Protein 3TP4 (pdb70)

Structure (mmCIF, N/CA/C/O backbone):
data_3TP4
#
_entry.id   3TP4
#
_cell.length_a   88.666
_cell.length_b   113.943
_cell.length_c   116.815
_cell.angle_alpha   90.00
_cell.angle_beta   90.00
_cell.angle_gamma   90.00
#
_symmetry.space_group_name_H-M   'P 21 21 21'
#
loop_
_entity.id
_entity.type
_entity.pdbx_description
1 polymer 'computational Design of Enzyme'
2 non-polymer 'ACETIC ACID'
3 non-polymer 'MAGNESIUM ION'
4 non-polymer DI(HYDROXYETHYL)ETHER
5 water water
#
loop_
_atom_site.group_PDB
_atom_site.id
_atom_site.type_symbol
_atom_site.label_atom_id
_atom_site.label_alt_id
_atom_site.label_comp_id
_atom_site.label_asym_id
_atom_site.label_entity_id
_atom_site.label_seq_id
_atom_site.pdbx_PDB_ins_code
_atom_site.Cartn_x
_atom_site.Cartn_y
_atom_site.Cartn_z
_atom_site.occupancy
_atom_site.B_iso_or_equiv
_atom_site.auth_seq_id
_atom_site.auth_comp_id
_atom_site.auth_asym_id
_atom_site.auth_atom_id
_atom_site.pdbx_PDB_model_num
ATOM 1 N N . ASP A 1 3 ? -40.349 8.849 0.838 1.00 99.87 3 ASP A N 1
ATOM 2 C CA . ASP A 1 3 ? -40.100 8.047 -0.355 1.00 100.36 3 ASP A CA 1
ATOM 3 C C . ASP A 1 3 ? -38.598 7.944 -0.623 1.00 91.76 3 ASP A C 1
ATOM 4 O O . ASP A 1 3 ? -38.067 8.609 -1.515 1.00 90.62 3 ASP A O 1
ATOM 9 N N . GLU A 1 4 ? -37.919 7.104 0.153 1.00 81.91 4 GLU A N 1
ATOM 10 C CA . GLU A 1 4 ? -36.465 6.993 0.074 1.00 70.86 4 GLU A CA 1
ATOM 11 C C . GLU A 1 4 ? -36.030 5.653 -0.524 1.00 60.94 4 GLU A C 1
ATOM 12 O O . GLU A 1 4 ? -36.558 4.599 -0.161 1.00 54.02 4 GLU A O 1
ATOM 18 N N . THR A 1 5 ? -35.068 5.706 -1.444 1.00 58.07 5 THR A N 1
ATOM 19 C CA . THR A 1 5 ? -34.507 4.507 -2.068 1.00 52.03 5 THR A CA 1
ATOM 20 C C . THR A 1 5 ? -32.992 4.504 -1.894 1.00 44.63 5 THR A C 1
ATOM 21 O O . THR A 1 5 ? -32.335 5.511 -2.158 1.00 47.52 5 THR A O 1
ATOM 25 N N . ILE A 1 6 ? -32.426 3.383 -1.463 1.00 39.10 6 ILE A N 1
ATOM 26 C CA . ILE A 1 6 ? -30.978 3.336 -1.279 1.00 38.97 6 ILE A CA 1
ATOM 27 C C . ILE A 1 6 ? -30.310 2.103 -1.870 1.00 34.36 6 ILE A C 1
ATOM 28 O O . ILE A 1 6 ? -30.914 1.036 -1.980 1.00 34.83 6 ILE A O 1
ATOM 33 N N . ALA A 1 7 ? -29.045 2.270 -2.233 1.00 41.72 7 ALA A N 1
ATOM 34 C CA . ALA A 1 7 ? -28.222 1.161 -2.678 1.00 44.76 7 ALA A CA 1
ATOM 35 C C . ALA A 1 7 ? -27.827 0.368 -1.453 1.00 32.40 7 ALA A C 1
ATOM 36 O O . ALA A 1 7 ? -27.189 0.896 -0.541 1.00 34.73 7 ALA A O 1
ATOM 38 N N . ILE A 1 8 ? -28.234 -0.895 -1.421 1.00 27.53 8 ILE A N 1
ATOM 39 C CA . ILE A 1 8 ? -27.909 -1.771 -0.307 1.00 29.65 8 ILE A CA 1
ATOM 40 C C . ILE A 1 8 ? -27.499 -3.118 -0.873 1.00 29.69 8 ILE A C 1
ATOM 41 O O . ILE A 1 8 ? -28.104 -3.605 -1.824 1.00 30.22 8 ILE A O 1
ATOM 46 N N . VAL A 1 9 ? -26.459 -3.710 -0.297 1.00 25.87 9 VAL A N 1
ATOM 47 C CA . VAL A 1 9 ? -25.900 -4.954 -0.825 1.00 24.39 9 VAL A CA 1
ATOM 48 C C . VAL A 1 9 ? -26.946 -6.058 -0.940 1.00 30.78 9 VAL A C 1
ATOM 49 O O . VAL A 1 9 ? -27.016 -6.765 -1.950 1.00 27.77 9 VAL A O 1
ATOM 53 N N . ASP A 1 10 ? -27.760 -6.203 0.098 1.00 27.69 10 ASP A N 1
ATOM 54 C CA . ASP A 1 10 ? -28.833 -7.181 0.081 1.00 28.30 10 ASP A CA 1
ATOM 55 C C . ASP A 1 10 ? -30.157 -6.499 -0.258 1.00 35.38 10 ASP A C 1
ATOM 56 O O . ASP A 1 10 ? -30.807 -5.908 0.616 1.00 30.94 10 ASP A O 1
ATOM 61 N N . ALA A 1 11 ? -30.548 -6.578 -1.532 1.00 30.60 11 ALA A N 1
ATOM 62 C CA . ALA A 1 11 ? -31.768 -5.912 -1.995 1.00 37.42 11 ALA A CA 1
ATOM 63 C C . ALA A 1 11 ? -33.019 -6.474 -1.326 1.00 37.69 11 ALA A C 1
ATOM 64 O O . ALA A 1 11 ? -34.082 -5.850 -1.375 1.00 39.52 11 ALA A O 1
ATOM 66 N N . ASP A 1 12 ? -32.886 -7.645 -0.708 1.00 35.77 12 ASP A N 1
ATOM 67 C CA . ASP A 1 12 ? -33.993 -8.290 -0.002 1.00 33.35 12 ASP A CA 1
ATOM 68 C C . ASP A 1 12 ? -33.901 -8.156 1.524 1.00 36.42 12 ASP A C 1
ATOM 69 O O . ASP A 1 12 ? -34.591 -8.874 2.249 1.00 30.78 12 ASP A O 1
ATOM 74 N N . ALA A 1 13 ? -33.044 -7.264 2.010 1.00 31.88 13 ALA A N 1
ATOM 75 C CA . ALA A 1 13 ? -32.873 -7.072 3.451 1.00 34.16 13 ALA A CA 1
ATOM 76 C C . ALA A 1 13 ? -34.167 -6.588 4.093 1.00 34.98 13 ALA A C 1
ATOM 77 O O . ALA A 1 13 ? -34.982 -5.920 3.458 1.00 34.45 13 ALA A O 1
ATOM 79 N N . THR A 1 14 ? -34.336 -6.917 5.362 1.00 34.99 14 THR A N 1
ATOM 80 C CA . THR A 1 14 ? -35.529 -6.516 6.096 1.00 37.69 14 THR A CA 1
ATOM 81 C C . THR A 1 14 ? -35.695 -4.997 6.165 1.00 41.96 14 THR A C 1
ATOM 82 O O . THR A 1 14 ? -34.756 -4.232 5.915 1.00 37.02 14 THR A O 1
ATOM 86 N N . ALA A 1 15 ? -36.908 -4.575 6.504 1.00 37.00 15 ALA A N 1
ATOM 87 C CA . ALA A 1 15 ? -37.254 -3.172 6.615 1.00 35.31 15 ALA A CA 1
ATOM 88 C C . ALA A 1 15 ? -36.328 -2.477 7.614 1.00 27.45 15 ALA A C 1
ATOM 89 O O . ALA A 1 15 ? -35.819 -1.388 7.356 1.00 33.87 15 ALA A O 1
ATOM 91 N N . GLU A 1 16 ? -36.125 -3.116 8.760 1.00 30.27 16 GLU A N 1
ATOM 92 C CA . GLU A 1 16 ? -35.318 -2.523 9.827 1.00 32.11 16 GLU A CA 1
ATOM 93 C C . GLU A 1 16 ? -33.861 -2.378 9.390 1.00 31.28 16 GLU A C 1
ATOM 94 O O . GLU A 1 16 ? -33.183 -1.409 9.744 1.00 34.58 16 GLU A O 1
ATOM 100 N N . THR A 1 17 ? -33.403 -3.343 8.605 1.00 26.59 17 THR A N 1
ATOM 101 C CA . THR A 1 17 ? -32.033 -3.357 8.096 1.00 30.33 17 THR A CA 1
ATOM 102 C C . THR A 1 17 ? -31.804 -2.246 7.078 1.00 33.28 17 THR A C 1
ATOM 103 O O . THR A 1 17 ? -30.804 -1.527 7.153 1.00 29.85 17 THR A O 1
ATOM 107 N N . ARG A 1 18 ? -32.729 -2.108 6.128 1.00 28.96 18 ARG A N 1
ATOM 108 C CA . ARG A 1 18 ? -32.693 -0.983 5.200 1.00 25.37 18 ARG A CA 1
ATOM 109 C C . ARG A 1 18 ? -32.780 0.334 5.955 1.00 32.17 18 ARG A C 1
ATOM 110 O O . ARG A 1 18 ? -32.092 1.294 5.616 1.00 31.99 18 ARG A O 1
ATOM 118 N N . SER A 1 19 ? -33.647 0.384 6.966 1.00 29.37 19 SER A N 1
ATOM 119 C CA . SER A 1 19 ? -33.754 1.571 7.811 1.00 31.93 19 SER A CA 1
ATOM 120 C C . SER A 1 19 ? -32.400 1.929 8.431 1.00 30.31 19 SER A C 1
ATOM 121 O O . SER A 1 19 ? -31.974 3.092 8.416 1.00 32.05 19 SER A O 1
ATOM 124 N N . LEU A 1 20 ? -31.728 0.928 8.986 1.00 28.82 20 LEU A N 1
ATOM 125 C CA . LEU A 1 20 ? -30.450 1.171 9.656 1.00 28.84 20 LEU A CA 1
ATOM 126 C C . LEU A 1 20 ? -29.443 1.786 8.695 1.00 27.54 20 LEU A C 1
ATOM 127 O O . LEU A 1 20 ? -28.744 2.735 9.044 1.00 26.89 20 LEU A O 1
ATOM 132 N N . LEU A 1 21 ? -29.358 1.248 7.480 1.00 28.39 21 LEU A N 1
ATOM 133 C CA . LEU A 1 21 ? -28.393 1.787 6.517 1.00 26.45 21 LEU A CA 1
ATOM 134 C C . LEU A 1 21 ? -28.704 3.249 6.192 1.00 26.99 21 LEU A C 1
ATOM 135 O O . LEU A 1 21 ? -27.800 4.073 6.065 1.00 24.49 21 LEU A O 1
ATOM 140 N N . SER A 1 22 ? -29.991 3.571 6.075 1.00 28.82 22 SER A N 1
ATOM 141 C CA . SER A 1 22 ? -30.421 4.952 5.873 1.00 26.64 22 SER A CA 1
ATOM 142 C C . SER A 1 22 ? -30.048 5.839 7.057 1.00 23.00 22 SER A C 1
ATOM 143 O O . SER A 1 22 ? -29.597 6.966 6.881 1.00 25.34 22 SER A O 1
ATOM 146 N N . TYR A 1 23 ? -30.265 5.332 8.262 1.00 28.54 23 TYR A N 1
ATOM 147 C CA . TYR A 1 23 ? -29.957 6.088 9.466 1.00 31.22 23 TYR A CA 1
ATOM 148 C C . TYR A 1 23 ? -28.460 6.394 9.551 1.00 30.65 23 TYR A C 1
ATOM 149 O O . TYR A 1 23 ? -28.067 7.532 9.817 1.00 27.18 23 TYR A O 1
ATOM 158 N N . LEU A 1 24 ? -27.628 5.382 9.319 1.00 27.78 24 LEU A N 1
ATOM 159 C CA . LEU A 1 24 ? -26.181 5.570 9.397 1.00 25.90 24 LEU A CA 1
ATOM 160 C C . LEU A 1 24 ? -25.695 6.611 8.378 1.00 30.10 24 LEU A C 1
ATOM 161 O O . LEU A 1 24 ? -24.798 7.392 8.673 1.00 31.07 24 LEU A O 1
ATOM 166 N N . ASP A 1 25 ? -26.281 6.637 7.183 1.00 28.47 25 ASP A N 1
ATOM 167 C CA . ASP A 1 25 ? -25.889 7.661 6.212 1.00 22.03 25 ASP A CA 1
ATOM 168 C C . ASP A 1 25 ? -26.342 9.038 6.701 1.00 27.66 25 ASP A C 1
ATOM 169 O O . ASP A 1 25 ? -25.605 10.013 6.614 1.00 27.28 25 ASP A O 1
ATOM 174 N N . GLY A 1 26 ? -27.560 9.103 7.231 1.00 32.83 26 GLY A N 1
ATOM 175 C CA . GLY A 1 26 ? -28.145 10.366 7.655 1.00 29.75 26 GLY A CA 1
ATOM 176 C C . GLY A 1 26 ? -27.444 11.029 8.821 1.00 31.30 26 GLY A C 1
ATOM 177 O O . GLY A 1 26 ? -27.450 12.256 8.937 1.00 28.54 26 GLY A O 1
ATOM 178 N N . VAL A 1 27 ? -26.827 10.232 9.690 1.00 23.19 27 VAL A N 1
ATOM 179 C CA . VAL A 1 27 ? -26.149 10.800 10.847 1.00 28.78 27 VAL A CA 1
ATOM 180 C C . VAL A 1 27 ? -24.804 11.437 10.481 1.00 27.03 27 VAL A C 1
ATOM 181 O O . VAL A 1 27 ? -24.293 12.285 11.208 1.00 28.90 27 VAL A O 1
ATOM 185 N N . ARG A 1 28 ? -24.235 11.039 9.347 1.00 24.82 28 ARG A N 1
ATOM 186 C CA . ARG A 1 28 ? -22.902 11.505 8.975 1.00 24.41 28 ARG A CA 1
ATOM 187 C C . ARG A 1 28 ? -22.800 13.028 8.954 1.00 33.37 28 ARG A C 1
ATOM 188 O O . ARG A 1 28 ? -23.542 13.695 8.238 1.00 28.99 28 ARG A O 1
ATOM 196 N N . GLY A 1 29 ? -21.891 13.568 9.763 1.00 28.70 29 GLY A N 1
ATOM 197 C CA . GLY A 1 29 ? -21.724 15.006 9.879 1.00 31.91 29 GLY A CA 1
ATOM 198 C C . GLY A 1 29 ? -22.568 15.651 10.968 1.00 29.43 29 GLY A C 1
ATOM 199 O O . GLY A 1 29 ? -22.313 16.783 11.354 1.00 34.12 29 GLY A O 1
ATOM 200 N N . GLU A 1 30 ? -23.577 14.936 11.462 1.00 29.62 30 GLU A N 1
ATOM 201 C CA . GLU A 1 30 ? -24.453 15.465 12.510 1.00 35.62 30 GLU A CA 1
ATOM 202 C C . GLU A 1 30 ? -23.979 15.012 13.891 1.00 32.49 30 GLU A C 1
ATOM 203 O O . GLU A 1 30 ? -23.986 15.773 14.841 1.00 29.48 30 GLU A O 1
ATOM 209 N N . GLY A 1 31 ? -23.574 13.755 13.982 1.00 25.64 31 GLY A N 1
ATOM 210 C CA . GLY A 1 31 ? -23.009 13.207 15.197 1.00 27.72 31 GLY A CA 1
ATOM 211 C C . GLY A 1 31 ? -22.370 11.876 14.866 1.00 27.40 31 GLY A C 1
ATOM 212 O O . GLY A 1 31 ? -22.704 11.256 13.856 1.00 24.69 31 GLY A O 1
ATOM 213 N N . ILE A 1 32 ? -21.440 11.434 15.700 1.00 25.88 32 ILE A N 1
ATOM 214 C CA . ILE A 1 32 ? -20.755 10.183 15.424 1.00 26.38 32 ILE A CA 1
ATOM 215 C C . ILE A 1 32 ? -21.003 9.210 16.584 1.00 29.73 32 ILE A C 1
ATOM 216 O O . ILE A 1 32 ? -20.738 9.531 17.748 1.00 26.17 32 ILE A O 1
ATOM 221 N N . LEU A 1 33 ? -21.565 8.046 16.273 1.00 22.33 33 LEU A N 1
ATOM 222 C CA . LEU A 1 33 ? -21.889 7.084 17.318 1.00 22.68 33 LEU A CA 1
ATOM 223 C C . LEU A 1 33 ? -20.607 6.507 17.916 1.00 25.20 33 LEU A C 1
ATOM 224 O O . LEU A 1 33 ? -19.741 5.996 17.196 1.00 23.30 33 LEU A O 1
ATOM 229 N N . PHE A 1 34 ? -20.491 6.571 19.235 1.00 24.54 34 PHE A N 1
ATOM 230 C CA . PHE A 1 34 ? -19.375 5.922 19.907 1.00 26.02 34 PHE A CA 1
ATOM 231 C C . PHE A 1 34 ? -19.658 4.433 20.097 1.00 24.63 34 PHE A C 1
ATOM 232 O O . PHE A 1 34 ? -20.719 4.051 20.589 1.00 24.44 34 PHE A O 1
ATOM 240 N N . GLY A 1 35 ? -18.701 3.602 19.709 1.00 22.84 35 GLY A N 1
ATOM 241 C CA . GLY A 1 35 ? -18.832 2.160 19.862 1.00 23.57 35 GLY A CA 1
ATOM 242 C C . GLY A 1 35 ? -17.757 1.565 20.753 1.00 24.51 35 GLY A C 1
ATOM 243 O O . GLY A 1 35 ? -16.660 2.120 20.891 1.00 23.16 35 GLY A O 1
ATOM 244 N N . HIS A 1 36 ? -18.077 0.432 21.371 1.00 24.68 36 HIS A N 1
ATOM 245 C CA . HIS A 1 36 ? -17.136 -0.248 22.246 1.00 26.14 36 HIS A CA 1
ATOM 246 C C . HIS A 1 36 ? -17.285 -1.752 22.069 1.00 25.46 36 HIS A C 1
ATOM 247 O O . HIS A 1 36 ? -18.403 -2.274 22.025 1.00 25.95 36 HIS A O 1
ATOM 254 N N . HIS A 1 37 ? -16.149 -2.430 21.957 1.00 25.40 37 HIS A N 1
ATOM 255 C CA . HIS A 1 37 ? -16.106 -3.871 21.694 1.00 28.00 37 HIS A CA 1
ATOM 256 C C . HIS A 1 37 ? -16.328 -4.680 22.971 1.00 28.56 37 HIS A C 1
ATOM 257 O O . HIS A 1 37 ? -15.689 -4.421 24.001 1.00 28.09 37 HIS A O 1
ATOM 264 N N . GLY A 1 38 ? -17.243 -5.643 22.899 1.00 31.02 38 GLY A N 1
ATOM 265 C CA . GLY A 1 38 ? -17.568 -6.503 24.025 1.00 34.21 38 GLY A CA 1
ATOM 266 C C . GLY A 1 38 ? -17.956 -5.683 25.237 1.00 30.23 38 GLY A C 1
ATOM 267 O O . GLY A 1 38 ? -17.499 -5.937 26.355 1.00 30.00 38 GLY A O 1
ATOM 268 N N . THR A 1 39 ? -18.809 -4.690 25.022 1.00 29.80 39 THR A N 1
ATOM 269 C CA . THR A 1 39 ? -18.965 -3.643 26.021 1.00 29.54 39 THR A CA 1
ATOM 270 C C . THR A 1 39 ? -19.719 -4.121 27.256 1.00 29.10 39 THR A C 1
ATOM 271 O O . THR A 1 39 ? -19.488 -3.615 28.349 1.00 29.68 39 THR A O 1
ATOM 275 N N . THR A 1 40 ? -20.612 -5.093 27.072 1.00 33.43 40 THR A N 1
ATOM 276 C CA . THR A 1 40 ? -21.352 -5.679 28.184 1.00 33.41 40 THR A CA 1
ATOM 277 C C . THR A 1 40 ? -20.852 -7.079 28.545 1.00 36.19 40 THR A C 1
ATOM 278 O O . THR A 1 40 ? -21.472 -7.768 29.351 1.00 38.03 40 THR A O 1
ATOM 282 N N . SER A 1 41 ? -19.729 -7.485 27.962 1.00 38.19 41 SER A N 1
ATOM 283 C CA . SER A 1 41 ? -19.209 -8.835 28.163 1.00 41.91 41 SER A CA 1
ATOM 284 C C . SER A 1 41 ? -17.836 -8.843 28.838 1.00 39.74 41 SER A C 1
ATOM 285 O O . SER A 1 41 ? -17.460 -9.823 29.476 1.00 39.70 41 SER A O 1
ATOM 288 N N . SER A 1 42 ? -17.092 -7.749 28.694 1.00 32.44 42 SER A N 1
ATOM 289 C CA . SER A 1 42 ? -15.806 -7.579 29.371 1.00 28.84 42 SER A CA 1
ATOM 290 C C . SER A 1 42 ? -15.771 -6.206 30.032 1.00 36.38 42 SER A C 1
ATOM 291 O O . SER A 1 42 ? -15.982 -5.204 29.362 1.00 31.53 42 SER A O 1
ATOM 294 N N . GLY A 1 43 ? -15.523 -6.160 31.341 1.00 30.26 43 GLY A N 1
ATOM 295 C CA . GLY A 1 43 ? -15.457 -4.896 32.060 1.00 35.07 43 GLY A CA 1
ATOM 296 C C . GLY A 1 43 ? -14.524 -4.938 33.259 1.00 36.34 43 GLY A C 1
ATOM 297 O O . GLY A 1 43 ? -14.336 -5.992 33.868 1.00 40.34 43 GLY A O 1
ATOM 298 N N . LEU A 1 44 ? -13.937 -3.795 33.598 1.00 35.05 44 LEU A N 1
ATOM 299 C CA . LEU A 1 44 ? -13.093 -3.692 34.787 1.00 30.99 44 LEU A CA 1
ATOM 300 C C . LEU A 1 44 ? -13.873 -3.151 35.972 1.00 35.62 44 LEU A C 1
ATOM 301 O O . LEU A 1 44 ? -13.416 -3.244 37.105 1.00 35.55 44 LEU A O 1
ATOM 306 N N . THR A 1 45 ? -15.044 -2.576 35.723 1.00 35.18 45 THR A N 1
ATOM 307 C CA . THR A 1 45 ? -15.810 -1.970 36.812 1.00 39.42 45 THR A CA 1
ATOM 308 C C . THR A 1 45 ? -17.134 -2.684 37.023 1.00 38.48 45 THR A C 1
ATOM 309 O O . THR A 1 45 ? -17.909 -2.313 37.898 1.00 39.80 45 THR A O 1
ATOM 313 N N . THR A 1 46 ? -17.395 -3.703 36.212 1.00 34.65 46 THR A N 1
ATOM 314 C CA . THR A 1 46 ? -18.702 -4.354 36.199 1.00 37.62 46 THR A CA 1
ATOM 315 C C . THR A 1 46 ? -18.782 -5.566 37.115 1.00 44.80 46 THR A C 1
ATOM 316 O O . THR A 1 46 ? -19.874 -6.009 37.470 1.00 42.34 46 THR A O 1
ATOM 320 N N . GLY A 1 47 ? -17.629 -6.116 37.478 1.00 48.43 47 GLY A N 1
ATOM 321 C CA . GLY A 1 47 ? -17.603 -7.448 38.055 1.00 52.11 47 GLY A CA 1
ATOM 322 C C . GLY A 1 47 ? -18.085 -8.422 36.990 1.00 49.84 47 GLY A C 1
ATOM 323 O O . GLY A 1 47 ? -18.031 -8.104 35.804 1.00 44.26 47 GLY A O 1
ATOM 324 N N . PRO A 1 48 ? -18.561 -9.608 37.402 1.00 50.55 48 PRO A N 1
ATOM 325 C CA . PRO A 1 48 ? -19.077 -10.616 36.468 1.00 47.61 48 PRO A CA 1
ATOM 326 C C . PRO A 1 48 ? -20.135 -10.045 35.527 1.00 45.64 48 PRO A C 1
ATOM 327 O O . PRO A 1 48 ? -21.097 -9.428 35.983 1.00 47.61 48 PRO A O 1
ATOM 331 N N . THR A 1 49 ? -19.959 -10.260 34.227 1.00 43.49 49 THR A N 1
ATOM 332 C CA . THR A 1 49 ? -20.842 -9.662 33.229 1.00 43.68 49 THR A CA 1
ATOM 333 C C . THR A 1 49 ? -22.023 -10.566 32.881 1.00 45.66 49 THR A C 1
ATOM 334 O O . THR A 1 49 ? -21.946 -11.779 33.030 1.00 44.62 49 THR A O 1
ATOM 338 N N . ASP A 1 50 ? -23.119 -9.974 32.419 1.00 41.72 50 ASP A N 1
ATOM 339 C CA . ASP A 1 50 ? -24.276 -10.757 32.001 1.00 39.17 50 ASP A CA 1
ATOM 340 C C . ASP A 1 50 ? -24.955 -10.099 30.809 1.00 33.95 50 ASP A C 1
ATOM 341 O O . ASP A 1 50 ? -26.116 -10.380 30.511 1.00 34.82 50 ASP A O 1
ATOM 346 N N . GLY A 1 51 ? -24.231 -9.203 30.144 1.00 38.12 51 GLY A N 1
ATOM 347 C CA . GLY A 1 51 ? -24.743 -8.534 28.963 1.00 34.33 51 GLY A CA 1
ATOM 348 C C . GLY A 1 51 ? -25.644 -7.349 29.247 1.00 40.25 51 GLY A C 1
ATOM 349 O O . GLY A 1 51 ? -26.279 -6.823 28.324 1.00 38.09 51 GLY A O 1
ATOM 350 N N . THR A 1 52 ? -25.713 -6.926 30.513 1.00 32.89 52 THR A N 1
ATOM 351 C CA . THR A 1 52 ? -26.545 -5.781 30.878 1.00 29.73 52 THR A CA 1
ATOM 352 C C . THR A 1 52 ? -25.771 -4.611 31.500 1.00 31.22 52 THR A C 1
ATOM 353 O O . THR A 1 52 ? -26.356 -3.561 31.769 1.00 32.75 52 THR A O 1
ATOM 357 N N . THR A 1 53 ? -24.473 -4.783 31.733 1.00 29.49 53 THR A N 1
ATOM 358 C CA . THR A 1 53 ? -23.680 -3.716 32.335 1.00 34.59 53 THR A CA 1
ATOM 359 C C . THR A 1 53 ? -22.403 -3.475 31.543 1.00 37.21 53 THR A C 1
ATOM 360 O O . THR A 1 53 ? -21.949 -4.362 30.827 1.00 36.77 53 THR A O 1
ATOM 364 N N . SER A 1 54 ? -21.821 -2.283 31.696 1.00 30.54 54 SER A N 1
ATOM 365 C CA . SER A 1 54 ? -20.681 -1.844 30.883 1.00 25.68 54 SER A CA 1
ATOM 366 C C . SER A 1 54 ? -19.822 -0.794 31.594 1.00 26.21 54 SER A C 1
ATOM 367 O O . SER A 1 54 ? -20.354 0.084 32.271 1.00 31.83 54 SER A O 1
ATOM 370 N N . ASP A 1 55 ? -18.503 -0.868 31.432 1.00 26.83 55 ASP A N 1
ATOM 371 C CA . ASP A 1 55 ? -17.622 0.192 31.921 1.00 26.92 55 ASP A CA 1
ATOM 372 C C . ASP A 1 55 ? -18.010 1.548 31.329 1.00 28.71 55 ASP A C 1
ATOM 373 O O . ASP A 1 55 ? -17.810 2.585 31.952 1.00 28.56 55 ASP A O 1
ATOM 378 N N . VAL A 1 56 ? -18.526 1.533 30.107 1.00 29.11 56 VAL A N 1
ATOM 379 C CA . VAL A 1 56 ? -18.906 2.767 29.436 1.00 26.36 56 VAL A CA 1
ATOM 380 C C . VAL A 1 56 ? -20.073 3.418 30.161 1.00 24.09 56 VAL A C 1
ATOM 381 O O . VAL A 1 56 ? -20.082 4.621 30.381 1.00 26.72 56 VAL A O 1
ATOM 385 N N . LYS A 1 57 ? -21.061 2.610 30.521 1.00 24.82 57 LYS A N 1
ATOM 386 C CA . LYS A 1 57 ? -22.185 3.094 31.307 1.00 26.45 57 LYS A CA 1
ATOM 387 C C . LYS A 1 57 ? -21.703 3.612 32.665 1.00 30.30 57 LYS A C 1
ATOM 388 O O . LYS A 1 57 ? -22.113 4.687 33.103 1.00 29.71 57 LYS A O 1
ATOM 394 N N . ASN A 1 58 ? -20.819 2.869 33.327 1.00 33.07 58 ASN A N 1
ATOM 395 C CA . ASN A 1 58 ? -20.359 3.286 34.658 1.00 36.84 58 ASN A CA 1
ATOM 396 C C . ASN A 1 58 ? -19.536 4.568 34.632 1.00 33.46 58 ASN A C 1
ATOM 397 O O . ASN A 1 58 ? -19.633 5.387 35.541 1.00 29.50 58 ASN A O 1
ATOM 402 N N . VAL A 1 59 ? -18.722 4.748 33.596 1.00 33.08 59 VAL A N 1
ATOM 403 C CA . VAL A 1 59 ? -17.871 5.937 33.541 1.00 35.16 59 VAL A CA 1
ATOM 404 C C . VAL A 1 59 ? -18.551 7.166 32.930 1.00 31.51 59 VAL A C 1
ATOM 405 O O . VAL A 1 59 ? -18.251 8.283 33.327 1.00 27.57 59 VAL A O 1
ATOM 409 N N . THR A 1 60 ? -19.449 6.969 31.965 1.00 30.85 60 THR A N 1
ATOM 410 C CA . THR A 1 60 ? -20.062 8.110 31.271 1.00 29.47 60 THR A CA 1
ATOM 411 C C . THR A 1 60 ? -21.523 8.361 31.631 1.00 25.90 60 THR A C 1
ATOM 412 O O . THR A 1 60 ? -22.029 9.447 31.406 1.00 28.29 60 THR A O 1
ATOM 416 N N . GLY A 1 61 ? -22.211 7.352 32.153 1.00 23.49 61 GLY A N 1
ATOM 417 C CA . GLY A 1 61 ? -23.622 7.507 32.456 1.00 25.98 61 GLY A CA 1
ATOM 418 C C . GLY A 1 61 ? -24.529 6.962 31.359 1.00 29.85 61 GLY A C 1
ATOM 419 O O . GLY A 1 61 ? -25.747 6.921 31.536 1.00 31.13 61 GLY A O 1
ATOM 420 N N . ASP A 1 62 ? -23.942 6.542 30.234 1.00 28.25 62 ASP A N 1
ATOM 421 C CA . ASP A 1 62 ? -24.706 5.910 29.146 1.00 32.10 62 ASP A CA 1
ATOM 422 C C . ASP A 1 62 ? -23.947 4.750 28.484 1.00 29.97 62 ASP A C 1
ATOM 423 O O . ASP A 1 62 ? -22.722 4.688 28.523 1.00 26.07 62 ASP A O 1
ATOM 428 N N . PHE A 1 63 ? -24.685 3.829 27.874 1.00 29.50 63 PHE A N 1
ATOM 429 C CA . PHE A 1 63 ? -24.062 2.765 27.103 1.00 30.13 63 PHE A CA 1
ATOM 430 C C . PHE A 1 63 ? -23.621 3.351 25.771 1.00 25.75 63 PHE A C 1
ATOM 431 O O . PHE A 1 63 ? -24.118 4.399 25.371 1.00 24.05 63 PHE A O 1
ATOM 439 N N . PRO A 1 64 ? -22.687 2.681 25.078 1.00 30.78 64 PRO A N 1
ATOM 440 C CA . PRO A 1 64 ? -22.287 3.184 23.756 1.00 30.33 64 PRO A CA 1
ATOM 441 C C . PRO A 1 64 ? -23.436 3.058 22.770 1.00 27.87 64 PRO A C 1
ATOM 442 O O . PRO A 1 64 ? -24.350 2.255 22.989 1.00 26.92 64 PRO A O 1
ATOM 446 N N . ALA A 1 65 ? -23.394 3.843 21.700 1.00 25.72 65 ALA A N 1
ATOM 447 C CA . ALA A 1 65 ? -24.406 3.746 20.644 1.00 23.50 65 ALA A CA 1
ATOM 448 C C . ALA A 1 65 ? -24.142 2.518 19.782 1.00 29.39 65 ALA A C 1
ATOM 449 O O . ALA A 1 65 ? -25.065 1.963 19.179 1.00 27.69 65 ALA A O 1
ATOM 451 N N . VAL A 1 66 ? -22.880 2.099 19.716 1.00 25.37 66 VAL A N 1
ATOM 452 C CA . VAL A 1 66 ? -22.522 0.909 18.944 1.00 21.77 66 VAL A C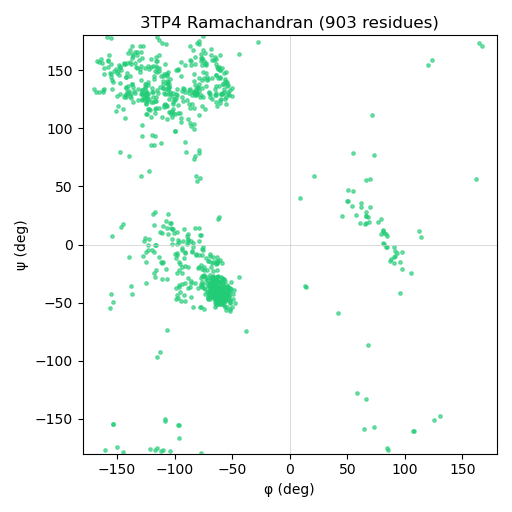A 1
ATOM 453 C C . VAL A 1 66 ? -21.917 -0.166 19.860 1.00 28.91 66 VAL A C 1
ATOM 454 O O . VAL A 1 66 ? -20.996 0.109 20.621 1.00 27.17 66 VAL A O 1
ATOM 458 N N . PHE A 1 67 ? -22.468 -1.375 19.801 1.00 28.44 67 PHE A N 1
ATOM 459 C CA . PHE A 1 67 ? -21.962 -2.514 20.567 1.00 24.19 67 PHE A CA 1
ATOM 460 C C . PHE A 1 67 ? -21.217 -3.419 19.598 1.00 25.37 67 PHE A C 1
ATOM 461 O O . PHE A 1 67 ? -21.829 -3.996 18.693 1.00 28.30 67 PHE A O 1
ATOM 469 N N . GLY A 1 68 ? -19.905 -3.551 19.766 1.00 24.21 68 GLY A N 1
ATOM 470 C CA . GLY A 1 68 ? -19.122 -4.397 18.878 1.00 23.87 68 GLY A CA 1
ATOM 471 C C . GLY A 1 68 ? -18.893 -5.788 19.462 1.00 29.27 68 GLY A C 1
ATOM 472 O O . GLY A 1 68 ? -18.840 -5.948 20.679 1.00 29.15 68 GLY A O 1
ATOM 473 N N . TRP A 1 69 ? -18.752 -6.785 18.589 1.00 30.37 69 TRP A N 1
ATOM 474 C CA . TRP A 1 69 ? -18.544 -8.176 18.989 1.00 30.71 69 TRP A CA 1
ATOM 475 C C . TRP A 1 69 ? -17.692 -8.907 17.952 1.00 34.70 69 TRP A C 1
ATOM 476 O O . TRP A 1 69 ? -17.687 -8.537 16.781 1.00 28.57 69 TRP A O 1
ATOM 487 N N . SER A 1 70 ? -16.986 -9.952 18.375 1.00 32.75 70 SER A N 1
ATOM 488 C CA . SER A 1 70 ? -16.210 -10.770 17.434 1.00 34.87 70 SER A CA 1
ATOM 489 C C . SER A 1 70 ? -16.884 -12.124 17.232 1.00 35.41 70 SER A C 1
ATOM 490 O O . SER A 1 70 ? -17.484 -12.649 18.161 1.00 30.40 70 SER A O 1
ATOM 493 N N . THR A 1 71 ? -16.787 -12.692 16.028 1.00 34.34 71 THR A N 1
ATOM 494 C CA . THR A 1 71 ? -17.341 -14.029 15.796 1.00 33.67 71 THR A CA 1
ATOM 495 C C . THR A 1 71 ? -16.607 -15.065 16.641 1.00 32.54 71 THR A C 1
ATOM 496 O O . THR A 1 71 ? -17.088 -16.173 16.847 1.00 39.90 71 THR A O 1
ATOM 500 N N . SER A 1 72 ? -15.435 -14.672 17.122 1.00 38.95 72 SER A N 1
ATOM 501 C CA . SER A 1 72 ? -14.663 -15.419 18.110 1.00 43.95 72 SER A CA 1
ATOM 502 C C . SER A 1 72 ? -15.519 -15.964 19.267 1.00 42.51 72 SER A C 1
ATOM 503 O O . SER A 1 72 ? -15.187 -16.976 19.882 1.00 40.42 72 SER A O 1
ATOM 506 N N . ILE A 1 73 ? -16.612 -15.278 19.570 1.00 36.98 73 ILE A N 1
ATOM 507 C CA . ILE A 1 73 ? -17.512 -15.697 20.638 1.00 38.24 73 ILE A CA 1
ATOM 508 C C . ILE A 1 73 ? -18.111 -17.074 20.374 1.00 42.03 73 ILE A C 1
ATOM 509 O O . ILE A 1 73 ? -18.406 -17.825 21.308 1.00 39.16 73 ILE A O 1
ATOM 514 N N . ILE A 1 74 ? -18.317 -17.393 19.102 1.00 44.21 74 ILE A N 1
ATOM 515 C CA . ILE A 1 74 ? -18.901 -18.677 18.727 1.00 40.94 74 ILE A CA 1
ATOM 516 C C . ILE A 1 74 ? -17.926 -19.812 19.038 1.00 36.09 74 ILE A C 1
ATOM 517 O O . ILE A 1 74 ? -18.333 -20.920 19.381 1.00 42.28 74 ILE A O 1
ATOM 522 N N . GLU A 1 75 ? -16.638 -19.517 18.913 1.00 37.84 75 GLU A N 1
ATOM 523 C CA . GLU A 1 75 ? -15.592 -20.497 19.153 1.00 49.59 75 GLU A CA 1
ATOM 524 C C . GLU A 1 75 ? -15.363 -20.668 20.650 1.00 51.93 75 GLU A C 1
ATOM 525 O O . GLU A 1 75 ? -14.631 -21.558 21.075 1.00 53.11 75 GLU A O 1
ATOM 531 N N . GLY A 1 76 ? -15.985 -19.801 21.443 1.00 51.04 76 GLY A N 1
ATOM 532 C CA . GLY A 1 76 ? -15.799 -19.813 22.880 1.00 47.36 76 GLY A CA 1
ATOM 533 C C . GLY A 1 76 ? -14.472 -19.193 23.272 1.00 52.75 76 GLY A C 1
ATOM 534 O O . GLY A 1 76 ? -13.979 -19.419 24.377 1.00 56.24 76 GLY A O 1
ATOM 535 N N . ASN A 1 77 ? -13.889 -18.410 22.363 1.00 49.93 77 ASN A N 1
ATOM 536 C CA . ASN A 1 77 ? -12.597 -17.771 22.609 1.00 47.85 77 ASN A CA 1
ATOM 537 C C . ASN A 1 77 ? -12.742 -16.318 23.078 1.00 48.44 77 ASN A C 1
ATOM 538 O O . ASN A 1 77 ? -11.762 -15.570 23.152 1.00 45.04 77 ASN A O 1
ATOM 543 N N . GLN A 1 78 ? -13.972 -15.930 23.395 1.00 42.37 78 GLN A N 1
ATOM 544 C CA . GLN A 1 78 ? -14.260 -14.574 23.831 1.00 46.13 78 GLN A CA 1
ATOM 545 C C . GLN A 1 78 ? -15.613 -14.599 24.521 1.00 46.86 78 GLN A C 1
ATOM 546 O O . GLN A 1 78 ? -16.561 -15.205 24.023 1.00 44.35 78 GLN A O 1
ATOM 552 N N . ARG A 1 79 ? -15.697 -13.978 25.692 1.00 48.41 79 ARG A N 1
ATOM 553 C CA . ARG A 1 79 ? -16.959 -13.927 26.414 1.00 46.57 79 ARG A CA 1
ATOM 554 C C . ARG A 1 79 ? -17.989 -13.200 25.554 1.00 37.86 79 ARG A C 1
ATOM 555 O O . ARG A 1 79 ? -17.636 -12.319 24.774 1.00 36.76 79 ARG A O 1
ATOM 563 N N . PRO A 1 80 ? -19.270 -13.549 25.699 1.00 31.95 80 PRO A N 1
ATOM 564 C CA . PRO A 1 80 ? -19.847 -14.486 26.665 1.00 38.15 80 PRO A CA 1
ATOM 565 C C . PRO A 1 80 ? -19.716 -15.929 26.199 1.00 49.88 80 PRO A C 1
ATOM 566 O O . PRO A 1 80 ? -20.384 -16.809 26.745 1.00 54.57 80 PRO A O 1
ATOM 570 N N . GLY A 1 81 ? -18.880 -16.158 25.191 1.00 50.05 81 GLY A N 1
ATOM 571 C CA . GLY A 1 81 ? -18.614 -17.503 24.722 1.00 49.23 81 GLY A CA 1
ATOM 572 C C . GLY A 1 81 ? -17.755 -18.279 25.703 1.00 51.69 81 GLY A C 1
ATOM 573 O O . GLY A 1 81 ? -16.769 -17.757 26.238 1.00 50.03 81 GLY A O 1
ATOM 574 N N . LEU A 1 82 ? -18.139 -19.533 25.931 1.00 52.39 82 LEU A N 1
ATOM 575 C CA . LEU A 1 82 ? -17.406 -20.433 26.810 1.00 59.78 82 LEU A CA 1
ATOM 576 C C . LEU A 1 82 ? -16.810 -21.594 26.016 1.00 58.21 82 LEU A C 1
ATOM 577 O O . LEU A 1 82 ? -17.507 -22.240 25.233 1.00 56.65 82 LEU A O 1
ATOM 582 N N . ALA A 1 83 ? -15.523 -21.854 26.226 1.00 60.47 83 ALA A N 1
ATOM 583 C CA . ALA A 1 83 ? -14.852 -22.991 25.598 1.00 68.41 83 ALA A CA 1
ATOM 584 C C . ALA A 1 83 ? -15.601 -24.309 25.821 1.00 68.59 83 ALA A C 1
ATOM 585 O O . ALA A 1 83 ? -15.675 -25.149 24.925 1.00 69.15 83 ALA A O 1
ATOM 587 N N . GLU A 1 84 ? -16.170 -24.481 27.010 1.00 69.25 84 GLU A N 1
ATOM 588 C CA . GLU A 1 84 ? -16.832 -25.737 27.358 1.00 76.46 84 GLU A CA 1
ATOM 589 C C . GLU A 1 84 ? -18.196 -25.895 26.686 1.00 76.69 84 GLU A C 1
ATOM 590 O O . GLU A 1 84 ? -18.842 -26.937 26.817 1.00 78.22 84 GLU A O 1
ATOM 596 N N . ASN A 1 85 ? -18.630 -24.863 25.969 1.00 69.98 85 ASN A N 1
ATOM 597 C CA . ASN A 1 85 ? -19.968 -24.846 25.390 1.00 64.81 85 ASN A CA 1
ATOM 598 C C . ASN A 1 85 ? -20.063 -25.507 24.020 1.00 56.45 85 ASN A C 1
ATOM 599 O O . ASN A 1 85 ? -19.065 -25.645 23.315 1.00 52.64 85 ASN A O 1
ATOM 604 N N . THR A 1 86 ? -21.274 -25.910 23.643 1.00 54.66 86 THR A N 1
ATOM 605 C CA . THR A 1 86 ? -21.540 -26.256 22.254 1.00 58.24 86 THR A CA 1
ATOM 606 C C . THR A 1 86 ? -21.560 -24.948 21.457 1.00 61.53 86 THR A C 1
ATOM 607 O O . THR A 1 86 ? -21.935 -23.893 21.982 1.00 55.80 86 THR A O 1
ATOM 611 N N . ARG A 1 87 ? -21.136 -25.005 20.202 1.00 58.87 87 ARG A N 1
ATOM 612 C CA . ARG A 1 87 ? -21.205 -23.828 19.352 1.00 61.90 87 ARG A CA 1
ATOM 613 C C . ARG A 1 87 ? -22.629 -23.267 19.344 1.00 63.78 87 ARG A C 1
ATOM 614 O O . ARG A 1 87 ? -22.823 -22.049 19.333 1.00 61.46 87 ARG A O 1
ATOM 622 N N . ASP A 1 88 ? -23.619 -24.157 19.385 1.00 57.17 88 ASP A N 1
ATOM 623 C CA . ASP A 1 88 ? -25.019 -23.742 19.363 1.00 60.15 88 ASP A CA 1
ATOM 624 C C . ASP A 1 88 ? -25.424 -22.899 20.574 1.00 63.94 88 ASP A C 1
ATOM 625 O O . ASP A 1 88 ? -26.310 -22.047 20.473 1.00 62.16 88 ASP A O 1
ATOM 630 N N . GLU A 1 89 ? -24.790 -23.137 21.718 1.00 59.12 89 GLU A N 1
ATOM 631 C CA . GLU A 1 89 ? -25.154 -22.395 22.920 1.00 62.81 89 GLU A CA 1
ATOM 632 C C . GLU A 1 89 ? -24.325 -21.124 23.069 1.00 55.34 89 GLU A C 1
ATOM 633 O O . GLU A 1 89 ? -24.812 -20.116 23.584 1.00 52.61 89 GLU A O 1
ATOM 639 N N . ASN A 1 90 ? -23.078 -21.175 22.613 1.00 47.22 90 ASN A N 1
ATOM 640 C CA . ASN A 1 90 ? -22.300 -19.955 22.455 1.00 52.15 90 ASN A CA 1
ATOM 641 C C . ASN A 1 90 ? -23.029 -18.999 21.510 1.00 50.45 90 ASN A C 1
ATOM 642 O O . ASN A 1 90 ? -23.029 -17.784 21.721 1.00 51.28 90 ASN A O 1
ATOM 647 N N . ILE A 1 91 ? -23.672 -19.558 20.487 1.00 43.95 91 ILE A N 1
ATOM 648 C CA . ILE A 1 91 ? -24.447 -18.770 19.532 1.00 44.18 91 ILE A CA 1
ATOM 649 C C . ILE A 1 91 ? -25.711 -18.195 20.162 1.00 48.97 91 ILE A C 1
ATOM 650 O O . ILE A 1 91 ? -26.113 -17.066 19.853 1.00 47.95 91 ILE A O 1
ATOM 655 N N . ALA A 1 92 ? -26.337 -18.965 21.049 1.00 41.15 92 ALA A N 1
ATOM 656 C CA . ALA A 1 92 ? -27.530 -18.491 21.743 1.00 39.34 92 ALA A CA 1
ATOM 657 C C . ALA A 1 92 ? -27.189 -17.358 22.711 1.00 40.20 92 ALA A C 1
ATOM 658 O O . ALA A 1 92 ? -27.958 -16.407 22.861 1.00 45.94 92 ALA A O 1
ATOM 660 N N . LEU A 1 93 ? -26.037 -17.473 23.365 1.00 31.31 93 LEU A N 1
ATOM 661 C CA . LEU A 1 93 ? -25.528 -16.425 24.242 1.00 35.16 93 LEU A CA 1
ATOM 662 C C . LEU A 1 93 ? -25.213 -15.150 23.435 1.00 37.56 93 LEU A C 1
ATOM 663 O O . LEU A 1 93 ? -25.630 -14.049 23.801 1.00 37.86 93 LEU A O 1
ATOM 668 N N . PHE A 1 94 ? -24.466 -15.325 22.349 1.00 34.17 94 PHE A N 1
ATOM 669 C CA . PHE A 1 94 ? -24.125 -14.240 21.428 1.00 31.48 94 PHE A CA 1
ATOM 670 C C . PHE A 1 94 ? -25.419 -13.523 21.079 1.00 34.87 94 PHE A C 1
ATOM 671 O O . PHE A 1 94 ? -25.546 -12.310 21.264 1.00 34.45 94 PHE A O 1
ATOM 679 N N . ALA A 1 95 ? -26.402 -14.292 20.621 1.00 33.93 95 ALA A N 1
ATOM 680 C CA . ALA A 1 95 ? -27.692 -13.739 20.234 1.00 34.06 95 ALA A CA 1
ATOM 681 C C . ALA A 1 95 ? -28.373 -13.019 21.383 1.00 34.27 95 ALA A C 1
ATOM 682 O O . ALA A 1 95 ? -29.039 -12.005 21.177 1.00 36.91 95 ALA A O 1
ATOM 684 N N . ASP A 1 96 ? -28.232 -13.562 22.589 1.00 35.94 96 ASP A N 1
ATOM 685 C CA . ASP A 1 96 ? -28.850 -12.959 23.766 1.00 39.56 96 ASP A CA 1
ATOM 686 C C . ASP A 1 96 ? -28.259 -11.572 24.055 1.00 35.18 96 ASP A C 1
ATOM 687 O O . ASP A 1 96 ? -28.984 -10.617 24.338 1.00 37.13 96 ASP A O 1
ATOM 692 N N . TYR A 1 97 ? -26.940 -11.474 23.979 1.00 36.65 97 TYR A N 1
ATOM 693 C CA . TYR A 1 97 ? -26.255 -10.208 24.215 1.00 33.21 97 TYR A CA 1
ATOM 694 C C . TYR A 1 97 ? -26.569 -9.178 23.129 1.00 36.01 97 TYR A C 1
ATOM 695 O O . TYR A 1 97 ? -26.615 -7.978 23.407 1.00 31.46 97 TYR A O 1
ATOM 704 N N . ILE A 1 98 ? -26.784 -9.645 21.900 1.00 31.93 98 ILE A N 1
ATOM 705 C CA . ILE A 1 98 ? -27.177 -8.764 20.797 1.00 32.45 98 ILE A CA 1
ATOM 706 C C . ILE A 1 98 ? -28.587 -8.248 21.038 1.00 35.44 98 ILE A C 1
ATOM 707 O O . ILE A 1 98 ? -28.885 -7.074 20.800 1.00 36.00 98 ILE A O 1
ATOM 712 N N . ARG A 1 99 ? -29.461 -9.132 21.516 1.00 35.21 99 ARG A N 1
ATOM 713 C CA . ARG A 1 99 ? -30.834 -8.745 21.847 1.00 27.16 99 ARG A CA 1
ATOM 714 C C . ARG A 1 99 ? -30.853 -7.692 22.962 1.00 29.24 99 ARG A C 1
ATOM 715 O O . ARG A 1 99 ? -31.600 -6.707 22.903 1.00 34.79 99 ARG A O 1
ATOM 723 N N . LYS A 1 100 ? -30.028 -7.916 23.979 1.00 31.22 100 LYS A N 1
ATOM 724 C CA . LYS A 1 100 ? -29.923 -6.999 25.108 1.00 38.17 100 LYS A CA 1
ATOM 725 C C . LYS A 1 100 ? -29.442 -5.625 24.653 1.00 33.60 100 LYS A C 1
ATOM 726 O O . LYS A 1 100 ? -29.907 -4.594 25.153 1.00 31.20 100 LYS A O 1
ATOM 732 N N . ALA A 1 101 ? -28.519 -5.617 23.692 1.00 27.88 101 ALA A N 1
ATOM 733 C CA . ALA A 1 101 ? -27.962 -4.366 23.203 1.00 28.71 101 ALA A CA 1
ATOM 734 C C . ALA A 1 101 ? -29.029 -3.634 22.417 1.00 31.10 101 ALA A C 1
ATOM 735 O O . ALA A 1 101 ? -29.185 -2.418 22.535 1.00 31.96 101 ALA A O 1
ATOM 737 N N . ASP A 1 102 ? -29.768 -4.382 21.603 1.00 28.36 102 ASP A N 1
ATOM 738 C CA . ASP A 1 102 ? -30.858 -3.805 20.842 1.00 29.28 102 ASP A CA 1
ATOM 739 C C . ASP A 1 102 ? -31.885 -3.220 21.811 1.00 33.88 102 ASP A C 1
ATOM 740 O O . ASP A 1 102 ? -32.426 -2.144 21.573 1.00 33.40 102 ASP A O 1
ATOM 745 N N . ALA A 1 103 ? -32.151 -3.934 22.901 1.00 31.72 103 ALA A N 1
ATOM 746 C CA . ALA A 1 103 ? -33.158 -3.483 23.863 1.00 30.58 103 ALA A CA 1
ATOM 747 C C . ALA A 1 103 ? -32.668 -2.230 24.579 1.00 34.91 103 ALA A C 1
ATOM 748 O O . ALA A 1 103 ? -33.451 -1.327 24.889 1.00 35.63 103 ALA A O 1
ATOM 750 N N . ILE A 1 104 ? -31.364 -2.180 24.831 1.00 36.85 104 ILE A N 1
ATOM 751 C CA . ILE A 1 104 ? -30.754 -0.985 25.402 1.00 39.61 104 ILE A CA 1
ATOM 752 C C . ILE A 1 104 ? -30.878 0.209 24.450 1.00 40.20 104 ILE A C 1
ATOM 753 O O . ILE A 1 104 ? -30.972 1.350 24.889 1.00 34.88 104 ILE A O 1
ATOM 758 N N . GLY A 1 105 ? -30.896 -0.062 23.146 1.00 37.19 105 GLY A N 1
ATOM 759 C CA . GLY A 1 105 ? -31.025 0.994 22.155 1.00 34.69 105 GLY A CA 1
ATOM 760 C C . GLY A 1 105 ? -29.786 1.169 21.290 1.00 34.79 105 GLY A C 1
ATOM 761 O O . GLY A 1 105 ? -29.704 2.098 20.485 1.00 34.96 105 GLY A O 1
ATOM 762 N N . GLY A 1 106 ? -28.821 0.269 21.448 1.00 28.82 106 GLY A N 1
ATOM 763 C CA . GLY A 1 106 ? -27.589 0.336 20.678 1.00 30.87 106 GLY A CA 1
ATOM 764 C C . GLY A 1 106 ? -27.685 -0.306 19.300 1.00 33.05 106 GLY A C 1
ATOM 765 O O . GLY A 1 106 ? -28.653 -1.014 19.000 1.00 35.61 106 GLY A O 1
ATOM 766 N N . VAL A 1 107 ? -26.674 -0.050 18.466 1.00 29.91 107 VAL A N 1
ATOM 767 C CA . VAL A 1 107 ? -26.529 -0.684 17.152 1.00 30.38 107 VAL A CA 1
ATOM 768 C C . VAL A 1 107 ? -25.426 -1.746 17.237 1.00 27.53 107 VAL A C 1
ATOM 769 O O . VAL A 1 107 ? -24.370 -1.517 17.823 1.00 27.72 107 VAL A O 1
ATOM 773 N N . ASN A 1 108 ? -25.676 -2.914 16.664 1.00 25.23 108 ASN A N 1
ATOM 774 C CA . ASN A 1 108 ? -24.740 -4.022 16.780 1.00 24.46 108 ASN A CA 1
ATOM 775 C C . ASN A 1 108 ? -23.823 -4.164 15.572 1.00 28.70 108 ASN A C 1
ATOM 776 O O . ASN A 1 108 ? -24.277 -4.123 14.424 1.00 25.41 108 ASN A O 1
ATOM 781 N N . THR A 1 109 ? -22.535 -4.342 15.835 1.00 25.10 109 THR A N 1
ATOM 782 C CA . THR A 1 109 ? -21.604 -4.724 14.783 1.00 22.91 109 THR A CA 1
ATOM 783 C C . THR A 1 109 ? -20.860 -5.999 15.176 1.00 27.08 109 THR A C 1
ATOM 784 O O . THR A 1 109 ? -20.465 -6.170 16.334 1.00 29.76 109 THR A O 1
ATOM 788 N N . VAL A 1 110 ? -20.695 -6.894 14.204 1.00 28.76 110 VAL A N 1
ATOM 789 C CA . VAL A 1 110 ? -20.050 -8.185 14.409 1.00 27.58 110 VAL A CA 1
ATOM 790 C C . VAL A 1 110 ? -18.962 -8.351 13.361 1.00 26.59 110 VAL A C 1
ATOM 791 O O . VAL A 1 110 ? -19.221 -8.242 12.156 1.00 26.39 110 VAL A O 1
ATOM 795 N N . GLY A 1 111 ? -17.740 -8.603 13.816 1.00 23.93 111 GLY A N 1
ATOM 796 C CA . GLY A 1 111 ? -16.599 -8.696 12.917 1.00 25.27 111 GLY A CA 1
ATOM 797 C C . GLY A 1 111 ? -15.984 -10.082 12.973 1.00 32.83 111 GLY A C 1
ATOM 798 O O . GLY A 1 111 ? -15.975 -10.714 14.023 1.00 27.22 111 GLY A O 1
ATOM 799 N N . ALA A 1 112 ? -15.494 -10.569 11.840 1.00 29.32 112 ALA A N 1
ATOM 800 C CA . ALA A 1 112 ? -14.777 -11.839 11.799 1.00 32.04 112 ALA A CA 1
ATOM 801 C C . ALA A 1 112 ? -13.314 -11.551 11.501 1.00 31.70 112 ALA A C 1
ATOM 802 O O . ALA A 1 112 ? -12.972 -11.133 10.390 1.00 29.99 112 ALA A O 1
ATOM 804 N N . GLY A 1 113 ? -12.456 -11.752 12.497 1.00 33.18 113 GLY A N 1
ATOM 805 C CA . GLY A 1 113 ? -11.041 -11.474 12.346 1.00 32.03 113 GLY A CA 1
ATOM 806 C C . GLY A 1 113 ? -10.371 -12.575 11.555 1.00 32.01 113 GLY A C 1
ATOM 807 O O . GLY A 1 113 ? -11.026 -13.531 11.132 1.00 32.55 113 GLY A O 1
ATOM 808 N N . VAL A 1 114 ? -9.065 -12.461 11.347 1.00 34.37 114 VAL A N 1
ATOM 809 C CA . VAL A 1 114 ? -8.377 -13.457 10.540 1.00 28.28 114 VAL A CA 1
ATOM 810 C C . VAL A 1 114 ? -7.522 -14.431 11.368 1.00 32.22 114 VAL A C 1
ATOM 811 O O . VAL A 1 114 ? -6.571 -15.025 10.854 1.00 44.48 114 VAL A O 1
ATOM 815 N N . GLU A 1 115 ? -7.893 -14.628 12.630 0.50 17.73 115 GLU A N 1
ATOM 816 C CA . GLU A 1 115 ? -7.163 -15.550 13.498 0.50 31.99 115 GLU A CA 1
ATOM 817 C C . GLU A 1 115 ? -7.118 -16.968 12.937 0.50 40.74 115 GLU A C 1
ATOM 818 O O . GLU A 1 115 ? -6.073 -17.615 12.954 0.50 39.13 115 GLU A O 1
ATOM 824 N N . ASN A 1 116 ? -8.250 -17.450 12.433 1.00 46.38 116 ASN A N 1
ATOM 825 C CA . ASN A 1 116 ? -8.306 -18.803 11.885 1.00 47.78 116 ASN A CA 1
ATOM 826 C C . ASN A 1 116 ? -7.358 -19.025 10.716 1.00 47.42 116 ASN A C 1
ATOM 827 O O . ASN A 1 116 ? -7.123 -20.164 10.314 1.00 51.06 116 ASN A O 1
ATOM 832 N N . PHE A 1 117 ? -6.816 -17.940 10.172 1.00 43.50 117 PHE A N 1
ATOM 833 C CA . PHE A 1 117 ? -5.925 -18.025 9.023 1.00 43.47 117 PHE A CA 1
ATOM 834 C C . PHE A 1 117 ? -4.455 -18.199 9.435 1.00 56.81 117 PHE A C 1
ATOM 835 O O . PHE A 1 117 ? -3.551 -18.151 8.594 1.00 54.28 117 PHE A O 1
ATOM 843 N N . VAL A 1 118 ? -4.222 -18.401 10.729 1.00 71.43 118 VAL A N 1
ATOM 844 C CA . VAL A 1 118 ? -2.872 -18.644 11.240 1.00 84.34 118 VAL A CA 1
ATOM 845 C C . VAL A 1 118 ? -2.779 -19.986 11.976 1.00 98.24 118 VAL A C 1
ATOM 846 O O . VAL A 1 118 ? -3.747 -20.747 12.014 1.00 103.21 118 VAL A O 1
ATOM 850 N N . THR A 1 119 ? -1.613 -20.264 12.559 1.00 105.42 119 THR A N 1
ATOM 851 C CA . THR A 1 119 ? -1.307 -21.576 13.149 1.00 108.00 119 THR A CA 1
ATOM 852 C C . THR A 1 119 ? -2.470 -22.250 13.883 1.00 103.82 119 THR A C 1
ATOM 853 O O . THR A 1 119 ? -3.059 -23.206 13.379 1.00 103.96 119 THR A O 1
ATOM 857 N N . GLY A 1 120 ? -2.793 -21.755 15.073 1.00 100.80 120 GLY A N 1
ATOM 858 C CA . GLY A 1 120 ? -3.824 -22.369 15.891 1.00 100.91 120 GLY A CA 1
ATOM 859 C C . GLY A 1 120 ? -5.208 -22.344 15.265 1.00 100.31 120 GLY A C 1
ATOM 860 O O . GLY A 1 120 ? -6.131 -22.999 15.757 1.00 101.62 120 GLY A O 1
ATOM 861 N N . GLY A 1 121 ? -5.351 -21.591 14.177 1.00 92.44 121 GLY A N 1
ATOM 862 C CA . GLY A 1 121 ? -6.639 -21.400 13.535 1.00 83.07 121 GLY A CA 1
ATOM 863 C C . GLY A 1 121 ? -7.135 -22.602 12.756 1.00 74.26 121 GLY A C 1
ATOM 864 O O . GLY A 1 121 ? -6.345 -23.426 12.297 1.00 74.06 121 GLY A O 1
ATOM 865 N N . SER A 1 122 ? -8.453 -22.686 12.591 1.00 68.85 122 SER A N 1
ATOM 866 C CA . SER A 1 122 ? -9.080 -23.838 11.942 1.00 68.09 122 SER A CA 1
ATOM 867 C C . SER A 1 122 ? -9.061 -23.800 10.406 1.00 66.32 122 SER A C 1
ATOM 868 O O . SER A 1 122 ? -9.408 -24.788 9.758 1.00 70.34 122 SER A O 1
ATOM 871 N N . PHE A 1 123 ? -8.664 -22.670 9.824 1.00 58.64 123 PHE A N 1
ATOM 872 C CA . PHE A 1 123 ? -8.509 -22.581 8.370 1.00 58.64 123 PHE A CA 1
ATOM 873 C C . PHE A 1 123 ? -7.057 -22.806 7.989 1.00 60.45 123 PHE A C 1
ATOM 874 O O . PHE A 1 123 ? -6.696 -22.725 6.811 1.00 57.59 123 PHE A O 1
ATOM 882 N N . TYR A 1 124 ? -6.220 -23.073 8.987 1.00 67.22 124 TYR A N 1
ATOM 883 C CA . TYR A 1 124 ? -4.781 -23.102 8.758 1.00 73.95 124 TYR A CA 1
ATOM 884 C C . TYR A 1 124 ? -4.327 -24.204 7.803 1.00 77.35 124 TYR A C 1
ATOM 885 O O . TYR A 1 124 ? -4.579 -25.395 8.025 1.00 73.22 124 TYR A O 1
ATOM 894 N N . ASP A 1 125 ? -3.649 -23.784 6.740 1.00 75.79 125 ASP A N 1
ATOM 895 C CA . ASP A 1 125 ? -3.088 -24.705 5.769 1.00 72.94 125 ASP A CA 1
ATOM 896 C C . ASP A 1 125 ? -1.569 -24.770 5.922 1.00 73.25 125 ASP A C 1
ATOM 897 O O . ASP A 1 125 ? -0.905 -23.742 6.082 1.00 67.15 125 ASP A O 1
ATOM 902 N N . ASP A 1 129 ? -0.487 -18.519 3.043 1.00 81.18 129 ASP A N 1
ATOM 903 C CA . ASP A 1 129 ? -1.230 -18.920 1.852 1.00 78.63 129 ASP A CA 1
ATOM 904 C C . ASP A 1 129 ? -2.535 -19.633 2.200 1.00 64.82 129 ASP A C 1
ATOM 905 O O . ASP A 1 129 ? -3.073 -20.413 1.410 1.00 57.39 129 ASP A O 1
ATOM 910 N N . THR A 1 130 ? -3.050 -19.362 3.389 1.00 63.19 130 THR A N 1
ATOM 911 C CA . THR A 1 130 ? -4.300 -19.983 3.795 1.00 65.73 130 THR A CA 1
ATOM 912 C C . THR A 1 130 ? -5.479 -19.219 3.189 1.00 56.00 130 THR A C 1
ATOM 913 O O . THR A 1 130 ? -6.618 -19.667 3.262 1.00 54.06 130 THR A O 1
ATOM 917 N N . LEU A 1 131 ? -5.193 -18.078 2.566 1.00 48.91 131 LEU A N 1
ATOM 918 C CA . LEU A 1 131 ? -6.219 -17.348 1.827 1.00 49.34 131 LEU A CA 1
ATOM 919 C C . LEU A 1 131 ? -6.673 -18.204 0.640 1.00 43.29 131 LEU A C 1
ATOM 920 O O . LEU A 1 131 ? -7.860 -18.491 0.483 1.00 43.44 131 LEU A O 1
ATOM 925 N N . ARG A 1 132 ? -5.715 -18.642 -0.171 1.00 36.54 132 ARG A N 1
ATOM 926 C CA . ARG A 1 132 ? -5.991 -19.597 -1.250 1.00 44.84 132 ARG A CA 1
ATOM 927 C C . ARG A 1 132 ? -6.761 -20.834 -0.785 1.00 49.41 132 ARG A C 1
ATOM 928 O O . ARG A 1 132 ? -7.633 -21.338 -1.489 1.00 55.71 132 ARG A O 1
ATOM 936 N N . ALA A 1 133 ? -6.427 -21.324 0.404 1.00 46.91 133 ALA A N 1
ATOM 937 C CA . ALA A 1 133 ? -6.952 -22.592 0.895 1.00 41.77 133 ALA A CA 1
ATOM 938 C C . ALA A 1 133 ? -8.451 -22.593 1.183 1.00 40.70 133 ALA A C 1
ATOM 939 O O . ALA A 1 133 ? -9.098 -23.640 1.110 1.00 44.45 133 ALA A O 1
ATOM 941 N N . VAL A 1 134 ? -9.001 -21.434 1.528 1.00 31.88 134 VAL A N 1
ATOM 942 C CA . VAL A 1 134 ? -10.416 -21.350 1.886 1.00 30.76 134 VAL A CA 1
ATOM 943 C C . VAL A 1 134 ? -11.315 -21.016 0.689 1.00 30.06 134 VAL A C 1
ATOM 944 O O . VAL A 1 134 ? -12.537 -21.116 0.786 1.00 29.65 134 VAL A O 1
ATOM 948 N N . LEU A 1 135 ? -10.714 -20.623 -0.432 1.00 29.18 135 LEU A N 1
ATOM 949 C CA . LEU A 1 135 ? -11.488 -20.324 -1.643 1.00 27.57 135 LEU A CA 1
ATOM 950 C C . LEU A 1 135 ? -12.103 -21.603 -2.209 1.00 31.95 135 LEU A C 1
ATOM 951 O O . LEU A 1 135 ? -11.692 -22.706 -1.843 1.00 34.21 135 LEU A O 1
ATOM 956 N N . PRO A 1 136 ? -13.101 -21.461 -3.098 1.00 34.36 136 PRO A N 1
ATOM 957 C CA . PRO A 1 136 ? -13.737 -22.624 -3.730 1.00 36.28 136 PRO A CA 1
ATOM 958 C C . PRO A 1 136 ? -12.699 -23.535 -4.387 1.00 39.70 136 PRO A C 1
ATOM 959 O O . PRO A 1 136 ? -11.840 -23.052 -5.124 1.00 48.44 136 PRO A O 1
ATOM 963 N N . GLY A 1 137 ? -12.780 -24.832 -4.112 1.00 42.77 137 GLY A N 1
ATOM 964 C CA . GLY A 1 137 ? -11.821 -25.787 -4.633 1.00 48.60 137 GLY A CA 1
ATOM 965 C C . GLY A 1 137 ? -10.711 -26.074 -3.641 1.00 51.80 137 GLY A C 1
ATOM 966 O O . GLY A 1 137 ? -9.982 -27.054 -3.771 1.00 52.84 137 GLY A O 1
ATOM 967 N N . GLY A 1 138 ? -10.598 -25.220 -2.629 1.00 48.50 138 GLY A N 1
ATOM 968 C CA . GLY A 1 138 ? -9.489 -25.286 -1.701 1.00 44.51 138 GLY A CA 1
ATOM 969 C C . GLY A 1 138 ? -9.564 -26.395 -0.677 1.00 49.79 138 GLY A C 1
ATOM 970 O O . GLY A 1 138 ? -10.634 -26.942 -0.394 1.00 46.49 138 GLY A O 1
ATOM 971 N N . SER A 1 139 ? -8.406 -26.708 -0.106 1.00 56.29 139 SER A N 1
ATOM 972 C CA . SER A 1 139 ? -8.279 -27.767 0.887 1.00 60.18 139 SER A CA 1
ATOM 973 C C . SER A 1 139 ? -9.102 -27.482 2.135 1.00 58.66 139 SER A C 1
ATOM 974 O O . SER A 1 139 ? -9.504 -28.405 2.842 1.00 58.46 139 SER A O 1
ATOM 977 N N . HIS A 1 140 ? -9.343 -26.205 2.416 1.00 50.85 140 HIS A N 1
ATOM 978 C CA . HIS A 1 140 ? -10.115 -25.847 3.600 1.00 45.63 140 HIS A CA 1
ATOM 979 C C . HIS A 1 140 ? -11.423 -25.105 3.293 1.00 34.12 140 HIS A C 1
ATOM 980 O O . HIS A 1 140 ? -12.010 -24.502 4.182 1.00 36.24 140 HIS A O 1
ATOM 987 N N . HIS A 1 141 ? -11.891 -25.153 2.048 1.00 33.00 141 HIS A N 1
ATOM 988 C CA . HIS A 1 141 ? -13.145 -24.468 1.712 1.00 29.89 141 HIS A CA 1
ATOM 989 C C . HIS A 1 141 ? -14.297 -24.905 2.639 1.00 34.43 141 HIS A C 1
ATOM 990 O O . HIS A 1 141 ? -15.089 -24.075 3.101 1.00 33.08 141 HIS A O 1
ATOM 99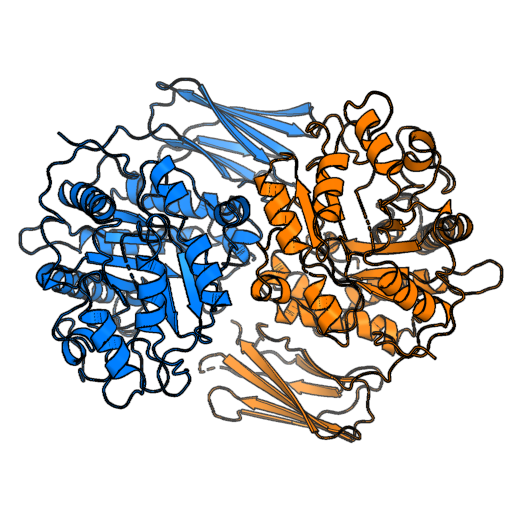7 N N . ALA A 1 142 ? -14.379 -26.200 2.932 1.00 36.22 142 ALA A N 1
ATOM 998 C CA . ALA A 1 142 ? -15.456 -26.714 3.786 1.00 39.12 142 ALA A CA 1
ATOM 999 C C . ALA A 1 142 ? -15.448 -26.096 5.186 1.00 34.55 142 ALA A C 1
ATOM 1000 O O . ALA A 1 142 ? -16.507 -25.803 5.747 1.00 35.22 142 ALA A O 1
ATOM 1002 N N . GLU A 1 143 ? -14.263 -25.899 5.754 1.00 33.37 143 GLU A N 1
ATOM 1003 C CA . GLU A 1 143 ? -14.157 -25.221 7.047 1.00 38.51 143 GLU A CA 1
ATOM 1004 C C . GLU A 1 143 ? -14.776 -23.823 6.956 1.00 31.80 143 GLU A C 1
ATOM 1005 O O . GLU A 1 143 ? -15.546 -23.407 7.831 1.00 38.34 143 GLU A O 1
ATOM 1011 N N . LEU A 1 144 ? -14.440 -23.103 5.889 1.00 33.02 144 LEU A N 1
ATOM 1012 C CA . LEU A 1 144 ? -14.984 -21.761 5.694 1.00 34.96 144 LEU A CA 1
ATOM 1013 C C . LEU A 1 144 ? -16.501 -21.815 5.661 1.00 31.60 144 LEU A C 1
ATOM 1014 O O . LEU A 1 144 ? -17.179 -21.095 6.400 1.00 29.94 144 LEU A O 1
ATOM 1019 N N . VAL A 1 145 ? -17.033 -22.697 4.821 1.00 30.62 145 VAL A N 1
ATOM 1020 C CA . VAL A 1 145 ? -18.479 -22.823 4.674 1.00 31.42 145 VAL A CA 1
ATOM 1021 C C . VAL A 1 145 ? -19.162 -23.132 6.002 1.00 28.11 145 VAL A C 1
ATOM 1022 O O . VAL A 1 145 ? -20.201 -22.567 6.312 1.00 30.37 145 VAL A O 1
ATOM 1026 N N . ALA A 1 146 ? -18.578 -24.028 6.786 1.00 31.25 146 ALA A N 1
ATOM 1027 C CA . ALA A 1 146 ? -19.162 -24.368 8.075 1.00 33.45 146 ALA A CA 1
ATOM 1028 C C . ALA A 1 146 ? -19.094 -23.155 9.006 1.00 33.26 146 ALA A C 1
ATOM 1029 O O . ALA A 1 146 ? -20.026 -22.885 9.752 1.00 32.64 146 ALA A O 1
ATOM 1031 N N . TYR A 1 147 ? -17.989 -22.422 8.955 1.00 36.86 147 TYR A N 1
ATOM 1032 C CA . TYR A 1 147 ? -17.886 -21.193 9.743 1.00 35.28 147 TYR A CA 1
ATOM 1033 C C . TYR A 1 147 ? -19.004 -20.218 9.372 1.00 32.95 147 TYR A C 1
ATOM 1034 O O . TYR A 1 147 ? -19.653 -19.636 10.244 1.00 33.44 147 TYR A O 1
ATOM 1043 N N . LEU A 1 148 ? -19.239 -20.048 8.075 1.00 30.34 148 LEU A N 1
ATOM 1044 C CA . LEU A 1 148 ? -20.326 -19.182 7.613 1.00 29.52 148 LEU A CA 1
ATOM 1045 C C . LEU A 1 148 ? -21.718 -19.677 8.032 1.00 34.27 148 LEU A C 1
ATOM 1046 O O . LEU A 1 148 ? -22.585 -18.875 8.396 1.00 28.23 148 LEU A O 1
ATOM 1051 N N . ASP A 1 149 ? -21.943 -20.987 7.968 1.00 33.55 149 ASP A N 1
ATOM 1052 C CA . ASP A 1 149 ? -23.208 -21.558 8.447 1.00 28.74 149 ASP A CA 1
ATOM 1053 C C . ASP A 1 149 ? -23.517 -21.109 9.881 1.00 32.62 149 ASP A C 1
ATOM 1054 O O . ASP A 1 149 ? -24.658 -20.775 10.211 1.00 35.25 149 ASP A O 1
ATOM 1059 N N . ASP A 1 150 ? -22.501 -21.143 10.737 1.00 27.69 150 ASP A N 1
ATOM 1060 C CA . ASP A 1 150 ? -22.649 -20.709 12.117 1.00 29.06 150 ASP A CA 1
ATOM 1061 C C . ASP A 1 150 ? -23.028 -19.232 12.169 1.00 36.06 150 ASP A C 1
ATOM 1062 O O . ASP A 1 150 ? -23.863 -18.815 12.972 1.00 34.93 150 ASP A O 1
ATOM 1067 N N . ILE A 1 151 ? -22.413 -18.434 11.305 1.00 33.64 151 ILE A N 1
ATOM 1068 C CA . ILE A 1 151 ? -22.725 -17.010 11.269 1.00 29.10 151 ILE A CA 1
ATOM 1069 C C . ILE A 1 151 ? -24.170 -16.815 10.824 1.00 27.70 151 ILE A C 1
ATOM 1070 O O . ILE A 1 151 ? -24.892 -15.973 11.367 1.00 30.66 151 ILE A O 1
ATOM 1075 N N . ALA A 1 152 ? -24.604 -17.605 9.844 1.00 29.52 152 ALA A N 1
ATOM 1076 C CA . ALA A 1 152 ? -25.985 -17.528 9.386 1.00 33.40 152 ALA A CA 1
ATOM 1077 C C . ALA A 1 152 ? -26.938 -17.903 10.534 1.00 36.08 152 ALA A C 1
ATOM 1078 O O . ALA A 1 152 ? -28.019 -17.324 10.684 1.00 32.43 152 ALA A O 1
ATOM 1080 N N . GLU A 1 153 ? -26.523 -18.870 11.344 1.00 33.99 153 GLU A N 1
ATOM 1081 C CA . GLU A 1 153 ? -27.302 -19.281 12.516 1.00 37.12 153 GLU A CA 1
ATOM 1082 C C . GLU A 1 153 ? -27.445 -18.122 13.497 1.00 34.13 153 GLU A C 1
ATOM 1083 O O . GLU A 1 153 ? -28.520 -17.870 14.038 1.00 35.39 153 GLU A O 1
ATOM 1089 N N . LEU A 1 154 ? -26.342 -17.420 13.727 1.00 30.39 154 LEU A N 1
ATOM 1090 C CA . LEU A 1 154 ? -26.351 -16.275 14.637 1.00 34.19 154 LEU A CA 1
ATOM 1091 C C . LEU A 1 154 ? -27.286 -15.203 14.106 1.00 35.87 154 LEU A C 1
ATOM 1092 O O . LEU A 1 154 ? -28.105 -14.647 14.843 1.00 33.09 154 LEU A O 1
ATOM 1097 N N . ALA A 1 155 ? -27.152 -14.912 12.817 1.00 32.43 155 ALA A N 1
ATOM 1098 C CA . ALA A 1 155 ? -28.008 -13.932 12.174 1.00 30.48 155 ALA A CA 1
ATOM 1099 C C . ALA A 1 155 ? -29.476 -14.254 12.442 1.00 34.64 155 ALA A C 1
ATOM 1100 O O . ALA A 1 155 ? -30.240 -13.387 12.867 1.00 33.19 155 ALA A O 1
ATOM 1102 N N . ASP A 1 156 ? -29.872 -15.503 12.199 1.00 34.12 156 ASP A N 1
ATOM 1103 C CA . ASP A 1 156 ? -31.282 -15.877 12.339 1.00 34.57 156 ASP A CA 1
ATOM 1104 C C . ASP A 1 156 ? -31.773 -15.855 13.795 1.00 31.99 156 ASP A C 1
ATOM 1105 O O . ASP A 1 156 ? -32.957 -15.617 14.056 1.00 34.06 156 ASP A O 1
ATOM 1110 N N . ALA A 1 157 ? -30.866 -16.101 14.736 1.00 35.74 157 ALA A N 1
ATOM 1111 C CA . ALA A 1 157 ? -31.209 -16.089 16.163 1.00 41.67 157 ALA A CA 1
ATOM 1112 C C . ALA A 1 157 ? -31.292 -14.674 16.760 1.00 45.74 157 ALA A C 1
ATOM 1113 O O . ALA A 1 157 ? -31.904 -14.459 17.811 1.00 42.17 157 ALA A O 1
ATOM 1115 N N . SER A 1 158 ? -30.675 -13.705 16.097 1.00 39.41 158 SER A N 1
ATOM 1116 C CA . SER A 1 158 ? -30.706 -12.327 16.593 1.00 35.64 158 SER A CA 1
ATOM 1117 C C . SER A 1 158 ? -32.035 -11.669 16.264 1.00 32.64 158 SER A C 1
ATOM 1118 O O . SER A 1 158 ? -32.147 -10.894 15.312 1.00 34.41 158 SER A O 1
ATOM 1121 N N . ARG A 1 159 ? -33.043 -12.000 17.066 1.00 35.68 159 ARG A N 1
ATOM 1122 C CA . ARG A 1 159 ? -34.407 -11.534 16.865 1.00 38.15 159 ARG A CA 1
ATOM 1123 C C . ARG A 1 159 ? -34.946 -10.943 18.157 1.00 40.46 159 ARG A C 1
ATOM 1124 O O . ARG A 1 159 ? -34.672 -11.452 19.240 1.00 39.21 159 ARG A O 1
ATOM 1132 N N . ARG A 1 160 ? -35.714 -9.868 18.035 1.00 36.15 160 ARG A N 1
ATOM 1133 C CA . ARG A 1 160 ? -36.418 -9.317 19.177 1.00 40.02 160 ARG A CA 1
ATOM 1134 C C . ARG A 1 160 ? -37.518 -10.276 19.631 1.00 42.62 160 ARG A C 1
ATOM 1135 O O . ARG A 1 160 ? -37.843 -11.238 18.930 1.00 41.06 160 ARG A O 1
ATOM 1143 N N . ASP A 1 161 ? -38.082 -10.012 20.806 1.00 45.97 161 ASP A N 1
ATOM 1144 C CA . ASP A 1 161 ? -39.096 -10.887 21.385 1.00 49.75 161 ASP A CA 1
ATOM 1145 C C . ASP A 1 161 ? -40.283 -11.037 20.449 1.00 49.53 161 ASP A C 1
ATOM 1146 O O . ASP A 1 161 ? -40.891 -12.102 20.362 1.00 52.14 161 ASP A O 1
ATOM 1151 N N . ASP A 1 162 ? -40.610 -9.963 19.745 1.00 48.51 162 ASP A N 1
ATOM 1152 C CA . ASP A 1 162 ? -41.708 -9.997 18.790 1.00 48.80 162 ASP A CA 1
ATOM 1153 C C . ASP A 1 162 ? -41.300 -10.677 17.481 1.00 46.47 162 ASP A C 1
ATOM 1154 O O . ASP A 1 162 ? -42.046 -10.651 16.501 1.00 45.02 162 ASP A O 1
ATOM 1159 N N . GLY A 1 163 ? -40.111 -11.277 17.463 1.00 45.85 163 GLY A N 1
ATOM 1160 C CA . GLY A 1 163 ? -39.667 -12.042 16.305 1.00 46.34 163 GLY A CA 1
ATOM 1161 C C . GLY A 1 163 ? -38.887 -11.269 15.246 1.00 48.81 163 GLY A C 1
ATOM 1162 O O . GLY A 1 163 ? -38.304 -11.862 14.331 1.00 45.50 163 GLY A O 1
ATOM 1163 N N . THR A 1 164 ? -38.875 -9.947 15.363 1.00 50.50 164 THR A N 1
ATOM 1164 C CA . THR A 1 164 ? -38.197 -9.096 14.389 1.00 48.19 164 THR A CA 1
ATOM 1165 C C . THR A 1 164 ? -36.679 -9.326 14.382 1.00 41.79 164 THR A C 1
ATOM 1166 O O . THR A 1 164 ? -36.035 -9.302 15.425 1.00 41.56 164 THR A O 1
ATOM 1170 N N . LEU A 1 165 ? -36.112 -9.557 13.202 1.00 37.65 165 LEU A N 1
ATOM 1171 C CA . LEU A 1 165 ? -34.668 -9.671 13.084 1.00 32.36 165 LEU A CA 1
ATOM 1172 C C . LEU A 1 165 ? -34.028 -8.338 13.454 1.00 32.66 165 LEU A C 1
ATOM 1173 O O . LEU A 1 165 ? -34.499 -7.281 13.038 1.00 36.32 165 LEU A O 1
ATOM 1178 N N . ILE A 1 166 ? -32.956 -8.406 14.231 1.00 29.51 166 ILE A N 1
ATOM 1179 C CA . ILE A 1 166 ? -32.167 -7.228 14.577 1.00 31.94 166 ILE A CA 1
ATOM 1180 C C . ILE A 1 166 ? -31.070 -7.016 13.526 1.00 29.66 166 ILE A C 1
ATOM 1181 O O . ILE A 1 166 ? -30.280 -7.921 13.262 1.00 30.66 166 ILE A O 1
ATOM 1186 N N . PRO A 1 167 ? -31.026 -5.827 12.910 1.00 30.20 167 PRO A N 1
ATOM 1187 C CA . PRO A 1 167 ? -29.977 -5.600 11.907 1.00 30.60 167 PRO A CA 1
ATOM 1188 C C . PRO A 1 167 ? -28.586 -5.648 12.526 1.00 28.73 167 PRO A C 1
ATOM 1189 O O . PRO A 1 167 ? -28.398 -5.253 13.678 1.00 32.84 167 PRO A O 1
ATOM 1193 N N . ILE A 1 168 ? -27.626 -6.155 11.761 1.00 30.63 168 ILE A N 1
ATOM 1194 C CA . ILE A 1 168 ? -26.257 -6.318 12.221 1.00 25.49 168 ILE A CA 1
ATOM 1195 C C . ILE A 1 168 ? -25.300 -5.818 11.141 1.00 27.78 168 ILE A C 1
ATOM 1196 O O . ILE A 1 168 ? -25.443 -6.163 9.965 1.00 27.84 168 ILE A O 1
ATOM 1201 N N . VAL A 1 169 ? -24.350 -4.981 11.530 1.00 24.43 169 VAL A N 1
ATOM 1202 C CA . VAL A 1 169 ? -23.301 -4.562 10.610 1.00 25.09 169 VAL A CA 1
ATOM 1203 C C . VAL A 1 169 ? -22.209 -5.613 10.686 1.00 28.80 169 VAL A C 1
ATOM 1204 O O . VAL A 1 169 ? -21.476 -5.694 11.682 1.00 23.89 169 VAL A O 1
ATOM 1208 N N . PHE A 1 170 ? -22.147 -6.455 9.661 1.00 26.23 170 PHE A N 1
ATOM 1209 C CA . PHE A 1 170 ? -21.244 -7.601 9.650 1.00 28.27 170 PHE A CA 1
ATOM 1210 C C . PHE A 1 170 ? -19.996 -7.262 8.860 1.00 24.75 170 PHE A C 1
ATOM 1211 O O . PHE A 1 170 ? -20.091 -6.840 7.712 1.00 25.61 170 PHE A O 1
ATOM 1219 N N . ARG A 1 171 ? -18.835 -7.444 9.480 1.00 20.04 171 ARG A N 1
ATOM 1220 C CA . ARG A 1 171 ? -17.563 -7.102 8.866 1.00 22.07 171 ARG A CA 1
ATOM 1221 C C . ARG A 1 171 ? -16.716 -8.352 8.684 1.00 24.60 171 ARG A C 1
ATOM 1222 O O . ARG A 1 171 ? -15.980 -8.752 9.594 1.00 26.29 171 ARG A O 1
ATOM 1230 N N . PRO A 1 172 ? -16.802 -8.970 7.499 1.00 26.65 172 PRO A N 1
ATOM 1231 C CA . PRO A 1 172 ? -16.117 -10.256 7.293 1.00 31.44 172 PRO A CA 1
ATOM 1232 C C . PRO A 1 172 ? -14.638 -10.144 6.893 1.00 30.00 172 PRO A C 1
ATOM 1233 O O . PRO A 1 172 ? -14.310 -9.546 5.868 1.00 27.91 172 PRO A O 1
ATOM 1237 N N . TRP A 1 173 ? -13.768 -10.729 7.716 1.00 26.98 173 TRP A N 1
ATOM 1238 C CA . TRP A 1 173 ? -12.343 -10.922 7.411 1.00 23.65 173 TRP A CA 1
ATOM 1239 C C . TRP A 1 173 ? -11.505 -9.650 7.461 1.00 26.51 173 TRP A C 1
ATOM 1240 O O . TRP A 1 173 ? -11.151 -9.078 6.420 1.00 26.88 173 TRP A O 1
ATOM 1251 N N . HIS A 1 174 ? -11.188 -9.212 8.680 1.00 26.08 174 HIS A N 1
ATOM 1252 C CA . HIS A 1 174 ? -10.330 -8.051 8.880 1.00 25.59 174 HIS A CA 1
ATOM 1253 C C . HIS A 1 174 ? -9.199 -8.395 9.866 1.00 25.01 174 HIS A C 1
ATOM 1254 O O . HIS A 1 174 ? -9.337 -9.285 10.704 1.00 24.74 174 HIS A O 1
ATOM 1261 N N . GLU A 1 175 ? -8.089 -7.677 9.739 1.00 28.20 175 GLU A N 1
ATOM 1262 C CA . GLU A 1 175 ? -6.865 -7.930 10.494 1.00 27.58 175 GLU A CA 1
ATOM 1263 C C . GLU A 1 175 ? -6.939 -7.325 11.881 1.00 32.39 175 GLU A C 1
ATOM 1264 O O . GLU A 1 175 ? -7.227 -6.139 12.024 1.00 32.28 175 GLU A O 1
ATOM 1270 N N . ASN A 1 176 ? -6.649 -8.123 12.905 1.00 33.02 176 ASN A N 1
ATOM 1271 C CA . ASN A 1 176 ? -6.689 -7.622 14.278 1.00 37.82 176 ASN A CA 1
ATOM 1272 C C . ASN A 1 176 ? -5.381 -7.051 14.833 1.00 34.61 176 ASN A C 1
ATOM 1273 O O . ASN A 1 176 ? -5.367 -6.487 15.917 1.00 31.62 176 ASN A O 1
ATOM 1278 N N . ALA A 1 177 ? -4.290 -7.189 14.091 1.00 34.74 177 ALA A N 1
ATOM 1279 C CA . ALA A 1 177 ? -3.041 -6.492 14.428 1.00 47.22 177 ALA A CA 1
ATOM 1280 C C . ALA A 1 177 ? -2.756 -5.468 13.322 1.00 50.42 177 ALA A C 1
ATOM 1281 O O . ALA A 1 177 ? -3.353 -5.568 12.260 1.00 69.78 177 ALA A O 1
ATOM 1283 N N . GLY A 1 178 ? -1.887 -4.474 13.532 1.00 59.58 178 GLY A N 1
ATOM 1284 C CA . GLY A 1 178 ? -1.315 -4.091 14.812 1.00 46.66 178 GLY A CA 1
ATOM 1285 C C . GLY A 1 178 ? -1.885 -2.719 15.123 1.00 46.52 178 GLY A C 1
ATOM 1286 O O . GLY A 1 178 ? -2.967 -2.640 15.695 1.00 53.13 178 GLY A O 1
ATOM 1287 N N . SER A 1 179 ? -1.188 -1.645 14.737 1.00 44.62 179 SER A N 1
ATOM 1288 C CA . SER A 1 179 ? -1.726 -0.285 14.898 1.00 36.83 179 SER A CA 1
ATOM 1289 C C . SER A 1 179 ? -2.393 0.252 13.630 1.00 41.25 179 SER A C 1
ATOM 1290 O O . SER A 1 179 ? -3.206 1.190 13.693 1.00 39.18 179 SER A O 1
ATOM 1293 N N . TRP A 1 180 ? -2.031 -0.319 12.480 1.00 32.48 180 TRP A N 1
ATOM 1294 C CA . TRP A 1 180 ? -2.630 0.100 11.215 1.00 32.16 180 TRP A CA 1
ATOM 1295 C C . TRP A 1 180 ? -3.517 -0.967 10.606 1.00 25.68 180 TRP A C 1
ATOM 1296 O O . TRP A 1 180 ? -4.264 -0.673 9.673 1.00 31.70 180 TRP A O 1
ATOM 1307 N N . PHE A 1 181 ? -3.402 -2.203 11.094 1.00 24.13 181 PHE A N 1
ATOM 1308 C CA . PHE A 1 181 ? -4.366 -3.258 10.773 1.00 24.15 181 PHE A CA 1
ATOM 1309 C C . PHE A 1 181 ? -4.476 -3.633 9.286 1.00 28.47 181 PHE A C 1
ATOM 1310 O O . PHE A 1 181 ? -5.573 -3.942 8.813 1.00 27.99 181 PHE A O 1
ATOM 1318 N N . TRP A 1 182 ? -3.376 -3.614 8.535 1.00 24.88 182 TRP A N 1
ATOM 1319 C CA . TRP A 1 182 ? -3.451 -4.112 7.164 1.00 23.75 182 TRP A CA 1
ATOM 1320 C C . TRP A 1 182 ? -3.317 -5.627 7.207 1.00 23.40 182 TRP A C 1
ATOM 1321 O O . TRP A 1 182 ? -2.421 -6.149 7.866 1.00 29.27 182 TRP A O 1
ATOM 1332 N N . TRP A 1 183 ? -4.180 -6.340 6.495 1.00 22.46 183 TRP A N 1
ATOM 1333 C CA . TRP A 1 183 ? -4.028 -7.792 6.411 1.00 25.46 183 TRP A CA 1
ATOM 1334 C C . TRP A 1 183 ? -3.003 -8.083 5.331 1.00 26.17 183 TRP A C 1
ATOM 1335 O O . TRP A 1 183 ? -3.304 -7.961 4.144 1.00 25.47 183 TRP A O 1
ATOM 1346 N N . GLY A 1 184 ? -1.784 -8.438 5.728 1.00 24.79 184 GLY A N 1
ATOM 1347 C CA . GLY A 1 184 ? -0.725 -8.669 4.755 1.00 29.45 184 GLY A CA 1
ATOM 1348 C C . GLY A 1 184 ? -1.094 -9.632 3.623 1.00 31.02 184 GLY A C 1
ATOM 1349 O O . GLY A 1 184 ? -0.744 -9.407 2.465 1.00 32.43 184 GLY A O 1
ATOM 1350 N N . ALA A 1 185 ? -1.805 -10.710 3.942 1.00 33.90 185 ALA A N 1
ATOM 1351 C CA . ALA A 1 185 ? -2.173 -11.667 2.898 1.00 35.57 185 ALA A CA 1
ATOM 1352 C C . ALA A 1 185 ? -3.095 -11.033 1.854 1.00 28.28 185 ALA A C 1
ATOM 1353 O O . ALA A 1 185 ? -2.963 -11.287 0.659 1.00 27.36 185 ALA A O 1
ATOM 1355 N N . ALA A 1 186 ? -4.015 -10.188 2.308 1.00 26.23 186 ALA A N 1
ATOM 1356 C CA . ALA A 1 186 ? -4.967 -9.545 1.399 1.00 25.32 186 ALA A CA 1
ATOM 1357 C C . ALA A 1 186 ? -4.276 -8.558 0.466 1.00 32.05 186 ALA A C 1
ATOM 1358 O O . ALA A 1 186 ? -4.579 -8.480 -0.734 1.00 29.25 186 ALA A O 1
ATOM 1360 N N . TYR A 1 187 ? -3.337 -7.795 1.011 1.00 29.72 187 TYR A N 1
ATOM 1361 C CA . TYR A 1 187 ? -2.562 -6.883 0.179 1.00 28.10 187 TYR A CA 1
ATOM 1362 C C . TYR A 1 187 ? -1.642 -7.648 -0.781 1.00 24.36 187 TYR A C 1
ATOM 1363 O O . TYR A 1 187 ? -1.403 -7.213 -1.917 1.00 29.66 187 TYR A O 1
ATOM 1372 N N . GLY A 1 188 ? -1.136 -8.787 -0.321 1.00 30.74 188 GLY A N 1
ATOM 1373 C CA . GLY A 1 188 ? -0.261 -9.605 -1.147 1.00 35.16 188 GLY A CA 1
ATOM 1374 C C . GLY A 1 188 ? -0.995 -10.251 -2.309 1.00 37.55 188 GLY A C 1
ATOM 1375 O O . GLY A 1 188 ? -0.430 -10.412 -3.393 1.00 38.60 188 GLY A O 1
ATOM 1376 N N . SER A 1 189 ? -2.259 -10.606 -2.088 1.00 32.40 189 SER A N 1
ATOM 1377 C CA . SER A 1 189 ? -3.084 -11.213 -3.136 1.00 31.27 189 SER A CA 1
ATOM 1378 C C . SER A 1 189 ? -4.509 -10.657 -3.099 1.00 25.51 189 SER A C 1
ATOM 1379 O O . SER A 1 189 ? -5.429 -11.316 -2.609 1.00 24.75 189 SER A O 1
ATOM 1382 N N . PRO A 1 190 ? -4.687 -9.433 -3.599 1.00 24.92 190 PRO A N 1
ATOM 1383 C CA . PRO A 1 190 ? -5.966 -8.737 -3.407 1.00 31.63 190 PRO A CA 1
ATOM 1384 C C . PRO A 1 190 ? -7.109 -9.396 -4.170 1.00 33.45 190 PRO A C 1
ATOM 1385 O O . PRO A 1 190 ? -8.251 -9.340 -3.718 1.00 29.51 190 PRO A O 1
ATOM 1389 N N . GLY A 1 191 ? -6.801 -10.027 -5.294 1.00 24.50 191 GLY A N 1
ATOM 1390 C CA . GLY A 1 191 ? -7.813 -10.733 -6.069 1.00 28.25 191 GLY A CA 1
ATOM 1391 C C . GLY A 1 191 ? -8.415 -11.878 -5.274 1.00 26.84 191 GLY A C 1
ATOM 1392 O O . GLY A 1 191 ? -9.609 -12.146 -5.350 1.00 27.27 191 GLY A O 1
ATOM 1393 N N . GLU A 1 192 ? -7.583 -12.559 -4.493 1.00 25.70 192 GLU A N 1
ATOM 1394 C CA . GLU A 1 192 ? -8.053 -13.675 -3.694 1.00 23.42 192 GLU A CA 1
ATOM 1395 C C . GLU A 1 192 ? -8.852 -13.157 -2.497 1.00 29.34 192 GLU A C 1
ATOM 1396 O O . GLU A 1 192 ? -9.853 -13.758 -2.095 1.00 27.07 192 GLU A O 1
ATOM 1402 N N . TYR A 1 193 ? -8.419 -12.038 -1.923 1.00 27.65 193 TYR A N 1
ATOM 1403 C CA . TYR A 1 193 ? -9.225 -11.427 -0.874 1.00 26.28 193 TYR A CA 1
ATOM 1404 C C . TYR A 1 193 ? -10.617 -11.053 -1.410 1.00 26.95 193 TYR A C 1
ATOM 1405 O O . TYR A 1 193 ? -11.637 -11.281 -0.752 1.00 23.69 193 TYR A O 1
ATOM 1414 N N . GLN A 1 194 ? -10.643 -10.462 -2.598 1.00 25.60 194 GLN A N 1
ATOM 1415 C CA . GLN A 1 194 ? -11.898 -10.026 -3.194 1.00 26.44 194 GLN A CA 1
ATOM 1416 C C . GLN A 1 194 ? -12.832 -11.212 -3.435 1.00 25.83 194 GLN A C 1
ATOM 1417 O O . GLN A 1 194 ? -14.031 -11.117 -3.190 1.00 25.92 194 GLN A O 1
ATOM 1423 N N . GLU A 1 195 ? -12.297 -12.336 -3.907 1.00 23.90 195 GLU A N 1
ATOM 1424 C CA . GLU A 1 195 ? -13.165 -13.484 -4.135 1.00 24.78 195 GLU A CA 1
ATOM 1425 C C . GLU A 1 195 ? -13.642 -14.080 -2.818 1.00 27.34 195 GLU A C 1
ATOM 1426 O O . GLU A 1 195 ? -14.766 -14.571 -2.738 1.00 23.92 195 GLU A O 1
ATOM 1432 N N . LEU A 1 196 ? -12.801 -14.023 -1.781 1.00 22.76 196 LEU A N 1
ATOM 1433 C CA . LEU A 1 196 ? -13.201 -14.523 -0.464 1.00 25.54 196 LEU A CA 1
ATOM 1434 C C . LEU A 1 196 ? -14.359 -13.684 0.074 1.00 26.32 196 LEU A C 1
ATOM 1435 O O . LEU A 1 196 ? -15.357 -14.220 0.555 1.00 25.56 196 LEU A O 1
ATOM 1440 N N . TYR A 1 197 ? -14.210 -12.364 -0.001 1.00 24.38 197 TYR A N 1
ATOM 1441 C CA . TYR A 1 197 ? -15.238 -11.461 0.514 1.00 20.51 197 TYR A CA 1
ATOM 1442 C C . TYR A 1 197 ? -16.533 -11.673 -0.279 1.00 20.29 197 TYR A C 1
ATOM 1443 O O . TYR A 1 197 ? -17.623 -11.758 0.303 1.00 23.81 197 TYR A O 1
ATOM 1452 N N . ARG A 1 198 ? -16.409 -11.746 -1.603 1.00 21.74 198 ARG A N 1
ATOM 1453 C CA . ARG A 1 198 ? -17.583 -11.867 -2.485 1.00 26.10 198 ARG A CA 1
ATOM 1454 C C . ARG A 1 198 ? -18.330 -13.173 -2.226 1.00 27.35 198 ARG A C 1
ATOM 1455 O O . ARG A 1 198 ? -19.556 -13.180 -2.098 1.00 26.76 198 ARG A O 1
ATOM 1463 N N . PHE A 1 199 ? -17.589 -14.278 -2.151 1.00 27.76 199 PHE A N 1
ATOM 1464 C CA . PHE A 1 199 ? -18.193 -15.558 -1.785 1.00 28.61 199 PHE A CA 1
ATOM 1465 C C . PHE A 1 199 ? -18.882 -15.480 -0.438 1.00 27.42 199 PHE A C 1
ATOM 1466 O O . PHE A 1 199 ? -19.972 -16.003 -0.261 1.00 23.84 199 PHE A O 1
ATOM 1474 N N . THR A 1 200 ? -18.229 -14.849 0.530 1.00 26.86 200 THR A N 1
ATOM 1475 C CA . THR A 1 200 ? -18.813 -14.733 1.859 1.00 27.65 200 THR A CA 1
ATOM 1476 C C . THR A 1 200 ? -20.191 -14.073 1.779 1.00 30.43 200 THR A C 1
ATOM 1477 O O . THR A 1 200 ? -21.165 -14.531 2.411 1.00 22.44 200 THR A O 1
ATOM 1481 N N . VAL A 1 201 ? -20.267 -12.990 1.010 1.00 20.53 201 VAL A N 1
ATOM 1482 C CA . VAL A 1 201 ? -21.516 -12.249 0.880 1.00 22.41 201 VAL A CA 1
ATOM 1483 C C . VAL A 1 201 ? -22.559 -13.097 0.161 1.00 23.87 201 VAL A C 1
ATOM 1484 O O . VAL A 1 201 ? -23.714 -13.170 0.569 1.00 23.39 201 VAL A O 1
ATOM 1488 N N . GLU A 1 202 ? -22.135 -13.748 -0.913 1.00 25.25 202 GLU A N 1
ATOM 1489 C CA . GLU A 1 202 ? -23.042 -14.546 -1.728 1.00 25.42 202 GLU A CA 1
ATOM 1490 C C . GLU A 1 202 ? -23.531 -15.791 -0.975 1.00 27.77 202 GLU A C 1
ATOM 1491 O O . GLU A 1 202 ? -24.720 -16.116 -0.997 1.00 27.34 202 GLU A O 1
ATOM 1497 N N . TYR A 1 203 ? -22.625 -16.473 -0.286 1.00 24.30 203 TYR A N 1
ATOM 1498 C CA . TYR A 1 203 ? -23.029 -17.634 0.507 1.00 26.10 203 TYR A CA 1
ATOM 1499 C C . TYR A 1 203 ? -24.062 -17.232 1.567 1.00 29.33 203 TYR A C 1
ATOM 1500 O O . TYR A 1 203 ? -25.136 -17.824 1.647 1.00 29.36 203 TYR A O 1
ATOM 1509 N N . LEU A 1 204 ? -23.757 -16.205 2.353 1.00 29.20 204 LEU A N 1
ATOM 1510 C CA . LEU A 1 204 ? -24.688 -15.762 3.393 1.00 28.86 204 LEU A CA 1
ATOM 1511 C C . LEU A 1 204 ? -26.015 -15.261 2.818 1.00 28.98 204 LEU A C 1
ATOM 1512 O O . LEU A 1 204 ? -27.085 -15.666 3.269 1.00 26.70 204 LEU A O 1
ATOM 1517 N N . ARG A 1 205 ? -25.946 -14.369 1.834 1.00 25.35 205 ARG A N 1
ATOM 1518 C CA . ARG A 1 205 ? -27.153 -13.737 1.303 1.00 25.98 205 ARG A CA 1
ATOM 1519 C C . ARG A 1 205 ? -27.927 -14.673 0.374 1.00 35.37 205 ARG A C 1
ATOM 1520 O O . ARG A 1 205 ? -29.117 -14.917 0.566 1.00 35.53 205 ARG A O 1
ATOM 1528 N N . ASP A 1 206 ? -27.246 -15.202 -0.633 1.00 28.96 206 ASP A N 1
ATOM 1529 C CA . ASP A 1 206 ? -27.944 -15.915 -1.700 1.00 32.47 206 ASP A CA 1
ATOM 1530 C C . ASP A 1 206 ? -28.151 -17.375 -1.356 1.00 31.21 206 ASP A C 1
ATOM 1531 O O . ASP A 1 206 ? -29.162 -17.969 -1.723 1.00 36.75 206 ASP A O 1
ATOM 1536 N N . VAL A 1 207 ? -27.172 -17.968 -0.692 1.00 29.50 207 VAL A N 1
ATOM 1537 C CA . VAL A 1 207 ? -27.262 -19.377 -0.350 1.00 32.79 207 VAL A CA 1
ATOM 1538 C C . VAL A 1 207 ? -28.022 -19.604 0.964 1.00 37.89 207 VAL A C 1
ATOM 1539 O O . VAL A 1 207 ? -28.875 -20.477 1.035 1.00 35.76 207 VAL A O 1
ATOM 1543 N N . LYS A 1 208 ? -27.728 -18.817 1.998 1.00 33.27 208 LYS A N 1
ATOM 1544 C CA . LYS A 1 208 ? -28.369 -19.036 3.300 1.00 32.12 208 LYS A CA 1
ATOM 1545 C C . LYS A 1 208 ? -29.611 -18.172 3.543 1.00 34.78 208 LYS A C 1
ATOM 1546 O O . LYS A 1 208 ? -30.406 -18.458 4.435 1.00 31.26 208 LYS A O 1
ATOM 1552 N N . GLY A 1 209 ? -29.776 -17.110 2.764 1.00 30.20 209 GLY A N 1
ATOM 1553 C CA . GLY A 1 209 ? -30.941 -16.253 2.911 1.00 33.31 209 GLY A CA 1
ATOM 1554 C C . GLY A 1 209 ? -30.870 -15.254 4.057 1.00 34.37 209 GLY A C 1
ATOM 1555 O O . GLY A 1 209 ? -31.899 -14.764 4.527 1.00 33.64 209 GLY A O 1
ATOM 1556 N N . VAL A 1 210 ? -29.661 -14.941 4.513 1.00 31.96 210 VAL A N 1
ATOM 1557 C CA . VAL A 1 210 ? -29.494 -13.933 5.553 1.00 30.86 210 VAL A CA 1
ATOM 1558 C C . VAL A 1 210 ? -30.053 -12.605 5.065 1.00 28.96 210 VAL A C 1
ATOM 1559 O O . VAL A 1 210 ? -29.725 -12.150 3.969 1.00 27.78 210 VAL A O 1
ATOM 1563 N N . SER A 1 211 ? -30.907 -11.982 5.872 1.00 26.81 211 SER A N 1
ATOM 1564 C CA . SER A 1 211 ? -31.580 -10.770 5.437 1.00 29.56 211 SER A CA 1
ATOM 1565 C C . SER A 1 211 ? -31.415 -9.602 6.408 1.00 25.35 211 SER A C 1
ATOM 1566 O O . SER A 1 211 ? -31.982 -8.533 6.190 1.00 32.98 211 SER A O 1
ATOM 1569 N N . ASN A 1 212 ? -30.647 -9.799 7.475 1.00 31.42 212 ASN A N 1
ATOM 1570 C CA . ASN A 1 212 ? -30.469 -8.737 8.474 1.00 28.52 212 ASN A CA 1
ATOM 1571 C C . ASN A 1 212 ? -29.014 -8.278 8.625 1.00 30.73 212 ASN A C 1
ATOM 1572 O O . ASN A 1 212 ? -28.621 -7.785 9.683 1.00 32.59 212 ASN A O 1
ATOM 1577 N N . PHE A 1 213 ? -28.227 -8.436 7.558 1.00 31.71 213 PHE A N 1
ATOM 1578 C CA . PHE A 1 213 ? -26.853 -7.941 7.529 1.00 25.02 213 PHE A CA 1
ATOM 1579 C C . PHE A 1 213 ? -26.670 -6.697 6.643 1.00 27.86 213 PHE A C 1
ATOM 1580 O O . PHE A 1 213 ? -27.221 -6.597 5.532 1.00 26.08 213 PHE A O 1
ATOM 1588 N N . LEU A 1 214 ? -25.876 -5.763 7.155 1.00 22.75 214 LEU A N 1
ATOM 1589 C CA . LEU A 1 214 ? -25.222 -4.743 6.348 1.00 24.22 214 LEU A CA 1
ATOM 1590 C C . LEU A 1 214 ? -23.753 -5.161 6.316 1.00 25.44 214 LEU A C 1
ATOM 1591 O O . LEU A 1 214 ? -23.245 -5.708 7.290 1.00 26.27 214 LEU A O 1
ATOM 1596 N N . TYR A 1 215 ? -23.079 -4.932 5.197 1.00 25.50 215 TYR A N 1
ATOM 1597 C CA . TYR A 1 215 ? -21.739 -5.476 5.011 1.00 23.94 215 TYR A CA 1
ATOM 1598 C C . TYR A 1 215 ? -20.670 -4.404 5.103 1.00 28.02 215 TYR A C 1
ATOM 1599 O O . TYR A 1 215 ? -20.675 -3.447 4.341 1.00 24.15 215 TYR A O 1
ATOM 1608 N N . ALA A 1 216 ? -19.762 -4.568 6.058 1.00 25.43 216 ALA A N 1
ATOM 1609 C CA . ALA A 1 216 ? -18.699 -3.594 6.268 1.00 25.02 216 ALA A CA 1
ATOM 1610 C C . ALA A 1 216 ? -17.355 -4.130 5.785 1.00 26.24 216 ALA A C 1
ATOM 1611 O O . ALA A 1 216 ? -17.086 -5.331 5.851 1.00 25.80 216 ALA A O 1
ATOM 1613 N N . TRP A 1 217 ? -16.526 -3.218 5.291 1.00 24.11 217 TRP A N 1
ATOM 1614 C CA . TRP A 1 217 ? -15.166 -3.514 4.860 1.00 25.02 217 TRP A CA 1
ATOM 1615 C C . TRP A 1 217 ? -14.294 -2.319 5.210 1.00 24.64 217 TRP A C 1
ATOM 1616 O O . TRP A 1 217 ? -14.617 -1.190 4.856 1.00 22.14 217 TRP A O 1
ATOM 1627 N N . GLY A 1 218 ? -13.199 -2.567 5.915 1.00 19.12 218 GLY A N 1
ATOM 1628 C CA . GLY A 1 218 ? -12.203 -1.534 6.168 1.00 22.92 218 GLY A CA 1
ATOM 1629 C C . GLY A 1 218 ? -10.830 -2.157 6.007 1.00 23.13 218 GLY A C 1
ATOM 1630 O O . GLY A 1 218 ? -10.555 -3.193 6.613 1.00 24.36 218 GLY A O 1
ATOM 1631 N N . PRO A 1 219 ? -9.963 -1.548 5.179 1.00 23.38 219 PRO A N 1
ATOM 1632 C CA . PRO A 1 219 ? -8.715 -2.229 4.826 1.00 25.99 219 PRO A CA 1
ATOM 1633 C C . PRO A 1 219 ? -7.560 -1.939 5.786 1.00 28.38 219 PRO A C 1
ATOM 1634 O O . PRO A 1 219 ? -6.469 -2.466 5.580 1.00 26.66 219 PRO A O 1
ATOM 1638 N N . GLY A 1 220 ? -7.799 -1.127 6.810 1.00 23.26 220 GLY A N 1
ATOM 1639 C CA . GLY A 1 220 ? -6.742 -0.748 7.737 1.00 27.36 220 GLY A CA 1
ATOM 1640 C C . GLY A 1 220 ? -6.724 0.763 7.921 1.00 28.48 220 GLY A C 1
ATOM 1641 O O . GLY A 1 220 ? -7.768 1.403 7.859 1.00 24.26 220 GLY A O 1
ATOM 1642 N N . GLY A 1 221 ? -5.541 1.334 8.137 1.00 23.92 221 GLY A N 1
ATOM 1643 C CA . GLY A 1 221 ? -5.411 2.773 8.299 1.00 22.54 221 GLY A CA 1
ATOM 1644 C C . GLY A 1 221 ? -4.032 3.296 7.953 1.00 28.80 221 GLY A C 1
ATOM 1645 O O . GLY A 1 221 ? -3.130 2.524 7.623 1.00 27.24 221 GLY A O 1
ATOM 1646 N N . GLY A 1 222 ? -3.875 4.616 8.043 1.00 27.22 222 GLY A N 1
ATOM 1647 C CA . GLY A 1 222 ? -2.622 5.273 7.729 1.00 20.42 222 GLY A CA 1
ATOM 1648 C C . GLY A 1 222 ? -2.317 5.219 6.249 1.00 24.92 222 GLY A C 1
ATOM 1649 O O . GLY A 1 222 ? -1.260 4.728 5.849 1.00 27.67 222 GLY A O 1
ATOM 1650 N N . PHE A 1 223 ? -3.236 5.730 5.436 1.00 18.91 223 PHE A N 1
ATOM 1651 C CA . PHE A 1 223 ? -3.072 5.704 3.987 1.00 24.06 223 PHE A CA 1
ATOM 1652 C C . PHE A 1 223 ? -2.544 7.006 3.401 1.00 28.52 223 PHE A C 1
ATOM 1653 O O . PHE A 1 223 ? -2.198 7.061 2.222 1.00 26.05 223 PHE A O 1
ATOM 1661 N N . GLY A 1 224 ? -2.467 8.057 4.220 1.00 29.75 224 GLY A N 1
ATOM 1662 C CA . GLY A 1 224 ? -2.018 9.350 3.727 1.00 28.90 224 GLY A CA 1
ATOM 1663 C C . GLY A 1 224 ? -3.017 9.899 2.729 1.00 33.04 224 GLY A C 1
ATOM 1664 O O . GLY A 1 224 ? -2.686 10.711 1.852 1.00 31.63 224 GLY A O 1
ATOM 1665 N N . GLY A 1 225 ? -4.255 9.437 2.855 1.00 25.65 225 GLY A N 1
ATOM 1666 C CA . GLY A 1 225 ? -5.320 9.886 1.978 1.00 25.26 225 GLY A CA 1
ATOM 1667 C C . GLY A 1 225 ? -5.155 9.416 0.550 1.00 30.66 225 GLY A C 1
ATOM 1668 O O . GLY A 1 225 ? -5.769 9.984 -0.358 1.00 26.24 225 GLY A O 1
ATOM 1669 N N . ASN A 1 226 ? -4.343 8.375 0.351 1.00 29.38 226 ASN A N 1
ATOM 1670 C CA . ASN A 1 226 ? -4.086 7.843 -0.992 1.00 32.56 226 ASN A CA 1
ATOM 1671 C C . ASN A 1 226 ? -5.100 6.776 -1.395 1.00 31.59 226 ASN A C 1
ATOM 1672 O O . ASN A 1 226 ? -5.065 5.658 -0.892 1.00 27.75 226 ASN A O 1
ATOM 1677 N N . ARG A 1 227 ? -5.992 7.127 -2.321 1.00 24.87 227 ARG A N 1
ATOM 1678 C CA . ARG A 1 227 ? -7.159 6.298 -2.610 1.00 26.06 227 ARG A CA 1
ATOM 1679 C C . ARG A 1 227 ? -6.833 4.942 -3.198 1.00 30.18 227 ARG A C 1
ATOM 1680 O O . ARG A 1 227 ? -7.468 3.956 -2.845 1.00 26.46 227 ARG A O 1
ATOM 1688 N N . ASP A 1 228 ? -5.853 4.890 -4.098 1.00 24.99 228 ASP A N 1
ATOM 1689 C CA . ASP A 1 228 ? -5.512 3.632 -4.750 1.00 28.52 228 ASP A CA 1
ATOM 1690 C C . ASP A 1 228 ? -4.922 2.629 -3.771 1.00 24.50 228 ASP A C 1
ATOM 1691 O O . ASP A 1 228 ? -5.106 1.428 -3.932 1.00 31.89 228 ASP A O 1
ATOM 1696 N N . VAL A 1 229 ? -4.221 3.111 -2.751 1.00 22.93 229 VAL A N 1
ATOM 1697 C CA . VAL A 1 229 ? -3.724 2.214 -1.719 1.00 22.79 229 VAL A CA 1
ATOM 1698 C C . VAL A 1 229 ? -4.903 1.699 -0.858 1.00 28.51 229 VAL A C 1
ATOM 1699 O O . VAL A 1 229 ? -5.037 0.500 -0.589 1.00 25.50 229 VAL A O 1
ATOM 1703 N N . TYR A 1 230 ? -5.769 2.616 -0.443 1.00 29.31 230 TYR A N 1
ATOM 1704 C CA . TYR A 1 230 ? -6.963 2.256 0.318 1.00 23.13 230 TYR A CA 1
ATOM 1705 C C . TYR A 1 230 ? -7.831 1.245 -0.434 1.00 26.00 230 TYR A C 1
ATOM 1706 O O . TYR A 1 230 ? -8.348 0.285 0.156 1.00 23.93 230 TYR A O 1
ATOM 1715 N N . LEU A 1 231 ? -7.984 1.443 -1.737 1.00 24.91 231 LEU A N 1
ATOM 1716 C CA . LEU A 1 231 ? -8.875 0.573 -2.514 1.00 25.39 231 LEU A CA 1
ATOM 1717 C C . LEU A 1 231 ? -8.260 -0.727 -3.031 1.00 26.81 231 LEU A C 1
ATOM 1718 O O . LEU A 1 231 ? -8.933 -1.480 -3.729 1.00 25.96 231 LEU A O 1
ATOM 1723 N N . ARG A 1 232 ? -7.005 -1.003 -2.689 1.00 25.07 232 ARG A N 1
ATOM 1724 C CA . ARG A 1 232 ? -6.343 -2.207 -3.208 1.00 31.08 232 ARG A CA 1
ATOM 1725 C C . ARG A 1 232 ? -7.182 -3.477 -3.033 1.00 33.74 232 ARG A C 1
ATOM 1726 O O . ARG A 1 232 ? -7.278 -4.295 -3.950 1.00 27.21 232 ARG A O 1
ATOM 1734 N N . THR A 1 233 ? -7.799 -3.631 -1.862 1.00 28.75 233 THR A N 1
ATOM 1735 C CA . THR A 1 233 ? -8.517 -4.854 -1.538 1.00 24.38 233 THR A CA 1
ATOM 1736 C C . THR A 1 233 ? -10.042 -4.698 -1.571 1.00 29.48 233 THR A C 1
ATOM 1737 O O . THR A 1 233 ? -10.770 -5.564 -1.080 1.00 25.88 233 THR A O 1
ATOM 1741 N N . TYR A 1 234 ? -10.520 -3.600 -2.153 1.00 25.51 234 TYR A N 1
ATOM 1742 C CA . TYR A 1 234 ? -11.948 -3.296 -2.182 1.00 28.03 234 TYR A CA 1
ATOM 1743 C C . TYR A 1 234 ? -12.755 -4.375 -2.911 1.00 29.99 234 TYR A C 1
ATOM 1744 O O . TYR A 1 234 ? -12.480 -4.677 -4.063 1.00 26.20 234 TYR A O 1
ATOM 1753 N N . PRO A 1 235 ? -13.762 -4.958 -2.243 1.00 24.42 235 PRO A N 1
ATOM 1754 C CA . PRO A 1 235 ? -14.532 -6.039 -2.875 1.00 25.26 235 PRO A CA 1
ATOM 1755 C C . PRO A 1 235 ? -15.468 -5.582 -4.001 1.00 26.46 235 PRO A C 1
ATOM 1756 O O . PRO A 1 235 ? -15.849 -6.406 -4.831 1.00 27.87 235 PRO A O 1
ATOM 1760 N N . GLY A 1 236 ? -15.842 -4.307 -4.025 1.00 27.69 236 GLY A N 1
ATOM 1761 C CA . GLY A 1 236 ? -16.715 -3.802 -5.076 1.00 26.77 236 GLY A CA 1
ATOM 1762 C C . GLY A 1 236 ? -18.020 -3.223 -4.557 1.00 24.98 236 GLY A C 1
ATOM 1763 O O . GLY A 1 236 ? -18.500 -3.616 -3.493 1.00 23.97 236 GLY A O 1
ATOM 1764 N N . ASP A 1 237 ? -18.610 -2.313 -5.330 1.00 28.88 237 ASP A N 1
ATOM 1765 C CA . ASP A 1 237 ? -19.846 -1.637 -4.939 1.00 29.52 237 ASP A CA 1
ATOM 1766 C C . ASP A 1 237 ? -21.012 -2.583 -4.662 1.00 30.48 237 ASP A C 1
ATOM 1767 O O . ASP A 1 237 ? -21.858 -2.297 -3.813 1.00 26.19 237 ASP A O 1
ATOM 1772 N N . ALA A 1 238 ? -21.074 -3.703 -5.374 1.00 28.83 238 ALA A N 1
ATOM 1773 C CA . ALA A 1 238 ? -22.182 -4.639 -5.183 1.00 27.30 238 ALA A CA 1
ATOM 1774 C C . ALA A 1 238 ? -22.033 -5.449 -3.903 1.00 26.35 238 ALA A C 1
ATOM 1775 O O . ALA A 1 238 ? -22.894 -6.263 -3.577 1.00 28.86 238 ALA A O 1
ATOM 1777 N N . PHE A 1 239 ? -20.940 -5.232 -3.179 1.00 23.93 239 PHE A N 1
ATOM 1778 C CA . PHE A 1 239 ? -20.597 -6.114 -2.059 1.00 28.21 239 PHE A CA 1
ATOM 1779 C C . PHE A 1 239 ? -20.400 -5.433 -0.706 1.00 27.01 239 PHE A C 1
ATOM 1780 O O . PHE A 1 239 ? -20.381 -6.106 0.323 1.00 25.04 239 PHE A O 1
ATOM 1788 N N . VAL A 1 240 ? -20.254 -4.112 -0.711 1.00 24.11 240 VAL A N 1
ATOM 1789 C CA . VAL A 1 240 ? -19.957 -3.357 0.508 1.00 24.37 240 VAL A CA 1
ATOM 1790 C C . VAL A 1 240 ? -21.008 -2.269 0.768 1.00 28.01 240 VAL A C 1
ATOM 1791 O O . VAL A 1 240 ? -21.323 -1.492 -0.137 1.00 28.50 240 VAL A O 1
ATOM 1795 N N . ASP A 1 241 ? -21.548 -2.221 1.988 1.00 23.76 241 ASP A N 1
ATOM 1796 C CA . ASP A 1 241 ? -22.457 -1.139 2.397 1.00 23.31 241 ASP A CA 1
ATOM 1797 C C . ASP A 1 241 ? -21.733 -0.019 3.161 1.00 25.35 241 ASP A C 1
ATOM 1798 O O . ASP A 1 241 ? -22.072 1.161 3.024 1.00 24.79 241 ASP A O 1
ATOM 1803 N N . VAL A 1 242 ? -20.754 -0.402 3.977 1.00 20.26 242 VAL A N 1
ATOM 1804 C CA . VAL A 1 242 ? -20.065 0.525 4.895 1.00 21.64 242 VAL A CA 1
ATOM 1805 C C . VAL A 1 242 ? -18.553 0.466 4.682 1.00 26.54 242 VAL A C 1
ATOM 1806 O O . VAL A 1 242 ? -17.951 -0.606 4.777 1.00 22.83 242 VAL A O 1
ATOM 1810 N N . LEU A 1 243 ? -17.948 1.623 4.417 1.00 20.35 243 LEU A N 1
ATOM 1811 C CA . LEU A 1 243 ? -16.517 1.719 4.177 1.00 23.65 243 LEU A CA 1
ATOM 1812 C C . LEU A 1 243 ? -15.834 2.177 5.449 1.00 22.62 243 LEU A C 1
ATOM 1813 O O . LEU A 1 243 ? -16.232 3.193 6.039 1.00 22.08 243 LEU A O 1
ATOM 1818 N N . GLY A 1 244 ? -14.799 1.453 5.859 1.00 23.93 244 GLY A N 1
ATOM 1819 C CA . GLY A 1 244 ? -14.184 1.686 7.156 1.00 18.54 244 GLY A CA 1
ATOM 1820 C C . GLY A 1 244 ? -12.748 2.189 7.155 1.00 22.49 244 GLY A C 1
ATOM 1821 O O . GLY A 1 244 ? -12.167 2.471 6.110 1.00 23.16 244 GLY A O 1
ATOM 1822 N N . LEU A 1 245 ? -12.189 2.295 8.357 1.00 25.64 245 LEU A N 1
ATOM 1823 C CA . LEU A 1 245 ? -10.838 2.793 8.576 1.00 23.87 245 LEU A CA 1
ATOM 1824 C C . LEU A 1 245 ? -10.464 2.424 9.996 1.00 27.93 245 LEU A C 1
ATOM 1825 O O . LEU A 1 245 ? -11.237 2.675 10.928 1.00 25.93 245 LEU A O 1
ATOM 1830 N N . ASP A 1 246 ? -9.281 1.843 10.165 1.00 26.73 246 ASP A N 1
ATOM 1831 C CA . ASP A 1 246 ? -8.818 1.388 11.474 1.00 24.19 246 ASP A CA 1
ATOM 1832 C C . ASP A 1 246 ? -7.489 2.053 11.808 1.00 30.13 246 ASP A C 1
ATOM 1833 O O . ASP A 1 246 ? -6.492 1.834 11.119 1.00 28.93 246 ASP A O 1
ATOM 1838 N N . THR A 1 247 ? -7.476 2.859 12.865 1.00 26.70 247 THR A N 1
ATOM 1839 C CA . THR A 1 247 ? -6.283 3.606 13.224 1.00 29.74 247 THR A CA 1
ATOM 1840 C C . THR A 1 247 ? -6.140 3.743 14.730 1.00 28.67 247 THR A C 1
ATOM 1841 O O . THR A 1 247 ? -6.987 4.357 15.392 1.00 25.79 247 THR A O 1
ATOM 1845 N N . TYR A 1 248 ? -5.074 3.158 15.268 1.00 27.25 248 TYR A N 1
ATOM 1846 C CA . TYR A 1 248 ? -4.721 3.341 16.668 1.00 29.80 248 TYR A CA 1
ATOM 1847 C C . TYR A 1 248 ? -3.464 4.200 16.727 1.00 32.13 248 TYR A C 1
ATOM 1848 O O . TYR A 1 248 ? -2.625 4.130 15.837 1.00 28.68 248 TYR A O 1
ATOM 1857 N N . ASP A 1 249 ? -3.352 5.031 17.758 1.00 28.60 249 ASP A N 1
ATOM 1858 C CA . ASP A 1 249 ? -2.181 5.891 17.929 1.00 27.61 249 ASP A CA 1
ATOM 1859 C C . ASP A 1 249 ? -1.957 6.134 19.410 1.00 34.67 249 ASP A C 1
ATOM 1860 O O . ASP A 1 249 ? -2.916 6.167 20.190 1.00 29.07 249 ASP A O 1
ATOM 1865 N N . SER A 1 250 ? -0.695 6.275 19.806 1.00 32.32 250 SER A N 1
ATOM 1866 C CA . SER A 1 250 ? -0.375 6.613 21.191 1.00 35.71 250 SER A CA 1
ATOM 1867 C C . SER A 1 250 ? 0.449 7.900 21.320 1.00 38.93 250 SER A C 1
ATOM 1868 O O . SER A 1 250 ? 0.857 8.260 22.425 1.00 41.00 250 SER A O 1
ATOM 1871 N N . THR A 1 251 ? 0.686 8.593 20.206 1.00 36.65 251 THR A N 1
ATOM 1872 C CA . THR A 1 251 ? 1.437 9.855 20.240 1.00 36.09 251 THR A CA 1
ATOM 1873 C C . THR A 1 251 ? 0.558 11.084 20.473 1.00 42.95 251 THR A C 1
ATOM 1874 O O . THR A 1 251 ? 0.966 12.023 21.157 1.00 46.64 251 THR A O 1
ATOM 1878 N N . GLY A 1 252 ? -0.639 11.091 19.896 1.00 37.03 252 GLY A N 1
ATOM 1879 C CA . GLY A 1 252 ? -1.491 12.266 19.968 1.00 36.33 252 GLY A CA 1
ATOM 1880 C C . GLY A 1 252 ? -0.902 13.448 19.216 1.00 40.21 252 GLY A C 1
ATOM 1881 O O . GLY A 1 252 ? -1.306 14.596 19.422 1.00 37.53 252 GLY A O 1
ATOM 1882 N N . SER A 1 253 ? 0.041 13.170 18.321 1.00 37.54 253 SER A N 1
ATOM 1883 C CA . SER A 1 253 ? 0.799 14.234 17.662 1.00 37.94 253 SER A CA 1
ATOM 1884 C C . SER A 1 253 ? -0.012 15.018 16.628 1.00 40.90 253 SER A C 1
ATOM 1885 O O . SER A 1 253 ? -0.999 14.522 16.088 1.00 35.60 253 SER A O 1
ATOM 1888 N N . ASP A 1 254 ? 0.403 16.250 16.353 1.00 38.59 254 ASP A N 1
ATOM 1889 C CA . ASP A 1 254 ? -0.234 17.025 15.292 1.00 36.94 254 ASP A CA 1
ATOM 1890 C C . ASP A 1 254 ? -0.141 16.279 13.970 1.00 36.85 254 ASP A C 1
ATOM 1891 O O . ASP A 1 254 ? -1.076 16.298 13.166 1.00 35.54 254 ASP A O 1
ATOM 1896 N N . ALA A 1 255 ? 0.999 15.631 13.748 1.00 35.44 255 ALA A N 1
ATOM 1897 C CA . ALA A 1 255 ? 1.227 14.876 12.521 1.00 38.48 255 ALA A CA 1
ATOM 1898 C C . ALA A 1 255 ? 0.261 13.699 12.410 1.00 35.80 255 ALA A C 1
ATOM 1899 O O . ALA A 1 255 ? -0.323 13.454 11.351 1.00 34.99 255 ALA A O 1
ATOM 1901 N N . PHE A 1 256 ? 0.094 12.959 13.498 1.00 37.16 256 PHE A N 1
ATOM 1902 C CA . PHE A 1 256 ? -0.858 11.863 13.467 1.00 34.22 256 PHE A CA 1
ATOM 1903 C C . PHE A 1 256 ? -2.267 12.377 13.158 1.00 31.01 256 PHE A C 1
ATOM 1904 O O . PHE A 1 256 ? -2.981 11.819 12.325 1.00 28.62 256 PHE A O 1
ATOM 1912 N N . LEU A 1 257 ? -2.664 13.440 13.840 1.00 32.61 257 LEU A N 1
ATOM 1913 C CA . LEU A 1 257 ? -3.994 13.995 13.652 1.00 33.27 257 LEU A CA 1
ATOM 1914 C C . LEU A 1 257 ? -4.220 14.418 12.210 1.00 33.41 257 LEU A C 1
ATOM 1915 O O . LEU A 1 257 ? -5.281 14.151 11.643 1.00 32.13 257 LEU A O 1
ATOM 1920 N N . ALA A 1 258 ? -3.223 15.073 11.615 1.00 30.48 258 ALA A N 1
ATOM 1921 C CA . ALA A 1 258 ? -3.325 15.480 10.218 1.00 32.70 258 ALA A CA 1
ATOM 1922 C C . ALA A 1 258 ? -3.522 14.278 9.306 1.00 28.35 258 ALA A C 1
ATOM 1923 O O . ALA A 1 258 ? -4.339 14.323 8.385 1.00 28.98 258 ALA A O 1
ATOM 1925 N N . GLY A 1 259 ? -2.768 13.210 9.553 1.00 28.37 259 GLY A N 1
ATOM 1926 C CA . GLY A 1 259 ? -2.896 11.995 8.762 1.00 31.22 259 GLY A CA 1
ATOM 1927 C C . GLY A 1 259 ? -4.262 11.338 8.928 1.00 27.40 259 GLY A C 1
ATOM 1928 O O . GLY A 1 259 ? -4.851 10.830 7.973 1.00 28.83 259 GLY A O 1
ATOM 1929 N N . LEU A 1 260 ? -4.771 11.344 10.153 1.00 27.68 260 LEU A N 1
ATOM 1930 C CA . LEU A 1 260 ? -6.075 10.759 10.420 1.00 28.20 260 LEU A CA 1
ATOM 1931 C C . LEU A 1 260 ? -7.165 11.511 9.652 1.00 25.37 260 LEU A C 1
ATOM 1932 O O . LEU A 1 260 ? -8.029 10.907 9.004 1.00 24.00 260 LEU A O 1
ATOM 1937 N N . VAL A 1 261 ? -7.114 12.839 9.726 1.00 26.27 261 VAL A N 1
ATOM 1938 C CA . VAL A 1 261 ? -8.101 13.677 9.049 1.00 22.53 261 VAL A CA 1
ATOM 1939 C C . VAL A 1 261 ? -8.101 13.465 7.540 1.00 27.13 261 VAL A C 1
ATOM 1940 O O . VAL A 1 261 ? -9.164 13.377 6.928 1.00 29.07 261 VAL A O 1
ATOM 1944 N N . ALA A 1 262 ? -6.917 13.356 6.936 1.00 27.20 262 ALA A N 1
ATOM 1945 C CA . ALA A 1 262 ? -6.837 13.077 5.495 1.00 27.07 262 ALA A CA 1
ATOM 1946 C C . ALA A 1 262 ? -7.539 11.762 5.118 1.00 23.90 262 ALA A C 1
ATOM 1947 O O . ALA A 1 262 ? -8.290 11.705 4.140 1.00 25.48 262 ALA A O 1
ATOM 1949 N N . ASP A 1 263 ? -7.292 10.707 5.890 1.00 25.05 263 ASP A N 1
ATOM 1950 C CA . ASP A 1 263 ? -7.953 9.426 5.653 1.00 23.64 263 ASP A CA 1
ATOM 1951 C C . ASP A 1 263 ? -9.458 9.489 5.909 1.00 24.70 263 ASP A C 1
ATOM 19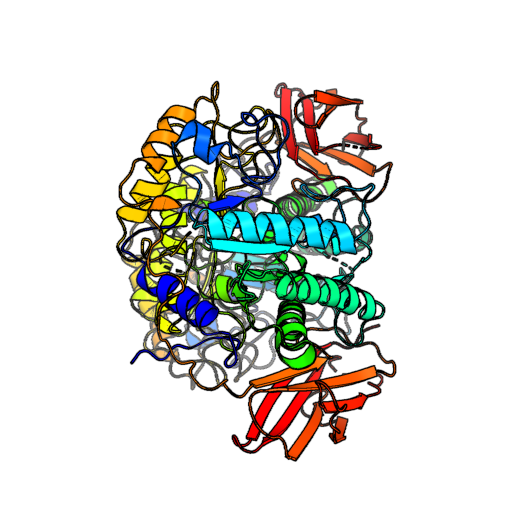52 O O . ASP A 1 263 ? -10.241 8.904 5.166 1.00 24.23 263 ASP A O 1
ATOM 1957 N N . LEU A 1 264 ? -9.864 10.173 6.975 1.00 23.74 264 LEU A N 1
ATOM 1958 C CA . LEU A 1 264 ? -11.293 10.280 7.259 1.00 22.23 264 LEU A CA 1
ATOM 1959 C C . LEU A 1 264 ? -12.012 11.072 6.169 1.00 24.90 264 LEU A C 1
ATOM 1960 O O . LEU A 1 264 ? -13.143 10.743 5.794 1.00 24.07 264 LEU A O 1
ATOM 1965 N N . ARG A 1 265 ? -11.358 12.105 5.645 1.00 25.59 265 ARG A N 1
ATOM 1966 C CA . ARG A 1 265 ? -11.928 12.848 4.528 1.00 25.51 265 ARG A CA 1
ATOM 1967 C C . ARG A 1 265 ? -12.077 11.923 3.345 1.00 25.49 265 ARG A C 1
ATOM 1968 O O . ARG A 1 265 ? -13.109 11.900 2.678 1.00 25.53 265 ARG A O 1
ATOM 1984 N N . ILE A 1 267 ? -12.300 8.568 3.071 1.00 22.52 267 ILE A N 1
ATOM 1985 C CA . ILE A 1 267 ? -13.353 7.561 3.099 1.00 24.28 267 ILE A CA 1
ATOM 1986 C C . ILE A 1 267 ? -14.756 8.167 2.966 1.00 20.45 267 ILE A C 1
ATOM 1987 O O . ILE A 1 267 ? -15.627 7.564 2.351 1.00 25.46 267 ILE A O 1
ATOM 1992 N N . ALA A 1 268 ? -14.969 9.342 3.560 1.00 22.19 268 ALA A N 1
ATOM 1993 C CA . ALA A 1 268 ? -16.245 10.040 3.447 1.00 27.84 268 ALA A CA 1
ATOM 1994 C C . ALA A 1 268 ? -16.504 10.417 1.988 1.00 23.72 268 ALA A C 1
ATOM 1995 O O . ALA A 1 268 ? -17.631 10.331 1.507 1.00 27.57 268 ALA A O 1
ATOM 1997 N N . GLU A 1 269 ? -15.447 10.847 1.299 1.00 24.84 269 GLU A N 1
ATOM 1998 C CA . GLU A 1 269 ? -15.563 11.259 -0.096 1.00 30.48 269 GLU A CA 1
ATOM 1999 C C . GLU A 1 269 ? -15.906 10.065 -0.969 1.00 32.70 269 GLU A C 1
ATOM 2000 O O . GLU A 1 269 ? -16.774 10.150 -1.840 1.00 27.99 269 GLU A O 1
ATOM 2006 N N . ILE A 1 270 ? -15.227 8.945 -0.732 1.00 24.64 270 ILE A N 1
ATOM 2007 C CA . ILE A 1 270 ? -15.501 7.733 -1.509 1.00 24.32 270 ILE A CA 1
ATOM 2008 C C . ILE A 1 270 ? -16.923 7.240 -1.247 1.00 25.66 270 ILE A C 1
ATOM 2009 O O . ILE A 1 270 ? -17.665 6.899 -2.177 1.00 29.18 270 ILE A O 1
ATOM 2014 N N . ALA A 1 271 ? -17.302 7.207 0.029 1.00 27.54 271 ALA A N 1
ATOM 2015 C CA . ALA A 1 271 ? -18.663 6.854 0.402 1.00 26.48 271 ALA A CA 1
ATOM 2016 C C . ALA A 1 271 ? -19.665 7.762 -0.328 1.00 25.58 271 ALA A C 1
ATOM 2017 O O . ALA A 1 271 ? -20.586 7.280 -0.994 1.00 29.24 271 ALA A O 1
ATOM 2019 N N . ASP A 1 272 ? -19.484 9.071 -0.204 1.00 27.24 272 ASP A N 1
ATOM 2020 C CA . ASP A 1 272 ? -20.401 10.019 -0.851 1.00 26.47 272 ASP A CA 1
ATOM 2021 C C . ASP A 1 272 ? -20.526 9.773 -2.351 1.00 31.07 272 ASP A C 1
ATOM 2022 O O . ASP A 1 272 ? -21.627 9.797 -2.899 1.00 32.61 272 ASP A O 1
ATOM 2027 N N . GLU A 1 273 ? -19.403 9.528 -3.020 1.00 29.27 273 GLU A N 1
ATOM 2028 C CA . GLU A 1 273 ? -19.449 9.292 -4.463 1.00 35.93 273 GLU A CA 1
ATOM 2029 C C . GLU A 1 273 ? -20.200 8.010 -4.801 1.00 37.89 273 GLU A C 1
ATOM 2030 O O . GLU A 1 273 ? -20.851 7.922 -5.840 1.00 33.46 273 GLU A O 1
ATOM 2036 N N . LYS A 1 274 ? -20.139 7.021 -3.914 1.00 23.47 274 LYS A N 1
ATOM 2037 C CA . LYS A 1 274 ? -20.777 5.736 -4.204 1.00 27.90 274 LYS A CA 1
ATOM 2038 C C . LYS A 1 274 ? -22.195 5.653 -3.653 1.00 33.03 274 LYS A C 1
ATOM 2039 O O . LYS A 1 274 ? -22.897 4.678 -3.895 1.00 30.56 274 LYS A O 1
ATOM 2045 N N . GLY A 1 275 ? -22.612 6.678 -2.917 1.00 31.29 275 GLY A N 1
ATOM 2046 C CA . GLY A 1 275 ? -23.905 6.658 -2.253 1.00 29.68 275 GLY A CA 1
ATOM 2047 C C . GLY A 1 275 ? -23.906 5.652 -1.114 1.00 30.61 275 GLY A C 1
ATOM 2048 O O . GLY A 1 275 ? -24.923 5.031 -0.821 1.00 34.25 275 GLY A O 1
ATOM 2049 N N . LYS A 1 276 ? -22.748 5.478 -0.485 1.00 28.35 276 LYS A N 1
ATOM 2050 C CA . LYS A 1 276 ? -22.599 4.521 0.604 1.00 25.30 276 LYS A CA 1
ATOM 2051 C C . LYS A 1 276 ? -22.363 5.233 1.932 1.00 27.52 276 LYS A C 1
ATOM 2052 O O . LYS A 1 276 ? -22.363 6.462 2.001 1.00 31.46 276 LYS A O 1
ATOM 2058 N N . VAL A 1 277 ? -22.167 4.445 2.982 1.00 27.00 277 VAL A N 1
ATOM 2059 C CA . VAL A 1 277 ? -21.863 4.964 4.311 1.00 24.70 277 VAL A CA 1
ATOM 2060 C C . VAL A 1 277 ? -20.385 4.762 4.618 1.00 25.80 277 VAL A C 1
ATOM 2061 O O . VAL A 1 277 ? -19.825 3.719 4.296 1.00 25.28 277 VAL A O 1
ATOM 2065 N N . SER A 1 278 ? -19.746 5.762 5.218 1.00 25.68 278 SER A N 1
ATOM 2066 C CA . SER A 1 278 ? -18.395 5.570 5.730 1.00 18.12 278 SER A CA 1
ATOM 2067 C C . SER A 1 278 ? -18.420 5.662 7.247 1.00 21.28 278 SER A C 1
ATOM 2068 O O . SER A 1 278 ? -19.271 6.352 7.823 1.00 25.05 278 SER A O 1
ATOM 2071 N N . ALA A 1 279 ? -17.483 4.976 7.899 1.00 21.85 279 ALA A N 1
ATOM 2072 C CA . ALA A 1 279 ? -17.412 4.994 9.360 1.00 24.15 279 ALA A CA 1
ATOM 2073 C C . ALA A 1 279 ? -15.965 4.829 9.797 1.00 24.40 279 ALA A C 1
ATOM 2074 O O . ALA A 1 279 ? -15.173 4.200 9.098 1.00 25.59 279 ALA A O 1
ATOM 2076 N N . PHE A 1 280 ? -15.619 5.416 10.937 1.00 18.92 280 PHE A N 1
ATOM 2077 C CA . PHE A 1 280 ? -14.288 5.256 11.534 1.00 22.40 280 PHE A CA 1
ATOM 2078 C C . PHE A 1 280 ? -14.308 3.934 12.327 1.00 21.59 280 PHE A C 1
ATOM 2079 O O . PHE A 1 280 ? -14.363 3.926 13.558 1.00 25.96 280 PHE A O 1
ATOM 2087 N N . THR A 1 281 ? -14.279 2.814 11.609 1.00 23.17 281 THR A N 1
ATOM 2088 C CA . THR A 1 281 ? -14.624 1.519 12.201 1.00 21.70 281 THR A CA 1
ATOM 2089 C C . THR A 1 281 ? -13.841 1.169 13.454 1.00 24.67 281 THR A C 1
ATOM 2090 O O . THR A 1 281 ? -14.392 0.594 14.388 1.00 25.42 281 THR A O 1
ATOM 2094 N N . ARG A 1 282 ? -12.560 1.503 13.484 1.00 21.61 282 ARG A N 1
ATOM 2095 C CA . ARG A 1 282 ? -11.772 1.231 14.673 1.00 23.50 282 ARG A CA 1
ATOM 2096 C C . ARG A 1 282 ? -10.852 2.381 15.026 1.00 23.11 282 ARG A C 1
ATOM 2097 O O . ARG A 1 282 ? -10.106 2.884 14.176 1.00 22.58 282 ARG A O 1
ATOM 2105 N N . PHE A 1 283 ? -10.914 2.794 16.286 1.00 20.74 283 PHE A N 1
ATOM 2106 C CA . PHE A 1 283 ? -10.038 3.837 16.792 1.00 23.63 283 PHE A CA 1
ATOM 2107 C C . PHE A 1 283 ? -9.651 3.517 18.226 1.00 23.70 283 PHE A C 1
ATOM 2108 O O . PHE A 1 283 ? -10.385 2.824 18.934 1.00 28.61 283 PHE A O 1
ATOM 2116 N N . GLY A 1 284 ? -8.512 4.040 18.669 1.00 26.15 284 GLY A N 1
ATOM 2117 C CA . GLY A 1 284 ? -8.114 3.857 20.058 1.00 25.19 284 GLY A CA 1
ATOM 2118 C C . GLY A 1 284 ? -6.662 4.230 20.313 1.00 28.26 284 GLY A C 1
ATOM 2119 O O . GLY A 1 284 ? -5.912 4.495 19.375 1.00 27.77 284 GLY A O 1
ATOM 2120 N N . VAL A 1 285 ? -6.276 4.275 21.584 1.00 28.08 285 VAL A N 1
ATOM 2121 C CA . VAL A 1 285 ? -4.876 4.473 21.949 1.00 31.18 285 VAL A CA 1
ATOM 2122 C C . VAL A 1 285 ? -4.108 3.166 21.716 1.00 27.07 285 VAL A C 1
ATOM 2123 O O . VAL A 1 285 ? -4.517 2.115 22.200 1.00 26.09 285 VAL A O 1
ATOM 2127 N N . SER A 1 286 ? -3.012 3.224 20.965 1.00 25.12 286 SER A N 1
ATOM 2128 C CA . SER A 1 286 ? -2.219 2.012 20.715 1.00 31.38 286 SER A CA 1
ATOM 2129 C C . SER A 1 286 ? -1.799 1.395 22.036 1.00 34.11 286 SER A C 1
ATOM 2130 O O . SER A 1 286 ? -1.196 2.064 22.871 1.00 37.42 286 SER A O 1
ATOM 2133 N N . GLY A 1 287 ? -2.126 0.122 22.221 1.00 30.15 287 GLY A N 1
ATOM 2134 C CA . GLY A 1 287 ? -1.788 -0.593 23.433 1.00 35.90 287 GLY A CA 1
ATOM 2135 C C . GLY A 1 287 ? -2.787 -0.360 24.549 1.00 37.76 287 GLY A C 1
ATOM 2136 O O . GLY A 1 287 ? -2.649 -0.924 25.631 1.00 34.59 287 GLY A O 1
ATOM 2137 N N . GLY A 1 288 ? -3.794 0.472 24.298 1.00 31.32 288 GLY A N 1
ATOM 2138 C CA . GLY A 1 288 ? -4.812 0.717 25.300 1.00 30.72 288 GLY A CA 1
ATOM 2139 C C . GLY A 1 288 ? -4.403 1.814 26.264 1.00 31.56 288 GLY A C 1
ATOM 2140 O O . GLY A 1 288 ? -3.348 2.416 26.108 1.00 33.50 288 GLY A O 1
ATOM 2141 N N . VAL A 1 289 ? -5.244 2.072 27.259 1.00 31.90 289 VAL A N 1
ATOM 2142 C CA . VAL A 1 289 ? -5.009 3.153 28.202 1.00 33.73 289 VAL A CA 1
ATOM 2143 C C . VAL A 1 289 ? -4.724 2.611 29.598 1.00 38.93 289 VAL A C 1
ATOM 2144 O O . VAL A 1 289 ? -4.713 3.360 30.573 1.00 34.28 289 VAL A O 1
ATOM 2148 N N . GLY A 1 290 ? -4.506 1.304 29.689 1.00 40.81 290 GLY A N 1
ATOM 2149 C CA . GLY A 1 290 ? -4.208 0.676 30.962 1.00 40.37 290 GLY A CA 1
ATOM 2150 C C . GLY A 1 290 ? -2.717 0.505 31.193 1.00 44.88 290 GLY A C 1
ATOM 2151 O O . GLY A 1 290 ? -1.903 1.221 30.616 1.00 39.54 290 GLY A O 1
ATOM 2152 N N . THR A 1 291 ? -2.375 -0.467 32.036 1.00 49.93 291 THR A N 1
ATOM 2153 C CA . THR A 1 291 ? -1.006 -0.713 32.491 1.00 50.84 291 THR A CA 1
ATOM 2154 C C . THR A 1 291 ? 0.013 -0.838 31.369 1.00 49.59 291 THR A C 1
ATOM 2155 O O . THR A 1 291 ? 1.069 -0.209 31.399 1.00 54.99 291 THR A O 1
ATOM 2159 N N . ASN A 1 292 ? -0.303 -1.665 30.381 1.00 47.47 292 ASN A N 1
ATOM 2160 C CA . ASN A 1 292 ? 0.614 -1.911 29.281 1.00 50.40 292 ASN A CA 1
ATOM 2161 C C . ASN A 1 292 ? 0.425 -0.900 28.159 1.00 51.00 292 ASN A C 1
ATOM 2162 O O . ASN A 1 292 ? 1.005 -1.036 27.081 1.00 47.26 292 ASN A O 1
ATOM 2167 N N . GLY A 1 293 ? -0.385 0.122 28.420 1.00 47.78 293 GLY A N 1
ATOM 2168 C CA . GLY A 1 293 ? -0.694 1.102 27.400 1.00 53.52 293 GLY A CA 1
ATOM 2169 C C . GLY A 1 293 ? -0.037 2.445 27.635 1.00 53.40 293 GLY A C 1
ATOM 2170 O O . GLY A 1 293 ? 1.027 2.538 28.252 1.00 49.27 293 GLY A O 1
ATOM 2171 N N . SER A 1 294 ? -0.684 3.491 27.136 1.00 45.72 294 SER A N 1
ATOM 2172 C CA . SER A 1 294 ? -0.181 4.849 27.269 1.00 45.34 294 SER A CA 1
ATOM 2173 C C . SER A 1 294 ? -1.313 5.778 27.689 1.00 42.18 294 SER A C 1
ATOM 2174 O O . SER A 1 294 ? -2.494 5.417 27.605 1.00 34.58 294 SER A O 1
ATOM 2177 N N . SER A 1 295 ? -0.950 6.979 28.125 1.00 37.10 295 SER A N 1
ATOM 2178 C CA . SER A 1 295 ? -1.939 7.993 28.462 1.00 37.51 295 SER A CA 1
ATOM 2179 C C . SER A 1 295 ? -1.606 9.303 27.761 1.00 40.47 295 SER A C 1
ATOM 2180 O O . SER A 1 295 ? -1.406 10.330 28.404 1.00 39.13 295 SER A O 1
ATOM 2183 N N . PRO A 1 296 ? -1.547 9.275 26.424 1.00 33.27 296 PRO A N 1
ATOM 2184 C CA . PRO A 1 296 ? -1.289 10.538 25.730 1.00 35.21 296 PRO A CA 1
ATOM 2185 C C . PRO A 1 296 ? -2.315 11.590 26.180 1.00 42.62 296 PRO A C 1
ATOM 2186 O O . PRO A 1 296 ? -3.521 11.313 26.180 1.00 33.05 296 PRO A O 1
ATOM 2190 N N . ALA A 1 297 ? -1.841 12.771 26.574 1.00 44.09 297 ALA A N 1
ATOM 2191 C CA . ALA A 1 297 ? -2.701 13.788 27.184 1.00 37.02 297 ALA A CA 1
ATOM 2192 C C . ALA A 1 297 ? -3.849 14.243 26.283 1.00 32.17 297 ALA A C 1
ATOM 2193 O O . ALA A 1 297 ? -3.635 14.590 25.120 1.00 29.55 297 ALA A O 1
ATOM 2195 N N . GLN A 1 298 ? -5.057 14.234 26.844 1.00 31.29 298 GLN A N 1
ATOM 2196 C CA . GLN A 1 298 ? -6.268 14.682 26.154 1.00 32.12 298 GLN A CA 1
ATOM 2197 C C . GLN A 1 298 ? -6.448 14.046 24.779 1.00 29.60 298 GLN A C 1
ATOM 2198 O O . GLN A 1 298 ? -6.920 14.692 23.844 1.00 29.75 298 GLN A O 1
ATOM 2204 N N . TRP A 1 299 ? -6.079 12.776 24.666 1.00 30.99 299 TRP A N 1
ATOM 2205 C CA . TRP A 1 299 ? -6.062 12.107 23.372 1.00 25.93 299 TRP A CA 1
ATOM 2206 C C . TRP A 1 299 ? -7.469 12.027 22.766 1.00 23.71 299 TRP A C 1
ATOM 2207 O O . TRP A 1 299 ? -7.659 12.344 21.603 1.00 25.98 299 TRP A O 1
ATOM 2218 N N . PHE A 1 300 ? -8.460 11.635 23.569 1.00 26.38 300 PHE A N 1
ATOM 2219 C CA . PHE A 1 300 ? -9.826 11.509 23.057 1.00 26.67 300 PHE A CA 1
ATOM 2220 C C . PHE A 1 300 ? -10.412 12.832 22.554 1.00 25.42 300 PHE A C 1
ATOM 2221 O O . PHE A 1 300 ? -10.924 12.908 21.441 1.00 23.77 300 PHE A O 1
ATOM 2229 N N . THR A 1 301 ? -10.352 13.877 23.370 1.00 25.99 301 THR A N 1
ATOM 2230 C CA . THR A 1 301 ? -10.887 15.167 22.932 1.00 28.75 301 THR A CA 1
ATOM 2231 C C . THR A 1 301 ? -10.070 15.794 21.803 1.00 27.03 301 THR A C 1
ATOM 2232 O O . THR A 1 301 ? -10.611 16.511 20.979 1.00 28.47 301 THR A O 1
ATOM 2236 N N . LYS A 1 302 ? -8.769 15.532 21.768 1.00 26.65 302 LYS A N 1
ATOM 2237 C CA . LYS A 1 302 ? -7.957 16.006 20.648 1.00 24.13 302 LYS A CA 1
ATOM 2238 C C . LYS A 1 302 ? -8.348 15.323 19.332 1.00 24.09 302 LYS A C 1
ATOM 2239 O O . LYS A 1 302 ? -8.466 15.979 18.282 1.00 24.00 302 LYS A O 1
ATOM 2245 N N . VAL A 1 303 ? -8.548 14.008 19.385 1.00 26.33 303 VAL A N 1
ATOM 2246 C CA . VAL A 1 303 ? -9.001 13.270 18.205 1.00 26.36 303 VAL A CA 1
ATOM 2247 C C . VAL A 1 303 ? -10.358 13.787 17.735 1.00 25.71 303 VAL A C 1
ATOM 2248 O O . VAL A 1 303 ? -10.528 14.137 16.574 1.00 28.41 303 VAL A O 1
ATOM 2252 N N . LEU A 1 304 ? -11.310 13.864 18.662 1.00 28.59 304 LEU A N 1
ATOM 2253 C CA . LEU A 1 304 ? -12.641 14.366 18.344 1.00 26.20 304 LEU A CA 1
ATOM 2254 C C . LEU A 1 304 ? -12.618 15.794 17.785 1.00 23.34 304 LEU A C 1
ATOM 2255 O O . LEU A 1 304 ? -13.336 16.095 16.841 1.00 24.15 304 LEU A O 1
ATOM 2260 N N . ALA A 1 305 ? -11.823 16.681 18.377 1.00 22.90 305 ALA A N 1
ATOM 2261 C CA . ALA A 1 305 ? -11.781 18.070 17.892 1.00 28.72 305 ALA A CA 1
ATOM 2262 C C . ALA A 1 305 ? -11.209 18.183 16.466 1.00 31.35 305 ALA A C 1
ATOM 2263 O O . ALA A 1 305 ? -11.624 19.037 15.673 1.00 28.31 305 ALA A O 1
ATOM 2265 N N . ALA A 1 306 ? -10.255 17.321 16.138 1.00 25.85 306 ALA A N 1
ATOM 2266 C CA . ALA A 1 306 ? -9.690 17.290 14.783 1.00 29.63 306 ALA A CA 1
ATOM 2267 C C . ALA A 1 306 ? -10.743 16.847 13.776 1.00 32.85 306 ALA A C 1
ATOM 2268 O O . ALA A 1 306 ? -10.855 17.403 12.675 1.00 29.11 306 ALA A O 1
ATOM 2270 N N . ILE A 1 307 ? -11.513 15.833 14.152 1.00 28.17 307 ILE A N 1
ATOM 2271 C CA . ILE A 1 307 ? -12.577 15.327 13.292 1.00 24.22 307 ILE A CA 1
ATOM 2272 C C . ILE A 1 307 ? -13.627 16.424 13.104 1.00 31.56 307 ILE A C 1
ATOM 2273 O O . ILE A 1 307 ? -13.991 16.767 11.973 1.00 28.85 307 ILE A O 1
ATOM 2278 N N . LYS A 1 308 ? -14.098 16.986 14.219 1.00 27.86 308 LYS A N 1
ATOM 2279 C CA . LYS A 1 308 ? -15.169 17.978 14.177 1.00 30.52 308 LYS A CA 1
ATOM 2280 C C . LYS A 1 308 ? -14.783 19.187 13.335 1.00 34.60 308 LYS A C 1
ATOM 2281 O O . LYS A 1 308 ? -15.611 19.736 12.614 1.00 34.59 308 LYS A O 1
ATOM 2287 N N . ALA A 1 309 ? -13.519 19.584 13.419 1.00 37.24 309 ALA A N 1
ATOM 2288 C CA . ALA A 1 309 ? -13.033 20.769 12.719 1.00 35.58 309 ALA A CA 1
ATOM 2289 C C . ALA A 1 309 ? -13.046 20.635 11.198 1.00 39.78 309 ALA A C 1
ATOM 2290 O O . ALA A 1 309 ? -12.850 21.621 10.498 1.00 34.85 309 ALA A O 1
ATOM 2292 N N . ASP A 1 310 ? -13.270 19.427 10.685 1.00 30.54 310 ASP A N 1
ATOM 2293 C CA . ASP A 1 310 ? -13.257 19.211 9.241 1.00 28.25 310 ASP A CA 1
ATOM 2294 C C . ASP A 1 310 ? -14.625 18.771 8.733 1.00 33.16 310 ASP A C 1
ATOM 2295 O O . ASP A 1 310 ? -15.112 17.700 9.103 1.00 32.49 310 ASP A O 1
ATOM 2300 N N . PRO A 1 311 ? -15.245 19.579 7.858 1.00 30.68 311 PRO A N 1
ATOM 2301 C CA . PRO A 1 311 ? -16.625 19.273 7.463 1.00 29.90 311 PRO A CA 1
ATOM 2302 C C . PRO A 1 311 ? -16.751 17.990 6.645 1.00 32.68 311 PRO A C 1
ATOM 2303 O O . PRO A 1 311 ? -17.852 17.460 6.496 1.00 36.17 311 PRO A O 1
ATOM 2307 N N . VAL A 1 312 ? -15.645 17.489 6.119 1.00 25.51 312 VAL A N 1
ATOM 2308 C CA . VAL A 1 312 ? -15.709 16.266 5.331 1.00 24.24 312 VAL A CA 1
ATOM 2309 C C . VAL A 1 312 ? -15.312 15.054 6.169 1.00 22.71 312 VAL A C 1
ATOM 2310 O O . VAL A 1 312 ? -15.989 14.033 6.144 1.00 28.14 312 VAL A O 1
ATOM 2314 N N . ALA A 1 313 ? -14.207 15.172 6.907 1.00 23.75 313 ALA A N 1
ATOM 2315 C CA . ALA A 1 313 ? -13.788 14.109 7.826 1.00 22.09 313 ALA A CA 1
ATOM 2316 C C . ALA A 1 313 ? -14.859 13.806 8.886 1.00 23.01 313 ALA A C 1
ATOM 2317 O O . ALA A 1 313 ? -14.953 12.691 9.390 1.00 23.63 313 ALA A O 1
ATOM 2319 N N . SER A 1 314 ? -15.655 14.803 9.244 1.00 23.82 314 SER A N 1
ATOM 2320 C CA . SER A 1 314 ? -16.726 14.574 10.225 1.00 23.28 314 SER A CA 1
ATOM 2321 C C . SER A 1 314 ? -17.885 13.757 9.631 1.00 27.10 314 SER A C 1
ATOM 2322 O O . SER A 1 314 ? -18.759 13.291 10.366 1.00 25.58 314 SER A O 1
ATOM 2325 N N . ARG A 1 315 ? -17.886 13.576 8.307 1.00 24.72 315 ARG A N 1
ATOM 2326 C CA . ARG A 1 315 ? -18.930 12.769 7.645 1.00 23.23 315 ARG A CA 1
ATOM 2327 C C . ARG A 1 315 ? -18.703 11.258 7.801 1.00 27.87 315 ARG A C 1
ATOM 2328 O O . ARG A 1 315 ? -18.634 10.497 6.829 1.00 24.71 315 ARG A O 1
ATOM 2336 N N . ASN A 1 316 ? -18.624 10.841 9.057 1.00 29.70 316 ASN A N 1
ATOM 2337 C CA . ASN A 1 316 ? -18.402 9.448 9.406 1.00 29.32 316 ASN A CA 1
ATOM 2338 C C . ASN A 1 316 ? -19.331 8.985 10.531 1.00 29.47 316 ASN A C 1
ATOM 2339 O O . ASN A 1 316 ? -19.488 9.665 11.538 1.00 24.75 316 ASN A O 1
ATOM 2344 N N . ALA A 1 317 ? -19.955 7.832 10.328 1.00 25.43 317 ALA A N 1
ATOM 2345 C CA . ALA A 1 317 ? -21.141 7.442 11.092 1.00 25.38 317 ALA A CA 1
ATOM 2346 C C . ALA A 1 317 ? -20.884 6.959 12.514 1.00 19.09 317 ALA A C 1
ATOM 2347 O O . ALA A 1 317 ? -21.695 7.203 13.403 1.00 23.94 317 ALA A O 1
ATOM 2349 N N . TYR A 1 318 ? -19.783 6.245 12.717 1.00 21.14 318 TYR A N 1
ATOM 2350 C CA . TYR A 1 318 ? -19.439 5.745 14.047 1.00 24.86 318 TYR A CA 1
ATOM 2351 C C . TYR A 1 318 ? -17.942 5.540 14.215 1.00 22.58 318 TYR A C 1
ATOM 2352 O O . TYR A 1 318 ? -17.177 5.597 13.242 1.00 21.20 318 TYR A O 1
ATOM 2369 N N . GLU A 1 320 ? -15.525 2.941 16.812 1.00 22.67 320 GLU A N 1
ATOM 2370 C CA . GLU A 1 320 ? -15.547 1.913 17.843 1.00 22.67 320 GLU A CA 1
ATOM 2371 C C . GLU A 1 320 ? -14.143 1.698 18.403 1.00 20.68 320 GLU A C 1
ATOM 2372 O O . GLU A 1 320 ? -13.173 1.599 17.644 1.00 24.72 320 GLU A O 1
ATOM 2378 N N . THR A 1 321 ? -14.023 1.640 19.726 1.00 25.30 321 THR A N 1
ATOM 2379 C CA . THR A 1 321 ? -12.728 1.361 20.345 1.00 22.81 321 THR A CA 1
ATOM 2380 C C . THR A 1 321 ? -12.732 -0.022 21.007 1.00 29.01 321 THR A C 1
ATOM 2381 O O . THR A 1 321 ? -13.772 -0.678 21.089 1.00 24.55 321 THR A O 1
ATOM 2385 N N . GLY A 1 322 ? -11.569 -0.452 21.482 1.00 26.20 322 GLY A N 1
ATOM 2386 C CA . GLY A 1 322 ? -11.353 -1.854 21.797 1.00 28.13 322 GLY A CA 1
ATOM 2387 C C . GLY A 1 322 ? -11.910 -2.388 23.109 1.00 31.37 322 GLY A C 1
ATOM 2388 O O . GLY A 1 322 ? -12.422 -1.648 23.955 1.00 29.72 322 GLY A O 1
ATOM 2389 N N . GLU A 1 323 ? -11.773 -3.698 23.285 1.00 27.31 323 GLU A N 1
ATOM 2390 C CA . GLU A 1 323 ? -12.346 -4.393 24.434 1.00 26.99 323 GLU A CA 1
ATOM 2391 C C . GLU A 1 323 ? -11.635 -4.066 25.756 1.00 25.47 323 GLU A C 1
ATOM 2392 O O . GLU A 1 323 ? -10.415 -3.922 25.804 1.00 31.58 323 GLU A O 1
ATOM 2398 N N . ASN A 1 324 ? -12.404 -3.958 26.832 1.00 28.37 324 ASN A N 1
ATOM 2399 C CA . ASN A 1 324 ? -11.824 -3.754 28.155 1.00 29.18 324 ASN A CA 1
ATOM 2400 C C . ASN A 1 324 ? -11.543 -5.097 28.861 1.00 28.62 324 ASN A C 1
ATOM 2401 O O . ASN A 1 324 ? -12.318 -5.533 29.700 1.00 30.24 324 ASN A O 1
ATOM 2406 N N . ALA A 1 325 ? -10.440 -5.745 28.503 1.00 32.59 325 ALA A N 1
ATOM 2407 C CA . ALA A 1 325 ? -10.166 -7.097 28.992 1.00 38.20 325 ALA A CA 1
ATOM 2408 C C . ALA A 1 325 ? -9.719 -7.102 30.449 1.00 42.09 325 ALA A C 1
ATOM 2409 O O . ALA A 1 325 ? -10.320 -7.774 31.284 1.00 46.45 325 ALA A O 1
ATOM 2411 N N . ASP A 1 326 ? -8.671 -6.344 30.754 1.00 41.19 326 ASP A N 1
ATOM 2412 C CA . ASP A 1 326 ? -8.150 -6.289 32.116 1.00 45.83 326 ASP A CA 1
ATOM 2413 C C . ASP A 1 326 ? -7.339 -5.018 32.353 1.00 42.02 326 ASP A C 1
ATOM 2414 O O . ASP A 1 326 ? -7.160 -4.211 31.442 1.00 36.50 326 ASP A O 1
ATOM 2419 N N . ALA A 1 327 ? -6.838 -4.857 33.575 1.00 40.56 327 ALA A N 1
ATOM 2420 C CA . ALA A 1 327 ? -6.107 -3.651 33.955 1.00 45.23 327 ALA A CA 1
ATOM 2421 C C . ALA A 1 327 ? -4.971 -3.344 32.991 1.00 38.69 327 ALA A C 1
ATOM 2422 O O . ALA A 1 327 ? -4.708 -2.182 32.669 1.00 33.94 327 ALA A O 1
ATOM 2424 N N . GLY A 1 328 ? -4.280 -4.387 32.553 1.00 37.52 328 GLY A N 1
ATOM 2425 C CA . GLY A 1 328 ? -3.163 -4.213 31.641 1.00 36.60 328 GLY A CA 1
ATOM 2426 C C . GLY A 1 328 ? -3.612 -3.790 30.255 1.00 34.59 328 GLY A C 1
ATOM 2427 O O . GLY A 1 328 ? -2.985 -2.941 29.623 1.00 36.86 328 GLY A O 1
ATOM 2428 N N . GLN A 1 329 ? -4.699 -4.389 29.775 1.00 35.31 329 GLN A N 1
ATOM 2429 C CA . GLN A 1 329 ? -5.174 -4.106 28.420 1.00 37.46 329 GLN A CA 1
ATOM 2430 C C . GLN A 1 329 ? -6.650 -3.723 28.389 1.00 34.33 329 GLN A C 1
ATOM 2431 O O . GLN A 1 329 ? -7.537 -4.574 28.485 1.00 36.08 329 GLN A O 1
ATOM 2437 N N . HIS A 1 330 ? -6.908 -2.431 28.252 1.00 32.54 330 HIS A N 1
ATOM 2438 C CA . HIS A 1 330 ? -8.272 -1.957 28.094 1.00 31.42 330 HIS A CA 1
ATOM 2439 C C . HIS A 1 330 ? -8.257 -0.617 27.368 1.00 30.74 330 HIS A C 1
ATOM 2440 O O . HIS A 1 330 ? -7.249 0.091 27.379 1.00 32.51 330 HIS A O 1
ATOM 2447 N N . PHE A 1 331 ? -9.359 -0.281 26.709 1.00 25.88 331 PHE A N 1
ATOM 2448 C CA . PHE A 1 331 ? -9.337 0.855 25.792 1.00 28.36 331 PHE A CA 1
ATOM 2449 C C . PHE A 1 331 ? -10.251 2.002 26.199 1.00 25.47 331 PHE A C 1
ATOM 2450 O O . PHE A 1 331 ? -10.037 3.139 25.785 1.00 26.63 331 PHE A O 1
ATOM 2458 N N . VAL A 1 332 ? -11.258 1.695 27.010 1.00 24.55 332 VAL A N 1
ATOM 2459 C CA . VAL A 1 332 ? -12.056 2.735 27.667 1.00 27.01 332 VAL A CA 1
ATOM 2460 C C . VAL A 1 332 ? -11.522 2.948 29.085 1.00 30.27 332 VAL A C 1
ATOM 2461 O O . VAL A 1 332 ? -11.508 2.018 29.882 1.00 32.46 332 VAL A O 1
ATOM 2465 N N . PRO A 1 333 ? -11.078 4.175 29.403 1.00 30.43 333 PRO A N 1
ATOM 2466 C CA . PRO A 1 333 ? -10.546 4.465 30.744 1.00 32.57 333 PRO A CA 1
ATOM 2467 C C . PRO A 1 333 ? -11.553 4.159 31.846 1.00 33.26 333 PRO A C 1
ATOM 2468 O O . PRO A 1 333 ? -12.757 4.302 31.643 1.00 28.82 333 PRO A O 1
ATOM 2472 N N . VAL A 1 334 ? -11.050 3.743 33.005 1.00 30.50 334 VAL A N 1
ATOM 2473 C CA . VAL A 1 334 ? -11.881 3.462 34.165 1.00 32.65 334 VAL A CA 1
ATOM 2474 C C . VAL A 1 334 ? -11.266 4.213 35.342 1.00 31.18 334 VAL A C 1
ATOM 2475 O O . VAL A 1 334 ? -10.188 4.795 35.198 1.00 33.24 334 VAL A O 1
ATOM 2479 N N . PRO A 1 335 ? -11.966 4.262 36.486 1.00 35.53 335 PRO A N 1
ATOM 2480 C CA . PRO A 1 335 ? -11.402 5.057 37.581 1.00 36.23 335 PRO A CA 1
ATOM 2481 C C . PRO A 1 335 ? -9.983 4.586 37.875 1.00 40.58 335 PRO A C 1
ATOM 2482 O O . PRO A 1 335 ? -9.717 3.386 37.882 1.00 36.62 335 PRO A O 1
ATOM 2486 N N . GLY A 1 336 ? -9.071 5.523 38.078 1.00 41.22 336 GLY A N 1
ATOM 2487 C CA . GLY A 1 336 ? -7.684 5.169 38.281 1.00 40.66 336 GLY A CA 1
ATOM 2488 C C . GLY A 1 336 ? -6.829 5.461 37.068 1.00 38.10 336 GLY A C 1
ATOM 2489 O O . GLY A 1 336 ? -5.623 5.644 37.206 1.00 35.88 336 GLY A O 1
ATOM 2490 N N . ASP A 1 337 ? -7.443 5.497 35.882 1.00 29.61 337 ASP A N 1
ATOM 2491 C CA . ASP A 1 337 ? -6.709 5.784 34.656 1.00 30.66 337 ASP A CA 1
ATOM 2492 C C . ASP A 1 337 ? -6.555 7.272 34.459 1.00 33.82 337 ASP A C 1
ATOM 2493 O O . ASP A 1 337 ? -7.486 8.038 34.712 1.00 35.73 337 ASP A O 1
ATOM 2498 N N . ALA A 1 338 ? -5.388 7.682 33.977 1.00 32.64 338 ALA A N 1
ATOM 2499 C CA . ALA A 1 338 ? -5.124 9.098 33.776 1.00 33.57 338 ALA A CA 1
ATOM 2500 C C . ALA A 1 338 ? -6.057 9.720 32.722 1.00 36.43 338 ALA A C 1
ATOM 2501 O O . ALA A 1 338 ? -6.385 10.912 32.797 1.00 31.10 338 ALA A O 1
ATOM 2503 N N . LEU A 1 339 ? -6.481 8.922 31.743 1.00 31.92 339 LEU A N 1
ATOM 2504 C CA . LEU A 1 339 ? -7.297 9.452 30.647 1.00 29.72 339 LEU A CA 1
ATOM 2505 C C . LEU A 1 339 ? -8.806 9.434 30.943 1.00 30.90 339 LEU A C 1
ATOM 2506 O O . LEU A 1 339 ? -9.623 9.774 30.071 1.00 28.42 339 LEU A O 1
ATOM 2511 N N . LEU A 1 340 ? -9.177 9.053 32.162 1.00 28.57 340 LEU A N 1
ATOM 2512 C CA . LEU A 1 340 ? -10.593 8.955 32.510 1.00 27.92 340 LEU A CA 1
ATOM 2513 C C . LEU A 1 340 ? -11.344 10.273 32.300 1.00 27.56 340 LEU A C 1
ATOM 2514 O O . LEU A 1 340 ? -12.369 10.311 31.627 1.00 26.29 340 LEU A O 1
ATOM 2519 N N . GLU A 1 341 ? -10.824 11.358 32.858 1.00 24.80 341 GLU A N 1
ATOM 2520 C CA . GLU A 1 341 ? -11.489 12.654 32.727 1.00 31.49 341 GLU A CA 1
ATOM 2521 C C . GLU A 1 341 ? -11.648 13.069 31.264 1.00 29.93 341 GLU A C 1
ATOM 2522 O O . GLU A 1 341 ? -12.699 13.572 30.861 1.00 27.13 341 GLU A O 1
ATOM 2528 N N . ASP A 1 342 ? -10.617 12.845 30.455 1.00 29.46 342 ASP A N 1
ATOM 2529 C CA . ASP A 1 342 ? -10.694 13.247 29.066 1.00 29.76 342 ASP A CA 1
ATOM 2530 C C . ASP A 1 342 ? -11.747 12.429 28.325 1.00 31.25 342 ASP A C 1
ATOM 2531 O O . ASP A 1 342 ? -12.477 12.961 27.490 1.00 26.72 342 ASP A O 1
ATOM 2536 N N . PHE A 1 343 ? -11.824 11.138 28.624 1.00 25.71 343 PHE A N 1
ATOM 2537 C CA . PHE A 1 343 ? -12.820 10.305 27.967 1.00 28.44 343 PHE A CA 1
ATOM 2538 C C . PHE A 1 343 ? -14.230 10.751 28.357 1.00 27.62 343 PHE A C 1
ATOM 2539 O O . PHE A 1 343 ? -15.118 10.834 27.510 1.00 29.00 343 PHE A O 1
ATOM 2547 N N . GLN A 1 344 ? -14.430 11.058 29.631 1.00 27.59 344 GLN A N 1
ATOM 2548 C CA . GLN A 1 344 ? -15.708 11.606 30.079 1.00 22.43 344 GLN A CA 1
ATOM 2549 C C . GLN A 1 344 ? -16.072 12.866 29.294 1.00 28.31 344 GLN A C 1
ATOM 2550 O O . GLN A 1 344 ? -17.234 13.067 28.950 1.00 23.61 344 GLN A O 1
ATOM 2556 N N . ALA A 1 345 ? -15.079 13.711 29.015 1.00 27.15 345 ALA A N 1
ATOM 2557 C CA . ALA A 1 345 ? -15.320 14.947 28.266 1.00 22.61 345 ALA A CA 1
ATOM 2558 C C . ALA A 1 345 ? -15.654 14.623 26.814 1.00 24.79 345 ALA A C 1
ATOM 2559 O O . ALA A 1 345 ? -16.554 15.214 26.209 1.00 27.15 345 ALA A O 1
ATOM 2561 N N . TYR A 1 346 ? -14.899 13.690 26.251 1.00 23.87 346 TYR A N 1
ATOM 2562 C CA . TYR A 1 346 ? -15.208 13.150 24.942 1.00 26.34 346 TYR A CA 1
ATOM 2563 C C . TYR A 1 346 ? -16.665 12.681 24.872 1.00 25.75 346 TYR A C 1
ATOM 2564 O O . TYR A 1 346 ? -17.376 12.989 23.918 1.00 24.43 346 TYR A O 1
ATOM 2573 N N . ALA A 1 347 ? -17.093 11.927 25.886 1.00 22.64 347 ALA A N 1
ATOM 2574 C CA . ALA A 1 347 ? -18.453 11.392 25.942 1.00 25.81 347 ALA A CA 1
ATOM 2575 C C . ALA A 1 347 ? -19.533 12.461 26.111 1.00 27.02 347 ALA A C 1
ATOM 2576 O O . ALA A 1 347 ? -20.624 12.328 25.553 1.00 25.38 347 ALA A O 1
ATOM 2578 N N . ALA A 1 348 ? -19.238 13.502 26.890 1.00 25.41 348 ALA A N 1
ATOM 2579 C CA . ALA A 1 348 ? -20.198 14.584 27.118 1.00 25.79 348 ALA A CA 1
ATOM 2580 C C . ALA A 1 348 ? -20.332 15.515 25.910 1.00 26.02 348 ALA A C 1
ATOM 2581 O O . ALA A 1 348 ? -21.323 16.218 25.767 1.00 28.68 348 ALA A O 1
ATOM 2583 N N . ASP A 1 349 ? -19.345 15.498 25.025 1.00 22.32 349 ASP A N 1
ATOM 2584 C CA . ASP A 1 349 ? -19.394 16.355 23.842 1.00 26.16 349 ASP A CA 1
ATOM 2585 C C . ASP A 1 349 ? -20.688 16.065 23.092 1.00 25.79 349 ASP A C 1
ATOM 2586 O O . ASP A 1 349 ? -21.089 14.907 22.974 1.00 24.84 349 ASP A O 1
ATOM 2591 N N . PRO A 1 350 ? -21.348 17.110 22.584 1.00 30.06 350 PRO A N 1
ATOM 2592 C CA . PRO A 1 350 ? -22.615 16.902 21.874 1.00 32.29 350 PRO A CA 1
ATOM 2593 C C . PRO A 1 350 ? -22.427 16.134 20.573 1.00 29.36 350 PRO A C 1
ATOM 2594 O O . PRO A 1 350 ? -23.371 15.522 20.072 1.00 28.84 350 PRO A O 1
ATOM 2598 N N . PHE A 1 351 ? -21.226 16.158 20.012 1.00 25.15 351 PHE A N 1
ATOM 2599 C CA . PHE A 1 351 ? -21.049 15.506 18.728 1.00 23.52 351 PHE A CA 1
ATOM 2600 C C . PHE A 1 351 ? -21.019 13.972 18.844 1.00 26.67 351 PHE A C 1
ATOM 2601 O O . PHE A 1 351 ? -21.385 13.278 17.905 1.00 27.92 351 PHE A O 1
ATOM 2609 N N . THR A 1 352 ? -20.620 13.438 19.999 1.00 25.73 352 THR A N 1
ATOM 2610 C CA . THR A 1 352 ? -20.592 11.980 20.177 1.00 24.18 352 THR A CA 1
ATOM 2611 C C . THR A 1 352 ? -21.925 11.427 20.654 1.00 27.35 352 THR A C 1
ATOM 2612 O O . THR A 1 352 ? -22.486 11.924 21.627 1.00 29.14 352 THR A O 1
ATOM 2616 N N . LEU A 1 353 ? -22.421 10.388 19.983 1.00 23.17 353 LEU A N 1
ATOM 2617 C CA . LEU A 1 353 ? -23.726 9.836 20.330 1.00 27.45 353 LEU A CA 1
ATOM 2618 C C . LEU A 1 353 ? -23.597 8.528 21.082 1.00 28.70 353 LEU A C 1
ATOM 2619 O O . LEU A 1 353 ? -22.807 7.655 20.719 1.00 23.23 353 LEU A O 1
ATOM 2624 N N . PHE A 1 354 ? -24.383 8.411 22.143 1.00 24.72 354 PHE A N 1
ATOM 2625 C CA . PHE A 1 354 ? -24.435 7.189 22.926 1.00 28.83 354 PHE A CA 1
ATOM 2626 C C . PHE A 1 354 ? -25.836 6.578 22.814 1.00 27.56 354 PHE A C 1
ATOM 2627 O O . PHE A 1 354 ? -26.706 7.142 22.145 1.00 28.93 354 PHE A O 1
ATOM 2635 N N . ALA A 1 355 ? -26.042 5.430 23.451 1.00 27.05 355 ALA A N 1
ATOM 2636 C CA . ALA A 1 355 ? -27.278 4.658 23.306 1.00 29.42 355 ALA A CA 1
ATOM 2637 C C . ALA A 1 355 ? -28.568 5.462 23.428 1.00 36.89 355 ALA A C 1
ATOM 2638 O O . ALA A 1 355 ? -29.464 5.329 22.587 1.00 29.81 355 ALA A O 1
ATOM 2640 N N . SER A 1 356 ? -28.688 6.264 24.483 1.00 32.60 356 SER A N 1
ATOM 2641 C CA . SER A 1 356 ? -29.929 7.004 24.684 1.00 33.90 356 SER A CA 1
ATOM 2642 C C . SER A 1 356 ? -30.125 8.098 23.631 1.00 37.91 356 SER A C 1
ATOM 2643 O O . SER A 1 356 ? -31.194 8.690 23.538 1.00 40.97 356 SER A O 1
ATOM 2646 N N . GLU A 1 357 ? -29.104 8.366 22.826 1.00 31.29 357 GLU A N 1
ATOM 2647 C CA . GLU A 1 357 ? -29.261 9.361 21.772 1.00 27.16 357 GLU A CA 1
ATOM 2648 C C . GLU A 1 357 ? -29.568 8.754 20.402 1.00 30.93 357 GLU A C 1
ATOM 2649 O O . GLU A 1 357 ? -29.707 9.475 19.420 1.00 31.50 357 GLU A O 1
ATOM 2655 N N . VAL A 1 358 ? -29.666 7.432 20.334 1.00 29.55 358 VAL A N 1
ATOM 2656 C CA . VAL A 1 358 ? -29.993 6.780 19.066 1.00 31.24 358 VAL A CA 1
ATOM 2657 C C . VAL A 1 358 ? -31.501 6.726 18.909 1.00 33.23 358 VAL A C 1
ATOM 2658 O O . VAL A 1 358 ? -32.186 6.091 19.707 1.00 31.84 358 VAL A O 1
ATOM 2662 N N . THR A 1 359 ? -32.015 7.394 17.883 1.00 28.59 359 THR A N 1
ATOM 2663 C CA . THR A 1 359 ? -33.450 7.434 17.655 1.00 33.93 359 THR A CA 1
ATOM 2664 C C . THR A 1 359 ? -33.761 7.373 16.156 1.00 35.42 359 THR A C 1
ATOM 2665 O O . THR A 1 359 ? -33.017 7.914 15.332 1.00 35.51 359 THR A O 1
ATOM 2669 N N . GLY A 1 360 ? -34.850 6.692 15.809 1.00 33.59 360 GLY A N 1
ATOM 2670 C CA . GLY A 1 360 ? -35.258 6.540 14.416 1.00 32.94 360 GLY A CA 1
ATOM 2671 C C . GLY A 1 360 ? -34.323 5.675 13.567 1.00 37.89 360 GLY A C 1
ATOM 2672 O O . GLY A 1 360 ? -34.293 5.800 12.341 1.00 36.53 360 GLY A O 1
ATOM 2673 N N . ALA A 1 361 ? -33.574 4.784 14.205 1.00 36.06 361 ALA A N 1
ATOM 2674 C CA . ALA A 1 361 ? -32.616 3.957 13.474 1.00 35.70 361 ALA A CA 1
ATOM 2675 C C . ALA A 1 361 ? -33.292 2.839 12.691 1.00 37.14 361 ALA A C 1
ATOM 2676 O O . ALA A 1 361 ? -32.838 2.483 11.601 1.00 31.97 361 ALA A O 1
ATOM 2678 N N . PHE A 1 362 ? -34.384 2.298 13.230 1.00 27.12 362 PHE A N 1
ATOM 2679 C CA . PHE A 1 362 ? -34.938 1.058 12.686 1.00 29.90 362 PHE A CA 1
ATOM 2680 C C . PHE A 1 362 ? -36.352 1.153 12.121 1.00 33.76 362 PHE A C 1
ATOM 2681 O O . PHE A 1 362 ? -36.832 0.193 11.514 1.00 38.77 362 PHE A O 1
ATOM 2689 N N . ASP A 1 363 ? -37.005 2.297 12.290 0.50 21.14 363 ASP A N 1
ATOM 2690 C CA . ASP A 1 363 ? -38.424 2.390 11.986 0.50 25.07 363 ASP A CA 1
ATOM 2691 C C . ASP A 1 363 ? -38.691 3.240 10.762 0.50 26.82 363 ASP A C 1
ATOM 2692 O O . ASP A 1 363 ? -39.819 3.648 10.521 0.50 26.96 363 ASP A O 1
ATOM 2697 N N . ARG A 1 364 ? -37.648 3.494 9.979 1.00 32.36 364 ARG A N 1
ATOM 2698 C CA . ARG A 1 364 ? -37.796 4.270 8.758 1.00 39.21 364 ARG A CA 1
ATOM 2699 C C . ARG A 1 364 ? -38.434 3.435 7.648 1.00 38.68 364 ARG A C 1
ATOM 2700 O O . ARG A 1 364 ? -38.369 2.205 7.661 1.00 36.70 364 ARG A O 1
ATOM 2708 N N . THR A 1 365 ? -39.079 4.114 6.710 1.00 36.74 365 THR A N 1
ATOM 2709 C CA . THR A 1 365 ? -39.609 3.462 5.523 1.00 43.91 365 THR A CA 1
ATOM 2710 C C . THR A 1 365 ? -38.672 3.751 4.358 1.00 40.58 365 THR A C 1
ATOM 2711 O O . THR A 1 365 ? -38.583 4.888 3.882 1.00 40.77 365 THR A O 1
ATOM 2715 N N . VAL A 1 366 ? -37.962 2.721 3.915 1.00 38.52 366 VAL A N 1
ATOM 2716 C CA . VAL A 1 366 ? -36.968 2.887 2.862 1.00 39.85 366 VAL A CA 1
ATOM 2717 C C . VAL A 1 366 ? -36.877 1.635 1.997 1.00 37.52 366 VAL A C 1
ATOM 2718 O O . VAL A 1 366 ? -36.759 0.518 2.507 1.00 41.86 366 VAL A O 1
ATOM 2722 N N . ALA A 1 367 ? -36.962 1.831 0.687 1.00 36.79 367 ALA A N 1
ATOM 2723 C CA . ALA A 1 367 ? -36.905 0.717 -0.254 1.00 38.34 367 ALA A CA 1
ATOM 2724 C C . ALA A 1 367 ? -35.504 0.528 -0.820 1.00 37.57 367 ALA A C 1
ATOM 2725 O O . ALA A 1 367 ? -34.724 1.478 -0.950 1.00 41.15 367 ALA A O 1
ATOM 2727 N N . ALA A 1 368 ? -35.197 -0.718 -1.143 1.00 41.13 368 ALA A N 1
ATOM 2728 C CA . ALA A 1 368 ? -33.930 -1.074 -1.753 1.00 42.64 368 ALA A CA 1
ATOM 2729 C C . ALA A 1 368 ? -33.935 -0.805 -3.256 1.00 42.83 368 ALA A C 1
ATOM 2730 O O . ALA A 1 368 ? -34.851 -1.213 -3.970 1.00 45.79 368 ALA A O 1
ATOM 2732 N N . ALA A 1 369 ? -32.912 -0.107 -3.731 1.00 44.44 369 ALA A N 1
ATOM 2733 C CA . ALA A 1 369 ? -32.638 -0.077 -5.158 1.00 41.58 369 ALA A CA 1
ATOM 2734 C C . ALA A 1 369 ? -32.490 -1.517 -5.630 1.00 39.26 369 ALA A C 1
ATOM 2735 O O . ALA A 1 369 ? -32.041 -2.384 -4.870 1.00 39.92 369 ALA A O 1
ATOM 2737 N N . PRO A 1 370 ? -32.876 -1.790 -6.883 1.00 43.65 370 PRO A N 1
ATOM 2738 C CA . PRO A 1 370 ? -32.730 -3.151 -7.408 1.00 44.31 370 PRO A CA 1
ATOM 2739 C C . PRO A 1 370 ? -31.262 -3.563 -7.393 1.00 40.12 370 PRO A C 1
ATOM 2740 O O . PRO A 1 370 ? -30.408 -2.708 -7.639 1.00 37.17 370 PRO A O 1
ATOM 2744 N N . ALA A 1 371 ? -30.978 -4.832 -7.104 1.00 38.33 371 ALA A N 1
ATOM 2745 C CA . ALA A 1 371 ? -29.598 -5.323 -7.043 1.00 42.73 371 ALA A CA 1
ATOM 2746 C C . ALA A 1 371 ? -28.863 -5.062 -8.355 1.00 40.35 371 ALA A C 1
ATOM 2747 O O . ALA A 1 371 ? -29.453 -5.167 -9.428 1.00 46.00 371 ALA A O 1
ATOM 2749 N N . GLN A 1 372 ? -27.587 -4.709 -8.285 1.00 39.47 372 GLN A N 1
ATOM 2750 C CA . GLN A 1 372 ? -26.845 -4.476 -9.520 1.00 39.16 372 GLN A CA 1
ATOM 2751 C C . GLN A 1 372 ? -26.332 -5.796 -10.094 1.00 35.26 372 GLN A C 1
ATOM 2752 O O . GLN A 1 372 ? -25.754 -6.611 -9.375 1.00 31.09 372 GLN A O 1
ATOM 2758 N N . PRO A 1 373 ? -26.581 -6.031 -11.389 1.00 33.12 373 PRO A N 1
ATOM 2759 C CA . PRO A 1 373 ? -26.018 -7.238 -12.010 1.00 26.25 373 PRO A CA 1
ATOM 2760 C C . PRO A 1 373 ? -24.489 -7.232 -11.864 1.00 29.71 373 PRO A C 1
ATOM 2761 O O . PRO A 1 373 ? -23.859 -6.187 -12.010 1.00 30.93 373 PRO A O 1
ATOM 2765 N N . VAL A 1 374 ? -23.904 -8.383 -11.552 1.00 29.69 374 VAL A N 1
ATOM 2766 C CA . VAL A 1 374 ? -22.459 -8.470 -11.368 1.00 28.95 374 VAL A CA 1
ATOM 2767 C C . VAL A 1 374 ? -21.915 -9.790 -11.924 1.00 31.73 374 VAL A C 1
ATOM 2768 O O . VAL A 1 374 ? -22.584 -10.819 -11.861 1.00 26.89 374 VAL A O 1
ATOM 2772 N N . VAL A 1 375 ? -20.719 -9.755 -12.503 1.00 29.87 375 VAL A N 1
ATOM 2773 C CA . VAL A 1 375 ? -20.046 -10.986 -12.883 1.00 27.23 375 VAL A CA 1
ATOM 2774 C C . VAL A 1 375 ? -18.634 -10.980 -12.303 1.00 28.37 375 VAL A C 1
ATOM 2775 O O . VAL A 1 375 ? -17.919 -9.975 -12.364 1.00 25.39 375 VAL A O 1
ATOM 2779 N N . HIS A 1 376 ? -18.246 -12.091 -11.695 1.00 22.51 376 HIS A N 1
ATOM 2780 C CA . HIS A 1 376 ? -16.862 -12.240 -11.267 1.00 22.82 376 HIS A CA 1
ATOM 2781 C C . HIS A 1 376 ? -16.419 -13.698 -11.353 1.00 24.38 376 HIS A C 1
ATOM 2782 O O . HIS A 1 376 ? -17.232 -14.625 -11.277 1.00 21.18 376 HIS A O 1
ATOM 2789 N N . ILE A 1 377 ? -15.121 -13.884 -11.539 1.00 25.86 377 ILE A N 1
ATOM 2790 C CA . ILE A 1 377 ? -14.535 -15.214 -11.633 1.00 27.98 377 ILE A CA 1
ATOM 2791 C C . ILE A 1 377 ? -14.023 -15.631 -10.262 1.00 27.00 377 ILE A C 1
ATOM 2792 O O . ILE A 1 377 ? -13.002 -15.130 -9.802 1.00 25.77 377 ILE A O 1
ATOM 2797 N N . ALA A 1 378 ? -14.746 -16.535 -9.607 1.00 26.98 378 ALA A N 1
ATOM 2798 C CA . ALA A 1 378 ? -14.391 -16.978 -8.259 1.00 23.69 378 ALA A CA 1
ATOM 2799 C C . ALA A 1 378 ? -13.151 -17.855 -8.274 1.00 29.15 378 ALA A C 1
ATOM 2800 O O . ALA A 1 378 ? -12.411 -17.907 -7.289 1.00 30.17 378 ALA A O 1
ATOM 2802 N N . SER A 1 379 ? -12.956 -18.580 -9.373 1.00 24.54 379 SER A N 1
ATOM 2803 C CA . SER A 1 379 ? -11.729 -19.345 -9.557 1.00 26.31 379 SER A CA 1
ATOM 2804 C C . SER A 1 379 ? -11.440 -19.555 -11.030 1.00 24.34 379 SER A C 1
ATOM 2805 O O . SER A 1 379 ? -12.333 -19.908 -11.810 1.00 29.52 379 SER A O 1
ATOM 2808 N N . PRO A 1 380 ? -10.183 -19.319 -11.433 1.00 29.55 380 PRO A N 1
ATOM 2809 C CA . PRO A 1 380 ? -9.098 -18.871 -10.555 1.00 26.91 380 PRO A CA 1
ATOM 2810 C C . PRO A 1 380 ? -9.197 -17.370 -10.270 1.00 23.05 380 PRO A C 1
ATOM 2811 O O . PRO A 1 380 ? -9.468 -16.595 -11.182 1.00 32.69 380 PRO A O 1
ATOM 2815 N N . ALA A 1 381 ? -8.972 -16.977 -9.022 1.00 28.27 381 ALA A N 1
ATOM 2816 C CA . ALA A 1 381 ? -9.090 -15.576 -8.619 1.00 28.19 381 ALA A CA 1
ATOM 2817 C C . ALA A 1 381 ? -8.049 -14.709 -9.333 1.00 33.46 381 ALA A C 1
ATOM 2818 O O . ALA A 1 381 ? -6.997 -15.200 -9.727 1.00 33.35 381 ALA A O 1
ATOM 2820 N N . ASP A 1 382 ? -8.340 -13.419 -9.476 1.00 29.68 382 ASP A N 1
ATOM 2821 C CA . ASP A 1 382 ? -7.419 -12.502 -10.135 1.00 28.79 382 ASP A CA 1
ATOM 2822 C C . ASP A 1 382 ? -6.079 -12.510 -9.400 1.00 34.72 382 ASP A C 1
ATOM 2823 O O . ASP A 1 382 ? -6.029 -12.380 -8.183 1.00 27.45 382 ASP A O 1
ATOM 2828 N N . GLY A 1 383 ? -4.996 -12.681 -10.146 1.00 34.03 383 GLY A N 1
ATOM 2829 C CA . GLY A 1 383 ? -3.666 -12.649 -9.567 1.00 40.68 383 GLY A CA 1
ATOM 2830 C C . GLY A 1 383 ? -3.243 -13.958 -8.925 1.00 43.32 383 GLY A C 1
ATOM 2831 O O . GLY A 1 383 ? -2.141 -14.061 -8.392 1.00 48.10 383 GLY A O 1
ATOM 2832 N N . ALA A 1 384 ? -4.116 -14.961 -8.968 1.00 42.97 384 ALA A N 1
ATOM 2833 C CA . ALA A 1 384 ? -3.801 -16.261 -8.373 1.00 43.76 384 ALA A CA 1
ATOM 2834 C C . ALA A 1 384 ? -2.882 -17.087 -9.282 1.00 38.97 384 ALA A C 1
ATOM 2835 O O . ALA A 1 384 ? -2.620 -16.704 -10.418 1.00 36.72 384 ALA A O 1
ATOM 2837 N N . ARG A 1 385 ? -2.400 -18.218 -8.773 1.00 40.41 385 ARG A N 1
ATOM 2838 C CA . ARG A 1 385 ? -1.604 -19.146 -9.570 1.00 49.14 385 ARG A CA 1
ATOM 2839 C C . ARG A 1 385 ? -2.233 -20.541 -9.558 1.00 56.41 385 ARG A C 1
ATOM 2840 O O . ARG A 1 385 ? -2.440 -21.125 -8.496 1.00 61.07 385 ARG A O 1
ATOM 2848 N N . VAL A 1 386 ? -2.535 -21.070 -10.740 1.00 49.73 386 VAL A N 1
ATOM 2849 C CA . VAL A 1 386 ? -3.187 -22.374 -10.848 1.00 54.96 386 VAL A CA 1
ATOM 2850 C C . VAL A 1 386 ? -2.173 -23.515 -10.751 1.00 63.23 386 VAL A C 1
ATOM 2851 O O . VAL A 1 386 ? -1.173 -23.534 -11.471 1.00 60.41 386 VAL A O 1
ATOM 2855 N N . ALA A 1 387 ? -2.449 -24.472 -9.870 1.00 73.55 387 ALA A N 1
ATOM 2856 C CA . ALA A 1 387 ? -1.480 -25.512 -9.529 1.00 78.91 387 ALA A CA 1
ATOM 2857 C C . ALA A 1 387 ? -1.587 -26.767 -10.390 1.00 80.97 387 ALA A C 1
ATOM 2858 O O . ALA A 1 387 ? -0.584 -27.274 -10.892 1.00 82.80 387 ALA A O 1
ATOM 2860 N N . SER A 1 388 ? -2.802 -27.276 -10.548 1.00 79.99 388 SER A N 1
ATOM 2861 C CA . SER A 1 388 ? -2.998 -28.539 -11.244 1.00 74.92 388 SER A CA 1
ATOM 2862 C C . SER A 1 388 ? -3.896 -28.400 -12.465 1.00 70.05 388 SER A C 1
ATOM 2863 O O . SER A 1 388 ? -4.665 -27.444 -12.588 1.00 67.73 388 SER A O 1
ATOM 2866 N N . ALA A 1 389 ? -3.785 -29.363 -13.371 1.00 64.34 389 ALA A N 1
ATOM 2867 C CA . ALA A 1 389 ? -4.677 -29.445 -14.510 1.00 59.60 389 ALA A CA 1
ATOM 2868 C C . ALA A 1 389 ? -5.347 -30.812 -14.496 1.00 61.86 389 ALA A C 1
ATOM 2869 O O . ALA A 1 389 ? -4.704 -31.819 -14.205 1.00 65.08 389 ALA A O 1
ATOM 2871 N N . PRO A 1 390 ? -6.656 -30.846 -14.777 1.00 58.25 390 PRO A N 1
ATOM 2872 C CA . PRO A 1 390 ? -7.428 -29.629 -15.026 1.00 53.13 390 PRO A CA 1
ATOM 2873 C C . PRO A 1 390 ? -7.724 -28.900 -13.719 1.00 47.96 390 PRO A C 1
ATOM 2874 O O . PRO A 1 390 ? -7.658 -29.488 -12.636 1.00 47.72 390 PRO A O 1
ATOM 2878 N N . THR A 1 391 ? -8.031 -27.616 -13.826 1.00 43.72 391 THR A N 1
ATOM 2879 C CA . THR A 1 391 ? -8.539 -26.877 -12.687 1.00 39.26 391 THR A CA 1
ATOM 2880 C C . THR A 1 391 ? -9.954 -26.443 -13.056 1.00 33.94 391 THR A C 1
ATOM 2881 O O . THR A 1 391 ? -10.311 -26.432 -14.227 1.00 43.31 391 THR A O 1
ATOM 2885 N N . THR A 1 392 ? -10.760 -26.087 -12.070 1.00 31.20 392 THR A N 1
ATOM 2886 C CA . THR A 1 392 ? -12.145 -25.740 -12.354 1.00 29.19 392 THR A CA 1
ATOM 2887 C C . THR A 1 392 ? -12.304 -24.230 -12.403 1.00 26.60 392 THR A C 1
ATOM 2888 O O . THR A 1 392 ? -11.940 -23.548 -11.454 1.00 27.32 392 THR A O 1
ATOM 2892 N N . VAL A 1 393 ? -12.830 -23.720 -13.515 1.00 25.32 393 VAL A N 1
ATOM 2893 C CA . VAL A 1 393 ? -13.187 -22.312 -13.612 1.00 25.11 393 VAL A CA 1
ATOM 2894 C C . VAL A 1 393 ? -14.589 -22.141 -13.040 1.00 28.48 393 VAL A C 1
ATOM 2895 O O . VAL A 1 393 ? -15.516 -22.876 -13.407 1.00 25.35 393 VAL A O 1
ATOM 2899 N N . ARG A 1 394 ? -14.740 -21.192 -12.125 1.00 23.45 394 ARG A N 1
ATOM 2900 C CA . ARG A 1 394 ? -16.048 -20.911 -11.540 1.00 22.29 394 ARG A CA 1
ATOM 2901 C C . ARG A 1 394 ? -16.369 -19.449 -11.763 1.00 26.25 394 ARG A C 1
ATOM 2902 O O . ARG A 1 394 ? -15.597 -18.577 -11.381 1.00 23.92 394 ARG A O 1
ATOM 2910 N N . VAL A 1 395 ? -17.514 -19.187 -12.378 1.00 22.75 395 VAL A N 1
ATOM 2911 C CA . VAL A 1 395 ? -17.986 -17.828 -12.554 1.00 22.40 395 VAL A CA 1
ATOM 2912 C C . VAL A 1 395 ? -19.321 -17.631 -11.836 1.00 24.06 395 VAL A C 1
ATOM 2913 O O . VAL A 1 395 ? -20.251 -18.442 -11.974 1.00 27.35 395 VAL A O 1
ATOM 2917 N N . ARG A 1 396 ? -19.398 -16.552 -11.069 1.00 23.05 396 ARG A N 1
ATOM 2918 C CA . ARG A 1 396 ? -20.634 -16.127 -10.418 1.00 17.93 396 ARG A CA 1
ATOM 2919 C C . ARG A 1 396 ? -21.248 -14.969 -11.221 1.00 23.07 396 ARG A C 1
ATOM 2920 O O . ARG A 1 396 ? -20.607 -13.942 -11.450 1.00 25.66 396 ARG A O 1
ATOM 2928 N N . VAL A 1 397 ? -22.483 -15.148 -11.666 1.00 26.38 397 VAL A N 1
ATOM 2929 C CA . VAL A 1 397 ? -23.229 -14.037 -12.241 1.00 30.08 397 VAL A CA 1
ATOM 2930 C C . VAL A 1 397 ? -24.438 -13.807 -11.354 1.00 30.89 397 VAL A C 1
ATOM 2931 O O . VAL A 1 397 ? -25.299 -14.682 -11.236 1.00 30.03 397 VAL A O 1
ATOM 2935 N N . GLY A 1 398 ? -24.505 -12.637 -10.731 1.00 28.71 398 GLY A N 1
ATOM 2936 C CA . GLY A 1 398 ? -25.598 -12.330 -9.825 1.00 29.78 398 GLY A CA 1
ATOM 2937 C C . GLY A 1 398 ? -26.477 -11.171 -10.273 1.00 34.14 398 GLY A C 1
ATOM 2938 O O . GLY A 1 398 ? -26.072 -10.312 -11.065 1.00 28.52 398 GLY A O 1
ATOM 2939 N N . GLY A 1 399 ? -27.694 -11.143 -9.752 1.00 32.08 399 GLY A N 1
ATOM 2940 C CA . GLY A 1 399 ? -28.570 -10.007 -9.947 1.00 34.44 399 GLY A CA 1
ATOM 2941 C C . GLY A 1 399 ? -29.264 -9.951 -11.294 1.00 31.24 399 GLY A C 1
ATOM 2942 O O . GLY A 1 399 ? -29.888 -8.951 -11.614 1.00 33.49 399 GLY A O 1
ATOM 2943 N N . THR A 1 400 ? -29.168 -11.008 -12.094 1.00 27.42 400 THR A N 1
ATOM 2944 C CA . THR A 1 400 ? -29.923 -11.050 -13.354 1.00 24.91 400 THR A CA 1
ATOM 2945 C C . THR A 1 400 ? -30.105 -12.500 -13.763 1.00 32.71 400 THR A C 1
ATOM 2946 O O . THR A 1 400 ? -29.401 -13.366 -13.252 1.00 31.13 400 THR A O 1
ATOM 2950 N N . ASP A 1 401 ? -31.046 -12.768 -14.668 1.00 27.22 401 ASP A N 1
ATOM 2951 C CA . ASP A 1 401 ? -31.192 -14.099 -15.262 1.00 30.72 401 ASP A CA 1
ATOM 2952 C C . ASP A 1 401 ? -30.097 -14.321 -16.299 1.00 31.46 401 ASP A C 1
ATOM 2953 O O . ASP A 1 401 ? -29.767 -13.411 -17.059 1.00 32.72 401 ASP A O 1
ATOM 2958 N N . VAL A 1 402 ? -29.561 -15.536 -16.357 1.00 28.96 402 VAL A N 1
ATOM 2959 C CA . VAL A 1 402 ? -28.405 -15.808 -17.206 1.00 27.14 402 VAL A CA 1
ATOM 2960 C C . VAL A 1 402 ? -28.700 -16.928 -18.174 1.00 30.67 402 VAL A C 1
ATOM 2961 O O . VAL A 1 402 ? -29.153 -17.991 -17.757 1.00 33.80 402 VAL A O 1
ATOM 2965 N N . GLN A 1 403 ? -28.413 -16.726 -19.461 1.00 27.19 403 GLN A N 1
ATOM 2966 C CA . GLN A 1 403 ? -28.654 -17.787 -20.439 1.00 32.09 403 GLN A CA 1
ATOM 2967 C C . GLN A 1 403 ? -27.407 -18.602 -20.719 1.00 31.25 403 GLN A C 1
ATOM 2968 O O . GLN A 1 403 ? -27.496 -19.796 -20.962 1.00 31.17 403 GLN A O 1
ATOM 2974 N N . SER A 1 404 ? -26.246 -17.962 -20.700 1.00 24.53 404 SER A N 1
ATOM 2975 C CA . SER A 1 404 ? -25.020 -18.676 -21.012 1.00 24.78 404 SER A CA 1
ATOM 2976 C C . SER A 1 404 ? -23.818 -17.884 -20.550 1.00 31.45 404 SER A C 1
ATOM 2977 O O . SER A 1 404 ? -23.904 -16.678 -20.325 1.00 29.43 404 SER A O 1
ATOM 2980 N N . VAL A 1 405 ? -22.702 -18.581 -20.389 1.00 28.85 405 VAL A N 1
ATOM 2981 C CA . VAL A 1 405 ? -21.453 -17.961 -19.987 1.00 25.47 405 VAL A CA 1
ATOM 2982 C C . VAL A 1 405 ? -20.359 -18.698 -20.742 1.00 29.53 405 VAL A C 1
ATOM 2983 O O . VAL A 1 405 ? -20.303 -19.932 -20.736 1.00 30.29 405 VAL A O 1
ATOM 2987 N N . THR A 1 406 ? -19.507 -17.939 -21.409 1.00 23.81 406 THR A N 1
ATOM 2988 C CA . THR A 1 406 ? -18.356 -18.509 -22.094 1.00 25.26 406 THR A CA 1
ATOM 2989 C C . THR A 1 406 ? -17.115 -17.879 -21.504 1.00 27.11 406 THR A C 1
ATOM 2990 O O . THR A 1 406 ? -17.154 -16.767 -20.965 1.00 30.06 406 THR A O 1
ATOM 2994 N N . VAL A 1 407 ? -16.013 -18.605 -21.557 1.00 26.26 407 VAL A N 1
ATOM 2995 C CA . VAL A 1 407 ? -14.768 -18.094 -21.022 1.00 24.29 407 VAL A CA 1
ATOM 2996 C C . VAL A 1 407 ? -13.744 -18.178 -22.136 1.00 31.68 407 VAL A C 1
ATOM 2997 O O . VAL A 1 407 ? -13.683 -19.170 -22.870 1.00 31.44 407 VAL A O 1
ATOM 3001 N N . GLU A 1 408 ? -12.969 -17.116 -22.290 1.00 27.81 408 GLU A N 1
ATOM 3002 C CA . GLU A 1 408 ? -11.930 -17.094 -23.294 1.00 27.70 408 GLU A CA 1
ATOM 3003 C C . GLU A 1 408 ? -10.600 -16.957 -22.575 1.00 30.47 408 GLU A C 1
ATOM 3004 O O . GLU A 1 408 ? -10.401 -16.039 -21.781 1.00 31.41 408 GLU A O 1
ATOM 3010 N N . VAL A 1 409 ? -9.702 -17.897 -22.827 1.00 26.28 409 VAL A N 1
ATOM 3011 C CA . VAL A 1 409 ? -8.391 -17.872 -22.200 1.00 23.90 409 VAL A CA 1
ATOM 3012 C C . VAL A 1 409 ? -7.378 -17.408 -23.220 1.00 29.61 409 VAL A C 1
ATOM 3013 O O . VAL A 1 409 ? -7.337 -17.928 -24.338 1.00 30.34 409 VAL A O 1
ATOM 3017 N N . ALA A 1 410 ? -6.575 -16.417 -22.849 1.00 33.21 410 ALA A N 1
ATOM 3018 C CA . ALA A 1 410 ? -5.622 -15.850 -23.802 1.00 37.47 410 ALA A CA 1
ATOM 3019 C C . ALA A 1 410 ? -4.261 -15.679 -23.164 1.00 37.45 410 ALA A C 1
ATOM 3020 O O . ALA A 1 410 ? -4.142 -15.567 -21.950 1.00 38.85 410 ALA A O 1
ATOM 3022 N N . GLN A 1 411 ? -3.230 -15.658 -23.996 1.00 45.08 411 GLN A N 1
ATOM 3023 C CA . GLN A 1 411 ? -1.872 -15.498 -23.513 1.00 47.90 411 GLN A CA 1
ATOM 3024 C C . GLN A 1 411 ? -1.113 -14.617 -24.488 1.00 57.23 411 GLN A C 1
ATOM 3025 O O . GLN A 1 411 ? -1.224 -14.783 -25.707 1.00 51.42 411 GLN A O 1
ATOM 3031 N N . GLY A 1 412 ? -0.349 -13.673 -23.950 1.00 65.92 412 GLY A N 1
ATOM 3032 C CA . GLY A 1 412 ? 0.220 -12.624 -24.769 1.00 70.91 412 GLY A CA 1
ATOM 3033 C C . GLY A 1 412 ? -0.930 -11.766 -25.253 1.00 75.29 412 GLY A C 1
ATOM 3034 O O . GLY A 1 412 ? -1.283 -10.771 -24.627 1.00 83.29 412 GLY A O 1
ATOM 3035 N N . GLY A 1 413 ? -1.529 -12.170 -26.364 1.00 74.29 413 GLY A N 1
ATOM 3036 C CA . GLY A 1 413 ? -2.715 -11.514 -26.878 1.00 69.90 413 GLY A CA 1
ATOM 3037 C C . GLY A 1 413 ? -3.504 -12.500 -27.710 1.00 65.45 413 GLY A C 1
ATOM 3038 O O . GLY A 1 413 ? -4.485 -12.151 -28.363 1.00 70.07 413 GLY A O 1
ATOM 3039 N N . THR A 1 414 ? -3.068 -13.752 -27.675 1.00 55.19 414 THR A N 1
ATOM 3040 C CA . THR A 1 414 ? -3.665 -14.784 -28.507 1.00 53.96 414 THR A CA 1
ATOM 3041 C C . THR A 1 414 ? -4.588 -15.703 -27.710 1.00 43.77 414 THR A C 1
ATOM 3042 O O . THR A 1 414 ? -4.223 -16.192 -26.643 1.00 38.30 414 THR A O 1
ATOM 3046 N N . VAL A 1 415 ? -5.787 -15.931 -28.235 1.00 43.48 415 VAL A N 1
ATOM 3047 C CA . VAL A 1 415 ? -6.717 -16.842 -27.593 1.00 39.30 415 VAL A CA 1
ATOM 3048 C C . VAL A 1 415 ? -6.172 -18.253 -27.675 1.00 46.58 415 VAL A C 1
ATOM 3049 O O . VAL A 1 415 ? -5.852 -18.750 -28.752 1.00 50.99 415 VAL A O 1
ATOM 3053 N N . VAL A 1 416 ? -6.069 -18.889 -26.521 1.00 41.02 416 VAL A N 1
ATOM 3054 C CA . VAL A 1 416 ? -5.533 -20.234 -26.413 1.00 45.10 416 VAL A CA 1
ATOM 3055 C C . VAL A 1 416 ? -6.650 -21.246 -26.134 1.00 48.50 416 VAL A C 1
ATOM 3056 O O . VAL A 1 416 ? -6.560 -22.408 -26.521 1.00 48.17 416 VAL A O 1
ATOM 3060 N N . ASP A 1 417 ? -7.706 -20.804 -25.459 1.00 40.89 417 ASP A N 1
ATOM 3061 C CA . ASP A 1 417 ? -8.791 -21.712 -25.113 1.00 41.59 417 ASP A CA 1
ATOM 3062 C C . ASP A 1 417 ? -10.123 -20.979 -25.080 1.00 41.21 417 ASP A C 1
ATOM 3063 O O . ASP A 1 417 ? -10.188 -19.808 -24.714 1.00 39.62 417 ASP A O 1
ATOM 3068 N N . THR A 1 418 ? -11.181 -21.676 -25.472 1.00 37.93 418 THR A N 1
ATOM 3069 C CA . THR A 1 418 ? -12.537 -21.162 -25.335 1.00 37.16 418 THR A CA 1
ATOM 3070 C C . THR A 1 418 ? -13.419 -22.195 -24.618 1.00 36.32 418 THR A C 1
ATOM 3071 O O . THR A 1 418 ? -13.501 -23.351 -25.039 1.00 31.14 418 THR A O 1
ATOM 3075 N N . LEU A 1 419 ? -14.063 -21.785 -23.527 1.00 33.58 419 LEU A N 1
ATOM 3076 C CA . LEU A 1 419 ? -14.855 -22.711 -22.714 1.00 35.10 419 LEU A CA 1
ATOM 3077 C C . LEU A 1 419 ? -16.316 -22.299 -22.653 1.00 34.78 419 LEU A C 1
ATOM 3078 O O . LEU A 1 419 ? -16.627 -21.131 -22.460 1.00 35.25 419 LEU A O 1
ATOM 3083 N N . ASP A 1 420 ? -17.206 -23.265 -22.823 1.00 27.44 420 ASP A N 1
ATOM 3084 C CA . ASP A 1 420 ? -18.629 -23.039 -22.634 1.00 30.76 420 ASP A CA 1
ATOM 3085 C C . ASP A 1 420 ? -19.009 -23.556 -21.234 1.00 30.21 420 ASP A C 1
ATOM 3086 O O . ASP A 1 420 ? -18.943 -24.751 -20.982 1.00 26.02 420 ASP A O 1
ATOM 3091 N N . LEU A 1 421 ? -19.375 -22.661 -20.320 1.00 24.63 421 LEU A N 1
ATOM 3092 C CA . LEU A 1 421 ? -19.598 -23.063 -18.936 1.00 27.63 421 LEU A CA 1
ATOM 3093 C C . LEU A 1 421 ? -21.013 -23.570 -18.712 1.00 31.23 421 LEU A C 1
ATOM 3094 O O . LEU A 1 421 ? -21.943 -23.256 -19.467 1.00 26.92 421 LEU A O 1
ATOM 3099 N N . ALA A 1 422 ? -21.166 -24.356 -17.659 1.00 27.23 422 ALA A N 1
ATOM 3100 C CA . ALA A 1 422 ? -22.444 -24.986 -17.353 1.00 29.92 422 ALA A CA 1
ATOM 3101 C C . ALA A 1 422 ? -22.856 -24.647 -15.930 1.00 24.15 422 ALA A C 1
ATOM 3102 O O . ALA A 1 422 ? -22.041 -24.705 -14.996 1.00 22.81 422 ALA A O 1
ATOM 3104 N N . TYR A 1 423 ? -24.118 -24.275 -15.753 1.00 18.98 423 TYR A N 1
ATOM 3105 C CA . TYR A 1 423 ? -24.586 -23.884 -14.431 1.00 22.76 423 TYR A CA 1
ATOM 3106 C C . TYR A 1 423 ? -24.661 -25.099 -13.499 1.00 24.53 423 TYR A C 1
ATOM 3107 O O . TYR A 1 423 ? -25.212 -26.139 -13.869 1.00 23.86 423 TYR A O 1
ATOM 3116 N N . ASP A 1 424 ? -24.104 -24.956 -12.300 1.00 23.26 424 ASP A N 1
ATOM 3117 C CA . ASP A 1 424 ? -23.982 -26.074 -11.366 1.00 25.22 424 ASP A CA 1
ATOM 3118 C C . ASP A 1 424 ? -25.240 -26.329 -10.525 1.00 29.66 424 ASP A C 1
ATOM 3119 O O . ASP A 1 424 ? -25.274 -27.266 -9.734 1.00 28.19 424 ASP A O 1
ATOM 3124 N N . GLY A 1 425 ? -26.270 -25.506 -10.693 1.00 26.46 425 GLY A N 1
ATOM 3125 C CA . GLY A 1 425 ? -27.516 -25.728 -9.980 1.00 25.59 425 GLY A CA 1
ATOM 3126 C C . GLY A 1 425 ? -27.600 -25.024 -8.636 1.00 28.26 425 GLY A C 1
ATOM 3127 O O . GLY A 1 425 ? -28.630 -25.101 -7.950 1.00 32.49 425 GLY A O 1
ATOM 3128 N N . ALA A 1 426 ? -26.532 -24.338 -8.241 1.00 28.11 426 ALA A N 1
ATOM 3129 C CA . ALA A 1 426 ? -26.519 -23.727 -6.915 1.00 31.03 426 ALA A CA 1
ATOM 3130 C C . ALA A 1 426 ? -25.952 -22.311 -6.843 1.00 32.91 426 ALA A C 1
ATOM 3131 O O . ALA A 1 426 ? -26.498 -21.459 -6.138 1.00 36.74 426 ALA A O 1
ATOM 3133 N N . LEU A 1 427 ? -24.849 -22.059 -7.542 1.00 32.65 427 LEU A N 1
ATOM 3134 C CA . LEU A 1 427 ? -24.116 -20.810 -7.346 1.00 23.41 427 LEU A CA 1
ATOM 3135 C C . LEU A 1 427 ? -23.272 -20.379 -8.558 1.00 24.73 427 LEU A C 1
ATOM 3136 O O . LEU A 1 427 ? -23.260 -19.199 -8.931 1.00 30.79 427 LEU A O 1
ATOM 3141 N N . TRP A 1 428 ? -22.577 -21.329 -9.177 1.00 23.70 428 TRP A N 1
ATOM 3142 C CA . TRP A 1 428 ? -21.603 -21.004 -10.226 1.00 26.30 428 TRP A CA 1
ATOM 3143 C C . TRP A 1 428 ? -21.859 -21.677 -11.575 1.00 24.09 428 TRP A C 1
ATOM 3144 O O . TRP A 1 428 ? -22.398 -22.784 -11.647 1.00 23.76 428 TRP A O 1
ATOM 3155 N N . TRP A 1 429 ? -21.419 -20.993 -12.628 1.00 25.82 429 TRP A N 1
ATOM 3156 C CA . TRP A 1 429 ? -21.246 -21.559 -13.952 1.00 22.40 429 TRP A CA 1
ATOM 3157 C C . TRP A 1 429 ? -19.812 -22.049 -13.986 1.00 19.36 429 TRP A C 1
ATOM 3158 O O . TRP A 1 429 ? -18.911 -21.320 -13.573 1.00 26.03 429 TRP A O 1
ATOM 3169 N N . THR A 1 430 ? -19.591 -23.286 -14.430 1.00 25.65 430 THR A N 1
ATOM 3170 C CA . THR A 1 430 ? -18.262 -23.888 -14.327 1.00 24.06 430 THR A CA 1
ATOM 3171 C C . THR A 1 430 ? -17.851 -24.644 -15.578 1.00 23.80 430 THR A C 1
ATOM 3172 O O . THR A 1 430 ? -18.688 -25.010 -16.391 1.00 24.66 430 THR A O 1
ATOM 3176 N N . ALA A 1 431 ? -16.543 -24.862 -15.714 1.00 23.16 431 ALA A N 1
ATOM 3177 C CA . ALA A 1 431 ? -15.971 -25.708 -16.759 1.00 24.29 431 ALA A CA 1
ATOM 3178 C C . ALA A 1 431 ? -14.569 -26.095 -16.325 1.00 24.50 431 ALA A C 1
ATOM 3179 O O . ALA A 1 431 ? -13.923 -25.360 -15.572 1.00 25.91 431 ALA A O 1
ATOM 3181 N N . PRO A 1 432 ? -14.090 -27.255 -16.786 1.00 24.75 432 PRO A N 1
ATOM 3182 C CA . PRO A 1 432 ? -12.707 -27.632 -16.484 1.00 26.28 432 PRO A CA 1
ATOM 3183 C C . PRO A 1 432 ? -11.755 -26.806 -17.358 1.00 28.08 432 PRO A C 1
ATOM 3184 O O . PRO A 1 432 ? -12.133 -26.436 -18.463 1.00 30.17 432 PRO A O 1
ATOM 3188 N N . TRP A 1 433 ? -10.556 -26.503 -16.867 1.00 28.65 433 TRP A N 1
ATOM 3189 C CA . TRP A 1 433 ? -9.558 -25.803 -17.676 1.00 32.73 433 TRP A CA 1
ATOM 3190 C C . TRP A 1 433 ? -8.180 -26.448 -17.508 1.00 36.39 433 TRP A C 1
ATOM 3191 O O . TRP A 1 433 ? -7.674 -26.556 -16.399 1.00 35.94 433 TRP A O 1
ATOM 3202 N N . SER A 1 434 ? -7.585 -26.879 -18.616 1.00 43.11 434 SER A N 1
ATOM 3203 C CA . SER A 1 434 ? -6.254 -27.483 -18.586 1.00 49.23 434 SER A CA 1
ATOM 3204 C C . SER A 1 434 ? -5.252 -26.563 -19.277 1.00 49.36 434 SER A C 1
ATOM 3205 O O . SER A 1 434 ? -5.010 -26.699 -20.472 1.00 53.98 434 SER A O 1
ATOM 3208 N N . PRO A 1 435 ? -4.672 -25.619 -18.526 1.00 48.69 435 PRO A N 1
ATOM 3209 C CA . PRO A 1 435 ? -3.788 -24.604 -19.114 1.00 54.92 435 PRO A CA 1
ATOM 3210 C C . PRO A 1 435 ? -2.799 -25.186 -20.130 1.00 59.91 435 PRO A C 1
ATOM 3211 O O . PRO A 1 435 ? -1.916 -25.958 -19.752 1.00 62.82 435 PRO A O 1
ATOM 3215 N N . THR A 1 444 ? -2.787 -19.114 -21.046 1.00 59.48 444 THR A N 1
ATOM 3216 C CA . THR A 1 444 ? -2.952 -19.468 -19.647 1.00 56.94 444 THR A CA 1
ATOM 3217 C C . THR A 1 444 ? -2.632 -18.284 -18.747 1.00 57.13 444 THR A C 1
ATOM 3218 O O . THR A 1 444 ? -1.784 -18.396 -17.868 1.00 67.60 444 THR A O 1
ATOM 3222 N N . TYR A 1 445 ? -3.309 -17.156 -18.952 1.00 52.24 445 TYR A N 1
ATOM 3223 C CA . TYR A 1 445 ? -2.852 -15.903 -18.354 1.00 41.30 445 TYR A CA 1
ATOM 3224 C C . TYR A 1 445 ? -3.954 -14.855 -18.165 1.00 36.17 445 TYR A C 1
ATOM 3225 O O . TYR A 1 445 ? -4.144 -14.375 -17.062 1.00 35.79 445 TYR A O 1
ATOM 3234 N N . THR A 1 446 ? -4.676 -14.497 -19.224 1.00 39.40 446 THR A N 1
ATOM 3235 C CA . THR A 1 446 ? -5.896 -13.705 -19.038 1.00 40.58 446 THR A CA 1
ATOM 3236 C C . THR A 1 446 ? -7.138 -14.574 -19.252 1.00 33.36 446 THR A C 1
ATOM 3237 O O . THR A 1 446 ? -7.258 -15.289 -20.248 1.00 37.86 446 THR A O 1
ATOM 3241 N N . VAL A 1 447 ? -8.051 -14.510 -18.296 1.00 32.55 447 VAL A N 1
ATOM 3242 C CA . VAL A 1 447 ? -9.251 -15.339 -18.293 1.00 31.27 447 VAL A CA 1
ATOM 3243 C C . VAL A 1 447 ? -10.471 -14.416 -18.298 1.00 31.22 447 VAL A C 1
ATOM 3244 O O . VAL A 1 447 ? -10.729 -13.722 -17.316 1.00 27.45 447 VAL A O 1
ATOM 3248 N N . THR A 1 448 ? -11.191 -14.384 -19.415 1.00 32.62 448 THR A N 1
ATOM 3249 C CA . THR A 1 448 ? -12.289 -13.441 -19.582 1.00 33.30 448 THR A CA 1
ATOM 3250 C C . THR A 1 448 ? -13.628 -14.160 -19.662 1.00 30.93 448 THR A C 1
ATOM 3251 O O . THR A 1 448 ? -13.857 -14.955 -20.574 1.00 27.45 448 THR A O 1
ATOM 3255 N N . ALA A 1 449 ? -14.494 -13.883 -18.688 1.00 28.39 449 ALA A N 1
ATOM 3256 C CA . ALA A 1 449 ? -15.835 -14.450 -18.654 1.00 28.27 449 ALA A CA 1
ATOM 3257 C C . ALA A 1 449 ? -16.821 -13.512 -19.320 1.00 26.08 449 ALA A C 1
ATOM 3258 O O . ALA A 1 449 ? -16.851 -12.313 -19.020 1.00 25.39 449 ALA A O 1
ATOM 3260 N N . THR A 1 450 ? -17.639 -14.062 -20.209 1.00 25.06 450 THR A N 1
ATOM 3261 C CA . THR A 1 450 ? -18.667 -13.278 -20.865 1.00 29.14 450 THR A CA 1
ATOM 3262 C C . THR A 1 450 ? -20.024 -13.930 -20.642 1.00 27.25 450 THR A C 1
ATOM 3263 O O . THR A 1 450 ? -20.300 -15.029 -21.144 1.00 28.67 450 THR A O 1
ATOM 3267 N N . ALA A 1 451 ? -20.871 -13.245 -19.882 1.00 26.17 451 ALA A N 1
ATOM 3268 C CA . ALA A 1 451 ? -22.202 -13.751 -19.577 1.00 24.95 451 ALA A CA 1
ATOM 3269 C C . ALA A 1 451 ? -23.269 -13.086 -20.444 1.00 28.63 451 ALA A C 1
ATOM 3270 O O . ALA A 1 451 ? -23.311 -11.863 -20.563 1.00 27.08 451 ALA A O 1
ATOM 3272 N N . THR A 1 452 ? -24.123 -13.905 -21.051 1.00 27.23 452 THR A N 1
ATOM 3273 C CA . THR A 1 452 ? -25.274 -13.414 -21.799 1.00 29.03 452 THR A CA 1
ATOM 3274 C C . THR A 1 452 ? -26.489 -13.442 -20.879 1.00 26.00 452 THR A C 1
ATOM 3275 O O . THR A 1 452 ? -26.939 -14.515 -20.452 1.00 27.03 452 THR A O 1
ATOM 3279 N N . THR A 1 453 ? -27.001 -12.260 -20.551 1.00 25.27 453 THR A N 1
ATOM 3280 C CA . THR A 1 453 ? -28.019 -12.128 -19.511 1.00 27.13 453 THR A CA 1
ATOM 3281 C C . THR A 1 453 ? -29.172 -11.185 -19.852 1.00 33.41 453 THR A C 1
ATOM 3282 O O . THR A 1 453 ? -29.127 -10.441 -20.842 1.00 30.88 453 THR A O 1
ATOM 3286 N N . ALA A 1 454 ? -30.190 -11.210 -18.993 1.00 27.74 454 ALA A N 1
ATOM 3287 C CA . ALA A 1 454 ? -31.355 -10.345 -19.119 1.00 35.45 454 ALA A CA 1
ATOM 3288 C C . ALA A 1 454 ? -30.994 -8.868 -18.906 1.00 25.82 454 ALA A C 1
ATOM 3289 O O . ALA A 1 454 ? -31.770 -7.974 -19.260 1.00 32.62 454 ALA A O 1
ATOM 3291 N N . ALA A 1 455 ? -29.817 -8.624 -18.344 1.00 27.74 455 ALA A N 1
ATOM 3292 C CA . ALA A 1 455 ? -29.328 -7.264 -18.136 1.00 28.18 455 ALA A CA 1
ATOM 3293 C C . ALA A 1 455 ? -28.314 -6.874 -19.213 1.00 26.03 455 ALA A C 1
ATOM 3294 O O . ALA A 1 455 ? -27.646 -5.837 -19.113 1.00 30.48 455 ALA A O 1
ATOM 3296 N N . GLY A 1 456 ? -28.197 -7.707 -20.238 1.00 29.11 456 GLY A 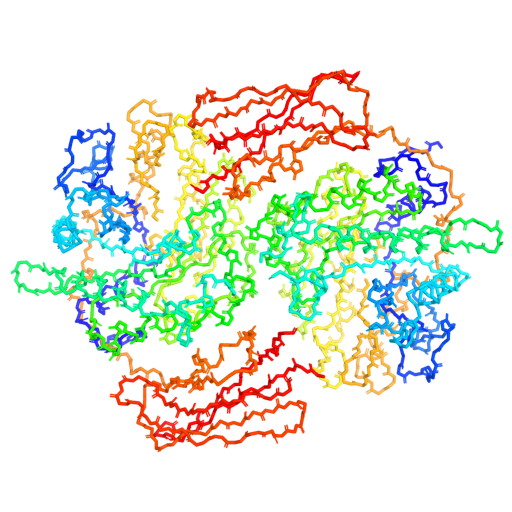N 1
ATOM 3297 C CA . GLY A 1 456 ? -27.239 -7.468 -21.308 1.00 28.42 456 GLY A CA 1
ATOM 3298 C C . GLY A 1 456 ? -26.070 -8.432 -21.225 1.00 29.52 456 GLY A C 1
ATOM 3299 O O . GLY A 1 456 ? -26.174 -9.486 -20.610 1.00 28.96 456 GLY A O 1
ATOM 3300 N N . THR A 1 457 ? -24.959 -8.079 -21.858 1.00 27.10 457 THR A N 1
ATOM 3301 C CA . THR A 1 457 ? -23.785 -8.933 -21.847 1.00 26.85 457 THR A CA 1
ATOM 3302 C C . THR A 1 457 ? -22.810 -8.359 -20.835 1.00 35.98 457 THR A C 1
ATOM 3303 O O . THR A 1 457 ? -22.410 -7.201 -20.951 1.00 29.59 457 THR A O 1
ATOM 3307 N N . LEU A 1 458 ? -22.457 -9.156 -19.825 1.00 24.90 458 LEU A N 1
ATOM 3308 C CA . LEU A 1 458 ? -21.556 -8.711 -18.778 1.00 31.81 458 LEU A CA 1
ATOM 3309 C C . LEU A 1 458 ? -20.239 -9.445 -18.925 1.00 30.27 458 LEU A C 1
ATOM 3310 O O . LEU A 1 458 ? -20.225 -10.638 -19.230 1.00 29.47 458 LEU A O 1
ATOM 3315 N N . ASP A 1 459 ? -19.126 -8.751 -18.710 1.00 27.65 459 ASP A N 1
ATOM 3316 C CA . ASP A 1 459 ? -17.845 -9.445 -18.720 1.00 31.45 459 ASP A CA 1
ATOM 3317 C C . ASP A 1 459 ? -16.887 -8.990 -17.638 1.00 30.66 459 ASP A C 1
ATOM 3318 O O . ASP A 1 459 ? -17.102 -7.976 -16.985 1.00 25.87 459 ASP A O 1
ATOM 3323 N N . VAL A 1 460 ? -15.836 -9.776 -17.461 1.00 28.94 460 VAL A N 1
ATOM 3324 C CA . VAL A 1 460 ? -14.843 -9.533 -16.437 1.00 29.16 460 VAL A CA 1
ATOM 3325 C C . VAL A 1 460 ? -13.613 -10.320 -16.854 1.00 31.56 460 VAL A C 1
ATOM 3326 O O . VAL A 1 460 ? -13.738 -11.379 -17.480 1.00 28.48 460 VAL A O 1
ATOM 3330 N N . THR A 1 461 ? -12.434 -9.788 -16.535 1.00 34.33 461 THR A N 1
ATOM 3331 C CA . THR A 1 461 ? -11.163 -10.433 -16.855 1.00 34.93 461 THR A CA 1
ATOM 3332 C C . THR A 1 461 ? -10.302 -10.620 -15.609 1.00 37.05 461 THR A C 1
ATOM 3333 O O . THR A 1 461 ? -10.070 -9.672 -14.855 1.00 38.19 461 THR A O 1
ATOM 3337 N N . ASN A 1 462 ? -9.862 -11.854 -15.377 1.00 33.27 462 ASN A N 1
ATOM 3338 C CA . ASN A 1 462 ? -8.873 -12.138 -14.348 1.00 28.44 462 ASN A CA 1
ATOM 3339 C C . ASN A 1 462 ? -7.528 -12.444 -14.993 1.00 36.37 462 ASN A C 1
ATOM 3340 O O . ASN A 1 462 ? -7.459 -13.126 -16.020 1.00 40.46 462 ASN A O 1
ATOM 3345 N N . GLU A 1 463 ? -6.459 -11.960 -14.379 1.00 38.36 463 GLU A N 1
ATOM 3346 C CA . GLU A 1 463 ? -5.112 -12.250 -14.858 1.00 44.41 463 GLU A CA 1
ATOM 3347 C C . GLU A 1 463 ? -4.442 -13.236 -13.909 1.00 40.13 463 GLU A C 1
ATOM 3348 O O . GLU A 1 463 ? -4.289 -12.959 -12.726 1.00 43.46 463 GLU A O 1
ATOM 3354 N N . VAL A 1 464 ? -4.068 -14.404 -14.416 1.00 33.52 464 VAL A N 1
ATOM 3355 C CA . VAL A 1 464 ? -3.544 -15.450 -13.541 1.00 38.67 464 VAL A CA 1
ATOM 3356 C C . VAL A 1 464 ? -2.263 -16.084 -14.082 1.00 43.50 464 VAL A C 1
ATOM 3357 O O . VAL A 1 464 ? -1.915 -15.913 -15.242 1.00 41.09 464 VAL A O 1
ATOM 3361 N N . ALA A 1 465 ? -1.562 -16.825 -13.236 1.00 49.43 465 ALA A N 1
ATOM 3362 C CA . ALA A 1 465 ? -0.350 -17.501 -13.679 1.00 51.44 465 ALA A CA 1
ATOM 3363 C C . ALA A 1 465 ? -0.557 -19.001 -13.634 1.00 52.96 465 ALA A C 1
ATOM 3364 O O . ALA A 1 465 ? -1.321 -19.496 -12.812 1.00 48.55 465 ALA A O 1
ATOM 3366 N N . ALA A 1 466 ? 0.103 -19.729 -14.530 1.00 59.60 466 ALA A N 1
ATOM 3367 C CA . ALA A 1 466 ? 0.089 -21.186 -14.454 1.00 71.92 466 ALA A CA 1
ATOM 3368 C C . ALA A 1 466 ? 1.461 -21.702 -14.053 1.00 83.25 466 ALA A C 1
ATOM 3369 O O . ALA A 1 466 ? 2.481 -21.208 -14.532 1.00 87.45 466 ALA A O 1
ATOM 3371 N N . ALA A 1 467 ? 1.478 -22.691 -13.165 1.00 89.31 467 ALA A N 1
ATOM 3372 C CA . ALA A 1 467 ? 2.727 -23.268 -12.689 1.00 95.57 467 ALA A CA 1
ATOM 3373 C C . ALA A 1 467 ? 3.460 -23.995 -13.814 1.00 103.45 467 ALA A C 1
ATOM 3374 O O . ALA A 1 467 ? 3.952 -23.379 -14.762 1.00 103.43 467 ALA A O 1
ATOM 3376 N N . ASP B 1 3 ? 37.707 12.694 4.375 1.00 105.03 3 ASP B N 1
ATOM 3377 C CA . ASP B 1 3 ? 37.815 11.729 5.464 1.00 105.51 3 ASP B CA 1
ATOM 3378 C C . ASP B 1 3 ? 36.446 11.127 5.795 1.00 96.29 3 ASP B C 1
ATOM 3379 O O . ASP B 1 3 ? 36.016 11.116 6.951 1.00 93.89 3 ASP B O 1
ATOM 3384 N N . GLU B 1 4 ? 35.770 10.621 4.769 1.00 86.72 4 GLU B N 1
ATOM 3385 C CA . GLU B 1 4 ? 34.416 10.100 4.922 1.00 73.07 4 GLU B CA 1
ATOM 3386 C C . GLU B 1 4 ? 34.413 8.682 5.492 1.00 55.98 4 GLU B C 1
ATOM 3387 O O . GLU B 1 4 ? 35.200 7.830 5.074 1.00 45.40 4 GLU B O 1
ATOM 3393 N N . THR B 1 5 ? 33.539 8.449 6.467 1.00 56.28 5 THR B N 1
ATOM 3394 C CA . THR B 1 5 ? 33.300 7.109 6.996 1.00 52.01 5 THR B CA 1
ATOM 3395 C C . THR B 1 5 ? 31.807 6.814 6.896 1.00 48.72 5 THR B C 1
ATOM 3396 O O . THR B 1 5 ? 30.982 7.634 7.308 1.00 41.33 5 THR B O 1
ATOM 3400 N N . ILE B 1 6 ? 31.457 5.651 6.348 1.00 39.88 6 ILE B N 1
ATOM 3401 C CA . ILE B 1 6 ? 30.054 5.344 6.103 1.00 35.71 6 ILE B CA 1
ATOM 3402 C C . ILE B 1 6 ? 29.600 4.028 6.730 1.00 33.39 6 ILE B C 1
ATOM 3403 O O . ILE B 1 6 ? 30.387 3.105 6.912 1.00 31.93 6 ILE B O 1
ATOM 3408 N N . ALA B 1 7 ? 28.314 3.957 7.050 1.00 36.38 7 ALA B N 1
ATOM 3409 C CA . ALA B 1 7 ? 27.704 2.719 7.503 1.00 37.60 7 ALA B CA 1
ATOM 3410 C C . ALA B 1 7 ? 27.549 1.803 6.299 1.00 32.89 7 ALA B C 1
ATOM 3411 O O . ALA B 1 7 ? 26.821 2.125 5.363 1.00 32.19 7 ALA B O 1
ATOM 3413 N N . ILE B 1 8 ? 28.234 0.665 6.316 1.00 25.71 8 ILE B N 1
ATOM 3414 C CA . ILE B 1 8 ? 28.133 -0.280 5.209 1.00 28.68 8 ILE B CA 1
ATOM 3415 C C . ILE B 1 8 ? 28.011 -1.709 5.749 1.00 27.95 8 ILE B C 1
ATOM 3416 O O . ILE B 1 8 ? 28.698 -2.076 6.702 1.00 27.31 8 ILE B O 1
ATOM 3421 N N . VAL B 1 9 ? 27.128 -2.509 5.151 1.00 24.83 9 VAL B N 1
ATOM 3422 C CA . VAL B 1 9 ? 26.818 -3.842 5.694 1.00 24.81 9 VAL B CA 1
ATOM 3423 C C . VAL B 1 9 ? 28.056 -4.720 5.848 1.00 30.03 9 VAL B C 1
ATOM 3424 O O . VAL B 1 9 ? 28.238 -5.404 6.862 1.00 25.49 9 VAL B O 1
ATOM 3428 N N . ASP B 1 10 ? 28.896 -4.703 4.822 1.00 27.33 10 ASP B N 1
ATOM 3429 C CA . ASP B 1 10 ? 30.156 -5.425 4.827 1.00 27.03 10 ASP B CA 1
ATOM 3430 C C . ASP B 1 10 ? 31.291 -4.450 5.157 1.00 33.54 10 ASP B C 1
ATOM 3431 O O . ASP B 1 10 ? 31.788 -3.725 4.283 1.00 32.54 10 ASP B O 1
ATOM 3436 N N . ALA B 1 11 ? 31.691 -4.426 6.424 1.00 33.17 11 ALA B N 1
ATOM 3437 C CA . ALA B 1 11 ? 32.753 -3.530 6.862 1.00 34.22 11 ALA B CA 1
ATOM 3438 C C . ALA B 1 11 ? 34.087 -3.855 6.194 1.00 36.34 11 ALA B C 1
ATOM 3439 O O . ALA B 1 11 ? 35.018 -3.051 6.243 1.00 41.82 11 ALA B O 1
ATOM 3441 N N . ASP B 1 12 ? 34.185 -5.027 5.575 1.00 35.01 12 ASP B N 1
ATOM 3442 C CA . ASP B 1 12 ? 35.415 -5.405 4.892 1.00 37.98 12 ASP B CA 1
ATOM 3443 C C . ASP B 1 12 ? 35.326 -5.287 3.375 1.00 32.04 12 ASP B C 1
ATOM 3444 O O . ASP B 1 12 ? 36.131 -5.873 2.654 1.00 36.34 12 ASP B O 1
ATOM 3449 N N . ALA B 1 13 ? 34.351 -4.524 2.892 1.00 33.56 13 ALA B N 1
ATOM 3450 C CA . ALA B 1 13 ? 34.158 -4.344 1.457 1.00 30.54 13 ALA B CA 1
ATOM 3451 C C . ALA B 1 13 ? 35.379 -3.684 0.806 1.00 33.69 13 ALA B C 1
ATOM 3452 O O . ALA B 1 13 ? 36.112 -2.926 1.451 1.00 34.02 13 ALA B O 1
ATOM 3454 N N . THR B 1 14 ? 35.591 -3.965 -0.476 1.00 36.03 14 THR B N 1
ATOM 3455 C CA . THR B 1 14 ? 36.715 -3.369 -1.195 1.00 35.50 14 THR B CA 1
ATOM 3456 C C . THR B 1 14 ? 36.552 -1.856 -1.272 1.00 35.79 14 THR B C 1
ATOM 3457 O O . THR B 1 14 ? 35.447 -1.324 -1.101 1.00 30.20 14 THR B O 1
ATOM 3461 N N . ALA B 1 15 ? 37.660 -1.165 -1.517 1.00 33.23 15 ALA B N 1
ATOM 3462 C CA . ALA B 1 15 ? 37.639 0.282 -1.631 1.00 32.58 15 ALA B CA 1
ATOM 3463 C C . ALA B 1 15 ? 36.613 0.750 -2.662 1.00 31.50 15 ALA B C 1
ATOM 3464 O O . ALA B 1 15 ? 35.880 1.702 -2.415 1.00 40.53 15 ALA B O 1
ATOM 3466 N N . GLU B 1 16 ? 36.560 0.084 -3.812 1.00 30.15 16 GLU B N 1
ATOM 3467 C CA . GLU B 1 16 ? 35.635 0.490 -4.871 1.00 31.74 16 GLU B CA 1
ATOM 3468 C C . GLU B 1 16 ? 34.181 0.342 -4.418 1.00 35.08 16 GLU B C 1
ATOM 3469 O O . GLU B 1 16 ? 33.305 1.132 -4.781 1.00 35.17 16 GLU B O 1
ATOM 3475 N N . THR B 1 17 ? 33.934 -0.689 -3.627 1.00 32.31 17 THR B N 1
ATOM 3476 C CA . THR B 1 17 ? 32.589 -1.000 -3.186 1.00 30.90 17 THR B CA 1
ATOM 3477 C C . THR B 1 17 ? 32.135 0.057 -2.188 1.00 31.19 17 THR B C 1
ATOM 3478 O O . THR B 1 17 ? 31.009 0.564 -2.264 1.00 30.36 17 THR B O 1
ATOM 3482 N N . ARG B 1 18 ? 33.016 0.391 -1.251 1.00 30.68 18 ARG B N 1
ATOM 3483 C CA . ARG B 1 18 ? 32.736 1.477 -0.322 1.00 26.16 18 ARG B CA 1
ATOM 3484 C C . ARG B 1 18 ? 32.560 2.777 -1.095 1.00 27.22 18 ARG B C 1
ATOM 3485 O O . ARG B 1 18 ? 31.676 3.589 -0.778 1.00 27.06 18 ARG B O 1
ATOM 3493 N N . SER B 1 19 ? 33.384 2.974 -2.123 1.00 27.39 19 SER B N 1
ATOM 3494 C CA . SER B 1 19 ? 33.254 4.174 -2.947 1.00 32.51 19 SER B CA 1
ATOM 3495 C C . SER B 1 19 ? 31.863 4.259 -3.577 1.00 28.83 19 SER B C 1
ATOM 3496 O O . SER B 1 19 ? 31.217 5.310 -3.557 1.00 33.88 19 SER B O 1
ATOM 3499 N N . LEU B 1 20 ? 31.399 3.146 -4.132 1.00 30.25 20 LEU B N 1
ATOM 3500 C CA . LEU B 1 20 ? 30.095 3.136 -4.797 1.00 28.01 20 LEU B CA 1
ATOM 3501 C C . LEU B 1 20 ? 28.975 3.563 -3.843 1.00 27.69 20 LEU B C 1
ATOM 3502 O O . LEU B 1 20 ? 28.085 4.341 -4.210 1.00 27.88 20 LEU B O 1
ATOM 3507 N N . LEU B 1 21 ? 29.008 3.055 -2.618 1.00 26.84 21 LEU B N 1
ATOM 3508 C CA . LEU B 1 21 ? 27.915 3.335 -1.691 1.00 24.77 21 LEU B CA 1
ATOM 3509 C C . LEU B 1 21 ? 27.916 4.823 -1.320 1.00 27.62 21 LEU B C 1
ATOM 3510 O O . LEU B 1 21 ? 26.856 5.472 -1.237 1.00 25.85 21 LEU B O 1
ATOM 3515 N N . SER B 1 22 ? 29.116 5.362 -1.112 1.00 29.92 22 SER B N 1
ATOM 3516 C CA . SER B 1 22 ? 29.301 6.797 -0.958 1.00 31.22 22 SER B CA 1
ATOM 3517 C C . SER B 1 22 ? 28.750 7.563 -2.160 1.00 28.07 22 SER B C 1
ATOM 3518 O O . SER B 1 22 ? 28.024 8.547 -2.004 1.00 28.42 22 SER B O 1
ATOM 3521 N N . TYR B 1 23 ? 29.105 7.123 -3.361 1.00 29.50 23 TYR B N 1
ATOM 3522 C CA . TYR B 1 23 ? 28.653 7.807 -4.572 1.00 29.43 23 TYR B CA 1
ATOM 3523 C C . TYR B 1 23 ? 27.133 7.808 -4.685 1.00 28.73 23 TYR B C 1
ATOM 3524 O O . TYR B 1 23 ? 26.530 8.821 -5.034 1.00 29.13 23 TYR B O 1
ATOM 3533 N N . LEU B 1 24 ? 26.521 6.657 -4.412 1.00 27.28 24 LEU B N 1
ATOM 3534 C CA . LEU B 1 24 ? 25.071 6.525 -4.509 1.00 30.63 24 LEU B CA 1
ATOM 3535 C C . LEU B 1 24 ? 24.344 7.423 -3.507 1.00 28.61 24 LEU B C 1
ATOM 3536 O O . LEU B 1 24 ? 23.247 7.905 -3.782 1.00 28.99 24 LEU B O 1
ATOM 3541 N N . ASP B 1 25 ? 24.946 7.647 -2.343 1.00 26.61 25 ASP B N 1
ATOM 3542 C CA . ASP B 1 25 ? 24.330 8.560 -1.374 1.00 26.67 25 ASP B CA 1
ATOM 3543 C C . ASP B 1 25 ? 24.500 9.985 -1.872 1.00 32.00 25 ASP B C 1
ATOM 3544 O O . ASP B 1 25 ? 23.574 10.788 -1.824 1.00 28.65 25 ASP B O 1
ATOM 3549 N N . GLY B 1 26 ? 25.692 10.284 -2.379 1.00 32.90 26 GLY B N 1
ATOM 3550 C CA . GLY B 1 26 ? 26.015 11.635 -2.796 1.00 32.91 26 GLY B CA 1
ATOM 3551 C C . GLY B 1 26 ? 25.179 12.135 -3.951 1.00 35.78 26 GLY B C 1
ATOM 3552 O O . GLY B 1 26 ? 24.915 13.330 -4.062 1.00 33.35 26 GLY B O 1
ATOM 3553 N N . VAL B 1 27 ? 24.752 11.224 -4.821 1.00 31.03 27 VAL B N 1
ATOM 3554 C CA . VAL B 1 27 ? 24.023 11.631 -6.010 1.00 26.76 27 VAL B CA 1
ATOM 3555 C C . VAL B 1 27 ? 22.562 11.987 -5.694 1.00 25.09 27 VAL B C 1
ATOM 3556 O O . VAL B 1 27 ? 21.894 12.665 -6.474 1.00 24.96 27 VAL B O 1
ATOM 3560 N N . ARG B 1 28 ? 22.072 11.547 -4.539 1.00 26.38 28 ARG B N 1
ATOM 3561 C CA . ARG B 1 28 ? 20.665 11.742 -4.198 1.00 28.18 28 ARG B CA 1
ATOM 3562 C C . ARG B 1 28 ? 20.275 13.219 -4.167 1.00 35.62 28 ARG B C 1
ATOM 3563 O O . ARG B 1 28 ? 20.906 14.022 -3.476 1.00 31.80 28 ARG B O 1
ATOM 3571 N N . GLY B 1 29 ? 19.246 13.575 -4.935 1.00 30.26 29 GLY B N 1
ATOM 3572 C CA . GLY B 1 29 ? 18.785 14.950 -5.001 1.00 31.59 29 GLY B CA 1
ATOM 3573 C C . GLY B 1 29 ? 19.499 15.775 -6.064 1.00 32.21 29 GLY B C 1
ATOM 3574 O O . GLY B 1 29 ? 19.066 16.879 -6.389 1.00 34.22 29 GLY B O 1
ATOM 3575 N N . GLU B 1 30 ? 20.593 15.240 -6.602 1.00 26.88 30 GLU B N 1
ATOM 3576 C CA . GLU B 1 30 ? 21.334 15.897 -7.684 1.00 35.18 30 GLU B CA 1
ATOM 3577 C C . GLU B 1 30 ? 20.950 15.319 -9.046 1.00 35.67 30 GLU B C 1
ATOM 3578 O O . GLU B 1 30 ? 20.769 16.042 -10.024 1.00 34.45 30 GLU B O 1
ATOM 3584 N N . GLY B 1 31 ? 20.842 13.999 -9.108 1.00 33.23 31 GLY B N 1
ATOM 3585 C CA . GLY B 1 31 ? 20.412 13.336 -10.319 1.00 33.04 31 GLY B CA 1
ATOM 3586 C C . GLY B 1 31 ? 20.051 11.901 -9.989 1.00 32.09 31 GLY B C 1
ATOM 3587 O O . GLY B 1 31 ? 20.516 11.362 -8.985 1.00 28.90 31 GLY B O 1
ATOM 3588 N N . ILE B 1 32 ? 19.224 11.283 -10.826 1.00 26.85 32 ILE B N 1
ATOM 3589 C CA . ILE B 1 32 ? 18.791 9.910 -10.572 1.00 28.16 32 ILE B CA 1
ATOM 3590 C C . ILE B 1 32 ? 19.259 9.026 -11.725 1.00 29.14 32 ILE B C 1
ATOM 3591 O O . ILE B 1 32 ? 18.972 9.306 -12.893 1.00 28.54 32 ILE B O 1
ATOM 3596 N N . LEU B 1 33 ? 20.032 7.990 -11.405 1.00 24.89 33 LEU B N 1
ATOM 3597 C CA . LEU B 1 33 ? 20.573 7.125 -12.441 1.00 22.37 33 LEU B CA 1
ATOM 3598 C C . LEU B 1 33 ? 19.430 6.324 -13.049 1.00 28.16 33 LEU B C 1
ATOM 3599 O O . LEU B 1 33 ? 18.630 5.720 -12.325 1.00 27.01 33 LEU B O 1
ATOM 3604 N N . PHE B 1 34 ? 19.340 6.323 -14.373 1.00 28.00 34 PHE B N 1
ATOM 3605 C CA . PHE B 1 34 ? 18.361 5.478 -15.039 1.00 24.21 34 PHE B CA 1
ATOM 3606 C C . PHE B 1 34 ? 18.917 4.071 -15.222 1.00 26.41 34 PHE B C 1
ATOM 3607 O O . PHE B 1 34 ? 20.042 3.888 -15.698 1.00 28.36 34 PHE B O 1
ATOM 3615 N N . GLY B 1 35 ? 18.115 3.083 -14.836 1.00 29.17 35 GLY B N 1
ATOM 3616 C CA . GLY B 1 35 ? 18.493 1.688 -14.914 1.00 23.57 35 GLY B CA 1
ATOM 3617 C C . GLY B 1 35 ? 17.611 0.878 -15.853 1.00 28.30 35 GLY B C 1
ATOM 3618 O O . GLY B 1 35 ? 16.425 1.164 -16.030 1.00 28.73 35 GLY B O 1
ATOM 3619 N N . HIS B 1 36 ? 18.197 -0.143 -16.463 1.00 25.98 36 HIS B N 1
ATOM 3620 C CA . HIS B 1 36 ? 17.436 -1.019 -17.347 1.00 27.88 36 HIS B CA 1
ATOM 3621 C C . HIS B 1 36 ? 17.851 -2.471 -17.145 1.00 28.78 36 HIS B C 1
ATOM 3622 O O . HIS B 1 36 ? 19.043 -2.788 -17.110 1.00 27.97 36 HIS B O 1
ATOM 3629 N N . HIS B 1 37 ? 16.860 -3.346 -16.999 1.00 27.70 37 HIS B N 1
ATOM 3630 C CA . HIS B 1 37 ? 17.112 -4.769 -16.792 1.00 26.89 37 HIS B CA 1
ATOM 3631 C C . HIS B 1 37 ? 17.518 -5.497 -18.087 1.00 30.65 37 HIS B C 1
ATOM 3632 O O . HIS B 1 37 ? 16.897 -5.311 -19.131 1.00 32.88 37 HIS B O 1
ATOM 3639 N N . GLY B 1 38 ? 18.559 -6.322 -17.997 1.00 31.93 38 GLY B N 1
ATOM 3640 C CA . GLY B 1 38 ? 19.054 -7.092 -19.126 1.00 32.11 38 GLY B CA 1
ATOM 3641 C C . GLY B 1 38 ? 19.261 -6.198 -20.333 1.00 34.42 38 GLY B C 1
ATOM 3642 O O . GLY B 1 38 ? 18.849 -6.529 -21.442 1.00 32.47 38 GLY B O 1
ATOM 3643 N N . THR B 1 39 ? 19.904 -5.057 -20.121 1.00 30.66 39 THR B N 1
ATOM 3644 C CA . THR B 1 39 ? 19.880 -4.016 -21.133 1.00 28.34 39 THR B CA 1
ATOM 3645 C C . THR B 1 39 ? 20.720 -4.378 -22.361 1.00 30.73 39 THR B C 1
ATOM 3646 O O . THR B 1 39 ? 20.373 -3.996 -23.474 1.00 31.82 39 THR B O 1
ATOM 3650 N N . THR B 1 40 ? 21.811 -5.114 -22.161 1.00 29.90 40 THR B N 1
ATOM 3651 C CA . THR B 1 40 ? 22.658 -5.533 -23.288 1.00 26.95 40 THR B CA 1
ATOM 3652 C C . THR B 1 40 ? 22.419 -6.995 -23.671 1.00 35.80 40 THR B C 1
ATOM 3653 O O . THR B 1 40 ? 23.115 -7.535 -24.534 1.00 31.85 40 THR B O 1
ATOM 3657 N N . SER B 1 41 ? 21.438 -7.627 -23.026 1.00 33.04 41 SER B N 1
ATOM 3658 C CA . SER B 1 41 ? 21.162 -9.040 -23.251 1.00 36.65 41 SER B CA 1
ATOM 3659 C C . SER B 1 41 ? 19.837 -9.277 -23.972 1.00 35.20 41 SER B C 1
ATOM 3660 O O . SER B 1 41 ? 19.688 -10.259 -24.691 1.00 41.56 41 SER B O 1
ATOM 3663 N N . SER B 1 42 ? 18.870 -8.388 -23.770 1.00 29.94 42 SER B N 1
ATOM 3664 C CA . SER B 1 42 ? 17.592 -8.472 -24.481 1.00 35.81 42 SER B CA 1
ATOM 3665 C C . SER B 1 42 ? 17.268 -7.128 -25.136 1.00 37.07 42 SER B C 1
ATOM 3666 O O . SER B 1 42 ? 17.287 -6.084 -24.479 1.00 33.72 42 SER B O 1
ATOM 3669 N N . GLY B 1 43 ? 16.945 -7.157 -26.422 1.00 32.89 43 GLY B N 1
ATOM 3670 C CA . GLY B 1 43 ? 16.691 -5.935 -27.167 1.00 39.09 43 GLY B CA 1
ATOM 3671 C C . GLY B 1 43 ? 15.808 -6.176 -28.373 1.00 42.56 43 GLY B C 1
ATOM 3672 O O . GLY B 1 43 ? 15.852 -7.249 -28.973 1.00 40.84 43 GLY B O 1
ATOM 3673 N N . LEU B 1 44 ? 14.995 -5.182 -28.717 1.00 38.78 44 LEU B N 1
ATOM 3674 C CA . LEU B 1 44 ? 14.123 -5.272 -29.877 1.00 39.07 44 LEU B CA 1
ATOM 3675 C C . LEU B 1 44 ? 14.726 -4.549 -31.076 1.00 46.85 44 LEU B C 1
ATOM 3676 O O . LEU B 1 44 ? 14.237 -4.693 -32.195 1.00 41.28 44 LEU B O 1
ATOM 3681 N N . THR B 1 45 ? 15.778 -3.768 -30.838 1.00 42.83 45 THR B N 1
ATOM 3682 C CA . THR B 1 45 ? 16.417 -3.004 -31.907 1.00 39.57 45 THR B CA 1
ATOM 3683 C C . THR B 1 45 ? 17.858 -3.445 -32.120 1.00 42.42 45 THR B C 1
ATOM 3684 O O . THR B 1 45 ? 18.556 -2.919 -32.990 1.00 44.63 45 THR B O 1
ATOM 3688 N N . THR B 1 46 ? 18.302 -4.408 -31.323 1.00 40.35 46 THR B N 1
ATOM 3689 C CA . THR B 1 46 ? 19.712 -4.772 -31.286 1.00 40.84 46 THR B CA 1
ATOM 3690 C C . THR B 1 46 ? 20.049 -5.924 -32.231 1.00 46.77 46 THR B C 1
ATOM 3691 O O . THR B 1 46 ? 21.189 -6.065 -32.665 1.00 47.45 46 THR B O 1
ATOM 3695 N N . GLY B 1 47 ? 19.060 -6.748 -32.544 1.00 47.13 47 GLY B N 1
ATOM 3696 C CA . GLY B 1 47 ? 19.341 -8.013 -33.193 1.00 55.70 47 GLY B CA 1
ATOM 3697 C C . GLY B 1 47 ? 19.948 -8.926 -32.144 1.00 57.75 47 GLY B C 1
ATOM 3698 O O . GLY B 1 47 ? 19.741 -8.715 -30.948 1.00 52.73 47 GLY B O 1
ATOM 3699 N N . PRO B 1 48 ? 20.699 -9.945 -32.582 1.00 56.05 48 PRO B N 1
ATOM 3700 C CA . PRO B 1 48 ? 21.363 -10.870 -31.656 1.00 53.67 48 PRO B CA 1
ATOM 3701 C C . PRO B 1 48 ? 22.291 -10.120 -30.704 1.00 51.31 48 PRO B C 1
ATOM 3702 O O . PRO B 1 48 ? 23.093 -9.307 -31.159 1.00 49.98 48 PRO B O 1
ATOM 3706 N N . THR B 1 49 ? 22.198 -10.400 -29.405 1.00 41.62 49 THR B N 1
ATOM 3707 C CA . THR B 1 49 ? 22.932 -9.617 -28.416 1.00 37.77 49 THR B CA 1
ATOM 3708 C C . THR B 1 49 ? 24.276 -10.225 -28.030 1.00 39.04 49 THR B C 1
ATOM 3709 O O . THR B 1 49 ? 24.486 -11.426 -28.182 1.00 41.97 49 THR B O 1
ATOM 3713 N N . ASP B 1 50 ? 25.184 -9.386 -27.534 1.00 34.66 50 ASP B N 1
ATOM 3714 C CA . ASP B 1 50 ? 26.519 -9.838 -27.126 1.00 38.58 50 ASP B CA 1
ATOM 3715 C C . ASP B 1 50 ? 27.059 -9.046 -25.935 1.00 41.42 50 ASP B C 1
ATOM 3716 O O . ASP B 1 50 ? 28.261 -9.072 -25.641 1.00 37.78 50 ASP B O 1
ATOM 3721 N N . GLY B 1 51 ? 26.166 -8.324 -25.263 1.00 44.56 51 GLY B N 1
ATOM 3722 C CA . GLY B 1 51 ? 26.541 -7.547 -24.094 1.00 44.47 51 GLY B CA 1
ATOM 3723 C C . GLY B 1 51 ? 27.113 -6.169 -24.384 1.00 42.09 51 GLY B C 1
ATOM 3724 O O . GLY B 1 51 ? 27.610 -5.506 -23.474 1.00 39.39 51 GLY B O 1
ATOM 3725 N N . THR B 1 52 ? 27.042 -5.725 -25.639 1.00 41.07 52 THR B N 1
ATOM 3726 C CA . THR B 1 52 ? 27.661 -4.452 -26.018 1.00 36.36 52 THR B CA 1
ATOM 3727 C C . THR B 1 52 ? 26.692 -3.469 -26.675 1.00 36.21 52 T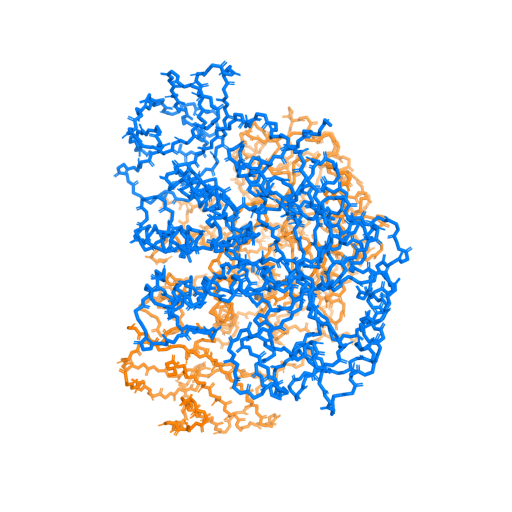HR B C 1
ATOM 3728 O O . THR B 1 52 ? 27.058 -2.328 -26.950 1.00 37.55 52 THR B O 1
ATOM 3732 N N . THR B 1 53 ? 25.471 -3.904 -26.950 1.00 33.98 53 THR B N 1
ATOM 3733 C CA . THR B 1 53 ? 24.494 -3.006 -27.555 1.00 34.47 53 THR B CA 1
ATOM 3734 C C . THR B 1 53 ? 23.221 -3.043 -26.734 1.00 37.14 53 THR B C 1
ATOM 3735 O O . THR B 1 53 ? 23.001 -3.992 -25.992 1.00 37.45 53 THR B O 1
ATOM 3739 N N . SER B 1 54 ? 22.382 -2.019 -26.877 1.00 35.02 54 SER B N 1
ATOM 3740 C CA . SER B 1 54 ? 21.198 -1.873 -26.034 1.00 29.08 54 SER B CA 1
ATOM 3741 C C . SER B 1 54 ? 20.115 -1.053 -26.701 1.00 31.20 54 SER B C 1
ATOM 3742 O O . SER B 1 54 ? 20.402 -0.088 -27.415 1.00 36.56 54 SER B O 1
ATOM 3745 N N . ASP B 1 55 ? 18.864 -1.421 -26.460 1.00 29.61 55 ASP B N 1
ATOM 3746 C CA . ASP B 1 55 ? 17.755 -0.593 -26.908 1.00 28.37 55 ASP B CA 1
ATOM 3747 C C . ASP B 1 55 ? 17.878 0.830 -26.344 1.00 33.72 55 ASP B C 1
ATOM 3748 O O . ASP B 1 55 ? 17.523 1.805 -27.012 1.00 35.78 55 ASP B O 1
ATOM 3753 N N . VAL B 1 56 ? 18.364 0.947 -25.110 1.00 29.39 56 VAL B N 1
ATOM 3754 C CA . VAL B 1 56 ? 18.491 2.267 -24.477 1.00 29.94 56 VAL B CA 1
ATOM 3755 C C . VAL B 1 56 ? 19.502 3.119 -25.252 1.00 33.09 56 VAL B C 1
ATOM 3756 O O . VAL B 1 56 ? 19.272 4.303 -25.519 1.00 31.57 56 VAL B O 1
ATOM 3760 N N . LYS B 1 57 ? 20.622 2.506 -25.612 1.00 33.59 57 LYS B N 1
ATOM 3761 C CA . LYS B 1 57 ? 21.653 3.194 -26.381 1.00 31.51 57 LYS B CA 1
ATOM 3762 C C . LYS B 1 57 ? 21.090 3.647 -27.720 1.00 34.98 57 LYS B C 1
ATOM 3763 O O . LYS B 1 57 ? 21.246 4.797 -28.098 1.00 36.89 57 LYS B O 1
ATOM 3769 N N . ASN B 1 58 ? 20.415 2.741 -28.425 1.00 38.33 58 ASN B N 1
ATOM 3770 C CA . ASN B 1 58 ? 19.877 3.045 -29.744 1.00 39.96 58 ASN B CA 1
ATOM 3771 C C . ASN B 1 58 ? 18.775 4.111 -29.734 1.00 40.32 58 ASN B C 1
ATOM 3772 O O . ASN B 1 58 ? 18.685 4.925 -30.663 1.00 37.00 58 ASN B O 1
ATOM 3777 N N . VAL B 1 59 ? 17.938 4.129 -28.698 1.00 36.44 59 VAL B N 1
ATOM 3778 C CA . VAL B 1 59 ? 16.866 5.128 -28.674 1.00 30.54 59 VAL B CA 1
ATOM 3779 C C . VAL B 1 59 ? 17.252 6.460 -28.029 1.00 31.56 59 VAL B C 1
ATOM 3780 O O . VAL B 1 59 ? 16.698 7.492 -28.399 1.00 36.81 59 VAL B O 1
ATOM 3784 N N . THR B 1 60 ? 18.187 6.453 -27.076 1.00 32.87 60 THR B N 1
ATOM 3785 C CA . THR B 1 60 ? 18.542 7.702 -26.376 1.00 30.36 60 THR B CA 1
ATOM 3786 C C . THR B 1 60 ? 19.933 8.250 -26.719 1.00 35.74 60 THR B C 1
ATOM 3787 O O . THR B 1 60 ? 20.239 9.397 -26.406 1.00 32.22 60 THR B O 1
ATOM 3791 N N . GLY B 1 61 ? 20.780 7.431 -27.333 1.00 30.71 61 GLY B N 1
ATOM 3792 C CA . GLY B 1 61 ? 22.154 7.840 -27.576 1.00 36.29 61 GLY B CA 1
ATOM 3793 C C . GLY B 1 61 ? 23.154 7.477 -26.482 1.00 34.98 61 GLY B C 1
ATOM 3794 O O . GLY B 1 61 ? 24.355 7.689 -26.651 1.00 34.97 61 GLY B O 1
ATOM 3795 N N . ASP B 1 62 ? 22.676 6.933 -25.362 1.00 31.33 62 ASP B N 1
ATOM 3796 C CA . ASP B 1 62 ? 23.569 6.509 -24.285 1.00 30.03 62 ASP B CA 1
ATOM 3797 C C . ASP B 1 62 ? 23.054 5.239 -23.602 1.00 33.46 62 ASP B C 1
ATOM 3798 O O . ASP B 1 62 ? 21.856 4.936 -23.640 1.00 32.16 62 ASP B O 1
ATOM 3803 N N . PHE B 1 63 ? 23.965 4.501 -22.974 1.00 33.57 63 PHE B N 1
ATOM 3804 C CA . PHE B 1 63 ? 23.596 3.329 -22.191 1.00 33.00 63 PHE B CA 1
ATOM 3805 C C . PHE B 1 63 ? 23.023 3.794 -20.853 1.00 29.59 63 PHE B C 1
ATOM 3806 O O . PHE B 1 63 ? 23.283 4.921 -20.429 1.00 29.23 63 PHE B O 1
ATOM 3814 N N . PRO B 1 64 ? 22.227 2.940 -20.189 1.00 27.58 64 PRO B N 1
ATOM 3815 C CA . PRO B 1 64 ? 21.704 3.351 -18.878 1.00 27.59 64 PRO B CA 1
ATOM 3816 C C . PRO B 1 64 ? 22.848 3.477 -17.885 1.00 31.64 64 PRO B C 1
ATOM 3817 O O . PRO B 1 64 ? 23.914 2.903 -18.125 1.00 34.25 64 PRO B O 1
ATOM 3821 N N . ALA B 1 65 ? 22.645 4.231 -16.809 1.00 28.02 65 ALA B N 1
ATOM 3822 C CA . ALA B 1 65 ? 23.667 4.359 -15.775 1.00 28.27 65 ALA B CA 1
ATOM 3823 C C . ALA B 1 65 ? 23.688 3.098 -14.904 1.00 24.59 65 ALA B C 1
ATOM 3824 O O . ALA B 1 65 ? 24.727 2.721 -14.364 1.00 29.14 65 ALA B O 1
ATOM 3826 N N . VAL B 1 66 ? 22.538 2.438 -14.796 1.00 25.10 66 VAL B N 1
ATOM 3827 C CA . VAL B 1 66 ? 22.433 1.192 -14.045 1.00 22.96 66 VAL B CA 1
ATOM 3828 C C . VAL B 1 66 ? 22.060 0.037 -14.969 1.00 30.43 66 VAL B C 1
ATOM 3829 O O . VAL B 1 66 ? 21.082 0.131 -15.716 1.00 31.57 66 VAL B O 1
ATOM 3833 N N . PHE B 1 67 ? 22.865 -1.028 -14.924 1.00 27.85 67 PHE B N 1
ATOM 3834 C CA . PHE B 1 67 ? 22.611 -2.266 -15.668 1.00 27.07 67 PHE B CA 1
ATOM 3835 C C . PHE B 1 67 ? 22.025 -3.291 -14.706 1.00 28.00 67 PHE B C 1
ATOM 3836 O O . PHE B 1 67 ? 22.715 -3.747 -13.795 1.00 27.63 67 PHE B O 1
ATOM 3844 N N . GLY B 1 68 ? 20.768 -3.662 -14.908 1.00 25.79 68 GLY B N 1
ATOM 3845 C CA . GLY B 1 68 ? 20.134 -4.651 -14.049 1.00 29.40 68 GLY B CA 1
ATOM 3846 C C . GLY B 1 68 ? 20.226 -6.069 -14.599 1.00 32.75 68 GLY B C 1
ATOM 3847 O O . GLY B 1 68 ? 20.164 -6.265 -15.813 1.00 30.71 68 GLY B O 1
ATOM 3848 N N . TRP B 1 69 ? 20.372 -7.049 -13.704 1.00 30.35 69 TRP B N 1
ATOM 3849 C CA . TRP B 1 69 ? 20.468 -8.462 -14.090 1.00 29.51 69 TRP B CA 1
ATOM 3850 C C . TRP B 1 69 ? 19.764 -9.365 -13.073 1.00 37.39 69 TRP B C 1
ATOM 3851 O O . TRP B 1 69 ? 19.630 -9.004 -11.904 1.00 31.63 69 TRP B O 1
ATOM 3862 N N . SER B 1 70 ? 19.336 -10.549 -13.511 1.00 38.08 70 SER B N 1
ATOM 3863 C CA . SER B 1 70 ? 18.744 -11.535 -12.603 1.00 36.50 70 SER B CA 1
ATOM 3864 C C . SER B 1 70 ? 19.630 -12.770 -12.424 1.00 31.86 70 SER B C 1
ATOM 3865 O O . SER B 1 70 ? 20.282 -13.224 -13.361 1.00 34.60 70 SER B O 1
ATOM 3868 N N . THR B 1 71 ? 19.628 -13.334 -11.219 1.00 30.71 71 THR B N 1
ATOM 3869 C CA . THR B 1 71 ? 20.421 -14.523 -10.943 1.00 27.86 71 THR B CA 1
ATOM 3870 C C . THR B 1 71 ? 19.954 -15.727 -11.791 1.00 32.08 71 THR B C 1
ATOM 3871 O O . THR B 1 71 ? 20.668 -16.714 -11.920 1.00 32.43 71 THR B O 1
ATOM 3875 N N . SER B 1 72 ? 18.757 -15.619 -12.359 1.00 34.40 72 SER B N 1
ATOM 3876 C CA . SER B 1 72 ? 18.206 -16.615 -13.272 1.00 41.72 72 SER B CA 1
ATOM 3877 C C . SER B 1 72 ? 19.184 -16.948 -14.380 1.00 46.64 72 SER B C 1
ATOM 3878 O O . SER B 1 72 ? 19.199 -18.068 -14.882 1.00 46.62 72 SER B O 1
ATOM 3881 N N . ILE B 1 73 ? 19.981 -15.957 -14.774 1.00 39.86 73 ILE B N 1
ATOM 3882 C CA . ILE B 1 73 ? 20.970 -16.136 -15.829 1.00 39.05 73 ILE B CA 1
ATOM 3883 C C . ILE B 1 73 ? 21.797 -17.388 -15.593 1.00 46.41 73 ILE B C 1
ATOM 3884 O O . ILE B 1 73 ? 22.131 -18.113 -16.533 1.00 43.84 73 ILE B O 1
ATOM 3889 N N . ILE B 1 74 ? 22.127 -17.627 -14.330 1.00 46.28 74 ILE B N 1
ATOM 3890 C CA . ILE B 1 74 ? 22.953 -18.760 -13.944 1.00 41.17 74 ILE B CA 1
ATOM 3891 C C . ILE B 1 74 ? 22.260 -20.086 -14.279 1.00 41.49 74 ILE B C 1
ATOM 3892 O O . ILE B 1 74 ? 22.922 -21.063 -14.608 1.00 45.12 74 ILE B O 1
ATOM 3897 N N . GLU B 1 75 ? 20.930 -20.108 -14.209 1.00 38.29 75 GLU B N 1
ATOM 3898 C CA . GLU B 1 75 ? 20.174 -21.321 -14.507 1.00 49.45 75 GLU B CA 1
ATOM 3899 C C . GLU B 1 75 ? 19.743 -21.414 -15.972 1.00 53.39 75 GLU B C 1
ATOM 3900 O O . GLU B 1 75 ? 18.893 -22.237 -16.322 1.00 54.56 75 GLU B O 1
ATOM 3906 N N . GLY B 1 76 ? 20.320 -20.571 -16.822 1.00 48.58 76 GLY B N 1
ATOM 3907 C CA . GLY B 1 76 ? 20.001 -20.585 -18.237 1.00 49.46 76 GLY B CA 1
ATOM 3908 C C . GLY B 1 76 ? 18.568 -20.183 -18.530 1.00 54.32 76 GLY B C 1
ATOM 3909 O O . GLY B 1 76 ? 18.056 -20.450 -19.614 1.00 59.83 76 GLY B O 1
ATOM 3910 N N . ASN B 1 77 ? 17.916 -19.540 -17.567 1.00 52.94 77 ASN B N 1
ATOM 3911 C CA . ASN B 1 77 ? 16.531 -19.107 -17.743 1.00 57.46 77 ASN B CA 1
ATOM 3912 C C . ASN B 1 77 ? 16.415 -17.675 -18.259 1.00 57.16 77 ASN B C 1
ATOM 3913 O O . ASN B 1 77 ? 15.313 -17.143 -18.405 1.00 53.65 77 ASN B O 1
ATOM 3918 N N . GLN B 1 78 ? 17.555 -17.051 -18.534 1.00 59.85 78 GLN B N 1
ATOM 3919 C CA . GLN B 1 78 ? 17.568 -15.665 -18.977 1.00 56.87 78 GLN B CA 1
ATOM 3920 C C . GLN B 1 78 ? 18.904 -15.376 -19.643 1.00 57.40 78 GLN B C 1
ATOM 3921 O O . GLN B 1 78 ? 19.952 -15.769 -19.131 1.00 53.07 78 GLN B O 1
ATOM 3927 N N . ARG B 1 79 ? 18.866 -14.722 -20.803 1.00 62.08 79 ARG B N 1
ATOM 3928 C CA . ARG B 1 79 ? 20.095 -14.346 -21.496 1.00 58.14 79 ARG B CA 1
ATOM 3929 C C . ARG B 1 79 ? 20.893 -13.394 -20.613 1.00 44.49 79 ARG B C 1
ATOM 3930 O O . ARG B 1 79 ? 20.311 -12.642 -19.834 1.00 43.00 79 ARG B O 1
ATOM 3938 N N . PRO B 1 80 ? 22.225 -13.406 -20.746 1.00 45.83 80 PRO B N 1
ATOM 3939 C CA . PRO B 1 80 ? 22.984 -14.176 -21.739 1.00 52.36 80 PRO B CA 1
ATOM 3940 C C . PRO B 1 80 ? 23.091 -15.651 -21.374 1.00 60.08 80 PRO B C 1
ATOM 3941 O O . PRO B 1 80 ? 23.836 -16.394 -22.018 1.00 63.07 80 PRO B O 1
ATOM 3945 N N . GLY B 1 81 ? 22.366 -16.065 -20.342 1.00 58.23 81 GLY B N 1
ATOM 3946 C CA . GLY B 1 81 ? 22.369 -17.455 -19.936 1.00 58.72 81 GLY B CA 1
ATOM 3947 C C . GLY B 1 81 ? 21.608 -18.314 -20.928 1.00 53.26 81 GLY B C 1
ATOM 3948 O O . GLY B 1 81 ? 20.567 -17.913 -21.456 1.00 53.50 81 GLY B O 1
ATOM 3949 N N . LEU B 1 82 ? 22.126 -19.506 -21.177 1.00 50.62 82 LEU B N 1
ATOM 3950 C CA . LEU B 1 82 ? 21.483 -20.437 -22.097 1.00 57.43 82 LEU B CA 1
ATOM 3951 C C . LEU B 1 82 ? 21.169 -21.768 -21.424 1.00 60.58 82 LEU B C 1
ATOM 3952 O O . LEU B 1 82 ? 21.970 -22.282 -20.644 1.00 57.20 82 LEU B O 1
ATOM 3957 N N . ALA B 1 83 ? 20.001 -22.320 -21.736 1.00 65.86 83 ALA B N 1
ATOM 3958 C CA . ALA B 1 83 ? 19.606 -23.624 -21.219 1.00 69.47 83 ALA B CA 1
ATOM 3959 C C . ALA B 1 83 ? 20.658 -24.685 -21.532 1.00 68.07 83 ALA B C 1
ATOM 3960 O O . ALA B 1 83 ? 21.060 -25.453 -20.660 1.00 68.18 83 ALA B O 1
ATOM 3962 N N . GLU B 1 84 ? 21.112 -24.713 -22.780 1.00 72.53 84 GLU B N 1
ATOM 3963 C CA . GLU B 1 84 ? 22.070 -25.722 -23.221 1.00 77.39 84 GLU B CA 1
ATOM 3964 C C . GLU B 1 84 ? 23.402 -25.627 -22.473 1.00 79.78 84 GLU B C 1
ATOM 3965 O O . GLU B 1 84 ? 24.216 -26.552 -22.519 1.00 80.35 84 GLU B O 1
ATOM 3971 N N . ASN B 1 85 ? 23.614 -24.508 -21.783 1.00 77.19 85 ASN B N 1
ATOM 3972 C CA . ASN B 1 85 ? 24.863 -24.260 -21.065 1.00 71.06 85 ASN B CA 1
ATOM 3973 C C . ASN B 1 85 ? 24.880 -24.841 -19.653 1.00 59.31 85 ASN B C 1
ATOM 3974 O O . ASN B 1 85 ? 23.830 -25.016 -19.028 1.00 56.99 85 ASN B O 1
ATOM 3979 N N . THR B 1 86 ? 26.079 -25.126 -19.150 1.00 49.35 86 THR B N 1
ATOM 3980 C CA . THR B 1 86 ? 26.252 -25.486 -17.747 1.00 49.60 86 THR B CA 1
ATOM 3981 C C . THR B 1 86 ? 26.187 -24.227 -16.881 1.00 60.28 86 THR B C 1
ATOM 3982 O O . THR B 1 86 ? 26.317 -23.111 -17.389 1.00 59.42 86 THR B O 1
ATOM 3986 N N . ARG B 1 87 ? 25.997 -24.405 -15.576 1.00 59.23 87 ARG B N 1
ATOM 3987 C CA . ARG B 1 87 ? 25.935 -23.269 -14.659 1.00 62.03 87 ARG B CA 1
ATOM 3988 C C . ARG B 1 87 ? 27.239 -22.475 -14.651 1.00 60.92 87 ARG B C 1
ATOM 3989 O O . ARG B 1 87 ? 27.223 -21.247 -14.774 1.00 56.61 87 ARG B O 1
ATOM 3997 N N . ASP B 1 88 ? 28.365 -23.171 -14.528 1.00 56.22 88 ASP B N 1
ATOM 3998 C CA . ASP B 1 88 ? 29.660 -22.497 -14.534 1.00 63.06 88 ASP B CA 1
ATOM 3999 C C . ASP B 1 88 ? 29.868 -21.610 -15.767 1.00 65.92 88 ASP B C 1
ATOM 4000 O O . ASP B 1 88 ? 30.507 -20.561 -15.682 1.00 66.63 88 ASP B O 1
ATOM 4005 N N . GLU B 1 89 ? 29.342 -22.027 -16.914 1.00 61.34 89 GLU B N 1
ATOM 4006 C CA . GLU B 1 89 ? 29.543 -21.241 -18.129 1.00 62.76 89 GLU B CA 1
ATOM 4007 C C . GLU B 1 89 ? 28.551 -20.078 -18.250 1.00 55.07 89 GLU B C 1
ATOM 4008 O O . GLU B 1 89 ? 28.895 -19.020 -18.782 1.00 45.98 89 GLU B O 1
ATOM 4014 N N . ASN B 1 90 ? 27.335 -20.272 -17.747 1.00 44.20 90 ASN B N 1
ATOM 4015 C CA . ASN B 1 90 ? 26.389 -19.172 -17.632 1.00 48.16 90 ASN B CA 1
ATOM 4016 C C . ASN B 1 90 ? 26.907 -18.104 -16.670 1.00 44.71 90 ASN B C 1
ATOM 4017 O O . ASN B 1 90 ? 26.574 -16.924 -16.802 1.00 42.81 90 ASN B O 1
ATOM 4022 N N . ILE B 1 91 ? 27.731 -18.528 -15.714 1.00 39.30 91 ILE B N 1
ATOM 4023 C CA . ILE B 1 91 ? 28.342 -17.620 -14.750 1.00 44.17 91 ILE B CA 1
ATOM 4024 C C . ILE B 1 91 ? 29.453 -16.796 -15.388 1.00 48.19 91 ILE B C 1
ATOM 4025 O O . ILE B 1 91 ? 29.615 -15.608 -15.091 1.00 42.75 91 ILE B O 1
ATOM 4030 N N . ALA B 1 92 ? 30.221 -17.423 -16.272 1.00 43.43 92 ALA B N 1
ATOM 4031 C CA . ALA B 1 92 ? 31.272 -16.707 -16.978 1.00 39.21 92 ALA B CA 1
ATOM 4032 C C . ALA B 1 92 ? 30.670 -15.724 -17.978 1.00 38.36 92 ALA B C 1
ATOM 4033 O O . ALA B 1 92 ? 31.208 -14.642 -18.193 1.00 44.35 92 ALA B O 1
ATOM 4035 N N . LEU B 1 93 ? 29.558 -16.111 -18.593 1.00 37.41 93 LEU B N 1
ATOM 4036 C CA . LEU B 1 93 ? 28.833 -15.205 -19.468 1.00 38.97 93 LEU B CA 1
ATOM 4037 C C . LEU B 1 93 ? 28.360 -14.017 -18.644 1.00 41.10 93 LEU B C 1
ATOM 4038 O O . LEU B 1 93 ? 28.514 -12.862 -19.053 1.00 35.24 93 LEU B O 1
ATOM 4043 N N . PHE B 1 94 ? 27.787 -14.325 -17.481 1.00 38.85 94 PHE B N 1
ATOM 4044 C CA . PHE B 1 94 ? 27.253 -13.323 -16.563 1.00 38.83 94 PHE B CA 1
ATOM 4045 C C . PHE B 1 94 ? 28.342 -12.315 -16.196 1.00 38.34 94 PHE B C 1
ATOM 4046 O O . PHE B 1 94 ? 28.161 -11.093 -16.341 1.00 35.03 94 PHE B O 1
ATOM 4054 N N . ALA B 1 95 ? 29.478 -12.825 -15.725 1.00 37.28 95 ALA B N 1
ATOM 4055 C CA . ALA B 1 95 ? 30.580 -11.958 -15.316 1.00 38.07 95 ALA B CA 1
ATOM 4056 C C . ALA B 1 95 ? 31.088 -11.143 -16.492 1.00 39.85 95 ALA B C 1
ATOM 4057 O O . ALA B 1 95 ? 31.550 -10.012 -16.320 1.00 36.36 95 ALA B O 1
ATOM 4059 N N . ASP B 1 96 ? 31.000 -11.719 -17.687 1.00 43.23 96 ASP B N 1
ATOM 4060 C CA . ASP B 1 96 ? 31.462 -11.023 -18.883 1.00 43.14 96 ASP B CA 1
ATOM 4061 C C . ASP B 1 96 ? 30.618 -9.782 -19.144 1.00 37.58 96 ASP B C 1
ATOM 4062 O O . ASP B 1 96 ? 31.158 -8.715 -19.395 1.00 39.24 96 ASP B O 1
ATOM 4067 N N . TYR B 1 97 ? 29.295 -9.928 -19.078 1.00 36.93 97 TYR B N 1
ATOM 4068 C CA . TYR B 1 97 ? 28.387 -8.799 -19.310 1.00 39.53 97 TYR B CA 1
ATOM 4069 C C . TYR B 1 97 ? 28.513 -7.728 -18.233 1.00 37.33 97 TYR B C 1
ATOM 4070 O O . TYR B 1 97 ? 28.326 -6.537 -18.501 1.00 33.02 97 TYR B O 1
ATOM 4079 N N . ILE B 1 98 ? 28.825 -8.160 -17.015 1.00 36.89 98 ILE B N 1
ATOM 4080 C CA . ILE B 1 98 ? 29.030 -7.233 -15.903 1.00 34.28 98 ILE B CA 1
ATOM 4081 C C . ILE B 1 98 ? 30.306 -6.428 -16.134 1.00 35.79 98 ILE B C 1
ATOM 4082 O O . ILE B 1 98 ? 30.352 -5.227 -15.882 1.00 38.69 98 ILE B O 1
ATOM 4087 N N . ARG B 1 99 ? 31.339 -7.099 -16.633 1.00 36.72 99 ARG B N 1
ATOM 4088 C CA . ARG B 1 99 ? 32.601 -6.445 -16.965 1.00 38.20 99 ARG B CA 1
ATOM 4089 C C . ARG B 1 99 ? 32.387 -5.429 -18.081 1.00 36.20 99 ARG B C 1
ATOM 4090 O O . ARG B 1 99 ? 32.922 -4.323 -18.042 1.00 40.77 99 ARG B O 1
ATOM 4098 N N . LYS B 1 100 ? 31.616 -5.827 -19.084 1.00 32.64 100 LYS B N 1
ATOM 4099 C CA . LYS B 1 100 ? 31.328 -4.963 -20.218 1.00 35.88 100 LYS B CA 1
ATOM 4100 C C . LYS B 1 100 ? 30.511 -3.762 -19.783 1.00 37.65 100 LYS B C 1
ATOM 4101 O O . LYS B 1 100 ? 30.748 -2.649 -20.237 1.00 35.97 100 LYS B O 1
ATOM 4107 N N . ALA B 1 101 ? 29.548 -3.989 -18.896 1.00 29.42 101 ALA B N 1
ATOM 4108 C CA . ALA B 1 101 ? 28.738 -2.899 -18.378 1.00 23.27 101 ALA B CA 1
ATOM 4109 C C . ALA B 1 101 ? 29.606 -1.913 -17.603 1.00 28.24 101 ALA B C 1
ATOM 4110 O O . ALA B 1 101 ? 29.448 -0.700 -17.718 1.00 35.61 101 ALA B O 1
ATOM 4112 N N . ASP B 1 102 ? 30.529 -2.442 -16.809 1.00 25.71 102 ASP B N 1
ATOM 4113 C CA . ASP B 1 102 ? 31.435 -1.616 -16.019 1.00 30.17 102 ASP B CA 1
ATOM 4114 C C . ASP B 1 102 ? 32.386 -0.822 -16.916 1.00 34.01 102 ASP B C 1
ATOM 4115 O O . ASP B 1 102 ? 32.718 0.322 -16.623 1.00 31.59 102 ASP B O 1
ATOM 4120 N N . ALA B 1 103 ? 32.833 -1.438 -18.004 1.00 36.20 103 ALA B N 1
ATOM 4121 C CA . ALA B 1 103 ? 33.762 -0.760 -18.903 1.00 38.73 103 ALA B CA 1
ATOM 4122 C C . ALA B 1 103 ? 33.038 0.352 -19.650 1.00 38.33 103 ALA B C 1
ATOM 4123 O O . ALA B 1 103 ? 33.608 1.406 -19.929 1.00 42.31 103 ALA B O 1
ATOM 4125 N N . ILE B 1 104 ? 31.776 0.108 -19.973 1.00 35.17 104 ILE B N 1
ATOM 4126 C CA . ILE B 1 104 ? 30.933 1.139 -20.568 1.00 37.65 104 ILE B CA 1
ATOM 4127 C C . ILE B 1 104 ? 30.747 2.300 -19.595 1.00 45.49 104 ILE B C 1
ATOM 4128 O O . ILE B 1 104 ? 30.536 3.441 -20.005 1.00 44.59 104 ILE B O 1
ATOM 4133 N N . GLY B 1 105 ? 30.831 2.007 -18.300 1.00 38.13 105 GLY B N 1
ATOM 4134 C CA . GLY B 1 105 ? 30.695 3.037 -17.281 1.00 34.94 105 GLY B CA 1
ATOM 4135 C C . GLY B 1 105 ? 29.445 2.920 -16.419 1.00 36.46 105 GLY B C 1
ATOM 4136 O O . GLY B 1 105 ? 29.109 3.841 -15.667 1.00 36.03 105 GLY B O 1
ATOM 4137 N N . GLY B 1 106 ? 28.751 1.791 -16.510 1.00 32.95 106 GLY B N 1
ATOM 4138 C CA . GLY B 1 106 ? 27.533 1.612 -15.739 1.00 34.46 106 GLY B CA 1
ATOM 4139 C C . GLY B 1 106 ? 27.756 1.077 -14.329 1.00 31.79 106 GLY B C 1
ATOM 4140 O O . GLY B 1 106 ? 28.864 0.682 -13.974 1.00 36.70 106 GLY B O 1
ATOM 4141 N N . VAL B 1 107 ? 26.691 1.082 -13.529 1.00 30.62 107 VAL B N 1
ATOM 4142 C CA . VAL B 1 107 ? 26.684 0.456 -12.208 1.00 30.38 107 VAL B CA 1
ATOM 4143 C C . VAL B 1 107 ? 25.818 -0.802 -12.307 1.00 29.55 107 VAL B C 1
ATOM 4144 O O . VAL B 1 107 ? 24.706 -0.746 -12.813 1.00 30.23 107 VAL B O 1
ATOM 4148 N N . ASN B 1 108 ? 26.337 -1.935 -11.845 1.00 25.73 108 ASN B N 1
ATOM 4149 C CA . ASN B 1 108 ? 25.616 -3.201 -11.953 1.00 19.99 108 ASN B CA 1
ATOM 4150 C C . ASN B 1 108 ? 24.779 -3.513 -10.733 1.00 25.18 108 ASN B C 1
ATOM 4151 O O . ASN B 1 108 ? 25.238 -3.374 -9.597 1.00 30.19 108 ASN B O 1
ATOM 4156 N N . THR B 1 109 ? 23.547 -3.940 -10.967 1.00 29.21 109 THR B N 1
ATOM 4157 C CA . THR B 1 109 ? 22.733 -4.464 -9.884 1.00 29.52 109 THR B CA 1
ATOM 4158 C C . THR B 1 109 ? 22.251 -5.854 -10.271 1.00 29.82 109 THR B C 1
ATOM 4159 O O . THR B 1 109 ? 21.880 -6.093 -11.421 1.00 31.20 109 THR B O 1
ATOM 4163 N N . VAL B 1 110 ? 22.290 -6.774 -9.314 1.00 28.73 110 VAL B N 1
ATOM 4164 C CA . VAL B 1 110 ? 21.882 -8.157 -9.547 1.00 27.20 110 VAL B CA 1
ATOM 4165 C C . VAL B 1 110 ? 20.836 -8.543 -8.511 1.00 26.52 110 VAL B C 1
ATOM 4166 O O . VAL B 1 110 ? 21.053 -8.364 -7.315 1.00 28.30 110 VAL B O 1
ATOM 4170 N N . GLY B 1 111 ? 19.698 -9.046 -8.977 1.00 23.65 111 GLY B N 1
ATOM 4171 C CA . GLY B 1 111 ? 18.609 -9.424 -8.100 1.00 29.74 111 GLY B CA 1
ATOM 4172 C C . GLY B 1 111 ? 18.290 -10.903 -8.196 1.00 31.38 111 GLY B C 1
ATOM 4173 O O . GLY B 1 111 ? 18.359 -11.501 -9.268 1.00 28.43 111 GLY B O 1
ATOM 4174 N N . ALA B 1 112 ? 17.955 -11.503 -7.059 1.00 28.33 112 ALA B N 1
ATOM 4175 C CA . ALA B 1 112 ? 17.432 -12.871 -7.033 1.00 28.77 112 ALA B CA 1
ATOM 4176 C C . ALA B 1 112 ? 15.934 -12.797 -6.791 1.00 31.94 112 ALA B C 1
ATOM 4177 O O . ALA B 1 112 ? 15.495 -12.351 -5.727 1.00 26.32 112 ALA B O 1
ATOM 4179 N N . GLY B 1 113 ? 15.143 -13.205 -7.779 1.00 30.20 113 GLY B N 1
ATOM 4180 C CA . GLY B 1 113 ? 13.697 -13.222 -7.616 1.00 29.23 113 GLY B CA 1
ATOM 4181 C C . GLY B 1 113 ? 13.265 -14.390 -6.736 1.00 28.50 113 GLY B C 1
ATOM 4182 O O . GLY B 1 113 ? 14.092 -15.185 -6.284 1.00 29.31 113 GLY B O 1
ATOM 4183 N N . VAL B 1 114 ? 11.965 -14.509 -6.498 1.00 32.85 114 VAL B N 1
ATOM 4184 C CA . VAL B 1 114 ? 11.471 -15.610 -5.680 1.00 34.72 114 VAL B CA 1
ATOM 4185 C C . VAL B 1 114 ? 10.822 -16.738 -6.491 1.00 32.74 114 VAL B C 1
ATOM 4186 O O . VAL B 1 114 ? 10.086 -17.559 -5.936 1.00 29.42 114 VAL B O 1
ATOM 4190 N N . GLU B 1 115 ? 11.102 -16.788 -7.791 0.50 13.97 115 GLU B N 1
ATOM 4191 C CA . GLU B 1 115 ? 10.520 -17.828 -8.640 0.50 21.67 115 GLU B CA 1
ATOM 4192 C C . GLU B 1 115 ? 10.847 -19.250 -8.161 0.50 27.61 115 GLU B C 1
ATOM 4193 O O . GLU B 1 115 ? 10.066 -20.170 -8.363 0.50 20.42 115 GLU B O 1
ATOM 4199 N N . ASN B 1 116 ? 11.998 -19.428 -7.522 1.00 35.24 116 ASN B N 1
ATOM 4200 C CA . ASN B 1 116 ? 12.399 -20.750 -7.048 1.00 34.37 116 ASN B CA 1
ATOM 4201 C C . ASN B 1 116 ? 11.577 -21.226 -5.862 1.00 36.88 116 ASN B C 1
ATOM 4202 O O . ASN B 1 116 ? 11.628 -22.403 -5.503 1.00 41.41 116 ASN B O 1
ATOM 4207 N N . PHE B 1 117 ? 10.835 -20.314 -5.242 1.00 36.17 117 PHE B N 1
ATOM 4208 C CA . PHE B 1 117 ? 10.028 -20.677 -4.082 1.00 37.44 117 PHE B CA 1
ATOM 4209 C C . PHE B 1 117 ? 8.655 -21.250 -4.468 1.00 43.23 117 PHE B C 1
ATOM 4210 O O . PHE B 1 117 ? 7.896 -21.706 -3.606 1.00 42.62 117 PHE B O 1
ATOM 4218 N N . VAL B 1 118 ? 8.337 -21.245 -5.757 1.00 44.38 118 VAL B N 1
ATOM 4219 C CA . VAL B 1 118 ? 7.010 -21.691 -6.193 1.00 50.41 118 VAL B CA 1
ATOM 4220 C C . VAL B 1 118 ? 7.036 -22.835 -7.210 1.00 54.09 118 VAL B C 1
ATOM 4221 O O . VAL B 1 118 ? 8.099 -23.337 -7.576 1.00 59.54 118 VAL B O 1
ATOM 4225 N N . GLY B 1 121 ? 10.997 -24.226 -8.756 1.00 69.17 121 GLY B N 1
ATOM 4226 C CA . GLY B 1 121 ? 12.431 -24.161 -8.528 1.00 75.17 121 GLY B CA 1
ATOM 4227 C C . GLY B 1 121 ? 12.947 -25.352 -7.741 1.00 81.92 121 GLY B C 1
ATOM 4228 O O . GLY B 1 121 ? 14.018 -25.889 -8.035 1.00 82.59 121 GLY B O 1
ATOM 4229 N N . SER B 1 122 ? 12.176 -25.740 -6.727 1.00 87.55 122 SER B N 1
ATOM 4230 C CA . SER B 1 122 ? 12.410 -26.932 -5.900 1.00 90.37 122 SER B CA 1
ATOM 4231 C C . SER B 1 122 ? 13.825 -27.532 -5.847 1.00 84.64 122 SER B C 1
ATOM 4232 O O . SER B 1 122 ? 14.009 -28.705 -6.195 1.00 82.50 122 SER B O 1
ATOM 4235 N N . PHE B 1 123 ? 14.822 -26.757 -5.422 1.00 75.48 123 PHE B N 1
ATOM 4236 C CA . PHE B 1 123 ? 14.734 -25.313 -5.237 1.00 66.41 123 PHE B CA 1
ATOM 4237 C C . PHE B 1 123 ? 15.870 -24.755 -6.087 1.00 65.40 123 PHE B C 1
ATOM 4238 O O . PHE B 1 123 ? 15.766 -23.677 -6.671 1.00 63.18 123 PHE B O 1
ATOM 4246 N N . TYR B 1 124 ? 16.954 -25.523 -6.155 1.00 59.96 124 TYR B N 1
ATOM 4247 C CA . TYR B 1 124 ? 18.091 -25.191 -6.996 1.00 59.71 124 TYR B CA 1
ATOM 4248 C C . TYR B 1 124 ? 18.623 -26.452 -7.666 1.00 63.51 124 TYR B C 1
ATOM 4249 O O . TYR B 1 124 ? 19.324 -27.240 -7.035 1.00 65.10 124 TYR B O 1
ATOM 4258 N N . GLY B 1 128 ? 6.452 -20.247 5.958 1.00 86.52 128 GLY B N 1
ATOM 4259 C CA . GLY B 1 128 ? 6.027 -21.619 5.746 1.00 85.08 128 GLY B CA 1
ATOM 4260 C C . GLY B 1 128 ? 6.323 -22.117 4.342 1.00 83.53 128 GLY B C 1
ATOM 4261 O O . GLY B 1 128 ? 6.781 -21.361 3.480 1.00 81.64 128 GLY B O 1
ATOM 4262 N N . ASP B 1 129 ? 6.060 -23.401 4.120 1.00 80.03 129 ASP B N 1
ATOM 4263 C CA . ASP B 1 129 ? 6.267 -24.035 2.818 1.00 71.73 129 ASP B CA 1
ATOM 4264 C C . ASP B 1 129 ? 7.716 -23.958 2.308 1.00 55.31 129 ASP B C 1
ATOM 4265 O O . ASP B 1 129 ? 8.630 -24.355 3.025 1.00 51.13 129 ASP B O 1
ATOM 4270 N N . THR B 1 130 ? 7.935 -23.477 1.084 1.00 42.04 130 THR B N 1
ATOM 4271 C CA . THR B 1 130 ? 9.291 -23.471 0.524 1.00 43.17 130 THR B CA 1
ATOM 4272 C C . THR B 1 130 ? 10.233 -22.545 1.313 1.00 39.50 130 THR B C 1
ATOM 4273 O O . THR B 1 130 ? 11.392 -22.884 1.541 1.00 36.79 130 THR B O 1
ATOM 4277 N N . LEU B 1 131 ? 9.730 -21.388 1.729 1.00 37.92 131 LEU B N 1
ATOM 4278 C CA . LEU B 1 131 ? 10.496 -20.491 2.602 1.00 39.24 131 LEU B CA 1
ATOM 4279 C C . LEU B 1 131 ? 11.013 -21.259 3.829 1.00 42.56 131 LEU B C 1
ATOM 4280 O O . LEU B 1 131 ? 12.216 -21.288 4.099 1.00 32.99 131 LEU B O 1
ATOM 4285 N N . ARG B 1 132 ? 10.091 -21.891 4.551 1.00 38.86 132 ARG B N 1
ATOM 4286 C CA . ARG B 1 132 ? 10.418 -22.736 5.704 1.00 41.33 132 ARG B CA 1
ATOM 4287 C C . ARG B 1 132 ? 11.460 -23.800 5.364 1.00 39.72 132 ARG B C 1
ATOM 4288 O O . ARG B 1 132 ? 12.402 -24.041 6.123 1.00 39.07 132 ARG B O 1
ATOM 4296 N N . ALA B 1 133 ? 11.273 -24.449 4.220 1.00 34.94 133 ALA B N 1
ATOM 4297 C CA . ALA B 1 133 ? 12.103 -25.580 3.836 1.00 33.79 133 ALA B CA 1
ATOM 4298 C C . ALA B 1 133 ? 13.560 -25.219 3.553 1.00 32.59 133 ALA B C 1
ATOM 4299 O O . ALA B 1 133 ? 14.448 -26.050 3.718 1.00 34.66 133 ALA B O 1
ATOM 4301 N N . VAL B 1 134 ? 13.818 -23.992 3.119 1.00 25.99 134 VAL B N 1
ATOM 4302 C CA . VAL B 1 134 ? 15.197 -23.610 2.816 1.00 30.05 134 VAL B CA 1
ATOM 4303 C C . VAL B 1 134 ? 15.908 -22.849 3.943 1.00 26.70 134 VAL B C 1
ATOM 4304 O O . VAL B 1 134 ? 17.116 -22.605 3.854 1.00 27.28 134 VAL B O 1
ATOM 4308 N N . LEU B 1 135 ? 15.173 -22.483 4.994 1.00 23.46 135 LEU B N 1
ATOM 4309 C CA . LEU B 1 135 ? 15.788 -21.831 6.155 1.00 20.80 135 LEU B CA 1
ATOM 4310 C C . LEU B 1 135 ? 16.749 -22.788 6.844 1.00 29.09 135 LEU B C 1
ATOM 4311 O O . LEU B 1 135 ? 16.673 -23.998 6.637 1.00 24.80 135 LEU B O 1
ATOM 4316 N N . PRO B 1 136 ? 17.668 -22.250 7.662 1.00 30.32 136 PRO B N 1
ATOM 4317 C CA . PRO B 1 136 ? 18.535 -23.143 8.438 1.00 26.93 136 PRO B CA 1
ATOM 4318 C C . PRO B 1 136 ? 17.679 -24.157 9.193 1.00 26.76 136 PRO B C 1
ATOM 4319 O O . PRO B 1 136 ? 16.684 -23.782 9.814 1.00 28.31 136 PRO B O 1
ATOM 4323 N N . GLY B 1 137 ? 18.057 -25.425 9.133 1.00 28.52 137 GLY B N 1
ATOM 4324 C CA . GLY B 1 137 ? 17.304 -26.465 9.804 1.00 31.58 137 GLY B CA 1
ATOM 4325 C C . GLY B 1 137 ? 16.237 -27.093 8.926 1.00 31.57 137 GLY B C 1
ATOM 4326 O O . GLY B 1 137 ? 15.638 -28.104 9.297 1.00 26.95 137 GLY B O 1
ATOM 4327 N N . GLY B 1 138 ? 16.001 -26.493 7.762 1.00 33.05 138 GLY B N 1
ATOM 4328 C CA . GLY B 1 138 ? 14.963 -26.952 6.856 1.00 27.49 138 GLY B CA 1
ATOM 4329 C C . GLY B 1 138 ? 15.422 -28.109 5.992 1.00 33.15 138 GLY B C 1
ATOM 4330 O O . GLY B 1 138 ? 16.623 -28.278 5.751 1.00 32.33 138 GLY B O 1
ATOM 4331 N N . SER B 1 139 ? 14.474 -28.911 5.519 1.00 32.89 139 SER B N 1
ATOM 4332 C CA . SER B 1 139 ? 14.836 -30.113 4.770 1.00 39.63 139 SER B CA 1
ATOM 4333 C C . SER B 1 139 ? 15.640 -29.764 3.518 1.00 41.17 139 SER B C 1
ATOM 4334 O O . SER B 1 139 ? 16.520 -30.526 3.110 1.00 40.81 139 SER B O 1
ATOM 4337 N N . HIS B 1 140 ? 15.360 -28.595 2.939 1.00 32.06 140 HIS B N 1
ATOM 4338 C CA . HIS B 1 140 ? 15.988 -28.179 1.679 1.00 39.83 140 HIS B CA 1
ATOM 4339 C C . HIS B 1 140 ? 17.033 -27.078 1.827 1.00 32.84 140 HIS B C 1
ATOM 4340 O O . HIS B 1 140 ? 17.350 -26.394 0.862 1.00 34.06 140 HIS B O 1
ATOM 4347 N N . HIS B 1 141 ? 17.560 -26.897 3.027 1.00 29.60 141 HIS B N 1
ATOM 4348 C CA . HIS B 1 141 ? 18.533 -25.834 3.258 1.00 28.16 141 HIS B CA 1
ATOM 4349 C C . HIS B 1 141 ? 19.782 -25.966 2.381 1.00 31.15 141 HIS B C 1
ATOM 4350 O O . HIS B 1 141 ? 20.315 -24.965 1.905 1.00 27.88 141 HIS B O 1
ATOM 4357 N N . ALA B 1 142 ? 20.262 -27.188 2.166 1.00 27.77 142 ALA B N 1
ATOM 4358 C CA . ALA B 1 142 ? 21.465 -27.366 1.345 1.00 26.16 142 ALA B CA 1
ATOM 4359 C C . ALA B 1 142 ? 21.312 -26.801 -0.081 1.00 27.95 142 ALA B C 1
ATOM 4360 O O . ALA B 1 142 ? 22.295 -26.387 -0.697 1.00 26.12 142 ALA B O 1
ATOM 4362 N N . GLU B 1 143 ? 20.092 -26.795 -0.607 1.00 26.60 143 GLU B N 1
ATOM 4363 C CA . GLU B 1 143 ? 19.843 -26.220 -1.932 1.00 29.44 143 GLU B CA 1
ATOM 4364 C C . GLU B 1 143 ? 19.998 -24.694 -1.956 1.00 31.46 143 GLU B C 1
ATOM 4365 O O . GLU B 1 143 ? 20.523 -24.115 -2.917 1.00 28.49 143 GLU B O 1
ATOM 4371 N N . LEU B 1 144 ? 19.551 -24.041 -0.893 1.00 26.73 144 LEU B N 1
ATOM 4372 C CA . LEU B 1 144 ? 19.753 -22.597 -0.769 1.00 25.82 144 LEU B CA 1
ATOM 4373 C C . LEU B 1 144 ? 21.247 -22.341 -0.695 1.00 26.91 144 LEU B C 1
ATOM 4374 O O . LEU B 1 144 ? 21.767 -21.446 -1.350 1.00 30.56 144 LEU B O 1
ATOM 4379 N N . VAL B 1 145 ? 21.945 -23.149 0.101 1.00 27.84 145 VAL B N 1
ATOM 4380 C CA . VAL B 1 145 ? 23.394 -23.001 0.249 1.00 28.97 145 VAL B CA 1
ATOM 4381 C C . VAL B 1 145 ? 24.111 -23.144 -1.097 1.00 29.87 145 VAL B C 1
ATOM 4382 O O . VAL B 1 145 ? 25.001 -22.356 -1.428 1.00 32.78 145 VAL B O 1
ATOM 4386 N N . ALA B 1 146 ? 23.716 -24.141 -1.882 1.00 31.11 146 ALA B N 1
ATOM 4387 C CA . ALA B 1 146 ? 24.292 -24.338 -3.214 1.00 30.54 146 ALA B CA 1
ATOM 4388 C C . ALA B 1 146 ? 23.987 -23.157 -4.134 1.00 32.15 146 ALA B C 1
ATOM 4389 O O . ALA B 1 146 ? 24.818 -22.742 -4.949 1.00 31.21 146 ALA B O 1
ATOM 4391 N N . TYR B 1 147 ? 22.780 -22.628 -4.016 1.00 30.67 147 TYR B N 1
ATOM 4392 C CA . TYR B 1 147 ? 22.390 -21.449 -4.783 1.00 36.06 147 TYR B CA 1
ATOM 4393 C C . TYR B 1 147 ? 23.313 -20.273 -4.450 1.00 35.00 147 TYR B C 1
ATOM 4394 O O . TYR B 1 147 ? 23.793 -19.561 -5.340 1.00 30.90 147 TYR B O 1
ATOM 4403 N N . LEU B 1 148 ? 23.560 -20.072 -3.159 1.00 29.37 148 LEU B N 1
ATOM 4404 C CA . LEU B 1 148 ? 24.405 -18.969 -2.712 1.00 30.83 148 LEU B CA 1
ATOM 4405 C C . LEU B 1 148 ? 25.877 -19.139 -3.105 1.00 33.89 148 LEU B C 1
ATOM 4406 O O . LEU B 1 148 ? 26.570 -18.148 -3.377 1.00 25.47 148 LEU B O 1
ATOM 4411 N N . ASP B 1 149 ? 26.356 -20.382 -3.125 1.00 32.06 149 ASP B N 1
ATOM 4412 C CA . ASP B 1 149 ? 27.724 -20.645 -3.558 1.00 30.35 149 ASP B CA 1
ATOM 4413 C C . ASP B 1 149 ? 27.935 -20.130 -4.976 1.00 34.02 149 ASP B C 1
ATOM 4414 O O . ASP B 1 149 ? 28.969 -19.540 -5.284 1.00 38.52 149 ASP B O 1
ATOM 4419 N N . ASP B 1 150 ? 26.963 -20.382 -5.845 1.00 34.06 150 ASP B N 1
ATOM 4420 C CA . ASP B 1 150 ? 27.049 -19.914 -7.220 1.00 36.62 150 ASP B CA 1
ATOM 4421 C C . ASP B 1 150 ? 27.074 -18.389 -7.278 1.00 35.18 150 ASP B C 1
ATOM 4422 O O . ASP B 1 150 ? 27.819 -17.803 -8.066 1.00 34.56 150 ASP B O 1
ATOM 4427 N N . ILE B 1 151 ? 26.262 -17.746 -6.444 1.00 29.94 151 ILE B N 1
ATOM 4428 C CA . ILE B 1 151 ? 26.281 -16.281 -6.362 1.00 25.02 151 ILE B CA 1
ATOM 4429 C C . ILE B 1 151 ? 27.662 -15.779 -5.926 1.00 28.59 151 ILE B C 1
ATOM 4430 O O . ILE B 1 151 ? 28.177 -14.801 -6.472 1.00 29.39 151 ILE B O 1
ATOM 4435 N N . ALA B 1 152 ? 28.277 -16.468 -4.965 1.00 29.16 152 ALA B N 1
ATOM 4436 C CA . ALA B 1 152 ? 29.609 -16.083 -4.505 1.00 31.26 152 ALA B CA 1
ATOM 4437 C C . ALA B 1 152 ? 30.641 -16.262 -5.622 1.00 38.93 152 ALA B C 1
ATOM 4438 O O . ALA B 1 152 ? 31.590 -15.480 -5.738 1.00 34.58 152 ALA B O 1
ATOM 4440 N N . GLU B 1 153 ? 30.454 -17.294 -6.441 1.00 40.13 153 GLU B N 1
ATOM 4441 C CA . GLU B 1 153 ? 31.329 -17.500 -7.595 1.00 42.20 153 GLU B CA 1
ATOM 4442 C C . GLU B 1 153 ? 31.166 -16.337 -8.555 1.00 36.27 153 GLU B C 1
ATOM 4443 O O . GLU B 1 153 ? 32.150 -15.773 -9.030 1.00 33.51 153 GLU B O 1
ATOM 4449 N N . LEU B 1 154 ? 29.918 -15.976 -8.844 1.00 31.51 154 LEU B N 1
ATOM 4450 C CA . LEU B 1 154 ? 29.667 -14.851 -9.739 1.00 34.78 154 LEU B CA 1
ATOM 4451 C C . LEU B 1 154 ? 30.360 -13.587 -9.239 1.00 39.64 154 LEU B C 1
ATOM 4452 O O . LEU B 1 154 ? 30.995 -12.860 -10.016 1.00 36.34 154 LEU B O 1
ATOM 4457 N N . ALA B 1 155 ? 30.240 -13.320 -7.943 1.00 38.52 155 ALA B N 1
ATOM 4458 C CA . ALA B 1 155 ? 30.814 -12.108 -7.379 1.00 33.60 155 ALA B CA 1
ATOM 4459 C C . ALA B 1 155 ? 32.316 -12.103 -7.587 1.00 35.22 155 ALA B C 1
ATOM 4460 O O . ALA B 1 155 ? 32.890 -11.086 -7.955 1.00 31.77 155 ALA B O 1
ATOM 4462 N N . ASP B 1 156 ? 32.956 -13.245 -7.353 1.00 36.19 156 ASP B N 1
ATOM 4463 C CA . ASP B 1 156 ? 34.410 -13.316 -7.459 1.00 37.14 156 ASP B CA 1
ATOM 4464 C C . ASP B 1 156 ? 34.902 -13.254 -8.909 1.00 36.56 156 ASP B C 1
ATOM 4465 O O . ASP B 1 156 ? 36.016 -12.811 -9.178 1.00 40.51 156 ASP B O 1
ATOM 4470 N N . ALA B 1 157 ? 34.074 -13.702 -9.840 1.00 35.96 157 ALA B N 1
ATOM 4471 C CA . ALA B 1 157 ? 34.439 -13.648 -11.252 1.00 41.83 157 ALA B CA 1
ATOM 4472 C C . ALA B 1 157 ? 34.252 -12.247 -11.838 1.00 44.59 157 ALA B C 1
ATOM 4473 O O . ALA B 1 157 ? 34.823 -11.916 -12.887 1.00 36.33 157 ALA B O 1
ATOM 4475 N N . SER B 1 158 ? 33.456 -11.422 -11.161 1.00 40.37 158 SER B N 1
ATOM 4476 C CA . SER B 1 158 ? 33.190 -10.068 -11.640 1.00 37.26 158 SER B CA 1
ATOM 4477 C C . SER B 1 158 ? 34.346 -9.128 -11.333 1.00 39.79 158 SER B C 1
ATOM 4478 O O . SER B 1 158 ? 34.308 -8.365 -10.358 1.00 33.92 158 SER B O 1
ATOM 4481 N N . ARG B 1 159 ? 35.371 -9.192 -12.185 1.00 38.16 159 ARG B N 1
ATOM 4482 C CA . ARG B 1 159 ? 36.598 -8.426 -12.010 1.00 41.50 159 ARG B CA 1
ATOM 4483 C C . ARG B 1 159 ? 36.962 -7.697 -13.293 1.00 39.05 159 ARG B C 1
ATOM 4484 O O . ARG B 1 159 ? 36.634 -8.145 -14.386 1.00 40.04 159 ARG B O 1
ATOM 4492 N N . ARG B 1 160 ? 37.638 -6.566 -13.150 1.00 37.84 160 ARG B N 1
ATOM 4493 C CA . ARG B 1 160 ? 38.163 -5.859 -14.308 1.00 42.60 160 ARG B CA 1
ATOM 4494 C C . ARG B 1 160 ? 39.393 -6.606 -14.808 1.00 45.12 160 ARG B C 1
ATOM 4495 O O . ARG B 1 160 ? 39.911 -7.480 -14.118 1.00 44.78 160 ARG B O 1
ATOM 4503 N N . ASP B 1 161 ? 39.864 -6.265 -16.002 1.00 52.93 161 ASP B N 1
ATOM 4504 C CA . ASP B 1 161 ? 41.043 -6.923 -16.553 1.00 51.18 161 ASP B CA 1
ATOM 4505 C C . ASP B 1 161 ? 42.222 -6.866 -15.582 1.00 48.46 161 ASP B C 1
ATOM 4506 O O . ASP B 1 161 ? 42.994 -7.820 -15.476 1.00 58.76 161 ASP B O 1
ATOM 4511 N N . ASP B 1 162 ? 42.351 -5.753 -14.867 1.00 40.72 162 ASP B N 1
ATOM 4512 C CA . ASP B 1 162 ? 43.432 -5.587 -13.898 1.00 45.54 162 ASP B CA 1
ATOM 4513 C C . ASP B 1 162 ? 43.171 -6.304 -12.563 1.00 49.50 162 ASP B C 1
ATOM 4514 O O . ASP B 1 162 ? 43.847 -6.036 -11.567 1.00 56.20 162 ASP B O 1
ATOM 4519 N N . GLY B 1 163 ? 42.190 -7.205 -12.544 1.00 46.90 163 GLY B N 1
ATOM 4520 C CA . GLY B 1 163 ? 41.892 -7.997 -11.360 1.00 50.29 163 GLY B CA 1
ATOM 4521 C C . GLY B 1 163 ? 40.934 -7.381 -10.343 1.00 48.08 163 GLY B C 1
ATOM 4522 O O . GLY B 1 163 ? 40.440 -8.081 -9.462 1.00 44.11 163 GLY B O 1
ATOM 4523 N N . THR B 1 164 ? 40.668 -6.081 -10.463 1.00 43.08 164 THR B N 1
ATOM 4524 C CA . THR B 1 164 ? 39.841 -5.362 -9.493 1.00 46.81 164 THR B CA 1
ATOM 4525 C C . THR B 1 164 ? 38.388 -5.863 -9.459 1.00 39.20 164 THR B C 1
ATOM 4526 O O . THR B 1 164 ? 37.727 -5.971 -10.495 1.00 39.23 164 THR B O 1
ATOM 4530 N N . LEU B 1 165 ? 37.896 -6.179 -8.267 1.00 37.37 165 LEU B N 1
ATOM 4531 C CA . LEU B 1 165 ? 36.510 -6.608 -8.133 1.00 32.20 165 LEU B CA 1
ATOM 4532 C C . LEU B 1 165 ? 35.571 -5.469 -8.502 1.00 34.40 165 LEU B C 1
ATOM 4533 O O . LEU B 1 165 ? 35.752 -4.332 -8.060 1.00 35.95 165 LEU B O 1
ATOM 4538 N N . ILE B 1 166 ? 34.566 -5.786 -9.312 1.00 37.03 166 ILE B N 1
ATOM 4539 C CA . ILE B 1 166 ? 33.529 -4.834 -9.687 1.00 38.65 166 ILE B CA 1
ATOM 4540 C C . ILE B 1 166 ? 32.397 -4.847 -8.653 1.00 36.28 166 ILE B C 1
ATOM 4541 O O . ILE B 1 166 ? 31.780 -5.886 -8.433 1.00 34.08 166 ILE B O 1
ATOM 4546 N N . PRO B 1 167 ? 32.119 -3.696 -8.013 1.00 29.08 167 PRO B N 1
ATOM 4547 C CA . PRO B 1 167 ? 31.034 -3.671 -7.020 1.00 28.02 167 PRO B CA 1
ATOM 4548 C C . PRO B 1 167 ? 29.688 -3.989 -7.651 1.00 27.90 167 PRO B C 1
ATOM 4549 O O . PRO B 1 167 ? 29.425 -3.579 -8.783 1.00 26.61 167 PRO B O 1
ATOM 4553 N N . ILE B 1 168 ? 28.846 -4.713 -6.917 1.00 28.28 168 ILE B N 1
ATOM 4554 C CA . ILE B 1 168 ? 27.527 -5.083 -7.393 1.00 27.83 168 ILE B CA 1
ATOM 4555 C C . ILE B 1 168 ? 26.493 -4.771 -6.314 1.00 27.21 168 ILE B C 1
ATOM 4556 O O . ILE B 1 168 ? 26.703 -5.082 -5.146 1.00 31.11 168 ILE B O 1
ATOM 4561 N N . VAL B 1 169 ? 25.386 -4.145 -6.702 1.00 27.76 169 VAL B N 1
ATOM 4562 C CA . VAL B 1 169 ? 24.291 -3.938 -5.773 1.00 25.98 169 VAL B CA 1
ATOM 4563 C C . VAL B 1 169 ? 23.445 -5.204 -5.827 1.00 26.63 169 VAL B C 1
ATOM 4564 O O . VAL B 1 169 ? 22.696 -5.420 -6.783 1.00 25.79 169 VAL B O 1
ATOM 4568 N N . PHE B 1 170 ? 23.615 -6.056 -4.825 1.00 25.12 170 PHE B N 1
ATOM 4569 C CA . PHE B 1 170 ? 22.951 -7.355 -4.789 1.00 23.27 170 PHE B CA 1
ATOM 4570 C C . PHE B 1 170 ? 21.647 -7.240 -4.009 1.00 25.64 170 PHE B C 1
ATOM 4571 O O . PHE B 1 170 ? 21.624 -6.731 -2.884 1.00 26.47 170 PHE B O 1
ATOM 4579 N N . ARG B 1 171 ? 20.561 -7.681 -4.632 1.00 22.93 171 ARG B N 1
ATOM 4580 C CA . ARG B 1 171 ? 19.236 -7.590 -4.040 1.00 20.91 171 ARG B CA 1
ATOM 4581 C C . ARG B 1 171 ? 18.634 -8.979 -3.880 1.00 24.13 171 ARG B C 1
ATOM 4582 O O . ARG B 1 171 ? 18.044 -9.524 -4.827 1.00 29.12 171 ARG B O 1
ATOM 4590 N N . PRO B 1 172 ? 18.800 -9.572 -2.693 1.00 24.94 172 PRO B N 1
ATOM 4591 C CA . PRO B 1 172 ? 18.332 -10.949 -2.470 1.00 31.53 172 PRO B CA 1
ATOM 4592 C C . PRO B 1 172 ? 16.829 -11.080 -2.187 1.00 34.01 172 PRO B C 1
ATOM 4593 O O . PRO B 1 172 ? 16.284 -10.312 -1.408 1.00 39.22 172 PRO B O 1
ATOM 4597 N N . TRP B 1 173 ? 16.196 -12.057 -2.833 1.00 27.61 173 TRP B N 1
ATOM 4598 C CA . TRP B 1 173 ? 14.817 -12.490 -2.562 1.00 26.30 173 TRP B CA 1
ATOM 4599 C C . TRP B 1 173 ? 13.751 -11.394 -2.630 1.00 29.78 173 TRP B C 1
ATOM 4600 O O . TRP B 1 173 ? 13.298 -10.873 -1.620 1.00 30.70 173 TRP B O 1
ATOM 4611 N N . HIS B 1 174 ? 13.354 -11.050 -3.847 1.00 33.24 174 HIS B N 1
ATOM 4612 C CA . HIS B 1 174 ? 12.320 -10.048 -4.049 1.00 38.76 174 HIS B CA 1
ATOM 4613 C C . HIS B 1 174 ? 11.286 -10.547 -5.064 1.00 36.18 174 HIS B C 1
ATOM 4614 O O . HIS B 1 174 ? 11.600 -11.366 -5.933 1.00 28.71 174 HIS B O 1
ATOM 4621 N N . GLU B 1 175 ? 10.052 -10.069 -4.932 1.00 34.81 175 GLU B N 1
ATOM 4622 C CA . GLU B 1 175 ? 8.946 -10.554 -5.757 1.00 39.70 175 GLU B CA 1
ATOM 4623 C C . GLU B 1 175 ? 8.892 -9.856 -7.118 1.00 37.65 175 GLU B C 1
ATOM 4624 O O . GLU B 1 175 ? 8.951 -8.635 -7.204 1.00 42.82 175 GLU B O 1
ATOM 4630 N N . ASN B 1 176 ? 8.771 -10.643 -8.180 1.00 39.42 176 ASN B N 1
ATOM 4631 C CA . ASN B 1 176 ? 8.701 -10.104 -9.531 1.00 40.37 176 ASN B CA 1
ATOM 4632 C C . ASN B 1 176 ? 7.286 -9.815 -10.053 1.00 38.98 176 ASN B C 1
ATOM 4633 O O . ASN B 1 176 ? 7.138 -9.260 -11.130 1.00 41.98 176 ASN B O 1
ATOM 4638 N N . ALA B 1 177 ? 6.252 -10.194 -9.306 1.00 42.37 177 ALA B N 1
ATOM 4639 C CA . ALA B 1 177 ? 4.868 -9.919 -9.728 1.00 66.20 177 ALA B CA 1
ATOM 4640 C C . ALA B 1 177 ? 3.899 -9.678 -8.561 1.00 79.04 177 ALA B C 1
ATOM 4641 O O . ALA B 1 177 ? 3.935 -10.400 -7.565 1.00 85.47 177 ALA B O 1
ATOM 4643 N N . GLY B 1 178 ? 3.000 -8.701 -8.698 1.00 84.67 178 GLY B N 1
ATOM 4644 C CA . GLY B 1 178 ? 2.792 -7.977 -9.943 1.00 81.26 178 GLY B CA 1
ATOM 4645 C C . GLY B 1 178 ? 3.123 -6.493 -9.924 1.00 76.28 178 GLY B C 1
ATOM 4646 O O . GLY B 1 178 ? 4.279 -6.124 -10.094 1.00 77.45 178 GLY B O 1
ATOM 4647 N N . SER B 1 179 ? 2.114 -5.643 -9.724 1.00 72.15 179 SER B N 1
ATOM 4648 C CA . SER B 1 179 ? 2.267 -4.185 -9.877 1.00 64.42 179 SER B CA 1
ATOM 4649 C C . SER B 1 179 ? 2.662 -3.458 -8.582 1.00 54.99 179 SER B C 1
ATOM 4650 O O . SER B 1 179 ? 3.140 -2.301 -8.605 1.00 36.03 179 SER B O 1
ATOM 4653 N N . TRP B 1 180 ? 2.446 -4.136 -7.457 1.00 51.98 180 TRP B N 1
ATOM 4654 C CA . TRP B 1 180 ? 2.888 -3.634 -6.162 1.00 49.70 180 TRP B CA 1
ATOM 4655 C C . TRP B 1 180 ? 4.029 -4.494 -5.619 1.00 39.03 180 TRP B C 1
ATOM 4656 O O . TRP B 1 180 ? 4.720 -4.086 -4.700 1.00 30.68 180 TRP B O 1
ATOM 4667 N N . PHE B 1 181 ? 4.206 -5.687 -6.184 1.00 34.22 181 PHE B N 1
ATOM 4668 C CA . PHE B 1 181 ? 5.404 -6.484 -5.937 1.00 35.04 181 PHE B CA 1
ATOM 4669 C C . PHE B 1 181 ? 5.577 -6.882 -4.472 1.00 33.82 181 PHE B C 1
ATOM 4670 O O . PHE B 1 181 ? 6.706 -6.997 -3.989 1.00 36.18 181 PHE B O 1
ATOM 4678 N N . TRP B 1 182 ? 4.476 -7.089 -3.753 1.00 35.96 182 TRP B N 1
ATOM 4679 C CA . TRP B 1 182 ? 4.571 -7.611 -2.387 1.00 32.70 182 TRP B CA 1
ATOM 4680 C C . TRP B 1 182 ? 4.840 -9.112 -2.422 1.00 32.21 182 TRP B C 1
ATOM 4681 O O . TRP B 1 182 ? 4.113 -9.852 -3.093 1.00 32.65 182 TRP B O 1
ATOM 4692 N N . TRP B 1 183 ? 5.865 -9.575 -1.705 1.00 29.34 183 TRP B N 1
ATOM 4693 C CA . TRP B 1 183 ? 6.043 -11.022 -1.552 1.00 28.79 183 TRP B CA 1
ATOM 4694 C C . TRP B 1 183 ? 5.087 -11.553 -0.490 1.00 38.68 183 TRP B C 1
ATOM 4695 O O . TRP B 1 183 ? 5.232 -11.252 0.706 1.00 35.24 183 TRP B O 1
ATOM 4706 N N . GLY B 1 184 ? 4.105 -12.334 -0.938 1.00 43.89 184 GLY B N 1
ATOM 4707 C CA . GLY B 1 184 ? 3.091 -12.892 -0.056 1.00 44.94 184 GLY B CA 1
ATOM 4708 C C . GLY B 1 184 ? 3.660 -13.621 1.151 1.00 34.22 184 GLY B C 1
ATOM 4709 O O . GLY B 1 184 ? 3.343 -13.286 2.291 1.00 33.83 184 GLY B O 1
ATOM 4710 N N . ALA B 1 185 ? 4.499 -14.618 0.896 1.00 43.76 185 ALA B N 1
ATOM 4711 C CA . ALA B 1 185 ? 5.097 -15.413 1.969 1.00 42.34 185 ALA B CA 1
ATOM 4712 C C . ALA B 1 185 ? 5.819 -14.536 2.991 1.00 45.35 185 ALA B C 1
ATOM 4713 O O . ALA B 1 185 ? 5.735 -14.786 4.199 1.00 45.18 185 ALA B O 1
ATOM 4715 N N . ALA B 1 186 ? 6.515 -13.502 2.514 1.00 40.07 186 ALA B N 1
ATOM 4716 C CA . ALA B 1 186 ? 7.274 -12.625 3.413 1.00 32.96 186 ALA B CA 1
ATOM 4717 C C . ALA B 1 186 ? 6.388 -11.869 4.397 1.00 36.49 186 ALA B C 1
ATOM 4718 O O . ALA B 1 186 ? 6.670 -11.835 5.602 1.00 32.49 186 ALA B O 1
ATOM 4720 N N . TYR B 1 187 ? 5.326 -11.246 3.897 1.00 36.76 187 TYR B N 1
ATOM 4721 C CA . TYR B 1 187 ? 4.429 -10.498 4.779 1.00 34.24 187 TYR B CA 1
ATOM 4722 C C . TYR B 1 187 ? 3.648 -11.447 5.699 1.00 31.55 187 TYR B C 1
ATOM 4723 O O . TYR B 1 187 ? 3.224 -11.060 6.791 1.00 39.96 187 TYR B O 1
ATOM 4732 N N . GLY B 1 188 ? 3.459 -12.683 5.238 1.00 39.91 188 GLY B N 1
ATOM 4733 C CA . GLY B 1 188 ? 2.776 -13.701 6.021 1.00 49.57 188 GLY B CA 1
ATOM 4734 C C . GLY B 1 188 ? 3.625 -14.248 7.159 1.00 51.20 188 GLY B C 1
ATOM 4735 O O . GLY B 1 188 ? 3.103 -14.702 8.176 1.00 52.07 188 GLY B O 1
ATOM 4736 N N . SER B 1 189 ? 4.941 -14.208 6.985 1.00 45.94 189 SER B N 1
ATOM 4737 C CA . SER B 1 189 ? 5.857 -14.691 8.009 1.00 41.45 189 SER B CA 1
ATOM 4738 C C . SER B 1 189 ? 7.140 -13.863 7.989 1.00 33.95 189 SER B C 1
ATOM 4739 O O . SER B 1 189 ? 8.156 -14.296 7.416 1.00 27.61 189 SER B O 1
ATOM 4742 N N . PRO B 1 190 ? 7.089 -12.668 8.594 1.00 36.24 190 PRO B N 1
ATOM 4743 C CA . PRO B 1 190 ? 8.173 -11.680 8.494 1.00 35.71 190 PRO B CA 1
ATOM 4744 C C . PRO B 1 190 ? 9.461 -12.140 9.176 1.00 26.67 190 PRO B C 1
ATOM 4745 O O . PRO B 1 190 ? 10.543 -11.890 8.639 1.00 26.49 190 PRO B O 1
ATOM 4749 N N . GLY B 1 191 ? 9.338 -12.808 10.317 1.00 25.54 191 GLY B N 1
ATOM 4750 C CA . GLY B 1 191 ? 10.484 -13.388 11.009 1.00 26.29 191 GLY B CA 1
ATOM 4751 C C . GLY B 1 191 ? 11.231 -14.375 10.126 1.00 29.94 191 GLY B C 1
ATOM 4752 O O . GLY B 1 191 ? 12.456 -14.406 10.102 1.00 27.79 191 GLY B O 1
ATOM 4753 N N . GLU B 1 192 ? 10.495 -15.184 9.376 1.00 27.54 192 GLU B N 1
ATOM 4754 C CA . GLU B 1 192 ? 11.140 -16.164 8.518 1.00 26.07 192 GLU B CA 1
ATOM 4755 C C . GLU B 1 192 ? 11.829 -15.496 7.316 1.00 24.89 192 GLU B C 1
ATOM 4756 O O . GLU B 1 192 ? 12.945 -15.867 6.934 1.00 23.16 192 GLU B O 1
ATOM 4762 N N . TYR B 1 193 ? 11.176 -14.506 6.724 1.00 20.95 193 TYR B N 1
ATOM 4763 C CA . TYR B 1 193 ? 11.838 -13.727 5.686 1.00 25.33 193 TYR B CA 1
ATOM 4764 C C . TYR B 1 193 ? 13.098 -13.042 6.237 1.00 24.10 193 TYR B C 1
ATOM 4765 O O . TYR B 1 193 ? 14.136 -12.994 5.568 1.00 23.87 193 TYR B O 1
ATOM 4774 N N . GLN B 1 194 ? 12.992 -12.490 7.443 1.00 21.22 194 GLN B N 1
ATOM 4775 C CA . GLN B 1 194 ? 14.125 -11.785 8.040 1.00 25.25 194 GLN B CA 1
ATOM 4776 C C . GLN B 1 194 ? 15.313 -12.719 8.210 1.00 24.55 194 GLN B C 1
ATOM 4777 O O . GLN B 1 194 ? 16.434 -12.378 7.822 1.00 24.11 194 GLN B O 1
ATOM 4783 N N . GLU B 1 195 ? 15.075 -13.916 8.749 1.00 25.68 195 GLU B N 1
ATOM 4784 C CA . GLU B 1 195 ? 16.178 -14.864 8.876 1.00 22.73 195 GLU B CA 1
ATOM 4785 C C . GLU B 1 195 ? 16.706 -15.337 7.514 1.00 24.17 195 GLU B C 1
ATOM 4786 O O . GLU B 1 195 ? 17.902 -15.587 7.384 1.00 23.91 195 GLU B O 1
ATOM 4792 N N . LEU B 1 196 ? 15.832 -15.466 6.505 1.00 22.55 196 LEU B N 1
ATOM 4793 C CA . LEU B 1 196 ? 16.300 -15.820 5.160 1.00 19.65 196 LEU B CA 1
ATOM 4794 C C . LEU B 1 196 ? 17.265 -14.752 4.634 1.00 21.90 196 LEU B C 1
ATOM 4795 O O . LEU B 1 196 ? 18.342 -15.054 4.105 1.00 23.35 196 LEU B O 1
ATOM 4800 N N . TYR B 1 197 ? 16.860 -13.497 4.766 1.00 21.85 197 TYR B N 1
ATOM 4801 C CA . TYR B 1 197 ? 17.677 -12.389 4.284 1.00 20.95 197 TYR B CA 1
ATOM 4802 C C . TYR B 1 197 ? 18.981 -12.308 5.080 1.00 20.80 197 TYR B C 1
ATOM 4803 O O . TYR B 1 197 ? 20.074 -12.181 4.513 1.00 21.47 197 TYR B O 1
ATOM 4812 N N . ARG B 1 198 ? 18.866 -12.387 6.402 1.00 19.72 198 ARG B N 1
ATOM 4813 C CA . ARG B 1 198 ? 20.046 -12.295 7.257 1.00 22.13 198 ARG B CA 1
ATOM 4814 C C . ARG B 1 198 ? 21.041 -13.413 6.979 1.00 22.16 198 ARG B C 1
ATOM 4815 O O . ARG B 1 198 ? 22.239 -13.164 6.883 1.00 27.81 198 ARG B O 1
ATOM 4823 N N . PHE B 1 199 ? 20.558 -14.650 6.861 1.00 23.76 199 PHE B N 1
ATOM 4824 C CA . PHE B 1 199 ? 21.456 -15.749 6.517 1.00 24.56 199 PHE B CA 1
ATOM 4825 C C . PHE B 1 199 ? 22.112 -15.557 5.149 1.00 24.25 199 PHE B C 1
ATOM 4826 O O . PHE B 1 199 ? 23.276 -15.915 4.953 1.00 23.24 199 PHE B O 1
ATOM 4834 N N . THR B 1 200 ? 21.363 -15.005 4.198 1.00 24.25 200 THR B N 1
ATOM 4835 C CA . THR B 1 200 ? 21.920 -14.733 2.874 1.00 23.47 200 THR B CA 1
ATOM 4836 C C . THR B 1 200 ? 23.111 -13.780 2.982 1.00 26.63 200 THR B C 1
ATOM 4837 O O . THR B 1 200 ? 24.184 -14.049 2.444 1.00 23.80 200 THR B O 1
ATOM 4841 N N . VAL B 1 201 ? 22.928 -12.668 3.682 1.00 19.90 201 VAL B N 1
ATOM 4842 C CA . VAL B 1 201 ? 24.027 -11.730 3.869 1.00 21.03 201 VAL B CA 1
ATOM 4843 C C . VAL B 1 201 ? 25.206 -12.382 4.597 1.00 25.74 201 VAL B C 1
ATOM 4844 O O . VAL B 1 201 ? 26.370 -12.270 4.191 1.00 26.61 201 VAL B O 1
ATOM 4848 N N . GLU B 1 202 ? 24.898 -13.056 5.691 1.00 21.27 202 GLU B N 1
ATOM 4849 C CA . GLU B 1 202 ? 25.927 -13.666 6.531 1.00 24.66 202 GLU B CA 1
ATOM 4850 C C . GLU B 1 202 ? 26.667 -14.810 5.826 1.00 28.30 202 GLU B C 1
ATOM 4851 O O . GLU B 1 202 ? 27.886 -14.942 5.948 1.00 27.56 202 GLU B O 1
ATOM 4857 N N . TYR B 1 203 ? 25.945 -15.640 5.085 1.00 22.60 203 TYR B N 1
ATOM 4858 C CA . TYR B 1 203 ? 26.622 -16.730 4.382 1.00 25.33 203 TYR B CA 1
ATOM 4859 C C . TYR B 1 203 ? 27.574 -16.149 3.334 1.00 25.91 203 TYR B C 1
ATOM 4860 O O . TYR B 1 203 ? 28.737 -16.534 3.235 1.00 28.74 203 TYR B O 1
ATOM 4869 N N . LEU B 1 204 ? 27.084 -15.187 2.571 1.00 24.59 204 LEU B N 1
ATOM 4870 C CA . LEU B 1 204 ? 27.908 -14.557 1.543 1.00 30.01 204 LEU B CA 1
ATOM 4871 C C . LEU B 1 204 ? 29.105 -13.786 2.117 1.00 28.38 204 LEU B C 1
ATOM 4872 O O . LEU B 1 204 ? 30.244 -13.943 1.658 1.00 28.57 204 LEU B O 1
ATOM 4877 N N . ARG B 1 205 ? 28.842 -12.941 3.107 1.00 30.19 205 ARG B N 1
ATOM 4878 C CA . ARG B 1 205 ? 29.879 -12.082 3.673 1.00 33.70 205 ARG B CA 1
ATOM 4879 C C . ARG B 1 205 ? 30.787 -12.853 4.626 1.00 36.41 205 ARG B C 1
ATOM 4880 O O . ARG B 1 205 ? 32.004 -12.848 4.477 1.00 35.30 205 ARG B O 1
ATOM 4888 N N . ASP B 1 206 ? 30.186 -13.520 5.605 1.00 31.49 206 ASP B N 1
ATOM 4889 C CA . ASP B 1 206 ? 30.956 -14.091 6.698 1.00 31.24 206 ASP B CA 1
ATOM 4890 C C . ASP B 1 206 ? 31.513 -15.480 6.384 1.00 34.93 206 ASP B C 1
ATOM 4891 O O . ASP B 1 206 ? 32.566 -15.853 6.890 1.00 38.63 206 ASP B O 1
ATOM 4896 N N . VAL B 1 207 ? 30.802 -16.256 5.571 1.00 29.71 207 VAL B N 1
ATOM 4897 C CA . VAL B 1 207 ? 31.272 -17.593 5.241 1.00 31.71 207 VAL B CA 1
ATOM 4898 C C . VAL B 1 207 ? 32.055 -17.600 3.937 1.00 38.34 207 VAL B C 1
ATOM 4899 O O . VAL B 1 207 ? 33.157 -18.134 3.884 1.00 38.16 207 VAL B O 1
ATOM 4903 N N . LYS B 1 208 ? 31.508 -16.982 2.893 1.00 38.00 208 LYS B N 1
ATOM 4904 C CA . LYS B 1 208 ? 32.137 -17.058 1.575 1.00 39.33 208 LYS B CA 1
ATOM 4905 C C . LYS B 1 208 ? 33.170 -15.963 1.335 1.00 39.08 208 LYS B C 1
ATOM 4906 O O . LYS B 1 208 ? 34.009 -16.092 0.451 1.00 34.59 208 LYS B O 1
ATOM 4912 N N . GLY B 1 209 ? 33.105 -14.883 2.107 1.00 34.30 209 GLY B N 1
ATOM 4913 C CA . GLY B 1 209 ? 34.102 -13.834 1.991 1.00 36.95 209 GLY B CA 1
ATOM 4914 C C . GLY B 1 209 ? 33.869 -12.861 0.847 1.00 40.09 209 GLY B C 1
ATOM 4915 O O . GLY B 1 209 ? 34.758 -12.076 0.513 1.00 34.54 209 GLY B O 1
ATOM 4916 N N . VAL B 1 210 ? 32.679 -12.901 0.251 1.00 35.45 210 VAL B N 1
ATOM 4917 C CA . VAL B 1 210 ? 32.304 -11.917 -0.765 1.00 39.26 210 VAL B CA 1
ATOM 4918 C C . VAL B 1 210 ? 32.577 -10.509 -0.257 1.00 35.46 210 VAL B C 1
ATOM 4919 O O . VAL B 1 210 ? 32.121 -10.137 0.823 1.00 31.12 210 VAL B O 1
ATOM 4923 N N . SER B 1 211 ? 33.310 -9.715 -1.035 1.00 33.20 211 SER B N 1
ATOM 4924 C CA . SER B 1 211 ? 33.707 -8.386 -0.579 1.00 31.39 211 SER B CA 1
ATOM 4925 C C . SER B 1 211 ? 33.259 -7.255 -1.507 1.00 30.17 211 SER B C 1
ATOM 4926 O O . SER B 1 211 ? 33.528 -6.080 -1.233 1.00 31.98 211 SER B O 1
ATOM 4929 N N . ASN B 1 212 ? 32.578 -7.596 -2.601 1.00 30.79 212 ASN B N 1
ATOM 4930 C CA . ASN B 1 212 ? 32.172 -6.568 -3.569 1.00 33.94 212 ASN B CA 1
ATOM 4931 C C . ASN B 1 212 ? 30.664 -6.400 -3.733 1.00 26.23 212 ASN B C 1
ATOM 4932 O O . ASN B 1 212 ? 30.200 -5.985 -4.796 1.00 31.86 212 ASN B O 1
ATOM 4937 N N . PHE B 1 213 ? 29.911 -6.712 -2.677 1.00 28.99 213 PHE B N 1
ATOM 4938 C CA . PHE B 1 213 ? 28.461 -6.501 -2.654 1.00 27.77 213 PHE B CA 1
ATOM 4939 C C . PHE B 1 213 ? 28.017 -5.311 -1.782 1.00 29.36 213 PHE B C 1
ATOM 4940 O O . PHE B 1 213 ? 28.530 -5.092 -0.676 1.00 28.22 213 PHE B O 1
ATOM 4948 N N . LEU B 1 214 ? 27.041 -4.569 -2.292 1.00 27.48 214 LEU B N 1
ATOM 4949 C CA . LEU B 1 214 ? 26.186 -3.732 -1.468 1.00 27.36 214 LEU B CA 1
ATOM 4950 C C . LEU B 1 214 ? 24.854 -4.476 -1.410 1.00 27.09 214 LEU B C 1
ATOM 4951 O O . LEU B 1 214 ? 24.492 -5.168 -2.360 1.00 32.48 214 LEU B O 1
ATOM 4956 N N . TYR B 1 215 ? 24.131 -4.349 -0.303 1.00 25.63 215 TYR B N 1
ATOM 4957 C CA . TYR B 1 215 ? 22.916 -5.146 -0.101 1.00 26.21 215 TYR B CA 1
ATOM 4958 C C . TYR B 1 215 ? 21.653 -4.293 -0.202 1.00 26.84 215 TYR B C 1
ATOM 4959 O O . TYR B 1 215 ? 21.474 -3.322 0.544 1.00 24.09 215 TYR B O 1
ATOM 4968 N N . ALA B 1 216 ? 20.789 -4.650 -1.149 1.00 20.68 216 ALA B N 1
ATOM 4969 C CA . ALA B 1 216 ? 19.568 -3.894 -1.378 1.00 21.94 216 ALA B CA 1
ATOM 4970 C C . ALA B 1 216 ? 18.349 -4.681 -0.939 1.00 19.48 216 ALA B C 1
ATOM 4971 O O . ALA B 1 216 ? 18.293 -5.905 -1.104 1.00 24.46 216 ALA B O 1
ATOM 4973 N N . TRP B 1 217 ? 17.365 -3.959 -0.426 1.00 23.74 217 TRP B N 1
ATOM 4974 C CA . TRP B 1 217 ? 16.078 -4.525 -0.042 1.00 29.39 217 TRP B CA 1
ATOM 4975 C C . TRP B 1 217 ? 14.957 -3.553 -0.388 1.00 24.30 217 TRP B C 1
ATOM 4976 O O . TRP B 1 217 ? 15.013 -2.374 -0.037 1.00 25.14 217 TRP B O 1
ATOM 4987 N N . GLY B 1 218 ? 13.947 -4.052 -1.088 1.00 26.32 218 GLY B N 1
ATOM 4988 C CA . GLY B 1 218 ? 12.741 -3.285 -1.358 1.00 23.85 218 GLY B CA 1
ATOM 4989 C C . GLY B 1 218 ? 11.546 -4.206 -1.166 1.00 23.47 218 GLY B C 1
ATOM 4990 O O . GLY B 1 218 ? 11.497 -5.274 -1.772 1.00 31.56 218 GLY B O 1
ATOM 4991 N N . PRO B 1 219 ? 10.577 -3.804 -0.326 1.00 21.93 219 PRO B N 1
ATOM 4992 C CA . PRO B 1 219 ? 9.491 -4.725 0.031 1.00 26.64 219 PRO B CA 1
ATOM 4993 C C . PRO B 1 219 ? 8.303 -4.676 -0.935 1.00 37.26 219 PRO B C 1
ATOM 4994 O O . PRO B 1 219 ? 7.307 -5.365 -0.695 1.00 39.11 219 PRO B O 1
ATOM 4998 N N . GLY B 1 220 ? 8.390 -3.872 -1.989 1.00 26.63 220 GLY B N 1
ATOM 4999 C CA . GLY B 1 220 ? 7.269 -3.733 -2.908 1.00 27.24 220 GLY B CA 1
ATOM 5000 C C . GLY B 1 220 ? 6.895 -2.272 -3.038 1.00 34.76 220 GLY B C 1
ATOM 5001 O O . GLY B 1 220 ? 7.759 -1.411 -2.892 1.00 29.19 220 GLY B O 1
ATOM 5002 N N . GLY B 1 221 ? 5.620 -1.986 -3.315 1.00 27.14 221 GLY B N 1
ATOM 5003 C CA . GLY B 1 221 ? 5.176 -0.606 -3.488 1.00 26.15 221 GLY B CA 1
ATOM 5004 C C . GLY B 1 221 ? 3.769 -0.374 -2.973 1.00 32.75 221 GLY B C 1
ATOM 5005 O O . GLY B 1 221 ? 3.136 -1.292 -2.437 1.00 33.04 221 GLY B O 1
ATOM 5006 N N . GLY B 1 222 ? 3.285 0.856 -3.125 1.00 30.94 222 GLY B N 1
ATOM 5007 C CA . GLY B 1 222 ? 1.941 1.222 -2.703 1.00 29.69 222 GLY B CA 1
ATOM 5008 C C . GLY B 1 222 ? 1.684 1.187 -1.201 1.00 33.72 222 GLY B C 1
ATOM 5009 O O . GLY B 1 222 ? 0.744 0.521 -0.739 1.00 28.70 222 GLY B O 1
ATOM 5010 N N . PHE B 1 223 ? 2.502 1.929 -0.452 1.00 25.96 223 PHE B N 1
ATOM 5011 C CA . PHE B 1 223 ? 2.418 1.975 1.009 1.00 26.72 223 PHE B CA 1
ATOM 5012 C C . PHE B 1 223 ? 1.691 3.202 1.526 1.00 27.85 223 PHE B C 1
ATOM 5013 O O . PHE B 1 223 ? 1.407 3.291 2.718 1.00 26.33 223 PHE B O 1
ATOM 5021 N N . GLY B 1 224 ? 1.386 4.140 0.634 1.00 25.61 224 GLY B N 1
ATOM 5022 C CA . GLY B 1 224 ? 0.736 5.382 1.033 1.00 31.15 224 GLY B CA 1
ATOM 5023 C C . GLY B 1 224 ? 1.515 6.184 2.074 1.00 33.37 224 GLY B C 1
ATOM 5024 O O . GLY B 1 224 ? 0.938 6.961 2.836 1.00 30.54 224 GLY B O 1
ATOM 5025 N N . GLY B 1 225 ? 2.830 5.989 2.106 1.00 30.91 225 GLY B N 1
ATOM 5026 C CA . GLY B 1 225 ? 3.699 6.712 3.022 1.00 31.72 225 GLY B CA 1
ATOM 5027 C C . GLY B 1 225 ? 3.794 6.085 4.401 1.00 28.90 225 GLY B C 1
ATOM 5028 O O . GLY B 1 225 ? 4.389 6.650 5.304 1.00 34.16 225 GLY B O 1
ATOM 5029 N N . ASN B 1 226 ? 3.207 4.906 4.562 1.00 26.11 226 ASN B N 1
ATOM 5030 C CA . ASN B 1 226 ? 3.102 4.267 5.864 1.00 28.88 226 ASN B CA 1
ATOM 5031 C C . ASN B 1 226 ? 4.387 3.513 6.213 1.00 28.70 226 ASN B C 1
ATOM 5032 O O . ASN B 1 226 ? 4.612 2.392 5.752 1.00 26.75 226 ASN B O 1
ATOM 5037 N N . ARG B 1 227 ? 5.223 4.150 7.031 1.00 28.46 227 ARG B N 1
ATOM 5038 C CA . ARG B 1 227 ? 6.538 3.616 7.395 1.00 28.61 227 ARG B CA 1
ATOM 5039 C C . ARG B 1 227 ? 6.434 2.263 8.045 1.00 28.57 227 ARG B C 1
ATOM 5040 O O . ARG B 1 227 ? 7.240 1.365 7.775 1.00 27.11 227 ARG B O 1
ATOM 5048 N N . ASP B 1 228 ? 5.441 2.110 8.919 1.00 28.80 228 ASP B N 1
ATOM 5049 C CA . ASP B 1 228 ? 5.316 0.877 9.679 1.00 25.26 228 ASP B CA 1
ATOM 5050 C C . ASP B 1 228 ? 5.014 -0.332 8.810 1.00 27.62 228 ASP B C 1
ATOM 5051 O O . ASP B 1 228 ? 5.554 -1.430 9.019 1.00 26.00 228 ASP B O 1
ATOM 5056 N N . VAL B 1 229 ? 4.148 -0.150 7.825 1.00 24.54 229 VAL B N 1
ATOM 5057 C CA . VAL B 1 229 ? 3.861 -1.249 6.916 1.00 22.52 229 VAL B CA 1
ATOM 5058 C C . VAL B 1 229 ? 5.092 -1.543 6.054 1.00 21.08 229 VAL B C 1
ATOM 5059 O O . VAL B 1 229 ? 5.434 -2.707 5.826 1.00 22.52 229 VAL B O 1
ATOM 5063 N N . TYR B 1 230 ? 5.754 -0.477 5.591 1.00 24.09 230 TYR B N 1
ATOM 5064 C CA . TYR B 1 230 ? 6.955 -0.595 4.757 1.00 25.96 230 TYR B CA 1
ATOM 5065 C C . TYR B 1 230 ? 8.036 -1.389 5.488 1.00 24.15 230 TYR B C 1
ATOM 5066 O O . TYR B 1 230 ? 8.686 -2.251 4.903 1.00 22.82 230 TYR B O 1
ATOM 5075 N N . LEU B 1 231 ? 8.210 -1.104 6.771 1.00 25.66 231 LEU B N 1
ATOM 5076 C CA . LEU B 1 231 ? 9.309 -1.703 7.540 1.00 28.42 231 LEU B CA 1
ATOM 5077 C C . LEU B 1 231 ? 9.007 -3.104 8.096 1.00 29.46 231 LEU B C 1
ATOM 5078 O O . LEU B 1 231 ? 9.860 -3.718 8.738 1.00 28.84 231 LEU B O 1
ATOM 5083 N N . ARG B 1 232 ? 7.819 -3.636 7.815 1.00 27.67 232 ARG B N 1
ATOM 5084 C CA . ARG B 1 232 ? 7.424 -4.916 8.420 1.00 29.92 232 ARG B CA 1
ATOM 5085 C C . ARG B 1 232 ? 8.383 -6.077 8.127 1.00 33.62 232 ARG B C 1
ATOM 5086 O O . ARG B 1 232 ? 8.663 -6.888 9.009 1.00 30.03 232 ARG B O 1
ATOM 5094 N N . THR B 1 233 ? 8.885 -6.160 6.899 1.00 28.57 233 THR B N 1
ATOM 5095 C CA . THR B 1 233 ? 9.817 -7.225 6.528 1.00 26.29 233 THR B CA 1
ATOM 5096 C C . THR B 1 233 ? 11.280 -6.761 6.506 1.00 28.71 233 THR B C 1
ATOM 5097 O O . THR B 1 233 ? 12.151 -7.459 5.979 1.00 26.94 233 THR B O 1
ATOM 5101 N N . TYR B 1 234 ? 11.542 -5.587 7.073 1.00 24.90 234 TYR B N 1
ATOM 5102 C CA . TYR B 1 234 ? 12.885 -5.007 7.073 1.00 26.54 234 TYR B CA 1
ATOM 5103 C C . TYR B 1 234 ? 13.883 -5.917 7.785 1.00 26.26 234 TYR B C 1
ATOM 5104 O O . TYR B 1 234 ? 13.689 -6.246 8.943 1.00 25.20 234 TYR B O 1
ATOM 5113 N N . PRO B 1 235 ? 14.954 -6.337 7.086 1.00 22.63 235 PRO B N 1
ATOM 5114 C CA . PRO B 1 235 ? 15.950 -7.224 7.710 1.00 27.23 235 PRO B CA 1
ATOM 5115 C C . PRO B 1 235 ? 16.760 -6.594 8.855 1.00 23.27 235 PRO B C 1
ATOM 5116 O O . PRO B 1 235 ? 17.254 -7.329 9.711 1.00 28.64 235 PRO B O 1
ATOM 5120 N N . GLY B 1 236 ? 16.929 -5.272 8.846 1.00 24.99 236 GLY B N 1
ATOM 5121 C CA . GLY B 1 236 ? 17.633 -4.579 9.925 1.00 24.53 236 GLY B CA 1
ATOM 5122 C C . GLY B 1 236 ? 18.818 -3.764 9.428 1.00 28.29 236 GLY B C 1
ATOM 5123 O O . GLY B 1 236 ? 19.362 -4.032 8.349 1.00 24.55 236 GLY B O 1
ATOM 5124 N N . ASP B 1 237 ? 19.238 -2.784 10.225 1.00 20.07 237 ASP B N 1
ATOM 5125 C CA . ASP B 1 237 ? 20.282 -1.837 9.815 1.00 25.82 237 ASP B CA 1
ATOM 5126 C C . ASP B 1 237 ? 21.614 -2.498 9.504 1.00 27.20 237 ASP B C 1
ATOM 5127 O O . ASP B 1 237 ? 22.362 -2.006 8.665 1.00 25.87 237 ASP B O 1
ATOM 5132 N N . ALA B 1 238 ? 21.930 -3.591 10.195 1.00 27.44 238 ALA B N 1
ATOM 5133 C CA . ALA B 1 238 ? 23.210 -4.266 9.987 1.00 25.26 238 ALA B CA 1
ATOM 5134 C C . ALA B 1 238 ? 23.212 -5.139 8.731 1.00 27.87 238 ALA B C 1
ATOM 5135 O O . ALA B 1 238 ? 24.190 -5.826 8.443 1.00 29.00 238 ALA B O 1
ATOM 5137 N N . PHE B 1 239 ? 22.117 -5.117 7.986 1.00 21.58 239 PHE B N 1
ATOM 5138 C CA . PHE B 1 239 ? 21.962 -6.027 6.843 1.00 19.00 239 PHE B CA 1
ATOM 5139 C C . PHE B 1 239 ? 21.586 -5.361 5.509 1.00 26.20 239 PHE B C 1
ATOM 5140 O O . PHE B 1 239 ? 21.592 -6.018 4.474 1.00 24.60 239 PHE B O 1
ATOM 5148 N N . VAL B 1 240 ? 21.242 -4.080 5.529 1.00 27.76 240 VAL B N 1
ATOM 5149 C CA . VAL B 1 240 ? 20.758 -3.411 4.317 1.00 22.88 240 VAL B CA 1
ATOM 5150 C C . VAL B 1 240 ? 21.531 -2.115 4.060 1.00 27.04 240 VAL B C 1
ATOM 5151 O O . VAL B 1 240 ? 21.691 -1.300 4.974 1.00 27.24 240 VAL B O 1
ATOM 5155 N N . ASP B 1 241 ? 22.027 -1.939 2.831 1.00 20.79 241 ASP B N 1
ATOM 5156 C CA . ASP B 1 241 ? 22.704 -0.695 2.426 1.00 22.62 241 ASP B CA 1
ATOM 5157 C C . ASP B 1 241 ? 21.772 0.235 1.647 1.00 23.44 241 ASP B C 1
ATOM 5158 O O . ASP B 1 241 ? 21.838 1.465 1.781 1.00 23.65 241 ASP B O 1
ATOM 5163 N N . VAL B 1 242 ? 20.921 -0.361 0.818 1.00 22.37 242 VAL B N 1
ATOM 5164 C CA . VAL B 1 242 ? 20.020 0.381 -0.072 1.00 23.11 242 VAL B CA 1
ATOM 5165 C C . VAL B 1 242 ? 18.565 0.003 0.197 1.00 22.62 242 VAL B C 1
ATOM 5166 O O . VAL B 1 242 ? 18.196 -1.184 0.157 1.00 21.61 242 VAL B O 1
ATOM 5170 N N . LEU B 1 243 ? 17.746 1.013 0.476 1.00 18.51 243 LEU B N 1
ATOM 5171 C CA . LEU B 1 243 ? 16.318 0.816 0.691 1.00 24.49 243 LEU B CA 1
ATOM 5172 C C . LEU B 1 243 ? 15.577 1.143 -0.600 1.00 19.82 243 LEU B C 1
ATOM 5173 O O . LEU B 1 243 ? 15.765 2.218 -1.178 1.00 24.00 243 LEU B O 1
ATOM 5178 N N . GLY B 1 244 ? 14.723 0.222 -1.032 1.00 21.13 244 GLY B N 1
ATOM 5179 C CA . GLY B 1 244 ? 14.069 0.341 -2.319 1.00 23.16 244 GLY B CA 1
ATOM 5180 C C . GLY B 1 244 ? 12.564 0.470 -2.259 1.00 27.61 244 GLY B C 1
ATOM 5181 O O . GLY B 1 244 ? 11.952 0.514 -1.180 1.00 26.73 244 GLY B O 1
ATOM 5182 N N . LEU B 1 245 ? 11.983 0.507 -3.448 1.00 29.31 245 LEU B N 1
ATOM 5183 C CA . LEU B 1 245 ? 10.554 0.672 -3.670 1.00 26.53 245 LEU B CA 1
ATOM 5184 C C . LEU B 1 245 ? 10.300 0.210 -5.090 1.00 31.52 245 LEU B C 1
ATOM 5185 O O . LEU B 1 245 ? 11.014 0.620 -6.020 1.00 25.15 245 LEU B O 1
ATOM 5190 N N . ASP B 1 246 ? 9.291 -0.639 -5.255 1.00 22.57 246 ASP B N 1
ATOM 5191 C CA . ASP B 1 246 ? 8.918 -1.169 -6.564 1.00 25.92 246 ASP B CA 1
ATOM 5192 C C . ASP B 1 246 ? 7.471 -0.814 -6.833 1.00 26.33 246 ASP B C 1
ATOM 5193 O O . ASP B 1 246 ? 6.575 -1.253 -6.109 1.00 26.79 246 ASP B O 1
ATOM 5198 N N . THR B 1 247 ? 7.242 -0.017 -7.868 1.00 25.08 247 THR B N 1
ATOM 5199 C CA . THR B 1 247 ? 5.902 0.456 -8.171 1.00 30.52 247 THR B CA 1
ATOM 5200 C C . THR B 1 247 ? 5.749 0.650 -9.671 1.00 29.22 247 THR B C 1
ATOM 5201 O O . THR B 1 247 ? 6.476 1.444 -10.272 1.00 29.63 247 THR B O 1
ATOM 5205 N N . TYR B 1 248 ? 4.814 -0.091 -10.265 1.00 26.02 248 TYR B N 1
ATOM 5206 C CA . TYR B 1 248 ? 4.424 0.094 -11.658 1.00 28.99 248 TYR B CA 1
ATOM 5207 C C . TYR B 1 248 ? 3.037 0.709 -11.720 1.00 32.14 248 TYR B C 1
ATOM 5208 O O . TYR B 1 248 ? 2.249 0.553 -10.792 1.00 34.07 248 TYR B O 1
ATOM 5217 N N . ASP B 1 249 ? 2.738 1.389 -12.823 1.00 27.41 249 ASP B N 1
ATOM 5218 C CA . ASP B 1 249 ? 1.445 2.041 -13.010 1.00 29.44 249 ASP B CA 1
ATOM 5219 C C . ASP B 1 249 ? 1.125 2.143 -14.495 1.00 40.54 249 ASP B C 1
ATOM 5220 O O . ASP B 1 249 ? 2.030 2.264 -15.325 1.00 36.14 249 ASP B O 1
ATOM 5225 N N . SER B 1 250 ? -0.157 2.104 -14.838 1.00 39.57 250 SER B N 1
ATOM 5226 C CA . SER B 1 250 ? -0.560 2.314 -16.225 1.00 33.11 250 SER B CA 1
ATOM 5227 C C . SER B 1 250 ? -1.595 3.427 -16.367 1.00 37.88 250 SER B C 1
ATOM 5228 O O . SER B 1 250 ? -2.106 3.668 -17.466 1.00 36.32 250 SER B O 1
ATOM 5231 N N . THR B 1 251 ? -1.892 4.115 -15.265 1.00 38.75 251 THR B N 1
ATOM 5232 C CA . THR B 1 251 ? -2.918 5.154 -15.270 1.00 41.08 251 THR B CA 1
ATOM 5233 C C . THR B 1 251 ? -2.371 6.554 -15.522 1.00 38.18 251 THR B C 1
ATOM 5234 O O . THR B 1 251 ? -3.048 7.381 -16.120 1.00 39.82 251 THR B O 1
ATOM 5238 N N . GLY B 1 252 ? -1.162 6.830 -15.040 1.00 41.97 252 GLY B N 1
ATOM 5239 C CA . GLY B 1 252 ? -0.598 8.171 -15.129 1.00 36.76 252 GLY B CA 1
ATOM 5240 C C . GLY B 1 252 ? -1.424 9.217 -14.389 1.00 42.41 252 GLY B C 1
ATOM 5241 O O . GLY B 1 252 ? -1.287 10.417 -14.630 1.00 40.31 252 GLY B O 1
ATOM 5242 N N . SER B 1 253 ? -2.280 8.771 -13.474 1.00 40.38 253 SER B N 1
ATOM 5243 C CA . SER B 1 253 ? -3.205 9.686 -12.803 1.00 40.91 253 SER B CA 1
ATOM 5244 C C . SER B 1 253 ? -2.518 10.596 -11.786 1.00 41.94 253 SER B C 1
ATOM 5245 O O . SER B 1 253 ? -1.470 10.258 -11.2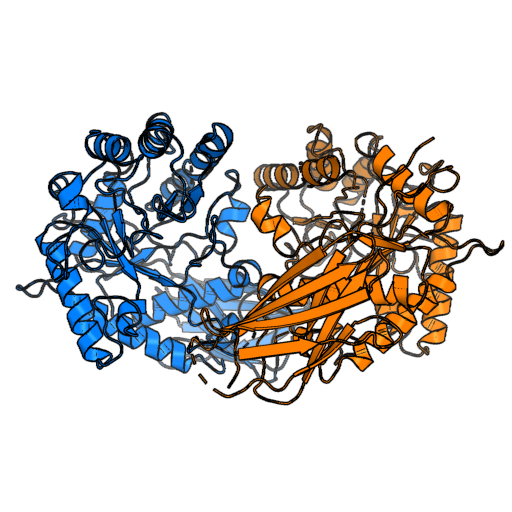38 1.00 40.10 253 SER B O 1
ATOM 5248 N N . ASP B 1 254 ? -3.115 11.755 -11.536 1.00 42.75 254 ASP B N 1
ATOM 5249 C CA . ASP B 1 254 ? -2.603 12.657 -10.516 1.00 47.83 254 ASP B CA 1
ATOM 5250 C C . ASP B 1 254 ? -2.564 11.948 -9.169 1.00 47.78 254 ASP B C 1
ATOM 5251 O O . ASP B 1 254 ? -1.685 12.208 -8.342 1.00 46.67 254 ASP B O 1
ATOM 5256 N N . ALA B 1 255 ? -3.523 11.049 -8.963 1.00 44.38 255 ALA B N 1
ATOM 5257 C CA . ALA B 1 255 ? -3.640 10.307 -7.716 1.00 45.08 255 ALA B CA 1
ATOM 5258 C C . ALA B 1 255 ? -2.486 9.330 -7.544 1.00 47.27 255 ALA B C 1
ATOM 5259 O O . ALA B 1 255 ? -1.901 9.236 -6.462 1.00 43.64 255 ALA B O 1
ATOM 5261 N N . PHE B 1 256 ? -2.160 8.594 -8.602 1.00 44.13 256 PHE B N 1
ATOM 5262 C CA . PHE B 1 256 ? -1.066 7.633 -8.525 1.00 35.78 256 PHE B CA 1
ATOM 5263 C C . PHE B 1 256 ? 0.268 8.319 -8.266 1.00 33.42 256 PHE B C 1
ATOM 5264 O O . PHE B 1 256 ? 1.098 7.817 -7.512 1.00 31.11 256 PHE B O 1
ATOM 5272 N N . LEU B 1 257 ? 0.476 9.464 -8.899 1.00 31.62 257 LEU B N 1
ATOM 5273 C CA . LEU B 1 257 ? 1.729 10.191 -8.747 1.00 33.40 257 LEU B CA 1
ATOM 5274 C C . LEU B 1 257 ? 1.880 10.698 -7.318 1.00 31.69 257 LEU B C 1
ATOM 5275 O O . LEU B 1 257 ? 2.963 10.619 -6.723 1.00 33.38 257 LEU B O 1
ATOM 5280 N N . ALA B 1 258 ? 0.783 11.200 -6.758 1.00 31.33 258 ALA B N 1
ATOM 5281 C CA . ALA B 1 258 ? 0.781 11.685 -5.384 1.00 31.99 258 ALA B CA 1
ATOM 5282 C C . ALA B 1 258 ? 1.168 10.571 -4.407 1.00 30.55 258 ALA B C 1
ATOM 5283 O O . ALA B 1 258 ? 1.930 10.789 -3.462 1.00 33.20 258 ALA B O 1
ATOM 5285 N N . GLY B 1 259 ? 0.618 9.386 -4.626 1.00 28.40 259 GLY B N 1
ATOM 5286 C CA . GLY B 1 259 ? 0.951 8.224 -3.814 1.00 28.89 259 GLY B CA 1
ATOM 5287 C C . GLY B 1 259 ? 2.390 7.772 -4.004 1.00 32.93 259 GLY B C 1
ATOM 5288 O O . GLY B 1 259 ? 3.059 7.405 -3.040 1.00 29.29 259 GLY B O 1
ATOM 5289 N N . LEU B 1 260 ? 2.874 7.800 -5.246 1.00 26.45 260 LEU B N 1
ATOM 5290 C CA . LEU B 1 260 ? 4.263 7.439 -5.526 1.00 27.28 260 LEU B CA 1
ATOM 5291 C C . LEU B 1 260 ? 5.219 8.384 -4.802 1.00 28.14 260 LEU B C 1
ATOM 5292 O O . LEU B 1 260 ? 6.199 7.956 -4.187 1.00 28.95 260 LEU B O 1
ATOM 5297 N N . VAL B 1 261 ? 4.917 9.673 -4.886 1.00 29.52 261 VAL B N 1
ATOM 5298 C CA . VAL B 1 261 ? 5.732 10.698 -4.262 1.00 27.76 261 VAL B CA 1
ATOM 5299 C C . VAL B 1 261 ? 5.772 10.528 -2.744 1.00 29.39 261 VAL B C 1
ATOM 5300 O O . VAL B 1 261 ? 6.813 10.716 -2.127 1.00 29.65 261 VAL B O 1
ATOM 5304 N N . ALA B 1 262 ? 4.645 10.150 -2.147 1.00 27.37 262 ALA B N 1
ATOM 5305 C CA . ALA B 1 262 ? 4.605 9.935 -0.709 1.00 25.23 262 ALA B CA 1
ATOM 5306 C C . ALA B 1 262 ? 5.535 8.785 -0.327 1.00 24.29 262 ALA B C 1
ATOM 5307 O O . ALA B 1 262 ? 6.243 8.856 0.667 1.00 25.96 262 ALA B O 1
ATOM 5309 N N . ASP B 1 263 ? 5.539 7.723 -1.125 1.00 24.25 263 ASP B N 1
ATOM 5310 C CA . ASP B 1 263 ? 6.424 6.596 -0.840 1.00 25.54 263 ASP B CA 1
ATOM 5311 C C . ASP B 1 263 ? 7.899 6.917 -1.070 1.00 25.17 263 ASP B C 1
ATOM 5312 O O . ASP B 1 263 ? 8.753 6.506 -0.294 1.00 27.50 263 ASP B O 1
ATOM 5317 N N . LEU B 1 264 ? 8.194 7.654 -2.138 1.00 23.10 264 LEU B N 1
ATOM 5318 C CA . LEU B 1 264 ? 9.562 8.067 -2.412 1.00 23.74 264 LEU B CA 1
ATOM 5319 C C . LEU B 1 264 ? 10.081 9.036 -1.339 1.00 27.06 264 LEU B C 1
ATOM 5320 O O . LEU B 1 264 ? 11.249 8.979 -0.967 1.00 28.41 264 LEU B O 1
ATOM 5325 N N . ARG B 1 265 ? 9.220 9.913 -0.829 1.00 28.24 265 ARG B N 1
ATOM 5326 C CA . ARG B 1 265 ? 9.623 10.754 0.311 1.00 26.14 265 ARG B CA 1
ATOM 5327 C C . ARG B 1 265 ? 9.951 9.876 1.517 1.00 26.07 265 ARG B C 1
ATOM 5328 O O . ARG B 1 265 ? 10.960 10.062 2.214 1.00 25.02 265 ARG B O 1
ATOM 5344 N N . ILE B 1 267 ? 10.905 6.631 1.772 1.00 22.05 267 ILE B N 1
ATOM 5345 C CA . ILE B 1 267 ? 12.160 5.887 1.747 1.00 24.57 267 ILE B CA 1
ATOM 5346 C C . ILE B 1 267 ? 13.383 6.795 1.885 1.00 22.99 267 ILE B C 1
ATOM 5347 O O . ILE B 1 267 ? 14.372 6.426 2.523 1.00 24.04 267 ILE B O 1
ATOM 5352 N N . ALA B 1 268 ? 13.309 7.990 1.307 1.00 22.91 268 ALA B N 1
ATOM 5353 C CA . ALA B 1 268 ? 14.413 8.938 1.408 1.00 26.51 268 ALA B CA 1
ATOM 5354 C C . ALA B 1 268 ? 14.591 9.398 2.857 1.00 24.54 268 ALA B C 1
ATOM 5355 O O . ALA B 1 268 ? 15.713 9.579 3.314 1.00 24.48 268 ALA B O 1
ATOM 5357 N N . GLU B 1 269 ? 13.480 9.596 3.567 1.00 26.26 269 GLU B N 1
ATOM 5358 C CA . GLU B 1 269 ? 13.544 10.014 4.976 1.00 28.81 269 GLU B CA 1
ATOM 5359 C C . GLU B 1 269 ? 14.105 8.893 5.830 1.00 29.15 269 GLU B C 1
ATOM 5360 O O . GLU B 1 269 ? 14.961 9.115 6.683 1.00 26.53 269 GLU B O 1
ATOM 5366 N N . ILE B 1 270 ? 13.638 7.670 5.591 1.00 22.75 270 ILE B N 1
ATOM 5367 C CA . ILE B 1 270 ? 14.162 6.531 6.338 1.00 24.73 270 ILE B CA 1
ATOM 5368 C C . ILE B 1 270 ? 15.665 6.366 6.105 1.00 24.66 270 ILE B C 1
ATOM 5369 O O . ILE B 1 270 ? 16.439 6.205 7.051 1.00 29.53 270 ILE B O 1
ATOM 5374 N N . ALA B 1 271 ? 16.070 6.417 4.842 1.00 25.48 271 ALA B N 1
ATOM 5375 C CA . ALA B 1 271 ? 17.473 6.291 4.488 1.00 25.18 271 ALA B CA 1
ATOM 5376 C C . ALA B 1 271 ? 18.291 7.389 5.158 1.00 21.59 271 ALA B C 1
ATOM 5377 O O . ALA B 1 271 ? 19.318 7.111 5.785 1.00 29.51 271 ALA B O 1
ATOM 5379 N N . ASP B 1 272 ? 17.836 8.633 5.045 1.00 26.66 272 ASP B N 1
ATOM 5380 C CA . ASP B 1 272 ? 18.573 9.731 5.674 1.00 27.56 272 ASP B CA 1
ATOM 5381 C C . ASP B 1 272 ? 18.752 9.490 7.173 1.00 30.97 272 ASP B C 1
ATOM 5382 O O . ASP B 1 272 ? 19.854 9.656 7.693 1.00 30.57 272 ASP B O 1
ATOM 5387 N N . GLU B 1 273 ? 17.676 9.085 7.856 1.00 29.20 273 GLU B N 1
ATOM 5388 C CA . GLU B 1 273 ? 17.742 8.801 9.291 1.00 34.00 273 GLU B CA 1
ATOM 5389 C C . GLU B 1 273 ? 18.785 7.749 9.628 1.00 34.31 273 GLU B C 1
ATOM 5390 O O . GLU B 1 273 ? 19.440 7.839 10.663 1.00 30.34 273 GLU B O 1
ATOM 5396 N N . LYS B 1 274 ? 18.928 6.753 8.756 1.00 29.05 274 LYS B N 1
ATOM 5397 C CA . LYS B 1 274 ? 19.802 5.611 9.017 1.00 29.06 274 LYS B CA 1
ATOM 5398 C C . LYS B 1 274 ? 21.216 5.782 8.439 1.00 30.20 274 LYS B C 1
ATOM 5399 O O . LYS B 1 274 ? 22.066 4.906 8.601 1.00 29.81 274 LYS B O 1
ATOM 5405 N N . GLY B 1 275 ? 21.459 6.888 7.744 1.00 28.79 275 GLY B N 1
ATOM 5406 C CA . GLY B 1 275 ? 22.723 7.075 7.051 1.00 31.28 275 GLY B CA 1
ATOM 5407 C C . GLY B 1 275 ? 22.906 6.091 5.898 1.00 30.47 275 GLY B C 1
ATOM 5408 O O . GLY B 1 275 ? 24.027 5.748 5.518 1.00 30.47 275 GLY B O 1
ATOM 5409 N N . LYS B 1 276 ? 21.792 5.654 5.320 1.00 26.29 276 LYS B N 1
ATOM 5410 C CA . LYS B 1 276 ? 21.831 4.721 4.209 1.00 20.93 276 LYS B CA 1
ATOM 5411 C C . LYS B 1 276 ? 21.410 5.398 2.910 1.00 29.80 276 LYS B C 1
ATOM 5412 O O . LYS B 1 276 ? 21.140 6.600 2.869 1.00 28.00 276 LYS B O 1
ATOM 5418 N N . VAL B 1 277 ? 21.346 4.600 1.853 1.00 29.95 277 VAL B N 1
ATOM 5419 C CA . VAL B 1 277 ? 20.954 5.067 0.536 1.00 33.25 277 VAL B CA 1
ATOM 5420 C C . VAL B 1 277 ? 19.534 4.613 0.260 1.00 28.63 277 VAL B C 1
ATOM 5421 O O . VAL B 1 277 ? 19.158 3.517 0.660 1.00 27.23 277 VAL B O 1
ATOM 5425 N N . SER B 1 278 ? 18.736 5.456 -0.393 1.00 23.62 278 SER B N 1
ATOM 5426 C CA . SER B 1 278 ? 17.451 5.013 -0.920 1.00 25.89 278 SER B CA 1
ATOM 5427 C C . SER B 1 278 ? 17.448 5.088 -2.451 1.00 23.02 278 SER B C 1
ATOM 5428 O O . SER B 1 278 ? 18.119 5.943 -3.036 1.00 26.21 278 SER B O 1
ATOM 5431 N N . ALA B 1 279 ? 16.696 4.184 -3.086 1.00 21.08 279 ALA B N 1
ATOM 5432 C CA . ALA B 1 279 ? 16.530 4.170 -4.531 1.00 26.94 279 ALA B CA 1
ATOM 5433 C C . ALA B 1 279 ? 15.132 3.694 -4.923 1.00 29.01 279 ALA B C 1
ATOM 5434 O O . ALA B 1 279 ? 14.504 2.911 -4.208 1.00 29.59 279 ALA B O 1
ATOM 5436 N N . PHE B 1 280 ? 14.657 4.185 -6.059 1.00 26.67 280 PHE B N 1
ATOM 5437 C CA . PHE B 1 280 ? 13.391 3.750 -6.647 1.00 22.48 280 PHE B CA 1
ATOM 5438 C C . PHE B 1 280 ? 13.720 2.461 -7.392 1.00 25.44 280 PHE B C 1
ATOM 5439 O O . PHE B 1 280 ? 13.857 2.459 -8.618 1.00 29.38 280 PHE B O 1
ATOM 5447 N N . THR B 1 281 ? 13.896 1.369 -6.643 1.00 23.30 281 THR B N 1
ATOM 5448 C CA . THR B 1 281 ? 14.501 0.167 -7.212 1.00 21.67 281 THR B CA 1
ATOM 5449 C C . THR B 1 281 ? 13.820 -0.366 -8.480 1.00 30.78 281 THR B C 1
ATOM 5450 O O . THR B 1 281 ? 14.500 -0.845 -9.381 1.00 31.47 281 THR B O 1
ATOM 5454 N N . ARG B 1 282 ? 12.495 -0.280 -8.562 1.00 24.03 282 ARG B N 1
ATOM 5455 C CA . ARG B 1 282 ? 11.821 -0.659 -9.808 1.00 24.43 282 ARG B CA 1
ATOM 5456 C C . ARG B 1 282 ? 10.654 0.246 -10.142 1.00 26.73 282 ARG B C 1
ATOM 5457 O O . ARG B 1 282 ? 9.798 0.509 -9.297 1.00 27.25 282 ARG B O 1
ATOM 5465 N N . PHE B 1 283 ? 10.626 0.715 -11.383 1.00 25.01 283 PHE B N 1
ATOM 5466 C CA . PHE B 1 283 ? 9.533 1.541 -11.880 1.00 26.63 283 PHE B CA 1
ATOM 5467 C C . PHE B 1 283 ? 9.184 1.124 -13.303 1.00 26.87 283 PHE B C 1
ATOM 5468 O O . PHE B 1 283 ? 10.006 0.546 -14.018 1.00 28.00 283 PHE B O 1
ATOM 5476 N N . GLY B 1 284 ? 7.964 1.422 -13.719 1.00 27.91 284 GLY B N 1
ATOM 5477 C CA . GLY B 1 284 ? 7.595 1.192 -15.104 1.00 32.39 284 GLY B CA 1
ATOM 5478 C C . GLY B 1 284 ? 6.101 1.231 -15.322 1.00 30.48 284 GLY B C 1
ATOM 5479 O O . GLY B 1 284 ? 5.323 1.338 -14.365 1.00 28.83 284 GLY B O 1
ATOM 5480 N N . VAL B 1 285 ? 5.712 1.170 -16.590 1.00 34.88 285 VAL B N 1
ATOM 5481 C CA . VAL B 1 285 ? 4.315 1.080 -16.980 1.00 32.51 285 VAL B CA 1
ATOM 5482 C C . VAL B 1 285 ? 3.862 -0.371 -16.768 1.00 33.77 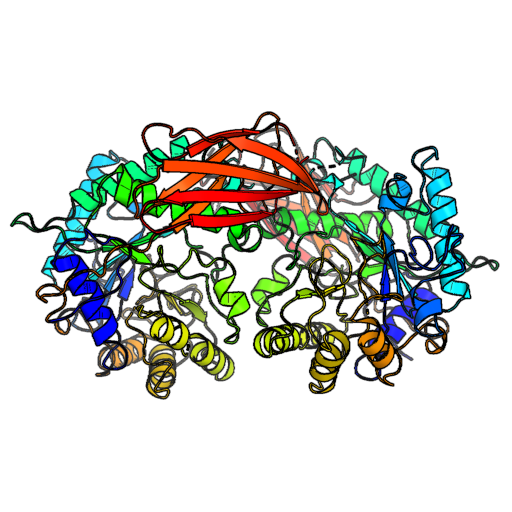285 VAL B C 1
ATOM 5483 O O . VAL B 1 285 ? 4.504 -1.299 -17.251 1.00 29.75 285 VAL B O 1
ATOM 5487 N N . SER B 1 286 ? 2.773 -0.565 -16.030 1.00 28.37 286 SER B N 1
ATOM 5488 C CA . SER B 1 286 ? 2.259 -1.911 -15.798 1.00 31.98 286 SER B CA 1
ATOM 5489 C C . SER B 1 286 ? 2.017 -2.608 -17.118 1.00 34.46 286 SER B C 1
ATOM 5490 O O . SER B 1 286 ? 1.341 -2.072 -17.994 1.00 35.95 286 SER B O 1
ATOM 5493 N N . GLY B 1 287 ? 2.586 -3.798 -17.256 1.00 30.18 287 GLY B N 1
ATOM 5494 C CA . GLY B 1 287 ? 2.435 -4.575 -18.471 1.00 35.86 287 GLY B CA 1
ATOM 5495 C C . GLY B 1 287 ? 3.379 -4.141 -19.579 1.00 42.02 287 GLY B C 1
ATOM 5496 O O . GLY B 1 287 ? 3.341 -4.695 -20.672 1.00 33.38 287 GLY B O 1
ATOM 5497 N N . GLY B 1 288 ? 4.227 -3.150 -19.309 1.00 35.93 288 GLY B N 1
ATOM 5498 C CA . GLY B 1 288 ? 5.161 -2.680 -20.321 1.00 31.26 288 GLY B CA 1
ATOM 5499 C C . GLY B 1 288 ? 4.556 -1.657 -21.268 1.00 33.51 288 GLY B C 1
ATOM 5500 O O . GLY B 1 288 ? 3.411 -1.239 -21.099 1.00 34.80 288 GLY B O 1
ATOM 5501 N N . VAL B 1 289 ? 5.329 -1.256 -22.275 1.00 29.84 289 VAL B N 1
ATOM 5502 C CA . VAL B 1 289 ? 4.891 -0.230 -23.217 1.00 32.60 289 VAL B CA 1
ATOM 5503 C C . VAL B 1 289 ? 4.641 -0.809 -24.614 1.00 38.26 289 VAL B C 1
ATOM 5504 O O . VAL B 1 289 ? 4.448 -0.076 -25.586 1.00 35.30 289 VAL B O 1
ATOM 5508 N N . GLY B 1 290 ? 4.656 -2.131 -24.706 1.00 39.12 290 GLY B N 1
ATOM 5509 C CA . GLY B 1 290 ? 4.463 -2.799 -25.975 1.00 38.21 290 GLY B CA 1
ATOM 5510 C C . GLY B 1 290 ? 3.036 -3.262 -26.185 1.00 44.53 290 GLY B C 1
ATOM 5511 O O . GLY B 1 290 ? 2.093 -2.724 -25.596 1.00 42.41 290 GLY B O 1
ATOM 5512 N N . THR B 1 291 ? 2.893 -4.281 -27.024 1.00 47.36 291 THR B N 1
ATOM 5513 C CA . THR B 1 291 ? 1.596 -4.785 -27.460 1.00 53.60 291 THR B CA 1
ATOM 5514 C C . THR B 1 291 ? 0.696 -5.254 -26.324 1.00 53.61 291 THR B C 1
ATOM 5515 O O . THR B 1 291 ? -0.514 -5.045 -26.362 1.00 59.63 291 THR B O 1
ATOM 5519 N N . ASN B 1 292 ? 1.282 -5.902 -25.324 1.00 48.44 292 ASN B N 1
ATOM 5520 C CA . ASN B 1 292 ? 0.505 -6.391 -24.187 1.00 51.85 292 ASN B CA 1
ATOM 5521 C C . ASN B 1 292 ? 0.296 -5.332 -23.107 1.00 52.65 292 ASN B C 1
ATOM 5522 O O . ASN B 1 292 ? -0.441 -5.557 -22.151 1.00 52.10 292 ASN B O 1
ATOM 5527 N N . GLY B 1 293 ? 0.943 -4.179 -23.258 1.00 45.44 293 GLY B N 1
ATOM 5528 C CA . GLY B 1 293 ? 0.894 -3.157 -22.229 1.00 43.46 293 GLY B CA 1
ATOM 5529 C C . GLY B 1 293 ? 0.073 -1.947 -22.615 1.00 47.96 293 GLY B C 1
ATOM 5530 O O . GLY B 1 293 ? -0.881 -2.048 -23.384 1.00 45.42 293 GLY B O 1
ATOM 5531 N N . SER B 1 294 ? 0.452 -0.789 -22.083 1.00 45.78 294 SER B N 1
ATOM 5532 C CA . SER B 1 294 ? -0.288 0.437 -22.333 1.00 39.46 294 SER B CA 1
ATOM 5533 C C . SER B 1 294 ? 0.664 1.564 -22.702 1.00 39.78 294 SER B C 1
ATOM 5534 O O . SER B 1 294 ? 1.869 1.492 -22.432 1.00 36.25 294 SER B O 1
ATOM 5537 N N . SER B 1 295 ? 0.111 2.616 -23.292 1.00 39.56 295 SER B N 1
ATOM 5538 C CA . SER B 1 295 ? 0.873 3.823 -23.582 1.00 44.03 295 SER B CA 1
ATOM 5539 C C . SER B 1 295 ? 0.251 5.045 -22.911 1.00 36.91 295 SER B C 1
ATOM 5540 O O . SER B 1 295 ? -0.189 5.971 -23.593 1.00 40.87 295 SER B O 1
ATOM 5543 N N . PRO B 1 296 ? 0.207 5.057 -21.571 1.00 32.80 296 PRO B N 1
ATOM 5544 C CA . PRO B 1 296 ? -0.363 6.231 -20.904 1.00 33.32 296 PRO B CA 1
ATOM 5545 C C . PRO B 1 296 ? 0.395 7.475 -21.337 1.00 41.47 296 PRO B C 1
ATOM 5546 O O . PRO B 1 296 ? 1.626 7.460 -21.353 1.00 40.85 296 PRO B O 1
ATOM 5550 N N . ALA B 1 297 ? -0.331 8.531 -21.681 1.00 34.66 297 ALA B N 1
ATOM 5551 C CA . ALA B 1 297 ? 0.272 9.683 -22.341 1.00 37.62 297 ALA B CA 1
ATOM 5552 C C . ALA B 1 297 ? 1.296 10.389 -21.459 1.00 33.87 297 ALA B C 1
ATOM 5553 O O . ALA B 1 297 ? 1.012 10.712 -20.312 1.00 33.24 297 ALA B O 1
ATOM 5555 N N . GLN B 1 298 ? 2.479 10.630 -22.021 1.00 31.49 298 GLN B N 1
ATOM 5556 C CA . GLN B 1 298 ? 3.558 11.348 -21.348 1.00 26.81 298 GLN B CA 1
ATOM 5557 C C . GLN B 1 298 ? 3.923 10.759 -19.989 1.00 27.47 298 GLN B C 1
ATOM 5558 O O . GLN B 1 298 ? 4.335 11.481 -19.078 1.00 29.48 298 GLN B O 1
ATOM 5564 N N . TRP B 1 299 ? 3.804 9.438 -19.871 1.00 30.03 299 TRP B N 1
ATOM 5565 C CA . TRP B 1 299 ? 3.979 8.778 -18.582 1.00 28.00 299 TRP B CA 1
ATOM 5566 C C . TRP B 1 299 ? 5.362 9.022 -17.972 1.00 31.15 299 TRP B C 1
ATOM 5567 O O . TRP B 1 299 ? 5.467 9.393 -16.803 1.00 29.28 299 TRP B O 1
ATOM 5578 N N . PHE B 1 300 ? 6.421 8.827 -18.761 1.00 27.14 300 PHE B N 1
ATOM 5579 C CA . PHE B 1 300 ? 7.779 8.961 -18.230 1.00 27.71 300 PHE B CA 1
ATOM 5580 C C . PHE B 1 300 ? 8.081 10.377 -17.750 1.00 29.92 300 PHE B C 1
ATOM 5581 O O . PHE B 1 300 ? 8.610 10.547 -16.660 1.00 26.01 300 PHE B O 1
ATOM 5589 N N . THR B 1 301 ? 7.775 11.387 -18.566 1.00 29.12 301 THR B N 1
ATOM 5590 C CA . THR B 1 301 ? 8.056 12.761 -18.172 1.00 27.98 301 THR B CA 1
ATOM 5591 C C . THR B 1 301 ? 7.164 13.206 -17.007 1.00 29.16 301 THR B C 1
ATOM 5592 O O . THR B 1 301 ? 7.556 14.055 -16.219 1.00 30.94 301 THR B O 1
ATOM 5596 N N . LYS B 1 302 ? 5.968 12.637 -16.907 1.00 29.54 302 LYS B N 1
ATOM 5597 C CA . LYS B 1 302 ? 5.064 12.973 -15.798 1.00 32.01 302 LYS B CA 1
ATOM 5598 C C . LYS B 1 302 ? 5.561 12.400 -14.468 1.00 31.03 302 LYS B C 1
ATOM 5599 O O . LYS B 1 302 ? 5.595 13.089 -13.452 1.00 28.72 302 LYS B O 1
ATOM 5605 N N . VAL B 1 303 ? 5.958 11.138 -14.477 1.00 29.77 303 VAL B N 1
ATOM 5606 C CA . VAL B 1 303 ? 6.587 10.554 -13.296 1.00 27.51 303 VAL B CA 1
ATOM 5607 C C . VAL B 1 303 ? 7.811 11.359 -12.854 1.00 26.44 303 VAL B C 1
ATOM 5608 O O . VAL B 1 303 ? 7.957 11.702 -11.676 1.00 28.05 303 VAL B O 1
ATOM 5612 N N . LEU B 1 304 ? 8.687 11.667 -13.805 1.00 29.97 304 LEU B N 1
ATOM 5613 C CA . LEU B 1 304 ? 9.906 12.410 -13.502 1.00 29.59 304 LEU B CA 1
ATOM 5614 C C . LEU B 1 304 ? 9.606 13.808 -12.951 1.00 30.27 304 LEU B C 1
ATOM 5615 O O . LEU B 1 304 ? 10.240 14.250 -11.999 1.00 30.71 304 LEU B O 1
ATOM 5620 N N . ALA B 1 305 ? 8.644 14.506 -13.545 1.00 29.06 305 ALA B N 1
ATOM 5621 C CA . ALA B 1 305 ? 8.299 15.844 -13.062 1.00 30.92 305 ALA B CA 1
ATOM 5622 C C . ALA B 1 305 ? 7.793 15.793 -11.622 1.00 33.98 305 ALA B C 1
ATOM 5623 O O . ALA B 1 305 ? 8.090 16.679 -10.828 1.00 32.26 305 ALA B O 1
ATOM 5625 N N . ALA B 1 306 ? 7.038 14.751 -11.283 1.00 30.50 306 ALA B N 1
ATOM 5626 C CA . ALA B 1 306 ? 6.514 14.607 -9.918 1.00 29.34 306 ALA B CA 1
ATOM 5627 C C . ALA B 1 306 ? 7.632 14.369 -8.907 1.00 35.66 306 ALA B C 1
ATOM 5628 O O . ALA B 1 306 ? 7.614 14.936 -7.806 1.00 34.07 306 ALA B O 1
ATOM 5630 N N . ILE B 1 307 ? 8.601 13.533 -9.281 1.00 31.83 307 ILE B N 1
ATOM 5631 C CA . ILE B 1 307 ? 9.758 13.272 -8.428 1.00 31.99 307 ILE B CA 1
ATOM 5632 C C . ILE B 1 307 ? 10.579 14.554 -8.266 1.00 34.41 307 ILE B C 1
ATOM 5633 O O . ILE B 1 307 ? 10.956 14.925 -7.156 1.00 34.20 307 ILE B O 1
ATOM 5638 N N . LYS B 1 308 ? 10.849 15.234 -9.375 1.00 29.71 308 LYS B N 1
ATOM 5639 C CA . LYS B 1 308 ? 11.623 16.469 -9.323 1.00 31.39 308 LYS B CA 1
ATOM 5640 C C . LYS B 1 308 ? 10.950 17.601 -8.519 1.00 39.10 308 LYS B C 1
ATOM 5641 O O . LYS B 1 308 ? 11.628 18.404 -7.886 1.00 35.66 308 LYS B O 1
ATOM 5647 N N . ALA B 1 309 ? 9.623 17.663 -8.530 1.00 37.37 309 ALA B N 1
ATOM 5648 C CA . ALA B 1 309 ? 8.925 18.740 -7.832 1.00 38.30 309 ALA B CA 1
ATOM 5649 C C . ALA B 1 309 ? 9.067 18.640 -6.313 1.00 41.19 309 ALA B C 1
ATOM 5650 O O . ALA B 1 309 ? 8.860 19.616 -5.597 1.00 43.38 309 ALA B O 1
ATOM 5652 N N . ASP B 1 310 ? 9.419 17.458 -5.825 1.00 35.51 310 ASP B N 1
ATOM 5653 C CA . ASP B 1 310 ? 9.515 17.224 -4.388 1.00 33.79 310 ASP B CA 1
ATOM 5654 C C . ASP B 1 310 ? 10.966 17.064 -3.956 1.00 34.04 310 ASP B C 1
ATOM 5655 O O . ASP B 1 310 ? 11.643 16.136 -4.380 1.00 37.93 310 ASP B O 1
ATOM 5660 N N . PRO B 1 311 ? 11.441 17.959 -3.090 1.00 34.02 311 PRO B N 1
ATOM 5661 C CA . PRO B 1 311 ? 12.854 17.957 -2.703 1.00 39.96 311 PRO B CA 1
ATOM 5662 C C . PRO B 1 311 ? 13.239 16.763 -1.829 1.00 33.48 311 PRO B C 1
ATOM 5663 O O . PRO B 1 311 ? 14.424 16.505 -1.650 1.00 40.39 311 PRO B O 1
ATOM 5667 N N . VAL B 1 312 ? 12.263 16.045 -1.289 1.00 28.57 312 VAL B N 1
ATOM 5668 C CA . VAL B 1 312 ? 12.588 14.867 -0.494 1.00 26.89 312 VAL B CA 1
ATOM 5669 C C . VAL B 1 312 ? 12.462 13.625 -1.364 1.00 26.90 312 VAL B C 1
ATOM 5670 O O . VAL B 1 312 ? 13.344 12.764 -1.369 1.00 27.66 312 VAL B O 1
ATOM 5674 N N . ALA B 1 313 ? 11.366 13.545 -2.116 1.00 29.00 313 ALA B N 1
ATOM 5675 C CA . ALA B 1 313 ? 11.137 12.425 -3.017 1.00 26.82 313 ALA B CA 1
ATOM 5676 C C . ALA B 1 313 ? 12.254 12.317 -4.072 1.00 28.88 313 ALA B C 1
ATOM 5677 O O . ALA B 1 313 ? 12.552 11.226 -4.564 1.00 25.00 313 ALA B O 1
ATOM 5679 N N . SER B 1 314 ? 12.880 13.441 -4.411 1.00 24.89 314 SER B N 1
ATOM 5680 C CA . SER B 1 314 ? 13.957 13.425 -5.406 1.00 27.52 314 SER B CA 1
ATOM 5681 C C . SER B 1 314 ? 15.277 12.868 -4.848 1.00 29.00 314 SER B C 1
ATOM 5682 O O . SER B 1 314 ? 16.218 12.624 -5.608 1.00 29.09 314 SER B O 1
ATOM 5685 N N . ARG B 1 315 ? 15.341 12.659 -3.530 1.00 26.65 315 ARG B N 1
ATOM 5686 C CA . ARG B 1 315 ? 16.548 12.121 -2.885 1.00 30.59 315 ARG B CA 1
ATOM 5687 C C . ARG B 1 315 ? 16.627 10.589 -3.007 1.00 29.59 315 ARG B C 1
ATOM 5688 O O . ARG B 1 315 ? 16.699 9.844 -2.017 1.00 22.76 315 ARG B O 1
ATOM 5696 N N . ASN B 1 316 ? 16.644 10.135 -4.253 1.00 25.90 316 ASN B N 1
ATOM 5697 C CA . ASN B 1 316 ? 16.677 8.720 -4.561 1.00 23.90 316 ASN B CA 1
ATOM 5698 C C . ASN B 1 316 ? 17.691 8.475 -5.685 1.00 23.42 316 ASN B C 1
ATOM 5699 O O . ASN B 1 316 ? 17.776 9.243 -6.641 1.00 23.88 316 ASN B O 1
ATOM 5704 N N . ALA B 1 317 ? 18.501 7.440 -5.515 1.00 23.96 317 ALA B N 1
ATOM 5705 C CA . ALA B 1 317 ? 19.753 7.336 -6.249 1.00 25.94 317 ALA B CA 1
ATOM 5706 C C . ALA B 1 317 ? 19.576 6.835 -7.669 1.00 25.22 317 ALA B C 1
ATOM 5707 O O . ALA B 1 317 ? 20.293 7.256 -8.567 1.00 25.76 317 ALA B O 1
ATOM 5709 N N . TYR B 1 318 ? 18.653 5.904 -7.864 1.00 24.92 318 TYR B N 1
ATOM 5710 C CA . TYR B 1 318 ? 18.449 5.347 -9.200 1.00 25.53 318 TYR B CA 1
ATOM 5711 C C . TYR B 1 318 ? 17.027 4.839 -9.348 1.00 25.61 318 TYR B C 1
ATOM 5712 O O . TYR B 1 318 ? 16.304 4.708 -8.359 1.00 23.83 318 TYR B O 1
ATOM 5729 N N . GLU B 1 320 ? 15.134 1.794 -11.843 1.00 24.72 320 GLU B N 1
ATOM 5730 C CA . GLU B 1 320 ? 15.362 0.787 -12.884 1.00 25.81 320 GLU B CA 1
ATOM 5731 C C . GLU B 1 320 ? 14.056 0.266 -13.480 1.00 27.31 320 GLU B C 1
ATOM 5732 O O . GLU B 1 320 ? 13.138 -0.113 -12.750 1.00 27.44 320 GLU B O 1
ATOM 5738 N N . THR B 1 321 ? 13.969 0.229 -14.805 1.00 25.30 321 THR B N 1
ATOM 5739 C CA . THR B 1 321 ? 12.792 -0.368 -15.434 1.00 25.10 321 THR B CA 1
ATOM 5740 C C . THR B 1 321 ? 13.076 -1.733 -16.075 1.00 29.24 321 THR B C 1
ATOM 5741 O O . THR B 1 321 ? 14.226 -2.169 -16.161 1.00 30.27 321 THR B O 1
ATOM 5745 N N . GLY B 1 322 ? 12.017 -2.402 -16.522 1.00 29.51 322 GLY B N 1
ATOM 5746 C CA . GLY B 1 322 ? 12.082 -3.825 -16.816 1.00 28.49 322 GLY B CA 1
ATOM 5747 C C . GLY B 1 322 ? 12.679 -4.202 -18.159 1.00 33.06 322 GLY B C 1
ATOM 5748 O O . GLY B 1 322 ? 12.966 -3.355 -19.003 1.00 28.91 322 GLY B O 1
ATOM 5749 N N . GLU B 1 323 ? 12.848 -5.503 -18.352 1.00 29.93 323 GLU B N 1
ATOM 5750 C CA . GLU B 1 323 ? 13.560 -6.037 -19.502 1.00 30.51 323 GLU B CA 1
ATOM 5751 C C . GLU B 1 323 ? 12.774 -5.886 -20.814 1.00 30.28 323 GLU B C 1
ATOM 5752 O O . GLU B 1 323 ? 11.550 -5.997 -20.837 1.00 33.60 323 GLU B O 1
ATOM 5758 N N . ASN B 1 324 ? 13.488 -5.630 -21.906 1.00 29.83 324 ASN B N 1
ATOM 5759 C CA . ASN B 1 324 ? 12.863 -5.544 -23.223 1.00 33.36 324 ASN B CA 1
ATOM 5760 C C . ASN B 1 324 ? 12.867 -6.918 -23.892 1.00 34.84 324 ASN B C 1
ATOM 5761 O O . ASN B 1 324 ? 13.798 -7.261 -24.613 1.00 35.95 324 ASN B O 1
ATOM 5766 N N . ALA B 1 325 ? 11.827 -7.704 -23.626 1.00 36.57 325 ALA B N 1
ATOM 5767 C CA . ALA B 1 325 ? 11.817 -9.115 -23.996 1.00 43.39 325 ALA B CA 1
ATOM 5768 C C . ALA B 1 325 ? 11.390 -9.307 -25.441 1.00 42.19 325 ALA B C 1
ATOM 5769 O O . ALA B 1 325 ? 12.110 -9.915 -26.228 1.00 45.27 325 ALA B O 1
ATOM 5771 N N . ASP B 1 326 ? 10.233 -8.755 -25.794 1.00 43.46 326 ASP B N 1
ATOM 5772 C CA . ASP B 1 326 ? 9.725 -8.846 -27.156 1.00 43.06 326 ASP B CA 1
ATOM 5773 C C . ASP B 1 326 ? 8.687 -7.758 -27.409 1.00 42.70 326 ASP B C 1
ATOM 5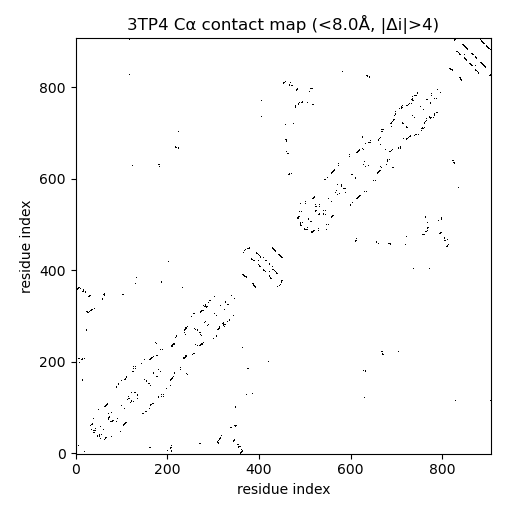774 O O . ASP B 1 326 ? 8.430 -6.928 -26.537 1.00 39.09 326 ASP B O 1
ATOM 5779 N N . ALA B 1 327 ? 8.091 -7.756 -28.599 1.00 42.32 327 ALA B N 1
ATOM 5780 C CA . ALA B 1 327 ? 7.158 -6.692 -28.976 1.00 39.47 327 ALA B CA 1
ATOM 5781 C C . ALA B 1 327 ? 5.961 -6.624 -28.033 1.00 36.55 327 ALA B C 1
ATOM 5782 O O . ALA B 1 327 ? 5.409 -5.557 -27.769 1.00 36.55 327 ALA B O 1
ATOM 5784 N N . GLY B 1 328 ? 5.543 -7.771 -27.531 1.00 38.27 328 GLY B N 1
ATOM 5785 C CA . GLY B 1 328 ? 4.423 -7.797 -26.619 1.00 36.90 328 GLY B CA 1
ATOM 5786 C C . GLY B 1 328 ? 4.857 -7.343 -25.240 1.00 38.18 328 GLY B C 1
ATOM 5787 O O . GLY B 1 328 ? 4.102 -6.697 -24.523 1.00 37.76 328 GLY B O 1
ATOM 5788 N N . GLN B 1 329 ? 6.097 -7.669 -24.893 1.00 34.70 329 GLN B N 1
ATOM 5789 C CA . GLN B 1 329 ? 6.586 -7.519 -23.530 1.00 37.30 329 GLN B CA 1
ATOM 5790 C C . GLN B 1 329 ? 7.902 -6.748 -23.486 1.00 32.35 329 GLN B C 1
ATOM 5791 O O . GLN B 1 329 ? 8.970 -7.340 -23.630 1.00 35.95 329 GLN B O 1
ATOM 5797 N N . HIS B 1 330 ? 7.829 -5.433 -23.299 1.00 33.03 330 HIS B N 1
ATOM 5798 C CA . HIS B 1 330 ? 9.047 -4.633 -23.137 1.00 35.05 330 HIS B CA 1
ATOM 5799 C C . HIS B 1 330 ? 8.744 -3.320 -22.422 1.00 36.55 330 HIS B C 1
ATOM 5800 O O . HIS B 1 330 ? 7.604 -2.850 -22.429 1.00 33.01 330 HIS B O 1
ATOM 5807 N N . PHE B 1 331 ? 9.765 -2.724 -21.810 1.00 34.85 331 PHE B N 1
ATOM 5808 C CA . PHE B 1 331 ? 9.529 -1.603 -20.896 1.00 30.74 331 PHE B CA 1
ATOM 5809 C C . PHE B 1 331 ? 10.149 -0.271 -21.329 1.00 29.11 331 PHE B C 1
ATOM 5810 O O . PHE B 1 331 ? 9.632 0.790 -20.991 1.00 28.81 331 PHE B O 1
ATOM 5818 N N . VAL B 1 332 ? 11.245 -0.331 -22.079 1.00 28.32 332 VAL B N 1
ATOM 5819 C CA . VAL B 1 332 ? 11.796 0.865 -22.715 1.00 28.96 332 VAL B CA 1
ATOM 5820 C C . VAL B 1 332 ? 11.205 0.941 -24.114 1.00 31.16 332 VAL B C 1
ATOM 5821 O O . VAL B 1 332 ? 11.312 -0.014 -24.886 1.00 31.52 332 VAL B O 1
ATOM 5825 N N . PRO B 1 333 ? 10.540 2.062 -24.431 1.00 32.67 333 PRO B N 1
ATOM 5826 C CA . PRO B 1 333 ? 9.902 2.228 -25.739 1.00 34.86 333 PRO B CA 1
ATOM 5827 C C . PRO B 1 333 ? 10.922 2.151 -26.869 1.00 35.44 333 PRO B C 1
ATOM 5828 O O . PRO B 1 333 ? 12.056 2.600 -26.703 1.00 32.87 333 PRO B O 1
ATOM 5832 N N . VAL B 1 334 ? 10.516 1.571 -27.994 1.00 37.07 334 VAL B N 1
ATOM 5833 C CA . VAL B 1 334 ? 11.364 1.460 -29.177 1.00 36.89 334 VAL B CA 1
ATOM 5834 C C . VAL B 1 334 ? 10.603 2.012 -30.387 1.00 32.30 334 VAL B C 1
ATOM 5835 O O . VAL B 1 334 ? 9.409 2.304 -30.283 1.00 33.31 334 VAL B O 1
ATOM 5839 N N . PRO B 1 335 ? 11.287 2.169 -31.531 1.00 33.63 335 PRO B N 1
ATOM 5840 C CA . PRO B 1 335 ? 10.616 2.733 -32.708 1.00 39.75 335 PRO B CA 1
ATOM 5841 C C . PRO B 1 335 ? 9.293 2.028 -33.008 1.00 36.20 335 PRO B C 1
ATOM 5842 O O . PRO B 1 335 ? 9.225 0.805 -32.978 1.00 37.23 335 PRO B O 1
ATOM 5846 N N . GLY B 1 336 ? 8.254 2.809 -33.284 1.00 33.55 336 GLY B N 1
ATOM 5847 C CA . GLY B 1 336 ? 6.920 2.265 -33.440 1.00 42.81 336 GLY B CA 1
ATOM 5848 C C . GLY B 1 336 ? 6.050 2.371 -32.196 1.00 46.04 336 GLY B C 1
ATOM 5849 O O . GLY B 1 336 ? 4.826 2.306 -32.303 1.00 43.13 336 GLY B O 1
ATOM 5850 N N . ASP B 1 337 ? 6.669 2.525 -31.022 1.00 47.41 337 ASP B N 1
ATOM 5851 C CA . ASP B 1 337 ? 5.925 2.673 -29.763 1.00 39.00 337 ASP B CA 1
ATOM 5852 C C . ASP B 1 337 ? 5.453 4.092 -29.545 1.00 39.16 337 ASP B C 1
ATOM 5853 O O . ASP B 1 337 ? 6.215 5.038 -29.741 1.00 34.41 337 ASP B O 1
ATOM 5858 N N . ALA B 1 338 ? 4.214 4.242 -29.086 1.00 34.05 338 ALA B N 1
ATOM 5859 C CA . ALA B 1 338 ? 3.663 5.570 -28.876 1.00 35.18 338 ALA B CA 1
ATOM 5860 C C . ALA B 1 338 ? 4.422 6.353 -27.800 1.00 37.05 338 ALA B C 1
ATOM 5861 O O . ALA B 1 338 ? 4.457 7.586 -27.840 1.00 32.59 338 ALA B O 1
ATOM 5863 N N . LEU B 1 339 ? 5.030 5.651 -26.845 1.00 31.78 339 LEU B N 1
ATOM 5864 C CA . LEU B 1 339 ? 5.729 6.333 -25.754 1.00 30.91 339 LEU B CA 1
ATOM 5865 C C . LEU B 1 339 ? 7.192 6.654 -26.070 1.00 34.15 339 LEU B C 1
ATOM 5866 O O . LEU B 1 339 ? 7.910 7.159 -25.209 1.00 34.79 339 LEU B O 1
ATOM 5871 N N . LEU B 1 340 ? 7.631 6.369 -27.296 1.00 35.54 340 LEU B N 1
ATOM 5872 C CA . LEU B 1 340 ? 9.027 6.601 -27.678 1.00 33.38 340 LEU B CA 1
ATOM 5873 C C . LEU B 1 340 ? 9.450 8.046 -27.446 1.00 31.53 340 LEU B C 1
ATOM 5874 O O . LEU B 1 340 ? 10.424 8.305 -26.746 1.00 30.49 340 LEU B O 1
ATOM 5879 N N . GLU B 1 341 ? 8.721 8.986 -28.041 1.00 31.23 341 GLU B N 1
ATOM 5880 C CA . GLU B 1 341 ? 9.086 10.392 -27.936 1.00 35.60 341 GLU B CA 1
ATOM 5881 C C . GLU B 1 341 ? 9.134 10.853 -26.477 1.00 34.19 341 GLU B C 1
ATOM 5882 O O . GLU B 1 341 ? 10.040 11.586 -26.073 1.00 33.24 341 GLU B O 1
ATOM 5888 N N . ASP B 1 342 ? 8.163 10.427 -25.680 1.00 35.59 342 ASP B N 1
ATOM 5889 C CA . ASP B 1 342 ? 8.161 10.826 -24.278 1.00 33.25 342 ASP B CA 1
ATOM 5890 C C . ASP B 1 342 ? 9.355 10.241 -23.521 1.00 33.80 342 ASP B C 1
ATOM 5891 O O . ASP B 1 342 ? 9.952 10.924 -22.691 1.00 30.70 342 ASP B O 1
ATOM 5896 N N . PHE B 1 343 ? 9.707 8.988 -23.803 1.00 27.68 343 PHE B N 1
ATOM 5897 C CA . PHE B 1 343 ? 10.851 8.391 -23.121 1.00 30.25 343 PHE B CA 1
ATOM 5898 C C . PHE B 1 343 ? 12.125 9.113 -23.529 1.00 31.07 343 PHE B C 1
ATOM 5899 O O . PHE B 1 343 ? 13.017 9.319 -22.703 1.00 28.91 343 PHE B O 1
ATOM 5907 N N . GLN B 1 344 ? 12.215 9.495 -24.801 1.00 33.77 344 GLN B N 1
ATOM 5908 C CA . GLN B 1 344 ? 13.381 10.248 -25.262 1.00 34.16 344 GLN B CA 1
ATOM 5909 C C . GLN B 1 344 ? 13.509 11.579 -24.519 1.00 29.83 344 GLN B C 1
ATOM 5910 O O . GLN B 1 344 ? 14.614 12.021 -24.227 1.00 36.03 344 GLN B O 1
ATOM 5916 N N . ALA B 1 345 ? 12.379 12.203 -24.200 1.00 26.96 345 ALA B N 1
ATOM 5917 C CA . ALA B 1 345 ? 12.377 13.461 -23.431 1.00 30.82 345 ALA B CA 1
ATOM 5918 C C . ALA B 1 345 ? 12.820 13.242 -21.979 1.00 33.68 345 ALA B C 1
ATOM 5919 O O . ALA B 1 345 ? 13.596 14.029 -21.415 1.00 27.21 345 ALA B O 1
ATOM 5921 N N . TYR B 1 346 ? 12.292 12.179 -21.378 1.00 27.92 346 TYR B N 1
ATOM 5922 C CA . TYR B 1 346 ? 12.715 11.714 -20.069 1.00 30.34 346 TYR B CA 1
ATOM 5923 C C . TYR B 1 346 ? 14.228 11.527 -20.022 1.00 29.01 346 TYR B C 1
ATOM 5924 O O . TYR B 1 346 ? 14.898 11.974 -19.086 1.00 27.51 346 TYR B O 1
ATOM 5933 N N . ALA B 1 347 ? 14.758 10.850 -21.034 1.00 25.74 347 ALA B N 1
ATOM 5934 C CA . ALA B 1 347 ? 16.192 10.604 -21.125 1.00 29.66 347 ALA B CA 1
ATOM 5935 C C . ALA B 1 347 ? 16.999 11.889 -21.287 1.00 33.12 347 ALA B C 1
ATOM 5936 O O . ALA B 1 347 ? 18.096 12.002 -20.752 1.00 32.49 347 ALA B O 1
ATOM 5938 N N . ALA B 1 348 ? 16.474 12.838 -22.052 1.00 27.45 348 ALA B N 1
ATOM 5939 C CA . ALA B 1 348 ? 17.194 14.083 -22.323 1.00 34.36 348 ALA B CA 1
ATOM 5940 C C . ALA B 1 348 ? 17.206 15.029 -21.117 1.00 33.56 348 ALA B C 1
ATOM 5941 O O . ALA B 1 348 ? 18.054 15.908 -21.015 1.00 34.34 348 ALA B O 1
ATOM 5943 N N . ASP B 1 349 ? 16.255 14.847 -20.208 1.00 31.83 349 ASP B N 1
ATOM 5944 C CA . ASP B 1 349 ? 16.161 15.682 -19.011 1.00 33.99 349 ASP B CA 1
ATOM 5945 C C . ASP B 1 349 ? 17.489 15.701 -18.258 1.00 29.70 349 ASP B C 1
ATOM 5946 O O . ASP B 1 349 ? 18.106 14.671 -18.084 1.00 30.65 349 ASP B O 1
ATOM 5951 N N . PRO B 1 350 ? 17.926 16.872 -17.785 1.00 36.66 350 PRO B N 1
ATOM 5952 C CA . PRO B 1 350 ? 19.201 16.901 -17.056 1.00 37.43 350 PRO B CA 1
ATOM 5953 C C . PRO B 1 350 ? 19.168 16.084 -15.762 1.00 31.66 350 PRO B C 1
ATOM 5954 O O . PRO B 1 350 ? 20.219 15.689 -15.262 1.00 29.97 350 PRO B O 1
ATOM 5958 N N . PHE B 1 351 ? 17.988 15.831 -15.212 1.00 30.99 351 PHE B N 1
ATOM 5959 C CA . PHE B 1 351 ? 17.938 15.140 -13.927 1.00 27.35 351 PHE B CA 1
ATOM 5960 C C . PHE B 1 351 ? 18.224 13.635 -14.025 1.00 27.46 351 PHE B C 1
ATOM 5961 O O . PHE B 1 351 ? 18.697 13.026 -13.062 1.00 31.05 351 PHE B O 1
ATOM 5969 N N . THR B 1 352 ? 17.940 13.030 -15.172 1.00 28.07 352 THR B N 1
ATOM 5970 C CA . THR B 1 352 ? 18.186 11.594 -15.306 1.00 33.19 352 THR B CA 1
ATOM 5971 C C . THR B 1 352 ? 19.618 11.368 -15.766 1.00 32.51 352 THR B C 1
ATOM 5972 O O . THR B 1 352 ? 20.101 12.035 -16.675 1.00 30.86 352 THR B O 1
ATOM 5976 N N . LEU B 1 353 ? 20.311 10.449 -15.112 1.00 25.77 353 LEU B N 1
ATOM 5977 C CA . LEU B 1 353 ? 21.701 10.215 -15.436 1.00 28.90 353 LEU B CA 1
ATOM 5978 C C . LEU B 1 353 ? 21.878 8.906 -16.178 1.00 24.98 353 LEU B C 1
ATOM 5979 O O . LEU B 1 353 ? 21.300 7.882 -15.807 1.00 25.41 353 LEU B O 1
ATOM 5984 N N . PHE B 1 354 ? 22.659 8.958 -17.251 1.00 28.73 354 PHE B N 1
ATOM 5985 C CA . PHE B 1 354 ? 22.968 7.780 -18.052 1.00 30.78 354 PHE B CA 1
ATOM 5986 C C . PHE B 1 354 ? 24.458 7.434 -17.934 1.00 30.97 354 PHE B C 1
ATOM 5987 O O . PHE B 1 354 ? 25.208 8.145 -17.266 1.00 30.30 354 PHE B O 1
ATOM 5995 N N . ALA B 1 355 ? 24.877 6.336 -18.553 1.00 29.26 355 ALA B N 1
ATOM 5996 C CA . ALA B 1 355 ? 26.227 5.811 -18.346 1.00 30.62 355 ALA B CA 1
ATOM 5997 C C . ALA B 1 355 ? 27.340 6.856 -18.482 1.00 33.84 355 ALA B C 1
ATOM 5998 O O . ALA B 1 355 ? 28.239 6.938 -17.632 1.00 30.33 355 ALA B O 1
ATOM 6000 N N . SER B 1 356 ? 27.282 7.652 -19.543 1.00 32.18 356 SER B N 1
ATOM 6001 C CA . SER B 1 356 ? 28.363 8.595 -19.814 1.00 42.65 356 SER B CA 1
ATOM 6002 C C . SER B 1 356 ? 28.389 9.724 -18.787 1.00 44.11 356 SER B C 1
ATOM 6003 O O . SER B 1 356 ? 29.333 10.514 -18.753 1.00 38.46 356 SER B O 1
ATOM 6006 N N . GLU B 1 357 ? 27.367 9.783 -17.935 1.00 41.56 357 GLU B N 1
ATOM 6007 C CA . GLU B 1 357 ? 27.297 10.832 -16.917 1.00 41.01 357 GLU B CA 1
ATOM 6008 C C . GLU B 1 357 ? 27.688 10.332 -15.530 1.00 39.84 357 GLU B C 1
ATOM 6009 O O . GLU B 1 357 ? 27.688 11.089 -14.550 1.00 34.36 357 GLU B O 1
ATOM 6015 N N . VAL B 1 358 ? 28.030 9.053 -15.451 1.00 36.77 358 VAL B N 1
ATOM 6016 C CA . VAL B 1 358 ? 28.509 8.480 -14.204 1.00 30.75 358 VAL B CA 1
ATOM 6017 C C . VAL B 1 358 ? 29.990 8.787 -14.075 1.00 29.26 358 VAL B C 1
ATOM 6018 O O . VAL B 1 358 ? 30.801 8.371 -14.906 1.00 36.05 358 VAL B O 1
ATOM 6022 N N . THR B 1 359 ? 30.352 9.533 -13.045 1.00 32.73 359 THR B N 1
ATOM 6023 C CA . THR B 1 359 ? 31.754 9.825 -12.815 1.00 36.25 359 THR B CA 1
ATOM 6024 C C . THR B 1 359 ? 32.058 9.803 -11.324 1.00 35.54 359 THR B C 1
ATOM 6025 O O . THR B 1 359 ? 31.202 10.143 -10.506 1.00 35.41 359 THR B O 1
ATOM 6029 N N . GLY B 1 360 ? 33.275 9.388 -10.979 1.00 33.30 360 GLY B N 1
ATOM 6030 C CA . GLY B 1 360 ? 33.721 9.377 -9.596 1.00 34.94 360 GLY B CA 1
ATOM 6031 C C . GLY B 1 360 ? 32.970 8.395 -8.711 1.00 36.25 360 GLY B C 1
ATOM 6032 O O . GLY B 1 360 ? 32.911 8.571 -7.500 1.00 34.02 360 GLY B O 1
ATOM 6033 N N . ALA B 1 361 ? 32.402 7.352 -9.305 1.00 36.17 361 ALA B N 1
ATOM 6034 C CA . ALA B 1 361 ? 31.650 6.368 -8.534 1.00 38.12 361 ALA B CA 1
ATOM 6035 C C . ALA B 1 361 ? 32.556 5.400 -7.771 1.00 39.57 361 ALA B C 1
ATOM 6036 O O . ALA B 1 361 ? 32.235 5.006 -6.656 1.00 35.03 361 ALA B O 1
ATOM 6038 N N . PHE B 1 362 ? 33.692 5.031 -8.363 1.00 38.04 362 PHE B N 1
ATOM 6039 C CA . PHE B 1 362 ? 34.505 3.936 -7.825 1.00 38.04 362 PHE B CA 1
ATOM 6040 C C . PHE B 1 362 ? 35.884 4.318 -7.272 1.00 40.33 362 PHE B C 1
ATOM 6041 O O . PHE B 1 362 ? 36.539 3.494 -6.637 1.00 39.76 362 PHE B O 1
ATOM 6049 N N . ASP B 1 363 ? 36.332 5.544 -7.516 0.50 28.27 363 ASP B N 1
ATOM 6050 C CA . ASP B 1 363 ? 37.697 5.916 -7.160 0.50 30.13 363 ASP B CA 1
ATOM 6051 C C . ASP B 1 363 ? 37.772 6.753 -5.890 0.50 31.43 363 ASP B C 1
ATOM 6052 O O . ASP B 1 363 ? 38.802 7.352 -5.597 0.50 25.73 363 ASP B O 1
ATOM 6057 N N . ARG B 1 364 ? 36.685 6.805 -5.133 1.00 37.25 364 ARG B N 1
ATOM 6058 C CA . ARG B 1 364 ? 36.698 7.574 -3.891 1.00 41.37 364 ARG B CA 1
ATOM 6059 C C . ARG B 1 364 ? 37.474 6.873 -2.780 1.00 40.81 364 ARG B C 1
ATOM 6060 O O . ARG B 1 364 ? 37.676 5.662 -2.808 1.00 37.19 364 ARG B O 1
ATOM 6068 N N . THR B 1 365 ? 37.921 7.654 -1.808 1.00 39.74 365 THR B N 1
ATOM 6069 C CA . THR B 1 365 ? 38.583 7.104 -0.635 1.00 36.49 365 THR B CA 1
ATOM 6070 C C . THR B 1 365 ? 37.615 7.216 0.529 1.00 39.26 365 THR B C 1
ATOM 6071 O O . THR B 1 365 ? 37.331 8.312 1.016 1.00 39.49 365 THR B O 1
ATOM 6075 N N . VAL B 1 366 ? 37.074 6.077 0.947 1.00 39.06 366 VAL B N 1
ATOM 6076 C CA . VAL B 1 366 ? 36.057 6.063 1.989 1.00 39.62 366 VAL B CA 1
ATOM 6077 C C . VAL B 1 366 ? 36.262 4.896 2.947 1.00 36.48 366 VAL B C 1
ATOM 6078 O O . VAL B 1 366 ? 36.535 3.774 2.523 1.00 40.76 366 VAL B O 1
ATOM 6082 N N . ALA B 1 367 ? 36.133 5.172 4.243 1.00 37.32 367 ALA B N 1
ATOM 6083 C CA . ALA B 1 367 ? 36.338 4.159 5.270 1.00 39.21 367 ALA B CA 1
ATOM 6084 C C . ALA B 1 367 ? 35.008 3.579 5.742 1.00 40.26 367 ALA B C 1
ATOM 6085 O O . ALA B 1 367 ? 33.989 4.259 5.730 1.00 34.05 367 ALA B O 1
ATOM 6087 N N . ALA B 1 368 ? 35.024 2.323 6.172 1.00 37.29 368 ALA B N 1
ATOM 6088 C CA . ALA B 1 368 ? 33.820 1.708 6.708 1.00 35.08 368 ALA B CA 1
ATOM 6089 C C . ALA B 1 368 ? 33.712 1.881 8.225 1.00 36.13 368 ALA B C 1
ATOM 6090 O O . ALA B 1 368 ? 34.675 1.654 8.950 1.00 35.31 368 ALA B O 1
ATOM 6092 N N . ALA B 1 369 ? 32.538 2.271 8.706 1.00 35.57 369 ALA B N 1
ATOM 6093 C CA . ALA B 1 369 ? 32.276 2.207 10.136 1.00 41.58 369 ALA B CA 1
ATOM 6094 C C . ALA B 1 369 ? 32.452 0.754 10.570 1.00 43.26 369 ALA B C 1
ATOM 6095 O O . ALA B 1 369 ? 32.265 -0.161 9.767 1.00 42.53 369 ALA B O 1
ATOM 6097 N N . PRO B 1 370 ? 32.824 0.528 11.838 1.00 47.31 370 PRO B N 1
ATOM 6098 C CA . PRO B 1 370 ? 32.950 -0.858 12.301 1.00 47.24 370 PRO B CA 1
ATOM 6099 C C . PRO B 1 370 ? 31.594 -1.558 12.267 1.00 37.30 370 PRO B C 1
ATOM 6100 O O . PRO B 1 370 ? 30.577 -0.914 12.502 1.00 40.53 370 PRO B O 1
ATOM 6104 N N . ALA B 1 371 ? 31.582 -2.851 11.963 1.00 37.11 371 ALA B N 1
ATOM 6105 C CA . ALA B 1 371 ? 30.338 -3.610 11.943 1.00 36.95 371 ALA B CA 1
ATOM 6106 C C . ALA B 1 371 ? 29.628 -3.448 13.281 1.00 36.61 371 ALA B C 1
ATOM 6107 O O . ALA B 1 371 ? 30.278 -3.422 14.328 1.00 39.61 371 ALA B O 1
ATOM 6109 N N . GLN B 1 372 ? 28.307 -3.309 13.249 1.00 31.19 372 GLN B N 1
ATOM 6110 C CA . GLN B 1 372 ? 27.513 -3.261 14.475 1.00 31.34 372 GLN B CA 1
ATOM 6111 C C . GLN B 1 372 ? 27.319 -4.666 15.032 1.00 33.15 372 GLN B C 1
ATOM 6112 O O . GLN B 1 372 ? 26.959 -5.576 14.289 1.00 32.76 372 GLN B O 1
ATOM 6118 N N . PRO B 1 373 ? 27.555 -4.855 16.340 1.00 33.23 373 PRO B N 1
ATOM 6119 C CA . PRO B 1 373 ? 27.261 -6.170 16.916 1.00 34.38 373 PRO B CA 1
ATOM 6120 C C . PRO B 1 373 ? 25.777 -6.490 16.776 1.00 34.06 373 PRO B C 1
ATOM 6121 O O . PRO B 1 373 ? 24.949 -5.619 17.028 1.00 30.36 373 PRO B O 1
ATOM 6125 N N . VAL B 1 374 ? 25.455 -7.720 16.376 1.00 30.76 374 VAL B N 1
ATOM 6126 C CA . VAL B 1 374 ? 24.072 -8.154 16.214 1.00 32.22 374 VAL B CA 1
ATOM 6127 C C . VAL B 1 374 ? 23.911 -9.568 16.741 1.00 24.61 374 VAL B C 1
ATOM 6128 O O . VAL B 1 374 ? 24.828 -10.380 16.645 1.00 28.06 374 VAL B O 1
ATOM 6132 N N . VAL B 1 375 ? 22.755 -9.850 17.332 1.00 29.24 375 VAL B N 1
ATOM 6133 C CA . VAL B 1 375 ? 22.402 -11.217 17.689 1.00 25.38 375 VAL B CA 1
ATOM 6134 C C . VAL B 1 375 ? 21.019 -11.503 17.129 1.00 26.59 375 VAL B C 1
ATOM 6135 O O . VAL B 1 375 ? 20.108 -10.680 17.254 1.00 29.80 375 VAL B O 1
ATOM 6139 N N . HIS B 1 376 ? 20.868 -12.653 16.484 1.00 19.52 376 HIS B N 1
ATOM 6140 C CA . HIS B 1 376 ? 19.542 -13.104 16.067 1.00 23.82 376 HIS B CA 1
ATOM 6141 C C . HIS B 1 376 ? 19.458 -14.611 16.116 1.00 24.70 376 HIS B C 1
ATOM 6142 O O . HIS B 1 376 ? 20.464 -15.301 16.013 1.00 24.46 376 HIS B O 1
ATOM 6149 N N . ILE B 1 377 ? 18.248 -15.112 16.324 1.00 23.66 377 ILE B N 1
ATOM 6150 C CA . ILE B 1 377 ? 18.028 -16.546 16.384 1.00 24.09 377 ILE B CA 1
ATOM 6151 C C . ILE B 1 377 ? 17.622 -17.022 15.004 1.00 25.74 377 ILE B C 1
ATOM 6152 O O . ILE B 1 377 ? 16.518 -16.717 14.538 1.00 24.76 377 ILE B O 1
ATOM 6157 N N . ALA B 1 378 ? 18.521 -17.751 14.342 1.00 26.42 378 ALA B N 1
ATOM 6158 C CA . ALA B 1 378 ? 18.294 -18.186 12.970 1.00 22.98 378 ALA B CA 1
ATOM 6159 C C . ALA B 1 378 ? 17.299 -19.355 12.901 1.00 26.30 378 ALA B C 1
ATOM 6160 O O . ALA B 1 378 ? 16.565 -19.494 11.932 1.00 27.35 378 ALA B O 1
ATOM 6162 N N . SER B 1 379 ? 17.303 -20.206 13.923 1.00 24.03 379 SER B N 1
ATOM 6163 C CA . SER B 1 379 ? 16.273 -21.234 14.070 1.00 22.90 379 SER B CA 1
ATOM 6164 C C . SER B 1 379 ? 16.068 -21.522 15.552 1.00 23.35 379 SER B C 1
ATOM 6165 O O . SER B 1 379 ? 17.023 -21.763 16.271 1.00 26.94 379 SER B O 1
ATOM 6168 N N . PRO B 1 380 ? 14.813 -21.473 16.017 1.00 26.30 380 PRO B N 1
ATOM 6169 C CA . PRO B 1 380 ? 13.620 -21.202 15.202 1.00 28.36 380 PRO B CA 1
ATOM 6170 C C . PRO B 1 380 ? 13.421 -19.713 14.918 1.00 28.00 380 PRO B C 1
ATOM 6171 O O . PRO B 1 380 ? 13.540 -18.883 15.819 1.00 30.55 380 PRO B O 1
ATOM 6175 N N . ALA B 1 381 ? 13.118 -19.384 13.668 1.00 28.71 381 ALA B N 1
ATOM 6176 C CA . ALA B 1 381 ? 12.843 -18.004 13.278 1.00 27.28 381 ALA B CA 1
ATOM 6177 C C . ALA B 1 381 ? 11.639 -17.457 14.035 1.00 31.15 381 ALA B C 1
ATOM 6178 O O . ALA B 1 381 ? 10.742 -18.200 14.400 1.00 29.58 381 ALA B O 1
ATOM 6180 N N . ASP B 1 382 ? 11.621 -16.152 14.278 1.00 29.30 382 ASP B N 1
ATOM 6181 C CA . ASP B 1 382 ? 10.478 -15.537 14.931 1.00 29.34 382 ASP B CA 1
ATOM 6182 C C . ASP B 1 382 ? 9.200 -15.784 14.117 1.00 32.55 382 ASP B C 1
ATOM 6183 O O . ASP B 1 382 ? 9.168 -15.557 12.898 1.00 28.80 382 ASP B O 1
ATOM 6188 N N . GLY B 1 383 ? 8.154 -16.244 14.800 1.00 34.38 383 GLY B N 1
ATOM 6189 C CA . GLY B 1 383 ? 6.880 -16.537 14.164 1.00 33.85 383 GLY B CA 1
ATOM 6190 C C . GLY B 1 383 ? 6.817 -17.924 13.549 1.00 40.28 383 GLY B C 1
ATOM 6191 O O . GLY B 1 383 ? 5.788 -18.322 13.005 1.00 41.64 383 GLY B O 1
ATOM 6192 N N . ALA B 1 384 ? 7.910 -18.675 13.622 1.00 33.58 384 ALA B N 1
ATOM 6193 C CA . ALA B 1 384 ? 7.937 -19.975 12.961 1.00 33.93 384 ALA B CA 1
ATOM 6194 C C . ALA B 1 384 ? 7.080 -20.987 13.725 1.00 34.19 384 ALA B C 1
ATOM 6195 O O . ALA B 1 384 ? 6.711 -20.753 14.864 1.00 33.57 384 ALA B O 1
ATOM 6197 N N . ARG B 1 385 ? 6.758 -22.103 13.083 1.00 42.37 385 ARG B N 1
ATOM 6198 C CA . ARG B 1 385 ? 6.020 -23.174 13.738 1.00 49.73 385 ARG B CA 1
ATOM 6199 C C . ARG B 1 385 ? 6.973 -24.342 13.961 1.00 50.57 385 ARG B C 1
ATOM 6200 O O . ARG B 1 385 ? 7.541 -24.884 13.010 1.00 55.96 385 ARG B O 1
ATOM 6208 N N . VAL B 1 386 ? 7.142 -24.725 15.220 1.00 47.00 386 VAL B N 1
ATOM 6209 C CA . VAL B 1 386 ? 8.135 -25.721 15.602 1.00 48.09 386 VAL B CA 1
ATOM 6210 C C . VAL B 1 386 ? 7.527 -27.099 15.861 1.00 49.30 386 VAL B C 1
ATOM 6211 O O . VAL B 1 386 ? 6.759 -27.275 16.807 1.00 46.94 386 VAL B O 1
ATOM 6215 N N . ALA B 1 387 ? 7.885 -28.076 15.035 1.00 51.03 387 ALA B N 1
ATOM 6216 C CA . ALA B 1 387 ? 7.468 -29.460 15.258 1.00 51.87 387 ALA B CA 1
ATOM 6217 C C . ALA B 1 387 ? 8.038 -30.015 16.563 1.00 54.23 387 ALA B C 1
ATOM 6218 O O . ALA B 1 387 ? 9.089 -29.569 17.028 1.00 45.29 387 ALA B O 1
ATOM 6220 N N . SER B 1 388 ? 7.330 -30.979 17.152 1.00 57.11 388 SER B N 1
ATOM 6221 C CA . SER B 1 388 ? 7.778 -31.656 18.370 1.00 64.23 388 SER B CA 1
ATOM 6222 C C . SER B 1 388 ? 8.807 -32.742 18.061 1.00 64.83 388 SER B C 1
ATOM 6223 O O . SER B 1 388 ? 8.637 -33.898 18.449 1.00 67.66 388 SER B O 1
ATOM 6226 N N . ALA B 1 389 ? 9.873 -32.364 17.366 1.00 58.25 389 ALA B N 1
ATOM 6227 C CA . ALA B 1 389 ? 10.876 -33.315 16.905 1.00 55.34 389 ALA B CA 1
ATOM 6228 C C . ALA B 1 389 ? 12.257 -32.720 17.131 1.00 48.10 389 ALA B C 1
ATOM 6229 O O . ALA B 1 389 ? 12.391 -31.501 17.196 1.00 48.10 389 ALA B O 1
ATOM 6231 N N . PRO B 1 390 ? 13.286 -33.576 17.268 1.00 37.69 390 PRO B N 1
ATOM 6232 C CA . PRO B 1 390 ? 14.621 -33.041 17.562 1.00 30.19 390 PRO B CA 1
ATOM 6233 C C . PRO B 1 390 ? 15.046 -32.063 16.475 1.00 29.82 390 PRO B C 1
ATOM 6234 O O . PRO B 1 390 ? 14.796 -32.294 15.295 1.00 31.95 390 PRO B O 1
ATOM 6238 N N . THR B 1 391 ? 15.653 -30.959 16.889 1.00 27.10 391 THR B N 1
ATOM 6239 C CA . THR B 1 391 ? 16.057 -29.908 15.964 1.00 19.63 391 THR B CA 1
ATOM 6240 C C . THR B 1 391 ? 17.290 -29.239 16.577 1.00 23.28 391 THR B C 1
ATOM 6241 O O . THR B 1 391 ? 17.812 -29.707 17.587 1.00 26.15 391 THR B O 1
ATOM 6245 N N . THR B 1 392 ? 17.764 -28.168 15.962 1.00 28.97 392 THR B N 1
ATOM 6246 C CA . THR B 1 392 ? 18.947 -27.468 16.442 1.00 23.46 392 THR B CA 1
ATOM 6247 C C . THR B 1 392 ? 18.557 -26.004 16.632 1.00 27.40 392 THR B C 1
ATOM 6248 O O . THR B 1 392 ? 17.992 -25.381 15.727 1.00 26.98 392 THR B O 1
ATOM 6252 N N . VAL B 1 393 ? 18.826 -25.448 17.807 1.00 23.16 393 VAL B N 1
ATOM 6253 C CA . VAL B 1 393 ? 18.687 -24.003 17.958 1.00 18.32 393 VAL B CA 1
ATOM 6254 C C . VAL B 1 393 ? 19.951 -23.361 17.409 1.00 19.65 393 VAL B C 1
ATOM 6255 O O . VAL B 1 393 ? 21.048 -23.793 17.745 1.00 24.14 393 VAL B O 1
ATOM 6259 N N . ARG B 1 394 ? 19.791 -22.350 16.560 1.00 21.13 394 ARG B N 1
ATOM 6260 C CA . ARG B 1 394 ? 20.920 -21.701 15.903 1.00 24.61 394 ARG B CA 1
ATOM 6261 C C . ARG B 1 394 ? 20.863 -20.207 16.184 1.00 24.68 394 ARG B C 1
ATOM 6262 O O . ARG B 1 394 ? 19.884 -19.546 15.849 1.00 24.95 394 ARG B O 1
ATOM 6270 N N . VAL B 1 395 ? 21.915 -19.680 16.802 1.00 23.77 395 VAL B N 1
ATOM 6271 C CA . VAL B 1 395 ? 21.993 -18.259 17.092 1.00 24.68 395 VAL B CA 1
ATOM 6272 C C . VAL B 1 395 ? 23.194 -17.635 16.395 1.00 22.44 395 VAL B C 1
ATOM 6273 O O . VAL B 1 395 ? 24.298 -18.156 16.478 1.00 26.76 395 VAL B O 1
ATOM 6277 N N . ARG B 1 396 ? 22.974 -16.522 15.705 1.00 20.65 396 ARG B N 1
ATOM 6278 C CA . ARG B 1 396 ? 24.084 -15.812 15.103 1.00 23.26 396 ARG B CA 1
ATOM 6279 C C . ARG B 1 396 ? 24.461 -14.623 15.981 1.00 24.07 396 ARG B C 1
ATOM 6280 O O . ARG B 1 396 ? 23.619 -13.799 16.315 1.00 25.26 396 ARG B O 1
ATOM 6288 N N . VAL B 1 397 ? 25.726 -14.557 16.362 1.00 25.59 397 VAL B N 1
ATOM 6289 C CA . VAL B 1 397 ? 26.264 -13.362 16.995 1.00 26.61 397 VAL B CA 1
ATOM 6290 C C . VAL B 1 397 ? 27.348 -12.813 16.078 1.00 26.99 397 VAL B C 1
ATOM 6291 O O . VAL B 1 397 ? 28.374 -13.448 15.876 1.00 29.13 397 VAL B O 1
ATOM 6295 N N . GLY B 1 398 ? 27.107 -11.644 15.498 1.00 26.34 398 GLY B N 1
ATOM 6296 C CA . GLY B 1 398 ? 28.077 -11.061 14.593 1.00 28.85 398 GLY B CA 1
ATOM 6297 C C . GLY B 1 398 ? 28.659 -9.767 15.124 1.00 30.48 398 GLY B C 1
ATOM 6298 O O . GLY B 1 398 ? 28.065 -9.105 15.975 1.00 30.46 398 GLY B O 1
ATOM 6299 N N . GLY B 1 399 ? 29.835 -9.419 14.620 1.00 30.45 399 GLY B N 1
ATOM 6300 C CA . GLY B 1 399 ? 30.432 -8.127 14.882 1.00 36.30 399 GLY B CA 1
ATOM 6301 C C . GLY B 1 399 ? 31.147 -7.989 16.216 1.00 39.68 399 GLY B C 1
ATOM 6302 O O . GLY B 1 399 ? 31.485 -6.873 16.607 1.00 35.62 399 GLY B O 1
ATOM 6303 N N . THR B 1 400 ? 31.380 -9.101 16.915 1.00 31.47 400 THR B N 1
ATOM 6304 C CA . THR B 1 400 ? 32.080 -9.056 18.205 1.00 33.81 400 THR B CA 1
ATOM 6305 C C . THR B 1 400 ? 32.582 -10.436 18.603 1.00 36.06 400 THR B C 1
ATOM 6306 O O . THR B 1 400 ? 32.049 -11.446 18.153 1.00 33.39 400 THR B O 1
ATOM 6310 N N . ASP B 1 401 ? 33.605 -10.487 19.449 1.00 38.67 401 ASP B N 1
ATOM 6311 C CA . ASP B 1 401 ? 34.065 -11.765 19.985 1.00 37.80 401 ASP B CA 1
ATOM 6312 C C . ASP B 1 401 ? 33.065 -12.223 21.023 1.00 35.48 401 ASP B C 1
ATOM 6313 O O . ASP B 1 401 ? 32.524 -11.404 21.755 1.00 37.90 401 ASP B O 1
ATOM 6318 N N . VAL B 1 402 ? 32.829 -13.532 21.088 1.00 31.69 402 VAL B N 1
ATOM 6319 C CA . VAL B 1 402 ? 31.764 -14.079 21.917 1.00 28.95 402 VAL B CA 1
ATOM 6320 C C . VAL B 1 402 ? 32.325 -15.118 22.879 1.00 29.83 402 VAL B C 1
ATOM 6321 O O . VAL B 1 402 ? 33.038 -16.025 22.452 1.00 35.99 402 VAL B O 1
ATOM 6325 N N . GLN B 1 403 ? 31.989 -14.989 24.165 1.00 34.41 403 GLN B N 1
ATOM 6326 C CA . GLN B 1 403 ? 32.416 -15.950 25.192 1.00 36.62 403 GLN B CA 1
ATOM 6327 C C . GLN B 1 403 ? 31.401 -17.070 25.403 1.00 40.24 403 GLN B C 1
ATOM 6328 O O . GLN B 1 403 ? 31.772 -18.236 25.545 1.00 41.39 403 GLN B O 1
ATOM 6334 N N . SER B 1 404 ? 30.121 -16.718 25.450 1.00 37.28 404 SER B N 1
ATOM 6335 C CA . SER B 1 404 ? 29.083 -17.720 25.671 1.00 34.91 404 SER B CA 1
ATOM 6336 C C . SER B 1 404 ? 27.720 -17.255 25.166 1.00 34.16 404 SER B C 1
ATOM 6337 O O . SER B 1 404 ? 27.482 -16.063 25.003 1.00 29.91 404 SER B O 1
ATOM 6340 N N . VAL B 1 405 ? 26.836 -18.212 24.909 1.00 31.71 405 VAL B N 1
ATOM 6341 C CA . VAL B 1 405 ? 25.458 -17.909 24.528 1.00 28.81 405 VAL B CA 1
ATOM 6342 C C . VAL B 1 405 ? 24.556 -18.921 25.215 1.00 27.63 405 VAL B C 1
ATOM 6343 O O . VAL B 1 405 ? 24.800 -20.127 25.161 1.00 32.43 405 VAL B O 1
ATOM 6347 N N . THR B 1 406 ? 23.520 -18.443 25.878 1.00 30.90 406 THR B N 1
ATOM 6348 C CA . THR B 1 406 ? 22.580 -19.361 26.488 1.00 31.36 406 THR B CA 1
ATOM 6349 C C . THR B 1 406 ? 21.208 -19.061 25.933 1.00 31.87 406 THR B C 1
ATOM 6350 O O . THR B 1 406 ? 20.938 -17.953 25.484 1.00 33.50 406 THR B O 1
ATOM 6354 N N . VAL B 1 407 ? 20.350 -20.068 25.928 1.00 36.09 407 VAL B N 1
ATOM 6355 C CA . VAL B 1 407 ? 19.018 -19.908 25.382 1.00 31.78 407 VAL B CA 1
ATOM 6356 C C . VAL B 1 407 ? 18.028 -20.421 26.422 1.00 31.69 407 VAL B C 1
ATOM 6357 O O . VAL B 1 407 ? 18.203 -21.510 26.974 1.00 32.65 407 VAL B O 1
ATOM 6361 N N . GLU B 1 408 ? 17.027 -19.610 26.729 1.00 31.56 408 GLU B N 1
ATOM 6362 C CA . GLU B 1 408 ? 15.966 -20.038 27.627 1.00 31.60 408 GLU B CA 1
ATOM 6363 C C . GLU B 1 408 ? 14.713 -20.217 26.808 1.00 32.71 408 GLU B C 1
ATOM 6364 O O . GLU B 1 408 ? 14.343 -19.341 26.031 1.00 32.89 408 GLU B O 1
ATOM 6370 N N . VAL B 1 409 ? 14.061 -21.357 26.973 1.00 32.31 409 VAL B N 1
ATOM 6371 C CA . VAL B 1 409 ? 12.793 -21.582 26.304 1.00 37.52 409 VAL B CA 1
ATOM 6372 C C . VAL B 1 409 ? 11.692 -21.502 27.350 1.00 42.97 409 VAL B C 1
ATOM 6373 O O . VAL B 1 409 ? 11.680 -22.284 28.305 1.00 40.72 409 VAL B O 1
ATOM 6377 N N . ALA B 1 410 ? 10.778 -20.556 27.170 1.00 40.83 410 ALA B N 1
ATOM 6378 C CA . ALA B 1 410 ? 9.661 -20.381 28.093 1.00 48.23 410 ALA B CA 1
ATOM 6379 C C . ALA B 1 410 ? 8.320 -20.656 27.420 1.00 57.39 410 ALA B C 1
ATOM 6380 O O . ALA B 1 410 ? 8.047 -20.173 26.314 1.00 53.29 410 ALA B O 1
ATOM 6382 N N . GLN B 1 411 ? 7.488 -21.441 28.097 1.00 62.97 411 GLN B N 1
ATOM 6383 C CA . GLN B 1 411 ? 6.154 -21.765 27.615 1.00 70.74 411 GLN B CA 1
ATOM 6384 C C . GLN B 1 411 ? 5.171 -21.222 28.638 1.00 81.23 411 GLN B C 1
ATOM 6385 O O . GLN B 1 411 ? 4.747 -21.935 29.549 1.00 85.22 411 GLN B O 1
ATOM 6391 N N . GLY B 1 412 ? 4.830 -19.946 28.498 1.00 83.81 412 GLY B N 1
ATOM 6392 C CA . GLY B 1 412 ? 4.046 -19.264 29.509 1.00 85.68 412 GLY B CA 1
ATOM 6393 C C . GLY B 1 412 ? 4.892 -19.029 30.744 1.00 85.04 412 GLY B C 1
ATOM 6394 O O . GLY B 1 412 ? 5.270 -19.978 31.431 1.00 82.60 412 GLY B O 1
ATOM 6395 N N . GLY B 1 413 ? 5.200 -17.760 31.006 1.00 87.43 413 GLY B N 1
ATOM 6396 C CA . GLY B 1 413 ? 6.000 -17.341 32.149 1.00 88.00 413 GLY B CA 1
ATOM 6397 C C . GLY B 1 413 ? 6.671 -18.430 32.967 1.00 87.63 413 GLY B C 1
ATOM 6398 O O . GLY B 1 413 ? 6.718 -18.350 34.192 1.00 90.17 413 GLY B O 1
ATOM 6399 N N . THR B 1 414 ? 7.195 -19.446 32.290 1.00 86.76 414 THR B N 1
ATOM 6400 C CA . THR B 1 414 ? 7.868 -20.549 32.968 1.00 86.99 414 THR B CA 1
ATOM 6401 C C . THR B 1 414 ? 8.945 -21.173 32.088 1.00 77.03 414 THR B C 1
ATOM 6402 O O . THR B 1 414 ? 8.651 -21.750 31.038 1.00 70.10 414 THR B O 1
ATOM 6406 N N . VAL B 1 415 ? 10.195 -21.054 32.524 1.00 69.01 415 VAL B N 1
ATOM 6407 C CA . VAL B 1 415 ? 11.313 -21.618 31.783 1.00 62.59 415 VAL B CA 1
ATOM 6408 C C . VAL B 1 415 ? 11.204 -23.140 31.710 1.00 61.03 415 VAL B C 1
ATOM 6409 O O . VAL B 1 415 ? 11.199 -23.830 32.729 1.00 68.76 415 VAL B O 1
ATOM 6413 N N . VAL B 1 416 ? 11.104 -23.657 30.493 1.00 50.29 416 VAL B N 1
ATOM 6414 C CA . VAL B 1 416 ? 10.945 -25.086 30.277 1.00 58.52 416 VAL B CA 1
ATOM 6415 C C . VAL B 1 416 ? 12.277 -25.743 29.941 1.00 58.66 416 VAL B C 1
ATOM 6416 O O . VAL B 1 416 ? 12.463 -26.936 30.163 1.00 67.14 416 VAL B O 1
ATOM 6420 N N . ASP B 1 417 ? 13.204 -24.956 29.406 1.00 51.07 417 ASP B N 1
ATOM 6421 C CA . ASP B 1 417 ? 14.495 -25.472 28.966 1.00 48.86 417 ASP B CA 1
ATOM 6422 C C . ASP B 1 417 ? 15.544 -24.373 29.024 1.00 43.83 417 ASP B C 1
ATOM 6423 O O . ASP B 1 417 ? 15.264 -23.227 28.680 1.00 39.27 417 ASP B O 1
ATOM 6428 N N . THR B 1 418 ? 16.748 -24.723 29.460 1.00 41.71 418 THR B N 1
ATOM 6429 C CA . THR B 1 418 ? 17.886 -23.816 29.368 1.00 43.75 418 THR B CA 1
ATOM 6430 C C . THR B 1 418 ? 19.020 -24.511 28.622 1.00 41.34 418 THR B C 1
ATOM 6431 O O . THR B 1 418 ? 19.474 -25.578 29.027 1.00 43.11 418 THR B O 1
ATOM 6435 N N . LEU B 1 419 ? 19.462 -23.903 27.526 1.00 35.12 419 LEU B N 1
ATOM 6436 C CA . LEU B 1 419 ? 20.474 -24.497 26.662 1.00 27.56 419 LEU B CA 1
ATOM 6437 C C . LEU B 1 419 ? 21.776 -23.699 26.698 1.00 27.67 419 LEU B C 1
ATOM 6438 O O . LEU B 1 419 ? 21.771 -22.473 26.610 1.00 30.47 419 LEU B O 1
ATOM 6443 N N . ASP B 1 420 ? 22.896 -24.397 26.798 1.00 33.91 420 ASP B N 1
ATOM 6444 C CA . ASP B 1 420 ? 24.198 -23.753 26.691 1.00 40.38 420 ASP B CA 1
ATOM 6445 C C . ASP B 1 420 ? 24.760 -24.058 25.309 1.00 36.97 420 ASP B C 1
ATOM 6446 O O . ASP B 1 420 ? 25.078 -25.208 25.014 1.00 36.66 420 ASP B O 1
ATOM 6451 N N . LEU B 1 421 ? 24.878 -23.037 24.459 1.00 33.44 421 LEU B N 1
ATOM 6452 C CA . LEU B 1 421 ? 25.311 -23.256 23.082 1.00 31.20 421 LEU B CA 1
ATOM 6453 C C . LEU B 1 421 ? 26.825 -23.353 22.926 1.00 30.46 421 LEU B C 1
ATOM 6454 O O . LEU B 1 421 ? 27.582 -22.929 23.792 1.00 32.75 421 LEU B O 1
ATOM 6459 N N . ALA B 1 422 ? 27.253 -23.926 21.808 1.00 30.70 422 ALA B N 1
ATOM 6460 C CA . ALA B 1 422 ? 28.662 -23.974 21.449 1.00 30.37 422 ALA B CA 1
ATOM 6461 C C . ALA B 1 422 ? 28.809 -23.482 20.015 1.00 33.29 422 ALA B C 1
ATOM 6462 O O . ALA B 1 422 ? 27.902 -23.672 19.195 1.00 30.17 422 ALA B O 1
ATOM 6464 N N . TYR B 1 423 ? 29.939 -22.848 19.713 1.00 29.28 423 TYR B N 1
ATOM 6465 C CA . TYR B 1 423 ? 30.188 -22.312 18.375 1.00 30.97 423 TYR B CA 1
ATOM 6466 C C . TYR B 1 423 ? 30.406 -23.458 17.391 1.00 28.99 423 TYR B C 1
ATOM 6467 O O . TYR B 1 423 ? 31.200 -24.360 17.654 1.00 28.61 423 TYR B O 1
ATOM 6476 N N . ASP B 1 424 ? 29.703 -23.420 16.262 1.00 27.77 424 ASP B N 1
ATOM 6477 C CA . ASP B 1 424 ? 29.801 -24.511 15.283 1.00 25.19 424 ASP B CA 1
ATOM 6478 C C . ASP B 1 424 ? 31.086 -24.474 14.459 1.00 32.04 424 ASP B C 1
ATOM 6479 O O . ASP B 1 424 ? 31.329 -25.359 13.646 1.00 33.12 424 ASP B O 1
ATOM 6484 N N . GLY B 1 425 ? 31.900 -23.448 14.668 1.00 33.62 425 GLY B N 1
ATOM 6485 C CA . GLY B 1 425 ? 33.163 -23.331 13.959 1.00 33.51 425 GLY B CA 1
ATOM 6486 C C . GLY B 1 425 ? 33.092 -22.511 12.677 1.00 36.28 425 GLY B C 1
ATOM 6487 O O . GLY B 1 425 ? 34.126 -22.234 12.067 1.00 34.21 425 GLY B O 1
ATOM 6488 N N . ALA B 1 426 ? 31.886 -22.125 12.258 1.00 29.92 426 ALA B N 1
ATOM 6489 C CA . ALA B 1 426 ? 31.724 -21.407 10.984 1.00 34.26 426 ALA B CA 1
ATOM 6490 C C . ALA B 1 426 ? 30.741 -20.231 10.981 1.00 31.74 426 ALA B C 1
ATOM 6491 O O . ALA B 1 426 ? 30.965 -19.237 10.283 1.00 31.88 426 ALA B O 1
ATOM 6493 N N . LEU B 1 427 ? 29.644 -20.334 11.730 1.00 27.20 427 LEU B N 1
ATOM 6494 C CA . LEU B 1 427 ? 28.608 -19.302 11.635 1.00 24.27 427 LEU B CA 1
ATOM 6495 C C . LEU B 1 427 ? 27.744 -19.111 12.885 1.00 30.09 427 LEU B C 1
ATOM 6496 O O . LEU B 1 427 ? 27.546 -17.984 13.339 1.00 32.23 427 LEU B O 1
ATOM 6501 N N . TRP B 1 428 ? 27.213 -20.207 13.426 1.00 26.75 428 TRP B N 1
ATOM 6502 C CA . TRP B 1 428 ? 26.258 -20.122 14.525 1.00 30.19 428 TRP B CA 1
ATOM 6503 C C . TRP B 1 428 ? 26.774 -20.748 15.810 1.00 29.76 428 TRP B C 1
ATOM 6504 O O . TRP B 1 428 ? 27.593 -21.666 15.783 1.00 27.67 428 TRP B O 1
ATOM 6515 N N . TRP B 1 429 ? 26.242 -20.255 16.925 1.00 27.25 429 TRP B N 1
ATOM 6516 C CA . TRP B 1 429 ? 26.269 -20.970 18.193 1.00 26.36 429 TRP B CA 1
ATOM 6517 C C . TRP B 1 429 ? 25.042 -21.868 18.191 1.00 28.72 429 TRP B C 1
ATOM 6518 O O . TRP B 1 429 ? 23.950 -21.428 17.814 1.00 26.71 429 TRP B O 1
ATOM 6529 N N . THR B 1 430 ? 25.212 -23.133 18.568 1.00 26.74 430 THR B N 1
ATOM 6530 C CA . THR B 1 430 ? 24.113 -24.081 18.457 1.00 28.73 430 THR B CA 1
ATOM 6531 C C . THR B 1 430 ? 23.969 -24.994 19.667 1.00 26.86 430 THR B C 1
ATOM 6532 O O . THR B 1 430 ? 24.877 -25.115 20.498 1.00 27.48 430 THR B O 1
ATOM 6536 N N . ALA B 1 431 ? 22.808 -25.628 19.757 1.00 25.99 431 ALA B N 1
ATOM 6537 C CA . ALA B 1 431 ? 22.570 -26.688 20.733 1.00 25.53 431 ALA B CA 1
ATOM 6538 C C . ALA B 1 431 ? 21.413 -27.546 20.245 1.00 25.33 431 ALA B C 1
ATOM 6539 O O . ALA B 1 431 ? 20.555 -27.082 19.502 1.00 23.10 431 ALA B O 1
ATOM 6541 N N . PRO B 1 432 ? 21.397 -28.809 20.657 1.00 24.82 432 PRO B N 1
ATOM 6542 C CA . PRO B 1 432 ? 20.233 -29.649 20.384 1.00 27.27 432 PRO B CA 1
ATOM 6543 C C . PRO B 1 432 ? 19.020 -29.153 21.175 1.00 27.88 432 PRO B C 1
ATOM 6544 O O . PRO B 1 432 ? 19.152 -28.681 22.298 1.00 25.59 432 PRO B O 1
ATOM 6548 N N . TRP B 1 433 ? 17.846 -29.231 20.565 1.00 24.69 433 TRP B N 1
ATOM 6549 C CA . TRP B 1 433 ? 16.618 -28.839 21.236 1.00 31.02 433 TRP B CA 1
ATOM 6550 C C . TRP B 1 433 ? 15.510 -29.802 20.825 1.00 32.85 433 TRP B C 1
ATOM 6551 O O . TRP B 1 433 ? 15.279 -30.023 19.640 1.00 29.42 433 TRP B O 1
ATOM 6562 N N . SER B 1 434 ? 14.839 -30.385 21.811 1.00 32.65 434 SER B N 1
ATOM 6563 C CA . SER B 1 434 ? 13.722 -31.283 21.545 1.00 39.68 434 SER B CA 1
ATOM 6564 C C . SER B 1 434 ? 12.452 -30.764 22.200 1.00 38.47 434 SER B C 1
ATOM 6565 O O . SER B 1 434 ? 12.125 -31.165 23.310 1.00 40.64 434 SER B O 1
ATOM 6568 N N . PRO B 1 435 ? 11.732 -29.879 21.507 1.00 38.38 435 PRO B N 1
ATOM 6569 C CA . PRO B 1 435 ? 10.505 -29.285 22.050 1.00 48.02 435 PRO B CA 1
ATOM 6570 C C . PRO B 1 435 ? 9.521 -30.384 22.441 1.00 59.71 435 PRO B C 1
ATOM 6571 O O . PRO B 1 435 ? 9.407 -31.381 21.723 1.00 52.07 435 PRO B O 1
ATOM 6575 N N . THR B 1 436 ? 8.829 -30.207 23.562 1.00 77.14 436 THR B N 1
ATOM 6576 C CA . THR B 1 436 ? 7.938 -31.243 24.074 1.00 94.59 436 THR B CA 1
ATOM 6577 C C . THR B 1 436 ? 6.467 -30.924 23.814 1.00 103.11 436 THR B C 1
ATOM 6578 O O . THR B 1 436 ? 6.143 -29.913 23.188 1.00 102.91 436 THR B O 1
ATOM 6582 N N . SER B 1 437 ? 5.586 -31.795 24.300 1.00 111.03 437 SER B N 1
ATOM 6583 C CA . SER B 1 437 ? 4.143 -31.638 24.122 1.00 116.73 437 SER B CA 1
ATOM 6584 C C . SER B 1 437 ? 3.740 -31.773 22.656 1.00 117.28 437 SER B C 1
ATOM 6585 O O . SER B 1 437 ? 3.051 -32.720 22.276 1.00 117.64 437 SER B O 1
ATOM 6588 N N . ASN B 1 442 ? -1.403 -23.102 25.957 1.00 121.01 442 ASN B N 1
ATOM 6589 C CA . ASN B 1 442 ? -0.514 -22.050 25.475 1.00 122.44 442 ASN B CA 1
ATOM 6590 C C . ASN B 1 442 ? 0.019 -22.328 24.068 1.00 117.96 442 ASN B C 1
ATOM 6591 O O . ASN B 1 442 ? -0.195 -21.537 23.146 1.00 116.14 442 ASN B O 1
ATOM 6596 N N . SER B 1 443 ? 0.707 -23.456 23.912 1.00 112.41 443 SER B N 1
ATOM 6597 C CA . SER B 1 443 ? 1.266 -23.857 22.622 1.00 106.62 443 SER B CA 1
ATOM 6598 C C . SER B 1 443 ? 2.071 -22.740 21.952 1.00 100.80 443 SER B C 1
ATOM 6599 O O . SER B 1 443 ? 2.033 -22.589 20.730 1.00 103.29 443 SER B O 1
ATOM 6602 N N . THR B 1 444 ? 2.795 -21.964 22.756 1.00 90.30 444 THR B N 1
ATOM 6603 C CA . THR B 1 444 ? 3.644 -20.889 22.243 1.00 84.28 444 THR B CA 1
ATOM 6604 C C . THR B 1 444 ? 4.935 -20.762 23.049 1.00 79.25 444 THR B C 1
ATOM 6605 O O . THR B 1 444 ? 4.917 -20.321 24.199 1.00 84.11 444 THR B O 1
ATOM 6609 N N . TYR B 1 445 ? 6.055 -21.149 22.448 1.00 62.40 445 TYR B N 1
ATOM 6610 C CA . TYR B 1 445 ? 7.345 -20.937 23.087 1.00 51.14 445 TYR B CA 1
ATOM 6611 C C . TYR B 1 445 ? 7.800 -19.481 22.913 1.00 47.81 445 TYR B C 1
ATOM 6612 O O . TYR B 1 445 ? 7.552 -18.866 21.879 1.00 45.05 445 TYR B O 1
ATOM 6621 N N . THR B 1 446 ? 8.446 -18.926 23.932 1.00 42.47 446 THR B N 1
ATOM 6622 C CA . THR B 1 446 ? 9.311 -17.774 23.716 1.00 46.16 446 THR B CA 1
ATOM 6623 C C . THR B 1 446 ? 10.722 -18.325 23.823 1.00 43.17 446 THR B C 1
ATOM 6624 O O . THR B 1 446 ? 11.003 -19.143 24.696 1.00 38.64 446 THR B O 1
ATOM 6628 N N . VAL B 1 447 ? 11.587 -17.932 22.895 1.00 34.89 447 VAL B N 1
ATOM 6629 C CA . VAL B 1 447 ? 12.951 -18.439 22.868 1.00 30.54 447 VAL B CA 1
ATOM 6630 C C . VAL B 1 447 ? 13.862 -17.232 22.976 1.00 32.64 447 VAL B C 1
ATOM 6631 O O . VAL B 1 447 ? 13.855 -16.369 22.099 1.00 28.97 447 VAL B O 1
ATOM 6635 N N . THR B 1 448 ? 14.623 -17.156 24.063 1.00 32.65 448 THR B N 1
ATOM 6636 C CA . THR B 1 448 ? 15.463 -15.987 24.322 1.00 32.93 448 THR B CA 1
ATOM 6637 C C . THR B 1 448 ? 16.941 -16.342 24.331 1.00 31.77 448 THR B C 1
ATOM 6638 O O . THR B 1 448 ? 17.373 -17.205 25.093 1.00 33.99 448 THR B O 1
ATOM 6642 N N . ALA B 1 449 ? 17.721 -15.671 23.483 1.00 27.79 449 ALA B N 1
ATOM 6643 C CA . ALA B 1 449 ? 19.160 -15.926 23.410 1.00 27.69 449 ALA B CA 1
ATOM 6644 C C . ALA B 1 449 ? 19.916 -14.782 24.062 1.00 28.95 449 ALA B C 1
ATOM 6645 O O . ALA B 1 449 ? 19.634 -13.619 23.778 1.00 27.61 449 ALA B O 1
ATOM 6647 N N . THR B 1 450 ? 20.879 -15.119 24.914 1.00 32.62 450 THR B N 1
ATOM 6648 C CA . THR B 1 450 ? 21.693 -14.131 25.610 1.00 32.03 450 THR B CA 1
ATOM 6649 C C . THR B 1 450 ? 23.170 -14.392 25.352 1.00 28.58 450 THR B C 1
ATOM 6650 O O . THR B 1 450 ? 23.716 -15.405 25.772 1.00 33.60 450 THR B O 1
ATOM 6654 N N . ALA B 1 451 ? 23.809 -13.478 24.630 1.00 32.36 451 ALA B N 1
ATOM 6655 C CA . ALA B 1 451 ? 25.216 -13.627 24.298 1.00 28.96 451 ALA B CA 1
ATOM 6656 C C . ALA B 1 451 ? 26.090 -12.741 25.194 1.00 29.79 451 ALA B C 1
ATOM 6657 O O . ALA B 1 451 ? 25.855 -11.542 25.310 1.00 32.77 451 ALA B O 1
ATOM 6659 N N . THR B 1 452 ? 27.089 -13.349 25.817 1.00 33.85 452 THR B N 1
ATOM 6660 C CA . THR B 1 452 ? 28.073 -12.629 26.624 1.00 33.22 452 THR B CA 1
ATOM 6661 C C . THR B 1 452 ? 29.276 -12.394 25.724 1.00 28.94 452 THR B C 1
ATOM 6662 O O . THR B 1 452 ? 29.926 -13.347 25.298 1.00 33.45 452 THR B O 1
ATOM 6666 N N . THR B 1 453 ? 29.540 -11.128 25.397 1.00 31.98 453 THR B N 1
ATOM 6667 C CA . THR B 1 453 ? 30.492 -10.787 24.342 1.00 30.48 453 THR B CA 1
ATOM 6668 C C . THR B 1 453 ? 31.348 -9.579 24.689 1.00 39.56 453 THR B C 1
ATOM 6669 O O . THR B 1 453 ? 31.019 -8.811 25.592 1.00 35.84 453 THR B O 1
ATOM 6673 N N . ALA B 1 454 ? 32.425 -9.400 23.929 1.00 37.84 454 ALA B N 1
ATOM 6674 C CA . ALA B 1 454 ? 33.291 -8.234 24.062 1.00 41.09 454 ALA B CA 1
ATOM 6675 C C . ALA B 1 454 ? 32.548 -6.913 23.843 1.00 38.67 454 ALA B C 1
ATOM 6676 O O . ALA B 1 454 ? 33.051 -5.845 24.200 1.00 39.60 454 ALA B O 1
ATOM 6678 N N . ALA B 1 455 ? 31.354 -6.987 23.263 1.00 33.50 455 ALA B N 1
ATOM 6679 C CA . ALA B 1 455 ? 30.534 -5.798 23.042 1.00 35.00 455 ALA B CA 1
ATOM 6680 C C . ALA B 1 455 ? 29.505 -5.629 24.145 1.00 34.28 455 ALA B C 1
ATOM 6681 O O . ALA B 1 455 ? 28.663 -4.732 24.079 1.00 33.43 455 ALA B O 1
ATOM 6683 N N . GLY B 1 456 ? 29.559 -6.497 25.149 1.00 31.45 456 GLY B N 1
ATOM 6684 C CA . GLY B 1 456 ? 28.557 -6.479 26.201 1.00 30.42 456 GLY B CA 1
ATOM 6685 C C . GLY B 1 456 ? 27.592 -7.653 26.126 1.00 28.97 456 GLY B C 1
ATOM 6686 O O . GLY B 1 456 ? 27.885 -8.675 25.518 1.00 33.54 456 GLY B O 1
ATOM 6687 N N . THR B 1 457 ? 26.439 -7.512 26.766 1.00 31.58 457 THR B N 1
ATOM 6688 C CA . THR B 1 457 ? 25.456 -8.580 26.773 1.00 33.72 457 THR B CA 1
ATOM 6689 C C . THR B 1 457 ? 24.362 -8.246 25.761 1.00 35.54 457 THR B C 1
ATOM 6690 O O . THR B 1 457 ? 23.667 -7.240 25.894 1.00 33.43 457 THR B O 1
ATOM 6694 N N . LEU B 1 458 ? 24.249 -9.086 24.737 1.00 31.20 458 LEU B N 1
ATOM 6695 C CA . LEU B 1 458 ? 23.274 -8.905 23.671 1.00 30.77 458 LEU B CA 1
ATOM 6696 C C . LEU B 1 458 ? 22.221 -9.990 23.806 1.00 29.41 458 LEU B C 1
ATOM 6697 O O . LEU B 1 458 ? 22.559 -11.160 23.997 1.00 33.53 458 LEU B O 1
ATOM 6702 N N . ASP B 1 459 ? 20.950 -9.619 23.699 1.00 31.08 459 ASP B N 1
ATOM 6703 C CA . ASP B 1 459 ? 19.884 -10.614 23.762 1.00 36.64 459 ASP B CA 1
ATOM 6704 C C . ASP B 1 459 ? 18.827 -10.367 22.698 1.00 26.07 459 ASP B C 1
ATOM 6705 O O . ASP B 1 459 ? 18.753 -9.288 22.114 1.00 28.73 459 ASP B O 1
ATOM 6710 N N . VAL B 1 460 ? 18.040 -11.396 22.428 1.00 29.14 460 VAL B N 1
ATOM 6711 C CA . VAL B 1 460 ? 16.957 -11.323 21.455 1.00 27.02 460 VAL B CA 1
ATOM 6712 C C . VAL B 1 460 ? 15.950 -12.383 21.860 1.00 29.65 460 VAL B C 1
ATOM 6713 O O . VAL B 1 460 ? 16.322 -13.431 22.387 1.00 30.78 460 VAL B O 1
ATOM 6717 N N . THR B 1 461 ? 14.679 -12.101 21.628 1.00 31.47 461 THR B N 1
ATOM 6718 C CA . THR B 1 461 ? 13.623 -13.048 21.930 1.00 37.65 461 THR B CA 1
ATOM 6719 C C . THR B 1 461 ? 12.799 -13.308 20.683 1.00 35.79 461 THR B C 1
ATOM 6720 O O . THR B 1 461 ? 12.349 -12.374 20.026 1.00 36.92 461 THR B O 1
ATOM 6724 N N . ASN B 1 462 ? 12.641 -14.585 20.344 1.00 33.43 462 ASN B N 1
ATOM 6725 C CA . ASN B 1 462 ? 11.754 -15.000 19.271 1.00 33.50 462 ASN B CA 1
ATOM 6726 C C . ASN B 1 462 ? 10.516 -15.653 19.876 1.00 40.95 462 ASN B C 1
ATOM 6727 O O . ASN B 1 462 ? 10.613 -16.424 20.829 1.00 38.93 462 ASN B O 1
ATOM 6732 N N . GLU B 1 463 ? 9.349 -15.349 19.327 1.00 40.82 463 GLU B N 1
ATOM 6733 C CA . GLU B 1 463 ? 8.140 -16.013 19.779 1.00 46.57 463 GLU B CA 1
ATOM 6734 C C . GLU B 1 463 ? 7.748 -17.019 18.712 1.00 41.20 463 GLU B C 1
ATOM 6735 O O . GLU B 1 463 ? 7.618 -16.663 17.540 1.00 38.04 463 GLU B O 1
ATOM 6741 N N . VAL B 1 464 ? 7.581 -18.279 19.110 1.00 32.30 464 VAL B N 1
ATOM 6742 C CA . VAL B 1 464 ? 7.313 -19.345 18.149 1.00 39.37 464 VAL B CA 1
ATOM 6743 C C . VAL B 1 464 ? 6.094 -20.171 18.547 1.00 44.10 464 VAL B C 1
ATOM 6744 O O . VAL B 1 464 ? 5.620 -20.083 19.674 1.00 44.02 464 VAL B O 1
ATOM 6748 N N . ALA B 1 465 ? 5.579 -20.962 17.612 1.00 42.98 465 ALA B N 1
ATOM 6749 C CA . ALA B 1 465 ? 4.388 -21.755 17.886 1.00 47.07 465 ALA B CA 1
ATOM 6750 C C . ALA B 1 465 ? 4.711 -23.241 17.834 1.00 45.37 465 ALA B C 1
ATOM 6751 O O . ALA B 1 465 ? 5.638 -23.657 17.144 1.00 45.32 465 ALA B O 1
ATOM 6753 N N . ALA B 1 466 ? 3.958 -24.036 18.584 1.00 44.55 466 ALA B N 1
ATOM 6754 C CA . ALA B 1 466 ? 4.082 -25.487 18.503 1.00 51.05 466 ALA B CA 1
ATOM 6755 C C . ALA B 1 466 ? 3.247 -25.967 17.324 1.00 54.56 466 ALA B C 1
ATOM 6756 O O . ALA B 1 466 ? 2.211 -25.376 17.017 1.00 57.88 466 ALA B O 1
ATOM 6758 N N . ALA B 1 467 ? 3.697 -27.022 16.651 1.00 65.77 467 ALA B N 1
ATOM 6759 C CA . ALA B 1 467 ? 2.965 -27.545 15.497 1.00 71.43 467 ALA B CA 1
ATOM 6760 C C . ALA B 1 467 ? 2.066 -28.714 15.887 1.00 78.65 467 ALA B C 1
ATOM 6761 O O . ALA B 1 467 ? 1.834 -28.961 17.072 1.00 70.97 467 ALA B O 1
ATOM 6763 N N . LEU B 1 468 ? 1.571 -29.429 14.878 1.00 95.67 468 LEU B N 1
ATOM 6764 C CA . LEU B 1 468 ? 0.673 -30.569 15.075 1.00 108.06 468 LEU B CA 1
ATOM 6765 C C . LEU B 1 468 ? -0.637 -30.161 15.748 1.00 114.00 468 LEU B C 1
ATOM 6766 O O . LEU B 1 468 ? -1.285 -29.193 15.345 1.00 114.19 468 LEU B O 1
#

Nearest PDB structures (foldseek):
  3tp4-assembly3_A  TM=1.002E+00  e=0.000E+00  synthetic construct
  3tp4-assembly3_B  TM=9.892E-01  e=5.681E-99  synthetic construct
  2x2y-assembly2_B  TM=9.697E-01  e=3.275E-89  Cellulomonas fimi
  2x2y-assembly1_A  TM=9.652E-01  e=7.793E-89  Cellulomonas fimi
  2bvt-assembly1_A  TM=9.682E-01  e=9.274E-88  Cellulomonas fimi

B-factor: mean 37.58, std 14.97, range [13.97, 133.35]

Secondary structure (DSSP, 8-state):
-EEE--S-TT--HHHHHHHHHHHHHTTT-EE-EEETTTTS-SSSSS--SS--HHHHHHSS-BSEEEEEGGGTTTSSTT--TTS-HHHHHHHHHHHHHHHHHHT-EEEEEEESGGGSTTSTT---HHHHHSTTSTTHHHHHHHHHHHHHHHHH-B-TTSPBPPEEEEEEE---SSS---HHHHHSHHHHHHHHHHHHHIIIIIT---SEEEEE---S--TT-HHHHGGG---TTT-SEE--EEEESS--HHHHHHHHHHH--HHHHHHHT-EE---EEEETT-SSTTS---TTHHHHHHHHHHT-TTTT-----B-----SSS-SS--TT-TTHHHHHHHHHSTTEEBGGG--SSS---EEEPPPPPEEEEEESPTT-EE-SSSEEEEEEEESS-EEEEEEEEEETTEEEEEEE-EE-SSS-EEEEE----EEEEEEEETTEEEEEEEE-EE-/-EEE--S-TT--HHHHHHHHHHHHTTTT-EE-EEETTTTS-SSSSS--SS--HHHHHHSS-BSEEEEEGGGGGTSSTT--TTS-HHHHHHHHHHHHHHHHHHT-EEEEEEESGGG------HHHHHHSTTSTTHHHHHHHHHHHHHHHHH-B-TTSPBPPEEEEEEE---SSS---HHHHH-HHHHHHHHHHHHHIIIIIS---SEEEEE---S--TT-HHHHGGG---TTT-SEE--EEEESS--HHHHHHHHHHH--HHHHHHHT-EE---EEEETT-SSTTS---TTHHHHHHHHHHH-TTTT-----B----SSSS-SS--TT-TTHHHHHHHHHSTTEEBGGG--SSSS--EEEPPPPPEEEEEESPTT-EE-SS-EEEEEEEESS-EEEEEEEEESSSSEEEEEE-EE-SSS-EEEEE------EEEEEEEEEETTEEEEEEEEEEE--

Foldseek 3Di:
DAAAAFLQQQFDLQQLLQQVQLLVCFLVFAFEEEECFQFAEPPPPHGQLQDGLCCVQQVFFTQEYEYELVLLCQNGPVRHVVDHSLVSLLSLLVSLQNCVVLQHAYEYEYECPLCDDVHVCDDVSLVQCFPVHPRVVVVLVSLVSVLVSQCSNAHPVNHGGAYAYEYYWHPDDFFGADVVCLVPLLSLLLSQVCSQCCNCVVSPRRRYGYEYERGAQPQLDVCVRCSNPNDLSRHQEYEYAGAAAALDPVVLVSLLSNLLCLVVCVVSSHAYAHPEYFHGQAQADQGHCHDLSLVSNVVSCSVDSSSSRHHYYYYDQHDRRGGTQDHPPTPCSVSVNVSSPPPNYDGRVRNPSSRPDRYRYDQRDWDKDWSPPGAAEEDEDPFDKTWMFTDRFAFDWKKKFDADPHHTDDIGTFPDPPRTTTMDTHGDHFKIKMWTDTPVGIDMDIGGYHYD/DAAAAALQQQFDLLQLLQQVVLLVCFLVFAFEAEECFQFAEPPPPHGQLQDGLCCVQQVFFTQEYEYELCLLCCPGPPRHVVDHSVVSLLSLLVSLQNCVVSQHAYEYEYECPQQCPVHCVRSLQQCFVQHVNVVSVVVSLVSVLVSQCSNAHPVNHGGAYAYEYYFHPDDFQRADPVCLVFLLSLLLVQVCSQCCNCQFSPRRRYGYEYERGAQPQLPVCSRCSNPNDLSRHQEYEYAGAAAALDPVVLNSLLSNLLCLVVQVVSSHAYAHPEYFHGQAQAQQGHCHDLNLVSSVVSCSVDSSSSRHRYYYYAQHDRRGGTQDHPPTPCSVSVNVSSVDPRYDGRVRNPSSRPDRYHYDQRDWDKDWSPPGAAEEDEQAKTKTWMFTDRFAFDWKKKFKDLPPRTPDIGTFDDPVGTTTMDIDRDDDVQKIKIKMWTDTPVGIDMDIGIYGYDD

Radius of gyration: 28.77 Å; Cα contacts (8 Å, |Δi|>4): 2235; chains: 2; bounding box: 85×54×72 Å

Sequence (907 aa):
DETIAIVDADATAETRSLLSYLDGVRGEGILFGHHGTTSSGLTTGPTDGTTSDVKNVTGDFPAVFGWSTSIIEGNQRPGLAENTRDENIALFADYIRKADAIGGVNTVGAGVENFVTGGSFYDDTLRAVLPGGSHHAELVAYLDDIAELADASRRDDGTLIPIVFRPWHENAGSWFWWGAAYGSPGEYQELYRFTVEYLRDVKGVSNFLYAWGPGGGFGGNRDVYLRTYPGDAFVDVLGLDTYDSTGSDAFLAGLVADLRIAEIADEKGKVSAFTRFGVSGGVGTNGSSPAQWFTKVLAAIKADPVASRNAYETGENADAGQHFVPVPGDALLEDFQAYAADPFTLFASEVTGAFDRTVAAAPAQPVVHIASPADGARVASAPTTVRVRVGGTDVQSVTVEVAQGGTVVDTLDLAYDGALWWTAPWSPTYTVTATATTAAGTLDVTNEVAAADETIAIVDADATAETRSLLSYLDGVRGEGILFGHHGTTSSGLTTGPTDGTTSDVKNVTGDFPAVFGWSTSIIEGNQRPGLAENTRDENIALFADYIRKADAIGGVNTVGAGVENFVGSFYGDTLRAVLPGGSHHAELVAYLDDIAELADASRRDDGTLIPIVFRPWHENAGSWFWWGAAYGSPGEYQELYRFTVEYLRDVKGVSNFLYAWGPGGGFGGNRDVYLRTYPGDAFVDVLGLDTYDSTGSDAFLAGLVADLRIAEIADEKGKVSAFTRFGVSGGVGTNGSSPAQWFTKVLAAIKADPVASRNAYETGENADAGQHFVPVPGDALLEDFQAYAADPFTLFASEVTGAFDRTVAAAPAQPVVHIASPADGARVASAPTTVRVRVGGTDVQSVTVEVAQGGTVVDTLDLAYDGALWWTAPWSPTSNSTYTVTATATTAAGTLDVTNEVAAAL

CATH classification: 3.20.20.80 (+1 more: 2.60.40.10)

Solvent-accessible surface area: 32179 Å² total